Protein AF-A0A4V0XA37-F1 (afdb_monomer)

Solvent-accessible surface area (backbone atoms only — not comparable to full-atom values): 51082 Å² total; per-residue (Å²): 137,58,72,67,61,53,54,54,33,58,77,65,75,69,61,58,68,75,56,56,55,52,49,53,54,51,58,61,52,46,57,54,53,53,51,52,52,49,52,52,51,50,51,47,51,52,51,53,47,47,49,66,77,46,56,76,70,69,77,75,65,52,44,88,44,26,62,29,72,51,27,33,43,78,70,53,52,68,55,28,41,50,43,46,40,57,48,55,69,42,82,82,56,75,25,46,58,40,45,64,63,58,52,43,62,67,43,41,68,75,34,38,40,68,40,78,49,47,27,89,75,36,61,31,25,39,20,40,44,81,44,51,63,96,85,30,38,44,46,41,74,72,37,78,61,32,55,84,52,79,82,52,92,62,48,86,47,27,17,35,23,39,34,58,47,66,39,97,61,67,64,42,51,20,40,32,39,81,56,68,38,77,43,35,94,39,24,27,34,42,32,33,34,6,69,30,34,26,42,34,34,29,82,44,78,74,82,66,67,69,27,48,59,34,52,48,68,74,60,57,66,40,50,58,68,48,73,39,42,31,37,42,34,31,34,32,65,96,59,98,81,67,68,39,31,29,42,36,43,33,30,39,67,68,83,70,95,48,81,89,78,58,83,62,81,45,75,48,77,46,73,66,32,49,62,53,95,58,28,28,64,45,81,80,56,53,72,50,72,37,94,58,62,46,51,30,36,39,33,37,36,44,46,54,88,88,55,82,78,61,93,66,56,52,76,41,44,84,39,66,52,17,44,50,66,35,38,28,42,80,46,62,33,38,50,29,40,54,35,51,47,74,48,60,100,74,82,97,66,50,57,80,76,49,58,51,37,33,40,47,33,34,30,48,46,60,74,43,80,75,37,51,67,34,32,48,34,40,39,45,21,32,61,47,66,89,81,58,89,77,77,72,47,77,55,80,63,40,37,24,26,76,54,63,74,68,77,64,76,46,64,50,72,45,78,50,85,67,95,64,60,82,50,60,63,47,66,57,90,77,66,40,80,62,53,59,37,70,52,70,50,92,75,77,56,100,87,32,77,56,49,45,36,37,38,38,56,44,41,20,32,79,86,70,44,77,37,60,72,40,87,74,36,24,53,52,72,51,56,39,56,69,91,96,79,80,70,53,71,32,34,39,35,49,44,74,54,62,63,88,92,49,47,36,78,69,41,63,41,40,38,40,36,36,48,42,73,43,51,83,79,84,87,41,63,30,34,45,35,41,38,35,25,39,55,57,94,93,44,75,46,81,74,49,79,50,77,46,83,49,94,56,91,67,68,82,62,78,44,77,54,69,55,81,46,82,72,74,49,44,37,40,39,36,46,35,38,29,32,68,89,66,54,67,34,66,72,11,55,20,60,76,69,49,65,21,27,50,50,76,52,64,37,47,85,56,73,67,42,71,69,35,34,46,53,50,63,40,65,47,70,61,54,68,46,75,28,40,36,43,38,35,44,47,61,53,93,54,51,46,48,32,40,34,43,35,63,48,78,79,63,83,66,50,75,47,81,38,68,61,50,62,50,75,52,74,48,75,48,66,60,32,38,81,23,60,21,38,42,35,41,38,35,78,71,50,69,44,85,74,59,53,77,49,22,38,38,64,38,39,25,24,24,73,42,64,41,47,48,46,30,23,66,65,50,57,43,98,88,69,43,60,31,74,23,61,80,31,75,42,49,62,59,33,33,39,39,39,37,41,32,40,18,37,18,57,75,52,63,46,71,66,44,62,55,70,38,60,46,48,62,34,51,72,53,26,44,83,76,38,57,63,82,36,48,78,48,75,52,102,89,43,35,32,40,34,35,76,64,39,70,42,58,39,44,59,61,91,47,56,33,41,45,99,84,67,49,75,38,76,91,51,44,73,44,73,49,44,33,30,32,28,30,32,73,76,54,77,91,64,66,87,43,103,84,42,98,68,68,71,74,50,57,43,44,46,58,33,90,92,27,72,40,41,27,34,41,68,64,81,87,73,82,78,75,73,81,72,74,79,74,81,70,91,82,48,62,69,61,53,50,47,50,51,51,50,51,50,49,52,51,50,51,50,54,49,53,54,51,51,51,54,54,49,54,50,49,52,52,54,54,53,60,54,69,74,69,121

Secondary structure (DSSP, 8-state):
--HHHHHHHHHTT---HHHHHHHHHHHHHHHHHHHHHHHHHHHHHHHHHHHHHS---------TT-SSTT-S-SS-HHHHHHHHHHHHTSTTTHHHHHHHTT--HHHHHHHEEEEEEETTS-SEEEESS--SSTTSEEEGGGSGGGTTSPPPTTGGG-EEE-HHHH-S-SEEEEEEESS-EEETTEEEEEEEETTT--EEEEEEPPP---EEEEEEES-SEEETT--EEEEEEEE--S-TT--EEEEEEEEEES--S-TTTS--SEEEEEEEEEEETTEEEEEEEEEE--SS-EEEEEEEEEE-TTS---SS-STTTTSGGGEEEEEEEPPBPEEEEEEEEEE-SS-SSBPSS---EEEEEEEEESSBS---EEEEEEEEEEE--TT-SS-EEEETTEEEE---SSSS-SEEEEE---S-TT-SEEE-TT---PPPGGGS-TT--TTPPPEEEEEEEEEEETTSPBPPPPTTTSEEEEEES------EEEEEEEEEE--TT--BSSB--EEEEEEEEESSS---EEEEEEEEEEEETTEEEEEEEEEEE-----TT--EEEE--B-S-EEEEEEEEEEETTS-EE---B-TTSSBTTEEEEEEBPPPPEEEEEEEESSEEESSSEEEEEEEEEE-SSS-EEEEEEE-SSSPPPEEEE---SEEEEEEEE-S-EEEEEEEEEEETTEEE-S--GGGEEEEEEEEEEEEEEEEEEEEE-TTSPEEE-TTSPBPTTPEEEEEEEEEEESSSPEEEE--EEE-TTHHHHEEEEE-TT-EEEEETTEEEEE---EEEPPPPTT--SB-TTS-B-GGG-SEEEEEEEEE-SSPP-S---TT-TT---SEEEEEETTEEEEEEB------------PPP-TTSHHHHHHHHHHHHHHHHHHHHHHHHHHHHHHHHHHHHHHHT--

Foldseek 3Di:
DDVVVVVVCVVVVNDDPVVVVVVVVVVVCVVVVVVVLVVVVVVVVVVVCCCVVCVPPPPLQQDLFFLPRQFLALDALVSSLVSVQVQCPDDDDSNVVCVLQVNHSCQSVPFKGWDKDFLVQFFKKKTQDDFAPPPFKDQPCPDLLQPPSPDDVRSRRMIMGRSVRHDPDGIAIWIWGNAWDDHSNFTWTWIQGRRRRMITTHTDDDDWDKAWDAKDWPDQEDEAFDKIWIKTKIFTDDDPPAFFKKKKKFKAFDDPPDPVPDHGPDIDMDPGQGDDPGMRIGPVIDMDGHNDFGKMKIFIAMGGPPDDDPVHGDPHSPDCRRMGMHGHDWFAKAKEWDAKDWDDPDDDADEAQDKTFIKTKIFIDIDDDFKDFFKKKKFKWWFDPPPDDDDWDAFLQTITDRDQQDPWDRMDMDTDDDPDRPDGMDIPPPRGDITDSVSQPDDADLPDDKIKMKMFIWTAIPVRHTGDYPPPRGMDMHIYYDDDDAKDKAWAAKDWPDDPVALAPKDKTKIKTAMAMDHDDQKFWFKKKKWKFFDDPHDTDTDDIDMDGDPDSDRTDMDMDIDIDGDWGKMKMFMKIAMPVRDIDRQHQHSHRHRRGMDMDTHDYDAKAWPAKDKVPQEEEDDFDKIKIKTAIDDTPWFWAKKWKDWQPPDDIDMDGDRDRMDMDMDTDGFFDKGKMFMWTAIPRGTRPDGDPRRIGIHGYWYKDKAKFKWFQQDADPVNHTHGQFVEADEAFIKMKIKIFMFTARQAKDFFDKFKWWCLLLVLFKAWPWLQQWDWDDDDRTTMTIHGTDIQGHDDRVDHQADPVRHGPVVRGRDMGMTMITGHVVGDPDQPDPSDPCSPPQWNWIDDPNHIGIGHYPHDDDPPPDDDDDDPDPPCCVVVVVVVVSVVVSVVVVVVVVVVVVVVVVVVVVVVVVVVPD

Radius of gyration: 53.03 Å; Cα contacts (8 Å, |Δi|>4): 1912; chains: 1; bounding box: 105×98×173 Å

Mean predicted aligned error: 23.77 Å

Sequence (918 aa):
MKFKDIVVNLVSGAMPTHRASYYIKRFAQENSVRRIASVLVIGLFIFQSVVVIFPPKATKAASGNDLIYGGIGEGTESSMKQNMINYLNKDSYGSAFFQLMGINQQYVQNNMKRGSISTNGWKYSMGHNAFGGPGCSVRFDQVPEFQGVSPFPGSESVYVGSPSCRWNQTSFVGLVGDKPVYVGGTWWNIGIIGDCGNIVLLPVAPPELPNCESVNLSAYSVLVGQPIVLTGVASAKATTRVKSVNMNYNLYKTAASEPTKNPPLESRVSNNVAFNNGKYIDSSGKSFTFSSPGSYTVRLAVTTPDEPAFRFGLPGSSVNSCAKTINVVEANKQIVCSQLGISNQQAVSFSSPFTPQLSGLAKTTGSQGTAYPSKFEYILLTEVSSNAPGQKVTYNGKTYQEKNPSGGKTRISQNVTYQNINASQFNDPTAGGSFDANDFTQNITSNSKSTNYLIILRVYNQAGQLSPDNVEGCYKSFSVGPEPLPEKIICKSLKVNLSPETAKLPNSPTFIGTAEKQGSGSLSPKTYQYNIYKKNSNKYEKLANMPISENSSSYENTKTKAYNFTETGEYKVTLTIVASDGSSTVEGKDGNGEDGCEQVFSLSPNPPQCISLSSVPSSIQSPPKEVEFTAVTQVDGGEMTSVTFNFGDGSPPQKINTKQLVNKIKHNYTLPGKYEAYLTFEATTGSVQTPPAQCKTTITVTDQKFIKLVANMTQLTEDGKPTDANGKTAKAGDVLRYQIGICNASGETIKNFVFEDNITDLLYYTDVVDAGGGEIISTTGANVLTWKPLDVPTLPQSKACSDENGKPIYENYTQVKEFKVKVKSPVPNTPLKAADPNGFDCEVTDEFRANRVSTPVACSTIKLIESRNPLPRTGSGWALGLIGFFAAASTFLFFRNRMLKKELELVEKLTEEEYGKS

Structure (mmCIF, N/CA/C/O backbone):
data_AF-A0A4V0XA37-F1
#
_entry.id   AF-A0A4V0XA37-F1
#
loop_
_atom_site.group_PDB
_atom_site.id
_atom_site.type_symbol
_atom_site.label_atom_id
_atom_site.label_alt_id
_atom_site.label_comp_id
_atom_site.label_asym_id
_atom_site.label_entity_id
_atom_site.label_seq_id
_atom_site.pdbx_PDB_ins_code
_atom_site.Cartn_x
_atom_site.Cartn_y
_atom_site.Cartn_z
_atom_site.occupancy
_atom_site.B_iso_or_equiv
_atom_site.auth_seq_id
_atom_site.auth_comp_id
_atom_site.auth_asym_id
_atom_site.auth_atom_id
_atom_site.pdbx_PDB_model_num
ATOM 1 N N . MET A 1 1 ? -33.258 29.408 100.411 1.00 45.22 1 MET A N 1
ATOM 2 C CA . MET A 1 1 ? -33.524 30.681 101.113 1.00 45.22 1 MET A CA 1
ATOM 3 C C . MET A 1 1 ? -34.073 31.654 100.083 1.00 45.22 1 MET A C 1
ATOM 5 O O . MET A 1 1 ? -33.444 31.801 99.038 1.00 45.22 1 MET A O 1
ATOM 9 N N . LYS A 1 2 ? -35.290 32.170 100.268 1.00 43.41 2 LYS A N 1
ATOM 10 C CA . LYS A 1 2 ? -35.988 32.971 99.247 1.00 43.41 2 LYS A CA 1
ATOM 11 C C . LYS A 1 2 ? -35.490 34.421 99.322 1.00 43.41 2 LYS A C 1
ATOM 13 O O . LYS A 1 2 ? -35.152 34.884 100.401 1.00 43.41 2 LYS A O 1
ATOM 18 N N . PHE A 1 3 ? -35.464 35.149 98.202 1.00 52.81 3 PHE A N 1
ATOM 19 C CA . PHE A 1 3 ? -35.098 36.581 98.156 1.00 52.81 3 PHE A CA 1
ATOM 20 C C . PHE A 1 3 ? -35.909 37.422 99.163 1.00 52.81 3 PHE A C 1
ATOM 22 O O . PHE A 1 3 ? -35.373 38.313 99.814 1.00 52.81 3 PHE A O 1
ATOM 29 N N . LYS A 1 4 ? -37.167 37.024 99.398 1.00 55.50 4 LYS A N 1
ATOM 30 C CA . LYS A 1 4 ? -38.038 37.545 100.461 1.00 55.50 4 LYS A CA 1
ATOM 31 C C . LYS A 1 4 ? -37.381 37.521 101.851 1.00 55.50 4 LYS A C 1
ATOM 33 O O . LYS A 1 4 ? -37.512 38.484 102.591 1.00 55.50 4 LYS A O 1
ATOM 38 N N . ASP A 1 5 ? -36.634 36.469 102.181 1.00 55.06 5 ASP A N 1
ATOM 39 C CA . ASP A 1 5 ? -35.981 36.309 103.487 1.00 55.06 5 ASP A CA 1
ATOM 40 C C . ASP A 1 5 ? -34.756 37.235 103.630 1.00 55.06 5 ASP A C 1
ATOM 42 O O . ASP A 1 5 ? -34.340 37.550 104.740 1.00 55.06 5 ASP A O 1
ATOM 46 N N . ILE A 1 6 ? -34.165 37.681 102.516 1.00 58.81 6 ILE A N 1
ATOM 47 C CA . ILE A 1 6 ? -33.031 38.619 102.496 1.00 58.81 6 ILE A CA 1
ATOM 48 C C . ILE A 1 6 ? -33.539 40.052 102.661 1.00 58.81 6 ILE A C 1
ATOM 50 O O . ILE A 1 6 ? -32.996 40.788 103.477 1.00 58.81 6 ILE A O 1
ATOM 54 N N . VAL A 1 7 ? -34.611 40.415 101.951 1.00 58.56 7 VAL A N 1
ATOM 55 C CA . VAL A 1 7 ? -35.243 41.741 102.052 1.00 58.56 7 VAL A CA 1
ATOM 56 C C . VAL A 1 7 ? -35.814 41.970 103.455 1.00 58.56 7 VAL A C 1
ATOM 58 O O . VAL A 1 7 ? -35.573 43.013 104.048 1.00 58.56 7 VAL A O 1
ATOM 61 N N . VAL A 1 8 ? -36.479 40.967 104.040 1.00 62.03 8 VAL A N 1
ATOM 62 C CA . VAL A 1 8 ? -37.049 41.065 105.397 1.00 62.03 8 VAL A CA 1
ATOM 63 C C . VAL A 1 8 ? -35.973 41.270 106.471 1.00 62.03 8 VAL A C 1
ATOM 65 O O . VAL A 1 8 ? -36.174 42.069 107.376 1.00 62.03 8 VAL A O 1
ATOM 68 N N . ASN A 1 9 ? -34.815 40.612 106.354 1.00 60.16 9 ASN A N 1
ATOM 69 C CA . ASN A 1 9 ? -33.725 40.752 107.330 1.00 60.16 9 ASN A CA 1
ATOM 70 C C . ASN A 1 9 ? -32.877 42.023 107.137 1.00 60.16 9 ASN A C 1
ATOM 72 O O . ASN A 1 9 ? -32.179 42.432 108.065 1.00 60.16 9 ASN A O 1
ATOM 76 N N . LEU A 1 10 ? -32.910 42.623 105.942 1.00 58.12 10 LEU A N 1
ATOM 77 C CA . LEU A 1 10 ? -32.260 43.903 105.657 1.00 58.12 10 LEU A CA 1
ATOM 78 C C . LEU A 1 10 ? -33.085 45.070 106.229 1.00 58.12 10 LEU A C 1
ATOM 80 O O . LEU A 1 10 ? -32.518 45.948 106.867 1.00 58.12 10 LEU A O 1
ATOM 84 N N . VAL A 1 11 ? -34.415 45.014 106.082 1.00 58.47 11 VAL A N 1
ATOM 85 C CA . VAL A 1 11 ? -35.370 46.021 106.591 1.00 58.47 11 VAL A CA 1
ATOM 86 C C . VAL A 1 11 ? -35.548 45.943 108.116 1.00 58.47 11 VAL A C 1
ATOM 88 O O . VAL A 1 11 ? -35.850 46.935 108.763 1.00 58.47 11 VAL A O 1
ATOM 91 N N . SER A 1 12 ? -35.318 44.782 108.739 1.00 56.66 12 SER A N 1
ATOM 92 C CA . SER A 1 12 ? -35.435 44.622 110.197 1.00 56.66 12 SER A CA 1
ATOM 93 C C . SER A 1 12 ? -34.156 44.962 110.982 1.00 56.66 12 SER A C 1
ATOM 95 O O . SER A 1 12 ? -34.068 44.621 112.162 1.00 56.66 12 SER A O 1
ATOM 97 N N . GLY A 1 13 ? -33.126 45.534 110.340 1.00 58.19 13 GLY A N 1
ATOM 98 C CA . GLY A 1 13 ? -31.849 45.895 110.980 1.00 58.19 13 GLY A CA 1
ATOM 99 C C . GLY A 1 13 ? -31.019 44.716 111.515 1.00 58.19 13 GLY A C 1
ATOM 100 O O . GLY A 1 13 ? -30.043 44.915 112.234 1.00 58.19 13 GLY A O 1
ATOM 101 N N . ALA A 1 14 ? -31.375 43.475 111.170 1.00 58.69 14 ALA A N 1
ATOM 102 C CA . ALA A 1 14 ? -30.818 42.262 111.774 1.00 58.69 14 ALA A CA 1
ATOM 103 C C . ALA A 1 14 ? -29.794 41.540 110.876 1.00 58.69 14 ALA A C 1
ATOM 105 O O . ALA A 1 14 ? -29.584 40.332 111.019 1.00 58.69 14 ALA A O 1
ATOM 106 N N . MET A 1 15 ? -29.151 42.238 109.931 1.00 60.22 15 MET A N 1
ATOM 107 C CA . MET A 1 15 ? -28.173 41.626 109.027 1.00 60.22 15 MET A CA 1
ATOM 108 C C . MET A 1 15 ? -26.721 41.890 109.485 1.00 60.22 15 MET A C 1
ATOM 110 O O . MET A 1 15 ? -26.259 43.027 109.443 1.00 60.22 15 MET A O 1
ATOM 114 N N . PRO A 1 16 ? -25.945 40.853 109.866 1.00 60.62 16 PRO A N 1
ATOM 115 C CA . PRO A 1 16 ? -24.535 41.012 110.225 1.00 60.62 16 PRO A CA 1
ATOM 116 C C . PRO A 1 16 ? -23.694 41.499 109.034 1.00 60.62 16 PRO A C 1
ATOM 118 O O . PRO A 1 16 ? -23.818 40.965 107.928 1.00 60.62 16 PRO A O 1
ATOM 121 N N . THR A 1 17 ? -22.766 42.431 109.265 1.00 58.53 17 THR A N 1
ATOM 122 C CA . THR A 1 17 ? -21.875 43.037 108.249 1.00 58.53 17 THR A CA 1
ATOM 123 C C . THR A 1 17 ? -21.091 42.020 107.409 1.00 58.53 17 THR A C 1
ATOM 125 O O . THR A 1 17 ? -20.863 42.247 106.220 1.00 58.53 17 THR A O 1
ATOM 128 N N . HIS A 1 18 ? -20.758 40.844 107.956 1.00 59.69 18 HIS A N 1
ATOM 129 C CA . HIS A 1 18 ? -20.105 39.775 107.185 1.00 59.69 18 HIS A CA 1
ATOM 130 C C . HIS A 1 18 ? -21.000 39.186 106.075 1.00 59.69 18 HIS A C 1
ATOM 132 O O . HIS A 1 18 ? -20.490 38.699 105.065 1.00 59.69 18 HIS A O 1
ATOM 138 N N . ARG A 1 19 ? -22.332 39.243 106.229 1.00 55.94 19 ARG A N 1
ATOM 139 C CA . ARG A 1 19 ? -23.292 38.768 105.222 1.00 55.94 19 ARG A CA 1
ATOM 140 C C . ARG A 1 19 ? -23.541 39.818 104.144 1.00 55.94 19 ARG A C 1
ATOM 142 O O . ARG A 1 19 ? -23.601 39.450 102.978 1.00 55.94 19 ARG A O 1
ATOM 149 N N . ALA A 1 20 ? -23.573 41.104 104.490 1.00 56.56 20 ALA A N 1
ATOM 150 C CA . ALA A 1 20 ? -23.668 42.192 103.512 1.00 56.56 20 ALA A CA 1
ATOM 151 C C . ALA A 1 20 ? -22.460 42.215 102.552 1.00 56.56 20 ALA A C 1
ATOM 153 O O . ALA A 1 20 ? -22.634 42.240 101.333 1.00 56.56 20 ALA A O 1
ATOM 154 N N . SER A 1 21 ? -21.237 42.068 103.078 1.00 57.06 21 SER A N 1
ATOM 155 C CA . SER A 1 21 ? -20.013 41.967 102.264 1.00 57.06 21 SER A CA 1
ATOM 156 C C . SER A 1 21 ? -19.993 40.738 101.350 1.00 57.06 21 SER A C 1
ATOM 158 O O . SER A 1 21 ? -19.465 40.808 100.241 1.00 57.06 21 SER A O 1
ATOM 160 N N . TYR A 1 22 ? -20.598 39.623 101.773 1.00 59.88 22 TYR A N 1
ATOM 161 C CA . TYR A 1 22 ? -20.775 38.438 100.929 1.00 59.88 22 TYR A CA 1
ATOM 162 C C . TYR A 1 22 ? -21.711 38.717 99.740 1.00 59.88 22 TYR A C 1
ATOM 164 O O . TYR A 1 22 ? -21.412 38.305 98.619 1.00 59.88 22 TYR A O 1
ATOM 172 N N . TYR A 1 23 ? -22.796 39.472 99.943 1.00 56.88 23 TYR A N 1
ATOM 173 C CA . TYR A 1 23 ? -23.721 39.845 98.866 1.00 56.88 23 TYR A CA 1
ATOM 174 C C . TYR A 1 23 ? -23.145 40.914 97.926 1.00 56.88 23 TYR A C 1
ATOM 176 O O . TYR A 1 23 ? -23.286 40.774 96.715 1.00 56.88 23 TYR A O 1
ATOM 184 N N . ILE A 1 24 ? -22.396 41.900 98.431 1.00 58.84 24 ILE A N 1
ATOM 185 C CA . ILE A 1 24 ? -21.699 42.904 97.600 1.00 58.84 24 ILE A CA 1
ATOM 186 C C . ILE A 1 24 ? -20.609 42.249 96.732 1.00 58.84 24 ILE A C 1
ATOM 188 O O . ILE A 1 24 ? -20.502 42.544 95.541 1.00 58.84 24 ILE A O 1
ATOM 192 N N . LYS A 1 25 ? -19.849 41.280 97.271 1.00 57.69 25 LYS A N 1
ATOM 193 C CA . LYS A 1 25 ? -18.907 40.466 96.472 1.00 57.69 25 LYS A CA 1
ATOM 194 C C . LYS A 1 25 ? -19.617 39.658 95.383 1.00 57.69 25 LYS A C 1
ATOM 196 O O . LYS A 1 25 ? -19.056 39.451 94.308 1.00 57.69 25 LYS A O 1
ATOM 201 N N . ARG A 1 26 ? -20.850 39.220 95.647 1.00 61.06 26 ARG A N 1
ATOM 202 C CA . ARG A 1 26 ? -21.682 38.477 94.695 1.00 61.06 26 ARG A CA 1
ATOM 203 C C . ARG A 1 26 ? -22.236 39.380 93.585 1.00 61.06 26 ARG A C 1
ATOM 205 O O . ARG A 1 26 ? -22.245 38.950 92.437 1.00 61.06 26 ARG A O 1
ATOM 212 N N . PHE A 1 27 ? -22.565 40.637 93.892 1.00 55.31 27 PHE A N 1
ATOM 213 C CA . PHE A 1 27 ? -22.872 41.675 92.896 1.00 55.31 27 PHE A CA 1
ATOM 214 C C . PHE A 1 27 ? -21.639 42.063 92.055 1.00 55.31 27 PHE A C 1
ATOM 216 O O . PHE A 1 27 ? -21.747 42.253 90.849 1.00 55.31 27 PHE A O 1
ATOM 223 N N . ALA A 1 28 ? -20.428 42.082 92.627 1.00 54.56 28 ALA A N 1
ATOM 224 C CA . ALA A 1 28 ? -19.199 42.307 91.852 1.00 54.56 28 ALA A CA 1
ATOM 225 C C . ALA A 1 28 ? -18.874 41.146 90.881 1.00 54.56 28 ALA A C 1
ATOM 227 O O . ALA A 1 28 ? -18.358 41.375 89.784 1.00 54.56 28 ALA A O 1
ATOM 228 N N . GLN A 1 29 ? -19.225 39.902 91.237 1.00 53.81 29 GLN A N 1
ATOM 229 C CA . GLN A 1 29 ? -19.121 38.739 90.343 1.00 53.81 29 GLN A CA 1
ATOM 230 C C . GLN A 1 29 ? -20.131 38.769 89.172 1.00 53.81 29 GLN A C 1
ATOM 232 O O . GLN A 1 29 ? -19.897 38.104 88.159 1.00 53.81 29 GLN A O 1
ATOM 237 N N . GLU A 1 30 ? -21.198 39.576 89.231 1.00 58.31 30 GLU A N 1
ATOM 238 C CA . GLU A 1 30 ? -22.180 39.711 88.139 1.00 58.31 30 GLU A CA 1
ATOM 239 C C . GLU A 1 30 ? -21.631 40.430 86.899 1.00 58.31 30 GLU A C 1
ATOM 241 O O . GLU A 1 30 ? -22.082 40.153 85.783 1.00 58.31 30 GLU A O 1
ATOM 246 N N . ASN A 1 31 ? -20.602 41.275 87.036 1.00 53.53 31 ASN A N 1
ATOM 247 C CA . ASN A 1 31 ? -19.938 41.880 85.874 1.00 53.53 31 ASN A CA 1
ATOM 248 C C . ASN A 1 31 ? -19.182 40.833 85.037 1.00 53.53 31 ASN A C 1
ATOM 250 O O . ASN A 1 31 ? -19.127 40.938 83.810 1.00 53.53 31 ASN A O 1
ATOM 254 N N . SER A 1 32 ? -18.664 39.779 85.677 1.00 53.56 32 SER A N 1
ATOM 255 C CA . SER A 1 32 ? -18.071 38.630 84.981 1.00 53.56 32 SER A CA 1
ATOM 256 C C . SER A 1 32 ? -19.127 37.821 84.230 1.00 53.56 32 SER A C 1
ATOM 258 O O . SER A 1 32 ? -18.900 37.437 83.086 1.00 53.56 32 SER A O 1
ATOM 260 N N . VAL A 1 33 ? -20.313 37.630 84.816 1.00 59.06 33 VAL A N 1
ATOM 261 C CA . VAL A 1 33 ? -21.420 36.917 84.155 1.00 59.06 33 VAL A CA 1
ATOM 262 C C . VAL A 1 33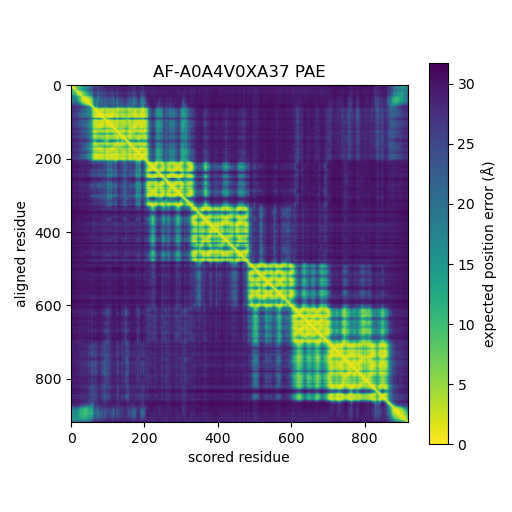 ? -21.943 37.707 82.951 1.00 59.06 33 VAL A C 1
ATOM 264 O O . VAL A 1 33 ? -22.168 37.124 81.892 1.00 59.06 33 VAL A O 1
ATOM 267 N N . ARG A 1 34 ? -22.048 39.041 83.054 1.00 63.78 34 ARG A N 1
ATOM 268 C CA . ARG A 1 34 ? -22.412 39.908 81.917 1.00 63.78 34 ARG A CA 1
ATOM 269 C C . ARG A 1 34 ? -21.360 39.905 80.804 1.00 63.78 34 ARG A C 1
ATOM 271 O O . ARG A 1 34 ? -21.728 39.870 79.629 1.00 63.78 34 ARG A O 1
ATOM 278 N N . ARG A 1 35 ? -20.067 39.892 81.145 1.00 60.44 35 ARG A N 1
ATOM 279 C CA . ARG A 1 35 ? -18.972 39.798 80.161 1.00 60.44 35 ARG A CA 1
ATOM 280 C C . ARG A 1 35 ? -18.947 38.443 79.456 1.00 60.44 35 ARG A C 1
ATOM 282 O O . ARG A 1 35 ? -18.863 38.415 78.235 1.00 60.44 35 ARG A O 1
ATOM 289 N N . ILE A 1 36 ? -19.106 37.341 80.188 1.00 64.62 36 ILE A N 1
ATOM 290 C CA . ILE A 1 36 ? -19.162 35.991 79.604 1.00 64.62 36 ILE A CA 1
ATOM 291 C C . ILE A 1 36 ? -20.398 35.837 78.708 1.00 64.62 36 ILE A C 1
ATOM 293 O O . ILE A 1 36 ? -20.282 35.332 77.593 1.00 64.62 36 ILE A O 1
ATOM 297 N N . ALA A 1 37 ? -21.563 36.337 79.137 1.00 62.97 37 ALA A N 1
ATOM 298 C CA . ALA A 1 37 ? -22.773 36.333 78.316 1.00 62.97 37 ALA A CA 1
ATOM 299 C C . ALA A 1 37 ? -22.592 37.136 77.015 1.00 62.97 37 ALA A C 1
ATOM 301 O O . ALA A 1 37 ? -23.004 36.681 75.952 1.00 62.97 37 ALA A O 1
ATOM 302 N N . SER A 1 38 ? -21.923 38.290 77.080 1.00 64.25 38 SER A N 1
ATOM 303 C CA . SER A 1 38 ? -21.644 39.118 75.898 1.00 64.25 38 SER A CA 1
ATOM 304 C C . SER A 1 38 ? -20.670 38.435 74.933 1.00 64.25 38 SER A C 1
ATOM 306 O O . SER A 1 38 ? -20.901 38.439 73.728 1.00 64.25 38 SER A O 1
ATOM 308 N N . VAL A 1 39 ? -19.623 37.781 75.449 1.00 69.25 39 VAL A N 1
ATOM 309 C CA . VAL A 1 39 ? -18.668 37.006 74.637 1.00 69.25 39 VAL A CA 1
ATOM 310 C C . VAL A 1 39 ? -19.351 35.818 73.956 1.00 69.25 39 VAL A C 1
ATOM 312 O O . VAL A 1 39 ? -19.100 35.570 72.780 1.00 69.25 39 VAL A O 1
ATOM 315 N N . LEU A 1 40 ? -20.257 35.122 74.648 1.00 66.81 40 LEU A N 1
ATOM 316 C CA . LEU A 1 40 ? -21.024 34.018 74.064 1.00 66.81 40 LEU A CA 1
ATOM 317 C C . LEU A 1 40 ? -21.987 34.496 72.970 1.00 66.81 40 LEU A C 1
ATOM 319 O O . LEU A 1 40 ? -22.089 33.842 71.938 1.00 66.81 40 LEU A O 1
ATOM 323 N N . VAL A 1 41 ? -22.644 35.647 73.153 1.00 70.81 41 VAL A N 1
ATOM 324 C CA . VAL A 1 41 ? -23.525 36.243 72.131 1.00 70.81 41 VAL A CA 1
ATOM 325 C C . VAL A 1 41 ? -22.730 36.709 70.909 1.00 70.81 41 VAL A C 1
ATOM 327 O O . VAL A 1 41 ? -23.149 36.452 69.784 1.00 70.81 41 VAL A O 1
ATOM 330 N N . ILE A 1 42 ? -21.565 37.335 71.104 1.00 71.69 42 ILE A N 1
ATOM 331 C CA . ILE A 1 42 ? -20.671 37.732 70.004 1.00 71.69 42 ILE A CA 1
ATOM 332 C C . ILE A 1 42 ? -20.141 36.493 69.271 1.00 71.69 42 ILE A C 1
ATOM 334 O O . ILE A 1 42 ? -20.167 36.457 68.044 1.00 71.69 42 ILE A O 1
ATOM 338 N N . GLY A 1 43 ? -19.735 35.448 69.998 1.00 69.25 43 GLY A N 1
ATOM 339 C CA . GLY A 1 43 ? -19.326 34.169 69.411 1.00 69.25 43 GLY A CA 1
ATOM 340 C C . GLY A 1 43 ? -20.442 33.512 68.594 1.00 69.25 43 GLY A C 1
ATOM 341 O O . GLY A 1 43 ? -20.187 33.017 67.499 1.00 69.25 43 GLY A O 1
ATOM 342 N N . LEU A 1 44 ? -21.689 33.587 69.068 1.00 68.75 44 LEU A N 1
ATOM 343 C CA . LEU A 1 44 ? -22.880 33.154 68.332 1.00 68.75 44 LEU A CA 1
ATOM 344 C C . LEU A 1 44 ? -23.102 33.960 67.058 1.00 68.75 44 LEU A C 1
ATOM 346 O O . LEU A 1 44 ? -23.377 33.371 66.019 1.00 68.75 44 LEU A O 1
ATOM 350 N N . PHE A 1 45 ? -22.967 35.284 67.120 1.00 68.12 45 PHE A N 1
ATOM 351 C CA . PHE A 1 45 ? -23.133 36.147 65.953 1.00 68.12 45 PHE A CA 1
ATOM 352 C C . PHE A 1 45 ? -22.050 35.892 64.907 1.00 68.12 45 PHE A C 1
ATOM 354 O O . PHE A 1 45 ? -22.359 35.803 63.722 1.00 68.12 45 PHE A O 1
ATOM 361 N N . ILE A 1 46 ? -20.799 35.709 65.334 1.00 70.25 46 ILE A N 1
ATOM 362 C CA . ILE A 1 46 ? -19.689 35.342 64.448 1.00 70.25 46 ILE A CA 1
ATOM 363 C C . ILE A 1 46 ? -19.953 33.969 63.827 1.00 70.25 46 ILE A C 1
ATOM 365 O O . ILE A 1 46 ? -19.841 33.823 62.615 1.00 70.25 46 ILE A O 1
ATOM 369 N N . PHE A 1 47 ? -20.376 32.979 64.616 1.00 63.84 47 PHE A N 1
ATOM 370 C CA . PHE A 1 47 ? -20.668 31.640 64.107 1.00 63.84 47 PHE A CA 1
ATOM 371 C C . PHE A 1 47 ? -21.858 31.629 63.134 1.00 63.84 47 PHE A C 1
ATOM 373 O O . PHE A 1 47 ? -21.764 31.041 62.060 1.00 63.84 47 PHE A O 1
ATOM 380 N N . GLN A 1 48 ? -22.948 32.336 63.449 1.00 63.59 48 GLN A N 1
ATOM 381 C CA . GLN A 1 48 ? -24.089 32.502 62.542 1.00 63.59 48 GLN A CA 1
ATOM 382 C C . GLN A 1 48 ? -23.694 33.254 61.266 1.00 63.59 48 GLN A C 1
ATOM 384 O O . GLN A 1 48 ? -24.108 32.860 60.179 1.00 63.59 48 GLN A O 1
ATOM 389 N N . SER A 1 49 ? -22.835 34.271 61.373 1.00 57.72 49 SER A N 1
ATOM 390 C CA . SER A 1 49 ? -22.299 34.990 60.212 1.00 57.72 49 SER A CA 1
ATOM 391 C C . SER A 1 49 ? -21.435 34.076 59.343 1.00 57.72 49 SER A C 1
ATOM 393 O O . SER A 1 49 ? -21.578 34.093 58.129 1.00 57.72 49 SER A O 1
ATOM 395 N N . VAL A 1 50 ? -20.598 33.217 59.934 1.00 55.72 50 VAL A N 1
ATOM 396 C CA . VAL A 1 50 ? -19.783 32.241 59.189 1.00 55.72 50 VAL A CA 1
ATOM 397 C C . VAL A 1 50 ? -20.663 31.216 58.468 1.00 55.72 50 VAL A C 1
ATOM 399 O O . VAL A 1 50 ? -20.388 30.918 57.314 1.00 55.72 50 VAL A O 1
ATOM 402 N N . VAL A 1 51 ? -21.750 30.730 59.075 1.00 58.00 51 VAL A N 1
ATOM 403 C CA . VAL A 1 51 ? -22.670 29.767 58.430 1.00 58.00 51 VAL A CA 1
ATOM 404 C C . VAL A 1 51 ? -23.505 30.406 57.306 1.00 58.00 51 VAL A C 1
ATOM 406 O O . VAL A 1 51 ? -23.863 29.725 56.348 1.00 58.00 51 VAL A O 1
ATOM 409 N N . VAL A 1 52 ? -23.806 31.707 57.394 1.00 58.16 52 VAL A N 1
ATOM 410 C CA . VAL A 1 52 ? -24.542 32.453 56.353 1.00 58.16 52 VAL A CA 1
ATOM 411 C C . VAL A 1 52 ? -23.621 32.910 55.213 1.00 58.16 52 VAL A C 1
ATOM 413 O O . VAL A 1 52 ? -24.014 32.846 54.051 1.00 58.16 52 VAL A O 1
ATOM 416 N N . ILE A 1 53 ? -22.399 33.353 55.526 1.00 50.16 53 ILE A N 1
ATOM 417 C CA . ILE A 1 53 ? -21.409 33.828 54.542 1.00 50.16 53 ILE A CA 1
ATOM 418 C C . ILE A 1 53 ? -20.734 32.647 53.832 1.00 50.16 53 ILE A C 1
ATOM 420 O O . ILE A 1 53 ? -20.446 32.719 52.639 1.00 50.16 53 ILE A O 1
ATOM 424 N N . PHE A 1 54 ? -20.530 31.540 54.545 1.00 48.44 54 PHE A N 1
ATOM 425 C CA . PHE A 1 54 ? -20.109 30.262 53.990 1.00 48.44 54 PHE A CA 1
ATOM 426 C C . PHE A 1 54 ? -21.269 29.279 54.142 1.00 48.44 54 PHE A C 1
ATOM 428 O O . PHE A 1 54 ? -21.241 28.455 55.063 1.00 48.44 54 PHE A O 1
ATOM 435 N N . PRO A 1 55 ? -22.295 29.335 53.263 1.00 44.31 55 PRO A N 1
ATOM 436 C CA . PRO A 1 55 ? -23.259 28.248 53.215 1.00 44.31 55 PRO A CA 1
ATOM 437 C C . PRO A 1 55 ? -22.452 26.952 53.108 1.00 44.31 55 PRO A C 1
ATOM 439 O O . PRO A 1 55 ? -21.485 26.922 52.331 1.00 44.31 55 PRO A O 1
ATOM 442 N N . PRO A 1 56 ? -22.775 25.892 53.872 1.00 37.84 56 PRO A N 1
ATOM 443 C CA . PRO A 1 56 ? -22.192 24.599 53.586 1.00 37.84 56 PRO A CA 1
ATOM 444 C C . PRO A 1 56 ? -22.524 24.339 52.121 1.00 37.84 56 PRO A C 1
ATOM 446 O O . PRO A 1 56 ? -23.690 24.131 51.776 1.00 37.84 56 PRO A O 1
ATOM 449 N N . LYS A 1 57 ? -21.514 24.415 51.237 1.00 37.94 57 LYS A N 1
ATOM 450 C CA . LYS A 1 57 ? -21.621 23.791 49.924 1.00 37.94 57 LYS A CA 1
ATOM 451 C C . LYS A 1 57 ? -22.085 22.398 50.285 1.00 37.94 57 LYS A C 1
ATOM 453 O O . LYS A 1 57 ? -21.373 21.752 51.061 1.00 37.94 57 LYS A O 1
ATOM 458 N N . ALA A 1 58 ? -23.303 22.030 49.857 1.00 34.75 58 ALA A N 1
ATOM 459 C CA . ALA A 1 58 ? -23.837 20.688 50.052 1.00 34.75 58 ALA A CA 1
ATOM 460 C C . ALA A 1 58 ? -22.641 19.784 49.869 1.00 34.75 58 ALA A C 1
ATOM 462 O O . ALA A 1 58 ? -21.983 19.940 48.838 1.00 34.75 58 ALA A O 1
ATOM 463 N N . THR A 1 59 ? -22.252 19.042 50.912 1.00 35.56 59 THR A N 1
ATOM 464 C CA . THR A 1 59 ? -21.137 18.106 50.836 1.00 35.56 59 THR A CA 1
ATOM 465 C C . THR A 1 59 ? -21.367 17.403 49.516 1.00 35.56 59 THR A C 1
ATOM 467 O O . THR A 1 59 ? -22.381 16.712 49.395 1.00 35.56 59 THR A O 1
ATOM 470 N N . LYS A 1 60 ? -20.577 17.762 48.484 1.00 46.00 60 LYS A N 1
ATOM 471 C CA . LYS A 1 60 ? -20.784 17.313 47.106 1.00 46.00 60 LYS A CA 1
ATOM 472 C C . LYS A 1 60 ? -20.315 15.885 47.196 1.00 46.00 60 LYS A C 1
ATOM 474 O O . LYS A 1 60 ? -19.139 15.595 47.011 1.00 46.00 60 LYS A O 1
ATOM 479 N N . ALA A 1 61 ? -21.204 15.060 47.740 1.00 42.72 61 ALA A N 1
ATOM 480 C CA . ALA A 1 61 ? -21.007 13.661 47.955 1.00 42.72 61 ALA A CA 1
ATOM 481 C C . ALA A 1 61 ? -20.678 13.178 46.563 1.00 42.72 61 ALA A C 1
ATOM 483 O O . ALA A 1 61 ? -21.511 13.318 45.664 1.00 42.72 61 ALA A O 1
ATOM 484 N N . ALA A 1 62 ? -19.420 12.782 46.393 1.00 55.34 62 ALA A N 1
ATOM 485 C CA . ALA A 1 62 ? -18.950 12.198 45.166 1.00 55.34 62 ALA A CA 1
ATOM 486 C C . ALA A 1 62 ? -20.019 11.194 44.736 1.00 55.34 62 ALA A C 1
ATOM 488 O O . ALA A 1 62 ? -20.432 10.320 45.508 1.00 55.34 62 ALA A O 1
ATOM 489 N N . SER A 1 63 ? -20.604 11.463 43.578 1.00 69.19 63 SER A N 1
ATOM 490 C CA . SER A 1 63 ? -21.711 10.668 43.098 1.00 69.19 63 SER A CA 1
ATOM 491 C C . SER A 1 63 ? -21.139 9.332 42.664 1.00 69.19 63 SER A C 1
ATOM 493 O O . SER A 1 63 ? -20.076 9.280 42.048 1.00 69.19 63 SER A O 1
ATOM 495 N N . GLY A 1 64 ? -21.885 8.246 42.867 1.00 68.62 64 GLY A N 1
ATOM 496 C CA . GLY A 1 64 ? -21.580 6.989 42.176 1.00 68.62 64 GLY A CA 1
ATOM 497 C C . GLY A 1 64 ? -21.584 7.139 40.646 1.00 68.62 64 GLY A C 1
ATOM 498 O O . GLY A 1 64 ? -21.157 6.236 39.945 1.00 68.62 64 GLY A O 1
ATOM 499 N N . ASN A 1 65 ? -22.071 8.272 40.122 1.00 77.19 65 ASN A N 1
ATOM 500 C CA . ASN A 1 65 ? -22.091 8.617 38.707 1.00 77.19 65 ASN A CA 1
ATOM 501 C C . ASN A 1 65 ? -20.911 9.520 38.260 1.00 77.19 65 ASN A C 1
ATOM 503 O O . ASN A 1 65 ? -20.918 9.995 37.123 1.00 77.19 65 ASN A O 1
ATOM 507 N N . ASP A 1 66 ? -19.934 9.799 39.127 1.00 82.25 66 ASP A N 1
ATOM 508 C CA . ASP A 1 66 ? -18.741 10.597 38.809 1.00 82.25 66 ASP A CA 1
ATOM 509 C C . ASP A 1 66 ? -17.653 9.718 38.173 1.00 82.25 66 ASP A C 1
ATOM 511 O O . ASP A 1 66 ? -17.191 8.779 38.818 1.00 82.25 66 ASP A O 1
ATOM 515 N N . LEU A 1 67 ? -17.192 10.032 36.954 1.00 82.62 67 LEU A N 1
ATOM 516 C CA . LEU A 1 67 ? -16.079 9.301 36.312 1.00 82.62 67 LEU A CA 1
ATOM 517 C C . LEU A 1 67 ? -14.770 9.410 37.107 1.00 82.62 67 LEU A C 1
ATOM 519 O O . LEU A 1 67 ? -13.965 8.478 37.156 1.00 82.62 67 LEU A O 1
ATOM 523 N N . ILE A 1 68 ? -14.552 10.562 37.744 1.00 86.25 68 ILE A N 1
ATOM 524 C CA . ILE A 1 68 ? -13.508 10.728 38.753 1.00 86.25 68 ILE A CA 1
ATOM 525 C C . ILE A 1 68 ? -14.237 11.003 40.051 1.00 86.25 68 ILE A C 1
ATOM 527 O O . ILE A 1 68 ? -14.769 12.092 40.237 1.00 86.25 68 ILE A O 1
ATOM 531 N N . TYR A 1 69 ? -14.259 10.016 40.941 1.00 79.94 69 TYR A N 1
ATOM 532 C CA . TYR A 1 69 ? -14.913 10.137 42.239 1.00 79.94 69 TYR A CA 1
ATOM 533 C C . TYR A 1 69 ? -14.405 11.379 42.995 1.00 79.94 69 TYR A C 1
ATOM 535 O O . TYR A 1 69 ? -13.231 11.448 43.366 1.00 79.94 69 TYR A O 1
ATOM 543 N N . GLY A 1 70 ? -15.282 12.369 43.198 1.00 77.19 70 GLY A N 1
ATOM 544 C CA . GLY A 1 70 ? -14.948 13.651 43.839 1.00 77.19 70 GLY A CA 1
ATOM 545 C C . GLY A 1 70 ? -14.322 14.711 42.918 1.00 77.19 70 GLY A C 1
ATOM 546 O O . GLY A 1 70 ? -13.948 15.784 43.393 1.00 77.19 70 GLY A O 1
ATOM 547 N N . GLY A 1 71 ? -14.220 14.428 41.619 1.00 86.56 71 GLY A N 1
ATOM 548 C CA . GLY A 1 71 ? -13.768 15.347 40.581 1.00 86.56 71 GLY A CA 1
ATOM 549 C C . GLY A 1 71 ? -12.271 15.662 40.578 1.00 86.56 71 GLY A C 1
ATOM 550 O O . GLY A 1 71 ? -11.459 15.036 41.255 1.00 86.56 71 GLY A O 1
ATOM 551 N N . ILE A 1 72 ? -11.903 16.663 39.775 1.00 89.19 72 ILE A N 1
ATOM 552 C CA . ILE A 1 72 ? -10.538 17.216 39.670 1.00 89.19 72 ILE A CA 1
ATOM 553 C C . ILE A 1 72 ? -10.395 18.573 40.388 1.00 89.19 72 ILE A C 1
ATOM 555 O O . ILE A 1 72 ? -9.316 19.172 40.385 1.00 89.19 72 ILE A O 1
ATOM 559 N N . GLY A 1 73 ? -11.469 19.049 41.024 1.00 85.94 73 GLY A N 1
ATOM 560 C CA . GLY A 1 73 ? -11.561 20.332 41.720 1.00 85.94 73 GLY A CA 1
ATOM 561 C C . GLY A 1 73 ? -11.944 21.504 40.808 1.00 85.94 73 GLY A C 1
ATOM 562 O O . GLY A 1 73 ? -11.900 21.411 39.587 1.00 85.94 73 GLY A O 1
ATOM 563 N N . GLU A 1 74 ? -12.298 22.642 41.412 1.00 84.88 74 GLU A N 1
ATOM 564 C CA . GLU A 1 74 ? -12.670 23.893 40.711 1.00 84.88 74 GLU A CA 1
ATOM 565 C C . GLU A 1 74 ? -11.627 25.023 40.901 1.00 84.88 74 GLU A C 1
ATOM 567 O O . GLU A 1 74 ? -11.922 26.207 40.696 1.00 84.88 74 GLU A O 1
ATOM 572 N N . GLY A 1 75 ? -10.415 24.657 41.343 1.00 83.94 75 GLY A N 1
ATOM 573 C CA . GLY A 1 75 ? -9.325 25.561 41.726 1.00 83.94 75 GLY A CA 1
ATOM 574 C C . GLY A 1 75 ? -8.624 26.265 40.556 1.00 83.94 75 GLY A C 1
ATOM 575 O O . GLY A 1 75 ? -9.222 26.574 39.524 1.00 83.94 75 GLY A O 1
ATOM 576 N N . THR A 1 76 ? -7.332 26.562 40.718 1.00 91.75 76 THR A N 1
ATOM 577 C CA . THR A 1 76 ? -6.502 27.149 39.648 1.00 91.75 76 THR A CA 1
ATOM 578 C C . THR A 1 76 ? -6.286 26.147 38.512 1.00 91.75 76 THR A C 1
ATOM 580 O O . THR A 1 76 ? -6.308 24.938 38.749 1.00 91.75 76 THR A O 1
ATOM 583 N N . GLU A 1 77 ? -6.015 26.628 37.291 1.00 92.62 77 GLU A N 1
ATOM 584 C CA . GLU A 1 77 ? -5.728 25.754 36.140 1.00 92.62 77 GLU A CA 1
ATOM 585 C C . GLU A 1 77 ? -4.639 24.721 36.461 1.00 92.62 77 GLU A C 1
ATOM 587 O O . GLU A 1 77 ? -4.840 23.531 36.230 1.00 92.62 77 GLU A O 1
ATOM 592 N N . SER A 1 78 ? -3.528 25.151 37.069 1.00 91.31 78 SER A N 1
ATOM 593 C CA . SER A 1 78 ? -2.432 24.258 37.460 1.00 91.31 78 SER A CA 1
ATOM 594 C C . SER A 1 78 ? -2.877 23.179 38.449 1.00 91.31 78 SER A C 1
ATOM 596 O O . SER A 1 78 ? -2.491 22.024 38.296 1.00 91.31 78 SER A O 1
ATOM 598 N N . SER A 1 79 ? -3.720 23.521 39.433 1.00 90.44 79 SER A N 1
ATOM 599 C CA . SER A 1 79 ? -4.232 22.538 40.400 1.00 90.44 79 SER A CA 1
ATOM 600 C C . SER A 1 79 ? -5.151 21.503 39.744 1.00 90.44 79 SER A C 1
ATOM 602 O O . SER A 1 79 ? -5.011 20.310 39.999 1.00 90.44 79 SER A O 1
ATOM 604 N N . MET A 1 80 ? -6.027 21.936 38.831 1.00 92.06 80 MET A N 1
ATOM 605 C CA . MET A 1 80 ? -6.935 21.049 38.098 1.00 92.06 80 MET A CA 1
ATOM 606 C C . MET A 1 80 ? -6.163 20.126 37.149 1.00 92.06 80 MET A C 1
ATOM 608 O O . MET A 1 80 ? -6.412 18.920 37.127 1.00 92.06 80 MET A O 1
ATOM 612 N N . LYS A 1 81 ? -5.179 20.668 36.413 1.00 93.25 81 LYS A N 1
ATOM 613 C CA . LYS A 1 81 ? -4.268 19.884 35.565 1.00 93.25 81 LYS A CA 1
ATOM 614 C C . LYS A 1 81 ? -3.517 18.840 36.381 1.00 93.25 81 LYS A C 1
ATOM 616 O O . LYS A 1 81 ? -3.487 17.678 35.989 1.00 93.25 81 LYS A O 1
ATOM 621 N N . GLN A 1 82 ? -2.954 19.228 37.526 1.00 90.44 82 GLN A N 1
ATOM 622 C CA . GLN A 1 82 ? -2.200 18.309 38.373 1.00 90.44 82 GLN A CA 1
ATOM 623 C C . GLN A 1 82 ? -3.085 17.200 38.953 1.00 90.44 82 GLN A C 1
ATOM 625 O O . GLN A 1 82 ? -2.683 16.041 38.936 1.00 90.44 82 GLN A O 1
ATOM 630 N N . ASN A 1 83 ? -4.300 17.516 39.409 1.00 90.19 83 ASN A N 1
ATOM 631 C CA . ASN A 1 83 ? -5.250 16.513 39.901 1.00 90.19 83 ASN A CA 1
ATOM 632 C C . ASN A 1 83 ? -5.644 15.516 38.806 1.00 90.19 83 ASN A C 1
ATOM 634 O O . ASN A 1 83 ? -5.679 14.311 39.054 1.00 90.19 83 ASN A O 1
ATOM 638 N N . MET A 1 84 ? -5.862 16.006 37.584 1.00 90.69 84 MET A N 1
ATOM 639 C CA . MET A 1 84 ? -6.130 15.153 36.431 1.00 90.69 84 MET A CA 1
ATOM 640 C C . MET A 1 84 ? -4.927 14.259 36.087 1.00 90.69 84 MET A C 1
ATOM 642 O O . MET A 1 84 ? -5.083 13.057 35.894 1.00 90.69 84 MET A O 1
ATOM 646 N N . ILE A 1 85 ? -3.706 14.802 36.081 1.00 89.38 85 ILE A N 1
ATOM 647 C CA . ILE A 1 85 ? -2.473 14.023 35.864 1.00 89.38 85 ILE A CA 1
ATOM 648 C C . ILE A 1 85 ? -2.291 12.960 36.957 1.00 89.38 85 ILE A C 1
ATOM 650 O O . ILE A 1 85 ? -1.939 11.823 36.656 1.00 89.38 85 ILE A O 1
ATOM 654 N N . ASN A 1 86 ? -2.572 13.296 38.217 1.00 87.06 86 ASN A N 1
ATOM 655 C CA . ASN A 1 86 ? -2.506 12.352 39.333 1.00 87.06 86 ASN A CA 1
ATOM 656 C C . ASN A 1 86 ? -3.511 11.203 39.168 1.00 87.06 86 ASN A C 1
ATOM 658 O O . ASN A 1 86 ? -3.186 10.065 39.498 1.00 87.06 86 ASN A O 1
ATOM 662 N N . TYR A 1 87 ? -4.710 11.478 38.645 1.00 84.06 87 TYR A N 1
ATOM 663 C CA . TYR A 1 87 ? -5.684 10.442 38.303 1.00 84.06 87 TYR A CA 1
ATOM 664 C C . TYR A 1 87 ? -5.189 9.559 37.149 1.00 84.06 87 TYR A C 1
ATOM 666 O O . TYR A 1 87 ? -5.233 8.336 37.257 1.00 84.06 87 TYR A O 1
ATOM 674 N N . LEU A 1 88 ? -4.637 10.161 36.090 1.00 82.88 88 LEU A N 1
ATOM 675 C CA . LEU A 1 88 ? -4.066 9.427 34.955 1.00 82.88 88 LEU A CA 1
ATOM 676 C C . LEU A 1 88 ? -2.878 8.529 35.344 1.00 82.88 88 LEU A C 1
ATOM 678 O O . LEU A 1 88 ? -2.612 7.558 34.646 1.00 82.88 88 LEU A O 1
ATOM 682 N N . ASN A 1 89 ? -2.181 8.845 36.439 1.00 80.56 89 ASN A N 1
ATOM 683 C CA . ASN A 1 89 ? -1.082 8.049 36.994 1.00 80.56 89 ASN A CA 1
ATOM 684 C C . ASN A 1 89 ? -1.535 6.857 37.864 1.00 80.56 89 ASN A C 1
ATOM 686 O O . ASN A 1 89 ? -0.687 6.069 38.278 1.00 80.56 89 ASN A O 1
ATOM 690 N N . LYS A 1 90 ? -2.831 6.713 38.180 1.00 71.88 90 LYS A N 1
ATOM 691 C CA . LYS A 1 90 ? -3.347 5.543 38.913 1.00 71.88 90 LYS A CA 1
ATOM 692 C C . LYS A 1 90 ? -3.600 4.377 37.945 1.00 71.88 90 LYS A C 1
ATOM 694 O O . LYS A 1 90 ? -4.130 4.579 36.852 1.00 71.88 90 LYS A O 1
ATOM 699 N N . ASP A 1 91 ? -3.194 3.174 38.353 1.00 50.84 91 ASP A N 1
ATOM 700 C CA . ASP A 1 91 ? -3.050 2.003 37.479 1.00 50.84 91 ASP A CA 1
ATOM 701 C C . ASP A 1 91 ? -4.385 1.414 36.942 1.00 50.84 91 ASP A C 1
ATOM 703 O O . ASP A 1 91 ? -5.400 1.337 37.638 1.00 50.84 91 ASP A O 1
ATOM 707 N N . SER A 1 92 ? -4.303 1.023 35.666 1.00 54.12 92 SER A N 1
ATOM 708 C CA . SER A 1 92 ? -5.115 0.221 34.728 1.00 54.12 92 SER A CA 1
ATOM 709 C C . SER A 1 92 ? -6.616 0.429 34.446 1.00 54.12 92 SER A C 1
ATOM 711 O O . SER A 1 92 ? -6.988 0.160 33.307 1.00 54.12 92 SER A O 1
ATOM 713 N N . TYR A 1 93 ? -7.487 0.925 35.337 1.00 51.78 93 TYR A N 1
ATOM 714 C CA . TYR A 1 93 ? -8.939 0.996 35.006 1.00 51.78 93 TYR A CA 1
ATOM 715 C C . TYR A 1 93 ? -9.490 2.420 34.844 1.00 51.78 93 TYR A C 1
ATOM 717 O O . TYR A 1 93 ? -10.064 2.758 33.811 1.00 51.78 93 TYR A O 1
ATOM 725 N N . GLY A 1 94 ? -9.274 3.295 35.833 1.00 58.38 94 GLY A N 1
ATOM 726 C CA . GLY A 1 94 ? -9.812 4.663 35.795 1.00 58.38 94 GLY A CA 1
ATOM 727 C C . GLY A 1 94 ? -9.187 5.523 34.692 1.00 58.38 94 GLY A C 1
ATOM 728 O O . GLY A 1 94 ? -9.873 6.255 33.984 1.00 58.38 94 GLY A O 1
ATOM 729 N N . SER A 1 95 ? -7.877 5.394 34.481 1.00 70.12 95 SER A N 1
ATOM 730 C CA . SER A 1 95 ? -7.155 6.156 33.461 1.00 70.12 95 SER A CA 1
ATOM 731 C C . SER A 1 95 ? -7.369 5.625 32.039 1.00 70.12 95 SER A C 1
ATOM 733 O O . SER A 1 95 ? -7.261 6.407 31.094 1.00 70.12 95 SER A O 1
ATOM 735 N N . ALA A 1 96 ? -7.727 4.346 31.870 1.00 71.31 96 ALA A N 1
ATOM 736 C CA . ALA A 1 96 ? -7.883 3.708 30.561 1.00 71.31 96 ALA A CA 1
ATOM 737 C C . ALA A 1 96 ? -8.995 4.355 29.726 1.00 71.31 96 ALA A C 1
ATOM 739 O O . ALA A 1 96 ? -8.802 4.603 28.538 1.00 71.31 96 ALA A O 1
ATOM 740 N N . PHE A 1 97 ? -10.123 4.717 30.348 1.00 79.06 97 PHE A N 1
ATOM 741 C CA . PHE A 1 97 ? -11.203 5.410 29.643 1.00 79.06 97 PHE A CA 1
ATOM 742 C C . PHE A 1 97 ? -10.787 6.818 29.191 1.00 79.06 97 PHE A C 1
ATOM 744 O O . PHE A 1 97 ? -11.049 7.216 28.062 1.00 79.06 97 PHE A O 1
ATOM 751 N N . PHE A 1 98 ? -10.067 7.571 30.024 1.00 84.06 98 PHE A N 1
ATOM 752 C CA . PHE A 1 98 ? -9.564 8.889 29.623 1.00 84.06 98 PHE A CA 1
ATOM 753 C C . PHE A 1 98 ? -8.508 8.782 28.516 1.00 84.06 98 PHE A C 1
ATOM 755 O O . PHE A 1 98 ? -8.530 9.577 27.578 1.00 84.06 98 PHE A O 1
ATOM 762 N N . GLN A 1 99 ? -7.643 7.767 28.566 1.00 80.94 99 GLN A N 1
ATOM 763 C CA . GLN A 1 99 ? -6.687 7.475 27.496 1.00 80.94 99 GLN A CA 1
ATOM 764 C C . GLN A 1 99 ? -7.389 7.073 26.191 1.00 80.94 99 GLN A C 1
ATOM 766 O O . GLN A 1 99 ? -7.003 7.568 25.133 1.00 80.94 99 GLN A O 1
ATOM 771 N N . LEU A 1 100 ? -8.452 6.260 26.263 1.00 76.44 100 LEU A N 1
ATOM 772 C CA . LEU A 1 100 ? -9.320 5.920 25.128 1.00 76.44 100 LEU A CA 1
ATOM 773 C C . LEU A 1 100 ? -9.925 7.172 24.491 1.00 76.44 100 LEU A C 1
ATOM 775 O O . LEU A 1 100 ? -9.969 7.299 23.270 1.00 76.44 100 LEU A O 1
ATOM 779 N N . MET A 1 101 ? -10.339 8.122 25.328 1.00 80.75 101 MET A N 1
ATOM 780 C CA . MET A 1 101 ? -10.868 9.412 24.899 1.00 80.75 101 MET A CA 1
ATOM 781 C C . MET A 1 101 ? -9.779 10.384 24.404 1.00 80.75 101 MET A C 1
ATOM 783 O O . MET A 1 101 ? -10.082 11.541 24.132 1.00 80.75 101 MET A O 1
ATOM 787 N N . GLY A 1 102 ? -8.514 9.959 24.286 1.00 78.75 102 GLY A N 1
ATOM 788 C CA . GLY A 1 102 ? -7.398 10.791 23.820 1.00 78.75 102 GLY A CA 1
ATOM 789 C C . GLY A 1 102 ? -6.843 11.765 24.868 1.00 78.75 102 GLY A C 1
ATOM 790 O O . GLY A 1 102 ? -6.037 12.636 24.542 1.00 78.75 102 GLY A O 1
ATOM 791 N N . ILE A 1 103 ? -7.247 11.630 26.134 1.00 85.88 103 ILE A N 1
ATOM 792 C CA . ILE A 1 103 ? -6.858 12.502 27.244 1.00 85.88 103 ILE A CA 1
ATOM 793 C C . ILE A 1 103 ? -5.707 11.847 28.015 1.00 85.88 103 ILE A C 1
ATOM 795 O O . ILE A 1 103 ? -5.902 11.069 28.948 1.00 85.88 103 ILE A O 1
ATOM 799 N N . ASN A 1 104 ? -4.481 12.193 27.634 1.00 85.75 104 ASN A N 1
ATOM 800 C CA . ASN A 1 104 ? -3.262 11.783 28.332 1.00 85.75 104 ASN A CA 1
ATOM 801 C C . ASN A 1 104 ? -2.603 12.967 29.064 1.00 85.75 104 ASN A C 1
ATOM 803 O O . ASN A 1 104 ? -3.041 14.114 28.962 1.00 85.75 104 ASN A O 1
ATOM 807 N N . GLN A 1 105 ? -1.524 12.698 29.801 1.00 85.19 105 GLN A N 1
ATOM 808 C CA . GLN A 1 105 ? -0.832 13.713 30.605 1.00 85.19 105 GLN A CA 1
ATOM 809 C C . GLN A 1 105 ? -0.338 14.894 29.763 1.00 85.19 105 GLN A C 1
ATOM 811 O O . GLN A 1 105 ? -0.517 16.045 30.153 1.00 85.19 105 GLN A O 1
ATOM 816 N N . GLN A 1 106 ? 0.232 14.618 28.588 1.00 81.12 106 GLN A N 1
ATOM 817 C CA . GLN A 1 106 ? 0.737 15.646 27.681 1.00 81.12 106 GLN A CA 1
ATOM 818 C C . GLN A 1 106 ? -0.403 16.512 27.134 1.00 81.12 106 GLN A C 1
ATOM 820 O O . GLN A 1 106 ? -0.274 17.734 27.053 1.00 81.12 106 GLN A O 1
ATOM 825 N N . TYR A 1 107 ? -1.538 15.897 26.801 1.00 84.12 107 TYR A N 1
ATOM 826 C CA . TYR A 1 107 ? -2.723 16.609 26.341 1.00 84.12 107 TYR A CA 1
ATOM 827 C C . TYR A 1 107 ? -3.301 17.511 27.440 1.00 84.12 107 TYR A C 1
ATOM 829 O O . TYR A 1 107 ? -3.580 18.680 27.180 1.00 84.12 107 TYR A O 1
ATOM 837 N N . VAL A 1 108 ? -3.393 17.021 28.681 1.00 88.69 108 VAL A N 1
ATOM 838 C CA . VAL A 1 108 ? -3.839 17.814 29.842 1.00 88.69 108 VAL A CA 1
ATOM 839 C C . VAL A 1 108 ? -2.903 18.998 30.108 1.00 88.69 108 VAL A C 1
ATOM 841 O O . VAL A 1 108 ? -3.370 20.102 30.382 1.00 88.69 108 VAL A O 1
ATOM 844 N N . GLN A 1 109 ? -1.586 18.806 30.006 1.00 88.38 109 GLN A N 1
ATOM 845 C CA . GLN A 1 109 ? -0.612 19.879 30.232 1.00 88.38 109 GLN A CA 1
ATOM 846 C C . GLN A 1 109 ? -0.672 20.958 29.144 1.00 88.38 109 GLN A C 1
ATOM 848 O O . GLN A 1 109 ? -0.764 22.148 29.467 1.00 88.38 109 GLN A O 1
ATOM 853 N N . ASN A 1 110 ? -0.656 20.538 27.876 1.00 83.06 110 ASN A N 1
ATOM 854 C CA . ASN A 1 110 ? -0.395 21.422 26.739 1.00 83.06 110 ASN A CA 1
ATOM 855 C C . ASN A 1 110 ? -1.656 21.949 26.055 1.00 83.06 110 ASN A C 1
ATOM 857 O O . ASN A 1 110 ? -1.606 23.026 25.467 1.00 83.06 110 ASN A O 1
ATOM 861 N N . ASN A 1 111 ? -2.756 21.195 26.107 1.00 86.00 111 ASN A N 1
ATOM 862 C CA . ASN A 1 111 ? -3.936 21.455 25.284 1.00 86.00 111 ASN A CA 1
ATOM 863 C C . ASN A 1 111 ? -5.232 21.589 26.095 1.00 86.00 111 ASN A C 1
ATOM 865 O O . ASN A 1 111 ? -6.293 21.761 25.513 1.00 86.00 111 ASN A O 1
ATOM 869 N N . MET A 1 112 ? -5.193 21.509 27.428 1.00 90.44 112 MET A N 1
ATOM 870 C CA . MET A 1 112 ? -6.354 21.820 28.267 1.00 90.44 112 MET A CA 1
ATOM 871 C C . MET A 1 112 ? -6.154 23.134 29.011 1.00 90.44 112 MET A C 1
ATOM 873 O O . MET A 1 112 ? -5.046 23.446 29.443 1.00 90.44 112 MET A O 1
ATOM 877 N N . LYS A 1 113 ? -7.227 23.905 29.183 1.00 94.19 113 LYS A N 1
ATOM 878 C CA . LYS A 1 113 ? -7.232 25.176 29.921 1.00 94.19 113 LYS A CA 1
ATOM 879 C C . LYS A 1 113 ? -8.434 25.253 30.840 1.00 94.19 113 LYS A C 1
ATOM 881 O O . LYS A 1 113 ? -9.465 24.639 30.567 1.00 94.19 113 LYS A O 1
ATOM 886 N N . ARG A 1 114 ? -8.328 26.011 31.931 1.00 94.12 114 ARG A N 1
ATOM 887 C CA . ARG A 1 114 ? -9.484 26.237 32.806 1.00 94.12 114 ARG A CA 1
ATOM 888 C C . ARG A 1 114 ? -10.536 27.040 32.041 1.00 94.12 114 ARG A C 1
ATOM 890 O O . ARG A 1 114 ? -10.252 28.131 31.555 1.00 94.12 114 ARG A O 1
ATOM 897 N N . GLY A 1 115 ? -11.753 26.519 31.967 1.00 90.75 115 GLY A N 1
ATOM 898 C CA . GLY A 1 115 ? -12.845 27.120 31.211 1.00 90.75 115 GLY A CA 1
ATOM 899 C C . GLY A 1 115 ? -14.212 26.871 31.839 1.00 90.75 115 GLY A C 1
ATOM 900 O O . GLY A 1 115 ? -14.343 26.175 32.848 1.00 90.75 115 GLY A O 1
ATOM 901 N N . SER A 1 116 ? -15.230 27.473 31.225 1.00 88.50 116 SER A N 1
ATOM 902 C CA . SER A 1 116 ? -16.637 27.238 31.553 1.00 88.50 116 SER A CA 1
ATOM 903 C C . SER A 1 116 ? -17.242 26.248 30.558 1.00 88.50 116 SER A C 1
ATOM 905 O O . SER A 1 116 ? -17.093 26.407 29.346 1.00 88.50 116 SER A O 1
ATOM 907 N N . ILE A 1 117 ? -17.922 25.228 31.072 1.00 88.56 117 ILE A N 1
ATOM 908 C CA . ILE A 1 117 ? -18.612 24.185 30.312 1.00 88.56 117 ILE A CA 1
ATOM 909 C C . ILE A 1 117 ? -20.114 24.436 30.444 1.00 88.56 117 ILE A C 1
ATOM 911 O O . ILE A 1 117 ? -20.684 24.196 31.506 1.00 88.56 117 ILE A O 1
ATOM 915 N N . SER A 1 118 ? -20.764 24.936 29.391 1.00 83.50 118 SER A N 1
ATOM 916 C CA . SER A 1 118 ? -22.219 25.163 29.381 1.00 83.50 118 SER A CA 1
ATOM 917 C C . SER A 1 118 ? -22.998 23.886 29.056 1.00 83.50 118 SER A C 1
ATOM 919 O O . SER A 1 118 ? -22.575 23.101 28.217 1.00 83.50 118 SER A O 1
ATOM 921 N N . THR A 1 119 ? -24.179 23.693 29.641 1.00 76.56 119 THR A N 1
ATOM 922 C CA . THR A 1 119 ? -25.033 22.533 29.330 1.00 76.56 119 THR A CA 1
ATOM 923 C C . THR A 1 119 ? -25.734 22.607 27.969 1.00 76.56 119 THR A C 1
ATOM 925 O O . THR A 1 119 ? -26.133 21.568 27.451 1.00 76.56 119 THR A O 1
ATOM 928 N N . ASN A 1 120 ? -25.813 23.791 27.347 1.00 73.19 120 ASN A N 1
ATOM 929 C CA . ASN A 1 120 ? -26.529 24.017 26.080 1.00 73.19 120 ASN A CA 1
ATOM 930 C C . ASN A 1 120 ? -25.633 23.996 24.823 1.00 73.19 120 ASN A C 1
ATOM 932 O O . ASN A 1 120 ? -26.135 24.178 23.719 1.00 73.19 120 ASN A O 1
ATOM 936 N N . GLY A 1 121 ? -24.316 23.808 24.972 1.00 74.38 121 GLY A N 1
ATOM 937 C CA . GLY A 1 121 ? -23.350 23.871 23.860 1.00 74.38 121 GLY A CA 1
ATOM 938 C C . GLY A 1 121 ? -22.556 22.589 23.610 1.00 74.38 121 GLY A C 1
ATOM 939 O O . GLY A 1 121 ? -21.784 22.528 22.661 1.00 74.38 121 GLY A O 1
ATOM 940 N N . TRP A 1 122 ? -22.721 21.574 24.455 1.00 86.44 122 TRP A N 1
ATOM 941 C CA . TRP A 1 122 ? -22.007 20.304 24.362 1.00 86.44 122 TRP A CA 1
ATOM 942 C C . TRP A 1 122 ? -22.995 19.208 23.978 1.00 86.44 122 TRP A C 1
ATOM 944 O O . TRP A 1 122 ? -24.114 19.168 24.489 1.00 86.44 122 TRP A O 1
ATOM 954 N N . LYS A 1 123 ? -22.597 18.327 23.059 1.00 86.88 123 LYS A N 1
ATOM 955 C CA . LYS A 1 123 ? -23.485 17.290 22.524 1.00 86.88 123 LYS A CA 1
ATOM 956 C C . LYS A 1 123 ? -23.702 16.176 23.539 1.00 86.88 123 LYS A C 1
ATOM 958 O O . LYS A 1 123 ? -24.838 15.781 23.782 1.00 86.88 123 LYS A O 1
ATOM 963 N N . TYR A 1 124 ? -22.615 15.708 24.146 1.00 90.69 124 TYR A N 1
ATOM 964 C CA . TYR A 1 124 ? -22.645 14.593 25.080 1.00 90.69 124 TYR A CA 1
ATOM 965 C C . TYR A 1 124 ? -21.986 14.944 26.406 1.00 90.69 124 TYR A C 1
ATOM 967 O O . TYR A 1 124 ? -21.052 15.741 26.463 1.00 90.69 124 TYR A O 1
ATOM 975 N N . SER A 1 125 ? -22.460 14.300 27.465 1.00 89.62 125 SER A N 1
ATOM 976 C CA . SER A 1 125 ? -21.762 14.132 28.728 1.00 89.62 125 SER A CA 1
ATOM 977 C C . SER A 1 125 ? -21.734 12.660 29.125 1.00 89.62 125 SER A C 1
ATOM 979 O O . SER A 1 125 ? -22.591 11.894 28.684 1.00 89.62 125 SER A O 1
ATOM 981 N N . MET A 1 126 ? -20.747 12.274 29.931 1.00 88.31 126 MET A N 1
ATOM 982 C CA . MET A 1 126 ? -20.452 10.887 30.278 1.00 88.31 126 MET A CA 1
ATOM 983 C C . MET A 1 126 ? -20.361 10.694 31.794 1.00 88.31 126 MET A C 1
ATOM 985 O O . MET A 1 126 ? -19.790 11.539 32.481 1.00 88.31 126 MET A O 1
ATOM 989 N N . GLY A 1 127 ? -20.894 9.584 32.306 1.00 85.44 127 GLY A N 1
ATOM 990 C CA . GLY A 1 127 ? -20.844 9.207 33.725 1.00 85.44 127 GLY A CA 1
ATOM 991 C C . GLY A 1 127 ? -21.031 7.703 33.931 1.00 85.44 127 GLY A C 1
ATOM 992 O O . GLY A 1 127 ? -21.381 7.004 32.986 1.00 85.44 127 GLY A O 1
ATOM 993 N N . HIS A 1 128 ? -20.814 7.199 35.148 1.00 81.62 128 HIS A N 1
ATOM 994 C CA . HIS A 1 128 ? -20.856 5.753 35.420 1.00 81.62 128 HIS A CA 1
ATOM 995 C C . HIS A 1 128 ? -22.251 5.103 35.395 1.00 81.62 128 HIS A C 1
ATOM 997 O O . HIS A 1 128 ? -22.375 3.899 35.203 1.00 81.62 128 HIS A O 1
ATOM 1003 N N . ASN A 1 129 ? -23.314 5.886 35.579 1.00 82.00 129 ASN A N 1
ATOM 1004 C CA . ASN A 1 129 ? -24.688 5.387 35.653 1.00 82.00 129 ASN A CA 1
ATOM 1005 C C . ASN A 1 129 ? -25.590 6.136 34.681 1.00 82.00 129 ASN A C 1
ATOM 1007 O O . ASN A 1 129 ? -25.359 7.323 34.420 1.00 82.00 129 ASN A O 1
ATOM 1011 N N . ALA A 1 130 ? -26.662 5.478 34.235 1.00 81.38 130 ALA A N 1
ATOM 1012 C CA . ALA A 1 130 ? -27.737 6.117 33.489 1.00 81.38 130 ALA A CA 1
ATOM 1013 C C . ALA A 1 130 ? -28.228 7.369 34.228 1.00 81.38 130 ALA A C 1
ATOM 1015 O O . ALA A 1 130 ? -28.276 7.430 35.460 1.00 81.38 130 ALA A O 1
ATOM 1016 N N . PHE A 1 131 ? -28.549 8.402 33.465 1.00 79.44 131 PHE A N 1
ATOM 1017 C CA . PHE A 1 131 ? -28.944 9.701 33.986 1.00 79.44 131 PHE A CA 1
ATOM 1018 C C . PHE A 1 131 ? -30.045 10.341 33.146 1.00 79.44 131 PHE A C 1
ATOM 1020 O O . PHE A 1 131 ? -30.178 10.078 31.949 1.00 79.44 131 PHE A O 1
ATOM 1027 N N . GLY A 1 132 ? -30.798 11.227 33.798 1.00 75.00 132 GLY A N 1
ATOM 1028 C CA . GLY A 1 132 ? -32.000 11.832 33.235 1.00 75.00 132 GLY A CA 1
ATOM 1029 C C . GLY A 1 132 ? -33.198 10.879 33.239 1.00 75.00 132 GLY A C 1
ATOM 1030 O O . GLY A 1 132 ? -33.154 9.801 33.831 1.00 75.00 132 GLY A O 1
ATOM 1031 N N . GLY A 1 133 ? -34.292 11.311 32.611 1.00 75.00 133 GLY A N 1
ATOM 1032 C CA . GLY A 1 133 ? -35.470 10.474 32.391 1.00 75.00 133 GLY A CA 1
ATOM 1033 C C . GLY A 1 133 ? -35.250 9.414 31.298 1.00 75.00 133 GLY A C 1
ATOM 1034 O O . GLY A 1 133 ? -34.179 9.351 30.689 1.00 75.00 133 GLY A O 1
ATOM 1035 N N . PRO A 1 134 ? -36.263 8.579 31.014 1.00 71.62 134 PRO A N 1
ATOM 1036 C CA . PRO A 1 134 ? -36.205 7.597 29.932 1.00 71.62 134 PRO A CA 1
ATOM 1037 C C . PRO A 1 134 ? -35.783 8.236 28.598 1.00 71.62 134 PRO A C 1
ATOM 1039 O O . PRO A 1 134 ? -36.370 9.228 28.172 1.00 71.62 134 PRO A O 1
ATOM 1042 N N . GLY A 1 135 ? -34.754 7.680 27.949 1.00 70.94 135 GLY A N 1
ATOM 1043 C CA . GLY A 1 135 ? -34.220 8.170 26.667 1.00 70.94 135 GLY A CA 1
ATOM 1044 C C . GLY A 1 135 ? -33.181 9.297 26.761 1.00 70.94 135 GLY A C 1
ATOM 1045 O O . GLY A 1 135 ? -32.658 9.724 25.736 1.00 70.94 135 GLY A O 1
ATOM 1046 N N . CYS A 1 136 ? -32.845 9.774 27.964 1.00 81.44 136 CYS A N 1
ATOM 1047 C CA . CYS A 1 136 ? -31.863 10.848 28.148 1.00 81.44 136 CYS A CA 1
ATOM 1048 C C . CYS A 1 136 ? -30.400 10.404 28.023 1.00 81.44 136 CYS A C 1
ATOM 1050 O O . CYS A 1 136 ? -29.540 11.218 27.677 1.00 81.44 136 CYS A O 1
ATOM 1052 N N . SER A 1 137 ? -30.110 9.144 28.340 1.00 86.94 137 SER A N 1
ATOM 1053 C CA . SER A 1 137 ? -28.779 8.558 28.227 1.00 86.94 137 SER A CA 1
ATOM 1054 C C . SER A 1 137 ? -28.859 7.122 27.725 1.00 86.94 137 SER A C 1
ATOM 1056 O O . SER A 1 137 ? -29.839 6.415 27.959 1.00 86.94 137 SER A O 1
ATOM 1058 N N . VAL A 1 138 ? -27.817 6.716 27.017 1.00 87.00 138 VAL A N 1
ATOM 1059 C CA . VAL A 1 138 ? -27.599 5.371 26.480 1.00 87.00 138 VAL A CA 1
ATOM 1060 C C . VAL A 1 138 ? -26.226 4.889 26.932 1.00 87.00 138 VAL A C 1
ATOM 1062 O O . VAL A 1 138 ? -25.409 5.696 27.381 1.00 87.00 138 VAL A O 1
ATOM 1065 N N . ARG A 1 139 ? -25.942 3.591 26.842 1.00 85.06 139 ARG A N 1
ATOM 1066 C CA . ARG A 1 139 ? -24.581 3.111 27.122 1.00 85.06 139 ARG A CA 1
ATOM 1067 C C . ARG A 1 139 ? -23.603 3.621 26.053 1.00 85.06 139 ARG A C 1
ATOM 1069 O O . ARG A 1 139 ? -23.995 3.875 24.916 1.00 85.06 139 ARG A O 1
ATOM 1076 N N . PHE A 1 140 ? -22.335 3.802 26.415 1.00 82.31 140 PHE A N 1
ATOM 1077 C CA . PHE A 1 140 ? -21.295 4.348 25.533 1.00 82.31 140 PHE A CA 1
ATOM 1078 C C . PHE A 1 140 ? -21.151 3.583 24.210 1.00 82.31 140 PHE A C 1
ATOM 1080 O O . PHE A 1 140 ? -21.047 4.193 23.150 1.00 82.31 140 PHE A O 1
ATOM 1087 N N . ASP A 1 141 ? -21.215 2.258 24.266 1.00 75.75 141 ASP A N 1
ATOM 1088 C CA . ASP A 1 141 ? -21.176 1.343 23.121 1.00 75.75 141 ASP A CA 1
ATOM 1089 C C . ASP A 1 141 ? -22.415 1.421 22.209 1.00 75.75 141 ASP A C 1
ATOM 1091 O O . ASP A 1 141 ? -22.366 1.002 21.052 1.00 75.75 141 ASP A O 1
ATOM 1095 N N . GLN A 1 142 ? -23.517 1.995 22.696 1.00 81.75 142 GLN A N 1
ATOM 1096 C CA . GLN A 1 142 ? -24.753 2.195 21.934 1.00 81.75 142 GLN A CA 1
ATOM 1097 C C . GLN A 1 142 ? -24.785 3.529 21.184 1.00 81.75 142 GLN A C 1
ATOM 1099 O O . GLN A 1 142 ? -25.692 3.768 20.386 1.00 81.75 142 GLN A O 1
ATOM 1104 N N . VAL A 1 143 ? -23.814 4.410 21.420 1.00 82.19 143 VAL A N 1
ATOM 1105 C CA . VAL A 1 143 ? -23.726 5.694 20.726 1.00 82.19 143 VAL A CA 1
ATOM 1106 C C . VAL A 1 143 ? -23.187 5.456 19.309 1.00 82.19 143 VAL A C 1
ATOM 1108 O O . VAL A 1 143 ? -22.074 4.944 19.169 1.00 82.19 143 VAL A O 1
ATOM 1111 N N . PRO A 1 144 ? -23.917 5.852 18.248 1.00 80.50 144 PRO A N 1
ATOM 1112 C CA . PRO A 1 144 ? -23.498 5.631 16.863 1.00 80.50 144 PRO A CA 1
ATOM 1113 C C . PRO A 1 144 ? -22.089 6.153 16.556 1.00 80.50 144 PRO A C 1
ATOM 1115 O O . PRO A 1 144 ? -21.327 5.494 15.856 1.00 80.50 144 PRO A O 1
ATOM 1118 N N . GLU A 1 145 ? -21.711 7.302 17.125 1.00 81.56 145 GLU A N 1
ATOM 1119 C CA . GLU A 1 145 ? -20.387 7.906 16.934 1.00 81.56 145 GLU A CA 1
ATOM 1120 C C . GLU A 1 145 ? -19.250 7.237 17.723 1.00 81.56 145 GLU A C 1
ATOM 1122 O O . GLU A 1 145 ? -18.128 7.725 17.665 1.00 81.56 145 GLU A O 1
ATOM 1127 N N . PHE A 1 146 ? -19.505 6.166 18.477 1.00 76.69 146 PHE A N 1
ATOM 1128 C CA . PHE A 1 146 ? -18.467 5.357 19.132 1.00 76.69 146 PHE A CA 1
ATOM 1129 C C . PHE A 1 146 ? -18.484 3.890 18.678 1.00 76.69 146 PHE A C 1
ATOM 1131 O O . PHE A 1 146 ? -17.672 3.089 19.146 1.00 76.69 146 PHE A O 1
ATOM 1138 N N . GLN A 1 147 ? -19.341 3.537 17.712 1.00 65.25 147 GLN A N 1
ATOM 1139 C CA . GLN A 1 147 ? -19.380 2.192 17.143 1.00 65.25 147 GLN A CA 1
ATOM 1140 C C . GLN A 1 147 ? -18.066 1.877 16.407 1.00 65.25 147 GLN A C 1
ATOM 1142 O O . GLN A 1 147 ? -17.667 2.577 15.480 1.00 65.25 147 GLN A O 1
ATOM 1147 N N . GLY A 1 148 ? -17.369 0.823 16.845 1.00 56.12 148 GLY A N 1
ATOM 1148 C CA . GLY A 1 148 ? -16.067 0.405 16.302 1.00 56.12 148 GLY A CA 1
ATOM 1149 C C . GLY A 1 148 ? -14.850 0.808 17.143 1.00 56.12 148 GLY A C 1
ATOM 1150 O O . GLY A 1 148 ? -13.740 0.360 16.853 1.00 56.12 148 GLY A O 1
ATOM 1151 N N . VAL A 1 149 ? -15.029 1.591 18.212 1.00 59.19 149 VAL A N 1
ATOM 1152 C CA . VAL A 1 149 ? -14.007 1.707 19.263 1.00 59.19 149 VAL A CA 1
ATOM 1153 C C . VAL A 1 149 ? -13.973 0.378 20.015 1.00 59.19 149 VAL A C 1
ATOM 1155 O O . VAL A 1 149 ? -15.004 -0.043 20.534 1.00 59.19 149 VAL A O 1
ATOM 1158 N N . SER A 1 150 ? -12.821 -0.309 20.040 1.00 50.88 150 SER A N 1
ATOM 1159 C CA . SER A 1 150 ? -12.707 -1.594 20.744 1.00 50.88 150 SER A CA 1
ATOM 1160 C C . SER A 1 150 ? -13.149 -1.407 22.197 1.00 50.88 150 SER A C 1
ATOM 1162 O O . SER A 1 150 ? -12.561 -0.563 22.880 1.00 50.88 150 SER A O 1
ATOM 1164 N N . PRO A 1 151 ? -14.153 -2.159 22.680 1.00 50.69 151 PRO A N 1
ATOM 1165 C CA . PRO A 1 151 ? -14.532 -2.099 24.078 1.00 50.69 151 PRO A CA 1
ATOM 1166 C C . PRO A 1 151 ? -13.324 -2.511 24.920 1.00 50.69 151 PRO A C 1
ATOM 1168 O O . PRO A 1 151 ? -12.661 -3.513 24.639 1.00 50.69 151 PRO A O 1
ATOM 1171 N N . PHE A 1 152 ? -13.009 -1.689 25.915 1.00 54.22 152 PHE A N 1
ATOM 1172 C CA . PHE A 1 152 ? -12.065 -2.028 26.972 1.00 54.22 152 PHE A CA 1
ATOM 1173 C C . PHE A 1 152 ? -12.875 -2.450 28.201 1.00 54.22 152 PHE A C 1
ATOM 1175 O O . PHE A 1 152 ? -14.015 -1.993 28.350 1.00 54.22 152 PHE A O 1
ATOM 1182 N N . PRO A 1 153 ? -12.315 -3.271 29.105 1.00 45.59 153 PRO A N 1
ATOM 1183 C CA . PRO A 1 153 ? -12.966 -3.579 30.372 1.00 45.59 153 PRO A CA 1
ATOM 1184 C C . PRO A 1 153 ? -13.398 -2.274 31.057 1.00 45.59 153 PRO A C 1
ATOM 1186 O O . PRO A 1 153 ? -12.560 -1.434 31.378 1.00 45.59 153 PRO A O 1
ATOM 1189 N N . GLY A 1 154 ? -14.711 -2.076 31.200 1.00 51.75 154 GLY A N 1
ATOM 1190 C CA . GLY A 1 154 ? -15.300 -0.904 31.848 1.00 51.75 154 GLY A CA 1
ATOM 1191 C C . GLY A 1 154 ? -15.967 0.154 30.980 1.00 51.75 154 GLY A C 1
ATOM 1192 O O . GLY A 1 154 ? -16.707 0.969 31.534 1.00 51.75 154 GLY A O 1
ATOM 1193 N N . SER A 1 155 ? -15.834 0.124 29.650 1.00 53.28 155 SER A N 1
ATOM 1194 C CA . SER A 1 155 ? -16.634 1.010 28.780 1.00 53.28 155 SER A CA 1
ATOM 1195 C C . SER A 1 155 ? -18.141 0.714 28.854 1.00 53.28 155 SER A C 1
ATOM 1197 O O . SER A 1 155 ? -18.957 1.596 28.605 1.00 53.28 155 SER A O 1
ATOM 1199 N N . GLU A 1 156 ? -18.510 -0.504 29.263 1.00 54.44 156 GLU A N 1
ATOM 1200 C CA . GLU A 1 156 ? -19.890 -0.955 29.515 1.00 54.44 156 GLU A CA 1
ATOM 1201 C C . GLU A 1 156 ? -20.536 -0.258 30.724 1.00 54.44 156 GLU A C 1
ATOM 1203 O O . GLU A 1 156 ? -21.758 -0.193 30.838 1.00 54.44 156 GLU A O 1
ATOM 1208 N N . SER A 1 157 ? -19.706 0.308 31.606 1.00 69.19 157 SER A N 1
ATOM 1209 C CA . SER A 1 157 ? -20.119 1.051 32.799 1.00 69.19 157 SER A CA 1
ATOM 1210 C C . SER A 1 157 ? -20.122 2.565 32.586 1.00 69.19 157 SER A C 1
ATOM 1212 O O . SER A 1 157 ? -20.030 3.314 33.553 1.00 69.19 157 SER A O 1
ATOM 1214 N N . VAL A 1 158 ? -20.172 3.034 31.333 1.00 82.75 158 VAL A N 1
ATOM 1215 C CA . VAL A 1 158 ? -20.263 4.461 31.004 1.00 82.75 158 VAL A CA 1
ATOM 1216 C C . VAL A 1 158 ? -21.537 4.727 30.217 1.00 82.75 158 VAL A C 1
ATOM 1218 O O . VAL A 1 158 ? -21.793 4.131 29.173 1.00 82.75 158 VAL A O 1
ATOM 1221 N N . TYR A 1 159 ? -22.320 5.674 30.711 1.00 87.56 159 TYR A N 1
ATOM 1222 C CA . TYR A 1 159 ? -23.522 6.176 30.069 1.00 87.56 159 TYR A CA 1
ATOM 1223 C C . TYR A 1 159 ? -23.241 7.538 29.454 1.00 87.56 159 TYR A C 1
ATOM 1225 O O . TYR A 1 159 ? -22.539 8.367 30.036 1.00 87.56 159 TYR A O 1
ATOM 1233 N N . VAL A 1 160 ? -23.812 7.764 28.278 1.00 89.50 160 VAL A N 1
ATOM 1234 C CA . VAL A 1 160 ? -23.630 8.945 27.443 1.00 89.50 160 VAL A CA 1
ATOM 1235 C C . VAL A 1 160 ? -24.995 9.536 27.133 1.00 89.50 160 VAL A C 1
ATOM 1237 O O . VAL A 1 160 ? -25.927 8.828 26.769 1.00 89.50 160 VAL A O 1
ATOM 1240 N N . GLY A 1 161 ? -25.130 10.845 27.274 1.00 88.25 161 GLY A N 1
ATOM 1241 C CA . GLY A 1 161 ? -26.404 11.535 27.100 1.00 88.25 161 GLY A CA 1
ATOM 1242 C C . GLY A 1 161 ? -26.218 13.038 27.013 1.00 88.25 161 GLY A C 1
ATOM 1243 O O . GLY A 1 161 ? -25.111 13.543 27.211 1.00 88.25 161 GLY A O 1
ATOM 1244 N N . SER A 1 162 ? -27.285 13.776 26.712 1.00 86.25 162 SER A N 1
ATOM 1245 C CA . SER A 1 162 ? -27.183 15.237 26.634 1.00 86.25 162 SER A CA 1
ATOM 1246 C C . SER A 1 162 ? -26.867 15.830 28.018 1.00 86.25 162 SER A C 1
ATOM 1248 O O . SER A 1 162 ? -27.532 15.467 28.994 1.00 86.25 162 SER A O 1
ATOM 1250 N N . PRO A 1 163 ? -25.918 16.782 28.135 1.00 84.81 163 PRO A N 1
ATOM 1251 C CA . PRO A 1 163 ? -25.642 17.472 29.397 1.00 84.81 163 PRO A CA 1
ATOM 1252 C C . PRO A 1 163 ? -26.891 18.128 30.010 1.00 84.81 163 PRO A C 1
ATOM 1254 O O . PRO A 1 163 ? -27.068 18.106 31.227 1.00 84.81 163 PRO A O 1
ATOM 1257 N N . SER A 1 164 ? -27.785 18.655 29.165 1.00 80.00 164 SER A N 1
ATOM 1258 C CA . SER A 1 164 ? -29.054 19.278 29.573 1.00 80.00 164 SER A CA 1
ATOM 1259 C C . SER A 1 164 ? -30.019 18.316 30.277 1.00 80.00 164 SER A C 1
ATOM 1261 O O . SER A 1 164 ? -30.809 18.730 31.117 1.00 80.00 164 SER A O 1
ATOM 1263 N N . CYS A 1 165 ? -29.930 17.018 29.981 1.00 79.00 165 CYS A N 1
ATOM 1264 C CA . CYS A 1 165 ? -30.758 15.990 30.609 1.00 79.00 165 CYS A CA 1
ATOM 1265 C C . CYS A 1 165 ? -30.232 15.556 31.982 1.00 79.00 165 CYS A C 1
ATOM 1267 O O . CYS A 1 165 ? -30.932 14.881 32.737 1.00 79.00 165 CYS A O 1
ATOM 1269 N N . ARG A 1 166 ? -28.977 15.893 32.286 1.00 76.56 166 ARG A N 1
ATOM 1270 C CA . ARG A 1 166 ? -28.283 15.451 33.495 1.00 76.56 166 ARG A CA 1
ATOM 1271 C C . ARG A 1 166 ? -28.308 16.497 34.595 1.00 76.56 166 ARG A C 1
ATOM 1273 O O . ARG A 1 166 ? -28.374 16.149 35.772 1.00 76.56 166 ARG A O 1
ATOM 1280 N N . TRP A 1 167 ? -28.232 17.768 34.218 1.00 78.88 167 TRP A N 1
ATOM 1281 C CA . TRP A 1 167 ? -28.094 18.859 35.165 1.00 78.88 167 TRP A CA 1
ATOM 1282 C C . TRP A 1 167 ? -29.057 19.995 34.858 1.00 78.88 167 TRP A C 1
ATOM 1284 O O . TRP A 1 167 ? -29.074 20.529 33.756 1.00 78.88 167 TRP A O 1
ATOM 1294 N N . ASN A 1 168 ? -29.758 20.449 35.898 1.00 70.81 168 ASN A N 1
ATOM 1295 C CA . ASN A 1 168 ? -30.555 21.678 35.860 1.00 70.81 168 ASN A CA 1
ATOM 1296 C C . ASN A 1 168 ? -29.684 22.951 35.933 1.00 70.81 168 ASN A C 1
ATOM 1298 O O . ASN A 1 168 ? -30.197 24.064 35.850 1.00 70.81 168 ASN A O 1
ATOM 1302 N N . GLN A 1 169 ? -28.370 22.800 36.131 1.00 73.25 169 GLN A N 1
ATOM 1303 C CA . GLN A 1 169 ? -27.401 23.894 36.151 1.00 73.25 169 GLN A CA 1
ATOM 1304 C C . GLN A 1 169 ? -26.965 24.256 34.723 1.00 73.25 169 GLN A C 1
ATOM 1306 O O . GLN A 1 169 ? -26.819 23.390 33.866 1.00 73.25 169 GLN A O 1
ATOM 1311 N N . THR A 1 170 ? -26.730 25.543 34.463 1.00 77.81 170 THR A N 1
ATOM 1312 C CA . THR A 1 170 ? -26.451 26.066 33.113 1.00 77.81 170 THR A CA 1
ATOM 1313 C C . THR A 1 170 ? -24.973 26.023 32.712 1.00 77.81 170 THR A C 1
ATOM 1315 O O . THR A 1 170 ? -24.662 26.023 31.517 1.00 77.81 170 THR A O 1
ATOM 1318 N N . SER A 1 171 ? -24.050 25.979 33.683 1.00 84.69 171 SER A N 1
ATOM 1319 C CA . SER A 1 171 ? -22.607 25.873 33.429 1.00 84.69 171 SER A CA 1
ATOM 1320 C C . SER A 1 171 ? -21.797 25.327 34.606 1.00 84.69 171 SER A C 1
ATOM 1322 O O . SER A 1 171 ? -22.123 25.610 35.760 1.00 84.69 171 SER A O 1
ATOM 1324 N N . PHE A 1 172 ? -20.686 24.657 34.300 1.00 87.56 172 PHE A N 1
ATOM 1325 C CA . PHE A 1 172 ? -19.704 24.125 35.248 1.00 87.56 172 PHE A CA 1
ATOM 1326 C C . PHE A 1 172 ? -18.308 24.703 35.007 1.00 87.56 172 PHE A C 1
ATOM 1328 O O . PHE A 1 172 ? -17.953 25.030 33.875 1.00 87.56 172 PHE A O 1
ATOM 1335 N N . VAL A 1 173 ? -17.484 24.773 36.054 1.00 90.88 173 VAL A N 1
ATOM 1336 C CA . VAL A 1 173 ? -16.042 25.017 35.905 1.00 90.88 173 VAL A CA 1
ATOM 1337 C C . VAL A 1 173 ? -15.361 23.699 35.549 1.00 90.88 173 VAL A C 1
ATOM 1339 O O . VAL A 1 173 ? -15.655 22.664 36.143 1.00 90.88 173 VAL A O 1
ATOM 1342 N N . GLY A 1 174 ? -14.443 23.722 34.587 1.00 93.00 174 GLY A N 1
ATOM 1343 C CA . GLY A 1 174 ? -13.745 22.520 34.146 1.00 93.00 174 GLY A CA 1
ATOM 1344 C C . GLY A 1 174 ? -12.457 22.805 33.386 1.00 93.00 174 GLY A C 1
ATOM 1345 O O . GLY A 1 174 ? -12.068 23.958 33.190 1.00 93.00 174 GLY A O 1
ATOM 1346 N N . LEU A 1 175 ? -11.796 21.736 32.953 1.00 94.75 175 LEU A N 1
ATOM 1347 C CA . LEU A 1 175 ? -10.736 21.801 31.952 1.00 94.75 175 LEU A CA 1
ATOM 1348 C C . LEU A 1 175 ? -11.363 21.644 30.568 1.00 94.75 175 LEU A C 1
ATOM 1350 O O . LEU A 1 175 ? -12.092 20.687 30.342 1.00 94.75 175 LEU A O 1
ATOM 1354 N N . VAL A 1 176 ? -11.087 22.562 29.649 1.00 93.12 176 VAL A N 1
ATOM 1355 C CA . VAL A 1 176 ? -11.576 22.534 28.265 1.00 93.12 176 VAL A CA 1
ATOM 1356 C C . VAL A 1 176 ? -10.383 22.402 27.326 1.00 93.12 176 VAL A C 1
ATOM 1358 O O . VAL A 1 176 ? -9.403 23.136 27.458 1.00 93.12 176 VAL A O 1
ATOM 1361 N N . GLY A 1 177 ? -10.465 21.451 26.401 1.00 88.44 177 GLY A N 1
ATOM 1362 C CA . GLY A 1 177 ? -9.477 21.211 25.359 1.00 88.44 177 GLY A CA 1
ATOM 1363 C C . GLY A 1 177 ? -9.493 22.309 24.295 1.00 88.44 177 GLY A C 1
ATOM 1364 O O . GLY A 1 177 ? -10.557 22.667 23.792 1.00 88.44 177 GLY A O 1
ATOM 1365 N N . ASP A 1 178 ? -8.325 22.835 23.932 1.00 81.88 178 ASP A N 1
ATOM 1366 C CA . ASP A 1 178 ? -8.149 23.813 22.851 1.00 81.88 178 ASP A CA 1
ATOM 1367 C C . ASP A 1 178 ? -7.776 23.173 21.499 1.00 81.88 178 ASP A C 1
ATOM 1369 O O . ASP A 1 178 ? -7.880 23.821 20.452 1.00 81.88 178 ASP A O 1
ATOM 1373 N N . LYS A 1 179 ? -7.420 21.883 21.500 1.00 79.19 179 LYS A N 1
ATOM 1374 C CA . LYS A 1 179 ? -7.240 21.053 20.302 1.00 79.19 179 LYS A CA 1
ATOM 1375 C C . LYS A 1 179 ? -8.182 19.851 20.335 1.00 79.19 179 LYS A C 1
ATOM 1377 O O . LYS A 1 179 ? -8.258 19.199 21.371 1.00 79.19 179 LYS A O 1
ATOM 1382 N N . PRO A 1 180 ? -8.858 19.508 19.232 1.00 81.94 180 PRO A N 1
ATOM 1383 C CA . PRO A 1 180 ? -9.735 18.349 19.222 1.00 81.94 180 PRO A CA 1
ATOM 1384 C C . PRO A 1 180 ? -8.953 17.035 19.246 1.00 81.94 180 PRO A C 1
ATOM 1386 O O . PRO A 1 180 ? -7.803 16.975 18.810 1.00 81.94 180 PRO A O 1
ATOM 1389 N N . VAL A 1 181 ? -9.609 15.979 19.710 1.00 79.75 181 VAL A N 1
ATOM 1390 C CA . VAL A 1 181 ? -9.107 14.599 19.705 1.00 79.75 181 VAL A CA 1
ATOM 1391 C C . VAL A 1 181 ? -9.987 13.722 18.821 1.00 79.75 181 VAL A C 1
ATOM 1393 O O . VAL A 1 181 ? -11.172 14.004 18.646 1.00 79.75 181 VAL A O 1
ATOM 1396 N N . TYR A 1 182 ? -9.419 12.660 18.256 1.00 78.31 182 TYR A N 1
ATOM 1397 C CA . TYR A 1 182 ? -10.140 11.737 17.383 1.00 78.31 182 TYR A CA 1
ATOM 1398 C C . TYR A 1 182 ? -10.557 10.479 18.137 1.00 78.31 182 TYR A C 1
ATOM 1400 O O . TYR A 1 182 ? -9.697 9.729 18.594 1.00 78.31 182 TYR A O 1
ATOM 1408 N N . VAL A 1 183 ? -11.867 10.241 18.256 1.00 74.62 183 VAL A N 1
ATOM 1409 C CA . VAL A 1 183 ? -12.425 9.078 18.963 1.00 74.62 183 VAL A CA 1
ATOM 1410 C C . VAL A 1 183 ? -13.708 8.624 18.263 1.00 74.62 183 VAL A C 1
ATOM 1412 O O . VAL A 1 183 ? -14.586 9.440 17.984 1.00 74.62 183 VAL A O 1
ATOM 1415 N N . GLY A 1 184 ? -13.823 7.325 17.971 1.00 66.38 184 GLY A N 1
ATOM 1416 C CA . GLY A 1 184 ? -15.039 6.739 17.384 1.00 66.38 184 GLY A CA 1
ATOM 1417 C C . GLY A 1 184 ? -15.372 7.201 15.964 1.00 66.38 184 GLY A C 1
ATOM 1418 O O . GLY A 1 184 ? -16.522 7.225 15.550 1.00 66.38 184 GLY A O 1
ATOM 1419 N N . GLY A 1 185 ? -14.369 7.608 15.185 1.00 67.19 185 GLY A N 1
ATOM 1420 C CA . GLY A 1 185 ? -14.613 8.112 13.830 1.00 67.19 185 GLY A CA 1
ATOM 1421 C C . GLY A 1 185 ? -15.037 9.581 13.780 1.00 67.19 185 GLY A C 1
ATOM 1422 O O . GLY A 1 185 ? -15.217 10.131 12.696 1.00 67.19 185 GLY A O 1
ATOM 1423 N N . THR A 1 186 ? -15.141 10.243 14.935 1.00 75.00 186 THR A N 1
ATOM 1424 C CA . THR A 1 186 ? -15.504 11.658 15.047 1.00 75.00 186 THR A CA 1
ATOM 1425 C C . THR A 1 186 ? -14.405 12.428 15.773 1.00 75.00 186 THR A C 1
ATOM 1427 O O . THR A 1 186 ? -13.713 11.901 16.645 1.00 75.00 186 THR A O 1
ATOM 1430 N N . TRP A 1 187 ? -14.210 13.690 15.397 1.00 80.19 187 TRP A N 1
ATOM 1431 C CA . TRP A 1 187 ? -13.327 14.587 16.132 1.00 80.19 187 TRP A CA 1
ATOM 1432 C C . TRP A 1 187 ? -14.119 15.338 17.189 1.00 80.19 187 TRP A C 1
ATOM 1434 O O . TRP A 1 187 ? -15.221 15.815 16.928 1.00 80.19 187 TRP A O 1
ATOM 1444 N N . TRP A 1 188 ? -13.556 15.453 18.383 1.00 85.25 188 TRP A N 1
ATOM 1445 C CA . TRP A 1 188 ? -14.230 16.014 19.541 1.00 85.25 188 TRP A CA 1
ATOM 1446 C C . TRP A 1 188 ? -13.377 17.101 20.169 1.00 85.25 188 TRP A C 1
ATOM 1448 O O . TRP A 1 188 ? -12.213 16.873 20.497 1.00 85.25 188 TRP A O 1
ATOM 1458 N N . ASN A 1 189 ? -13.971 18.264 20.413 1.00 89.25 189 ASN A N 1
ATOM 1459 C CA . ASN A 1 189 ? -13.515 19.079 21.528 1.00 89.25 189 ASN A CA 1
ATOM 1460 C C . ASN A 1 189 ? -13.987 18.402 22.814 1.00 89.25 189 ASN A C 1
ATOM 1462 O O . ASN A 1 189 ? -15.117 17.911 22.880 1.00 89.25 189 ASN A O 1
ATOM 1466 N N . ILE A 1 190 ? -13.116 18.377 23.818 1.00 91.31 190 ILE A N 1
ATOM 1467 C CA . ILE A 1 190 ? -13.344 17.680 25.082 1.00 91.31 190 ILE A CA 1
ATOM 1468 C C . ILE A 1 190 ? -13.322 18.669 26.234 1.00 91.31 190 ILE A C 1
ATOM 1470 O O . ILE A 1 190 ? -12.486 19.568 26.271 1.00 91.31 190 ILE A O 1
ATOM 1474 N N . GLY A 1 191 ? -14.212 18.475 27.200 1.00 92.19 191 GLY A N 1
ATOM 1475 C CA . GLY A 1 191 ? -14.134 19.114 28.506 1.00 92.19 191 GLY A CA 1
ATOM 1476 C C . GLY A 1 191 ? -14.204 18.088 29.632 1.00 92.19 191 GLY A C 1
ATOM 1477 O O . GLY A 1 191 ? -14.811 17.033 29.474 1.00 92.19 191 GLY A O 1
ATOM 1478 N N . ILE A 1 192 ? -13.597 18.403 30.772 1.00 93.19 192 ILE A N 1
ATOM 1479 C CA . ILE A 1 192 ? -13.677 17.630 32.015 1.00 93.19 192 ILE A CA 1
ATOM 1480 C C . ILE A 1 192 ? -14.248 18.544 33.086 1.00 93.19 192 ILE A C 1
ATOM 1482 O O . ILE A 1 192 ? -13.658 19.578 33.410 1.00 93.19 192 ILE A O 1
ATOM 1486 N N . ILE A 1 193 ? -15.393 18.166 33.641 1.00 91.38 193 ILE A N 1
ATOM 1487 C CA . ILE A 1 193 ? -16.061 18.945 34.682 1.00 91.38 193 ILE A CA 1
ATOM 1488 C C . ILE A 1 193 ? -15.277 18.833 35.994 1.00 91.38 193 ILE A C 1
ATOM 1490 O O . ILE A 1 193 ? -14.977 17.734 36.459 1.00 91.38 193 ILE A O 1
ATOM 1494 N N . GLY A 1 194 ? -14.976 19.973 36.615 1.00 89.38 194 GLY A N 1
ATOM 1495 C CA . GLY A 1 194 ? -14.155 20.061 37.822 1.00 89.38 194 GLY A CA 1
ATOM 1496 C C . GLY A 1 194 ? -14.718 19.277 39.006 1.00 89.38 194 GLY A C 1
ATOM 1497 O O . GLY A 1 194 ? -13.980 18.574 39.688 1.00 89.38 194 GLY A O 1
ATOM 1498 N N . ASP A 1 195 ? -16.032 19.340 39.209 1.00 85.12 195 ASP A N 1
ATOM 1499 C CA . ASP A 1 195 ? -16.710 18.750 40.369 1.00 85.12 195 ASP A CA 1
ATOM 1500 C C . ASP A 1 195 ? -16.826 17.223 40.366 1.00 85.12 195 ASP A C 1
ATOM 1502 O O . ASP A 1 195 ? -16.891 16.620 41.430 1.00 85.12 195 ASP A O 1
ATOM 1506 N N . CYS A 1 196 ? -16.910 16.606 39.187 1.00 83.12 196 CYS A N 1
ATOM 1507 C CA . CYS A 1 196 ? -17.274 15.188 39.037 1.00 83.12 196 CYS A CA 1
ATOM 1508 C C . CYS A 1 196 ? -16.357 14.414 38.081 1.00 83.12 196 CYS A C 1
ATOM 1510 O O . CYS A 1 196 ? -16.516 13.212 37.894 1.00 83.12 196 CYS A O 1
ATOM 1512 N N . GLY A 1 197 ? -15.424 15.098 37.411 1.00 86.56 197 GLY A N 1
ATOM 1513 C CA . GLY A 1 197 ? -14.549 14.491 36.408 1.00 86.56 197 GLY A CA 1
ATOM 1514 C C . GLY A 1 197 ? -15.273 13.985 35.164 1.00 86.56 197 GLY A C 1
ATOM 1515 O O . GLY A 1 197 ? -14.649 13.342 34.326 1.00 86.56 197 GLY A O 1
ATOM 1516 N N . ASN A 1 198 ? -16.570 14.262 35.024 1.00 89.44 198 ASN A N 1
ATOM 1517 C CA . ASN A 1 198 ? -17.348 13.815 33.881 1.00 89.44 198 ASN A CA 1
ATOM 1518 C C . ASN A 1 198 ? -16.871 14.502 32.607 1.00 89.44 198 ASN A C 1
ATOM 1520 O O . ASN A 1 198 ? -16.622 15.713 32.583 1.00 89.44 198 ASN A O 1
ATOM 1524 N N . ILE A 1 199 ? -16.766 13.707 31.548 1.00 90.56 199 ILE A N 1
ATOM 1525 C CA . ILE A 1 199 ? -16.357 14.181 30.236 1.00 90.56 199 ILE A CA 1
ATOM 1526 C C . ILE A 1 199 ? -17.569 14.808 29.553 1.00 90.56 199 ILE A C 1
ATOM 1528 O O . ILE A 1 199 ? -18.689 14.302 29.651 1.00 90.56 199 ILE A O 1
ATOM 1532 N N . VAL A 1 200 ? -17.345 15.913 28.855 1.00 91.44 200 VAL A N 1
ATOM 1533 C CA . VAL A 1 200 ? -18.282 16.486 27.892 1.00 91.44 200 VAL A CA 1
ATOM 1534 C C . VAL A 1 200 ? -17.640 16.508 26.516 1.00 91.44 200 VAL A C 1
ATOM 1536 O O . VAL A 1 200 ? -16.441 16.764 26.391 1.00 91.44 200 VAL A O 1
ATOM 1539 N N . LEU A 1 201 ? -18.440 16.243 25.486 1.00 91.62 201 LEU A N 1
ATOM 1540 C CA . LEU A 1 201 ? -17.981 16.176 24.105 1.00 91.62 201 LEU A CA 1
ATOM 1541 C C . LEU A 1 201 ? -18.787 17.086 23.191 1.00 91.62 201 LEU A C 1
ATOM 1543 O O . LEU A 1 201 ? -20.021 17.112 23.226 1.00 91.62 201 LEU A O 1
ATOM 1547 N N . LEU A 1 202 ? -18.065 17.818 22.354 1.00 89.94 202 LEU A N 1
ATOM 1548 C CA . LEU A 1 202 ? -18.616 18.649 21.298 1.00 89.94 202 LEU A CA 1
ATOM 1549 C C . LEU A 1 202 ? -18.011 18.176 19.972 1.00 89.94 202 LEU A C 1
ATOM 1551 O O . LEU A 1 202 ? -16.787 18.234 19.830 1.00 89.94 202 LEU A O 1
ATOM 1555 N N . PRO A 1 203 ? -18.821 17.676 19.021 1.00 85.81 203 PRO A N 1
ATOM 1556 C CA . PRO A 1 203 ? -18.296 17.193 17.755 1.00 85.81 203 PRO A CA 1
ATOM 1557 C C . PRO A 1 203 ? -17.742 18.373 16.961 1.00 85.81 203 PRO A C 1
ATOM 1559 O O . PRO A 1 203 ? -18.345 19.447 16.905 1.00 85.81 203 PRO A O 1
ATOM 1562 N N . VAL A 1 204 ? -16.598 18.160 16.330 1.00 80.50 204 VAL A N 1
ATOM 1563 C CA . VAL A 1 204 ? -15.963 19.104 15.418 1.00 80.50 204 VAL A CA 1
ATOM 1564 C C . VAL A 1 204 ? -15.587 18.383 14.127 1.00 80.50 204 VAL A C 1
ATOM 1566 O O . VAL A 1 204 ? -15.469 17.160 14.085 1.00 80.50 204 VAL A O 1
ATOM 1569 N N . ALA A 1 205 ? -15.401 19.137 13.048 1.00 69.19 205 ALA A N 1
ATOM 1570 C CA . ALA A 1 205 ? -14.903 18.566 11.802 1.00 69.19 205 ALA A CA 1
ATOM 1571 C C . ALA A 1 205 ? -13.454 18.042 11.971 1.00 69.19 205 ALA A C 1
ATOM 1573 O O . ALA A 1 205 ? -12.692 18.629 12.749 1.00 69.19 205 ALA A O 1
ATOM 1574 N N . PRO A 1 206 ? -13.049 16.980 11.243 1.00 59.09 206 PRO A N 1
ATOM 1575 C CA . PRO A 1 206 ? -11.668 16.506 11.238 1.00 59.09 206 PRO A CA 1
ATOM 1576 C C . PRO A 1 206 ? -10.639 17.607 10.936 1.00 59.09 206 PRO A C 1
ATOM 1578 O O . PRO A 1 206 ? -10.841 18.360 9.984 1.00 59.09 206 PRO A O 1
ATOM 1581 N N . PRO A 1 207 ? -9.508 17.698 11.670 1.00 55.59 207 PRO A N 1
ATOM 1582 C CA . PRO A 1 207 ? -8.319 18.353 11.168 1.00 55.59 207 PRO A CA 1
ATOM 1583 C C . PRO A 1 207 ? -7.791 17.525 9.992 1.00 55.59 207 PRO A C 1
ATOM 1585 O O . PRO A 1 207 ? -7.504 16.335 10.115 1.00 55.59 207 PRO A O 1
ATOM 1588 N N . GLU A 1 208 ? -7.707 18.144 8.822 1.00 55.69 208 GLU A N 1
ATOM 1589 C CA . GLU A 1 208 ? -7.242 17.480 7.606 1.00 55.69 208 GLU A CA 1
ATOM 1590 C C . GLU A 1 208 ? -5.723 17.222 7.711 1.00 55.69 208 GLU A C 1
ATOM 1592 O O . GLU A 1 208 ? -4.928 18.162 7.663 1.00 55.69 208 GLU A O 1
ATOM 1597 N N . LEU A 1 209 ? -5.313 15.959 7.917 1.00 60.31 209 LEU A N 1
ATOM 1598 C CA . LEU A 1 209 ? -3.902 15.553 8.032 1.00 60.31 209 LEU A CA 1
ATOM 1599 C C . LEU A 1 209 ? -3.225 15.415 6.649 1.00 60.31 209 LEU A C 1
ATOM 1601 O O . LEU A 1 209 ? -3.879 14.972 5.700 1.00 60.31 209 LEU A O 1
ATOM 1605 N N . PRO A 1 210 ? -1.919 15.734 6.520 1.00 65.62 210 PRO A N 1
ATOM 1606 C CA . PRO A 1 210 ? -1.165 15.499 5.290 1.00 65.62 210 PRO A CA 1
ATOM 1607 C C . PRO A 1 210 ? -0.880 14.011 5.055 1.00 65.62 210 PRO A C 1
ATOM 1609 O O . PRO A 1 210 ? -0.322 13.344 5.924 1.00 65.62 210 PRO A O 1
ATOM 1612 N N . ASN A 1 211 ? -1.171 13.518 3.852 1.00 72.00 211 ASN A N 1
ATOM 1613 C CA . ASN A 1 211 ? -0.919 12.140 3.430 1.00 72.00 211 ASN A CA 1
ATOM 1614 C C . ASN A 1 211 ? 0.169 12.080 2.353 1.00 72.00 211 ASN A C 1
ATOM 1616 O O . ASN A 1 211 ? 0.218 12.922 1.454 1.00 72.00 211 ASN A O 1
ATOM 1620 N N . CYS A 1 212 ? 1.015 11.046 2.410 1.00 74.69 212 CYS A N 1
ATOM 1621 C CA . CYS A 1 212 ? 1.949 10.743 1.327 1.00 74.69 212 CYS A CA 1
ATOM 1622 C C . CYS A 1 212 ? 1.182 10.412 0.033 1.00 74.69 212 CYS A C 1
ATOM 1624 O O . CYS A 1 212 ? 0.256 9.603 0.043 1.00 74.69 212 CYS A O 1
ATOM 1626 N N . GLU A 1 213 ? 1.559 11.056 -1.072 1.00 80.00 213 GLU A N 1
ATOM 1627 C CA . GLU A 1 213 ? 0.909 10.916 -2.378 1.00 80.00 213 GLU A CA 1
ATOM 1628 C C . GLU A 1 213 ? 1.739 10.008 -3.294 1.00 80.00 213 GLU A C 1
ATOM 1630 O O . GLU A 1 213 ? 1.238 9.009 -3.817 1.00 80.00 213 GLU A O 1
ATOM 1635 N N . SER A 1 214 ? 3.033 10.308 -3.443 1.00 82.56 214 SER A N 1
ATOM 1636 C CA . SER A 1 214 ? 3.931 9.528 -4.297 1.00 82.56 214 SER A CA 1
ATOM 1637 C C . SER A 1 214 ? 5.400 9.696 -3.929 1.00 82.56 214 SER A C 1
ATOM 1639 O O . SER A 1 214 ? 5.823 10.793 -3.556 1.00 82.56 214 SER A O 1
ATOM 1641 N N . VAL A 1 215 ? 6.188 8.646 -4.166 1.00 84.31 215 VAL A N 1
ATOM 1642 C CA . VAL A 1 215 ? 7.643 8.739 -4.342 1.00 84.31 215 VAL A CA 1
ATOM 1643 C C . VAL A 1 215 ? 8.007 8.451 -5.800 1.00 84.31 215 VAL A C 1
ATOM 1645 O O . VAL A 1 215 ? 7.565 7.456 -6.383 1.00 84.31 215 VAL A O 1
ATOM 1648 N N . ASN A 1 216 ? 8.807 9.330 -6.397 1.00 87.94 216 ASN A N 1
ATOM 1649 C CA . ASN A 1 216 ? 9.244 9.231 -7.786 1.00 87.94 216 ASN A CA 1
ATOM 1650 C C . ASN A 1 216 ? 10.717 8.834 -7.852 1.00 87.94 216 ASN A C 1
ATOM 1652 O O . ASN A 1 216 ? 11.518 9.283 -7.035 1.00 87.94 216 ASN A O 1
ATOM 1656 N N . LEU A 1 217 ? 11.053 7.994 -8.831 1.00 85.50 217 LEU A N 1
ATOM 1657 C CA . LEU A 1 217 ? 12.407 7.527 -9.117 1.00 85.50 217 LEU A CA 1
ATOM 1658 C C . LEU A 1 217 ? 12.872 8.076 -10.464 1.00 85.50 217 LEU A C 1
ATOM 1660 O O . LEU A 1 217 ? 12.082 8.119 -11.406 1.00 85.50 217 LEU A O 1
ATOM 1664 N N . SER A 1 218 ? 14.160 8.389 -10.592 1.00 84.94 218 SER A N 1
ATOM 1665 C CA . SER A 1 218 ? 14.759 8.712 -11.893 1.00 84.94 218 SER A CA 1
ATOM 1666 C C . SER A 1 218 ? 14.912 7.495 -12.822 1.00 84.94 218 SER A C 1
ATOM 1668 O O . SER A 1 218 ? 14.938 7.674 -14.035 1.00 84.94 218 SER A O 1
ATOM 1670 N N . ALA A 1 219 ? 15.010 6.270 -12.286 1.00 81.94 219 ALA A N 1
ATOM 1671 C CA . ALA A 1 219 ? 15.098 5.019 -13.054 1.00 81.94 219 ALA A CA 1
ATOM 1672 C C . ALA A 1 219 ? 14.684 3.799 -12.206 1.00 81.94 219 ALA A C 1
ATOM 1674 O O . ALA A 1 219 ? 14.918 3.776 -11.006 1.00 81.94 219 ALA A O 1
ATOM 1675 N N . TYR A 1 220 ? 14.101 2.761 -12.813 1.00 78.44 220 TYR A N 1
ATOM 1676 C CA . TYR A 1 220 ? 13.677 1.537 -12.099 1.00 78.44 220 TYR A CA 1
ATOM 1677 C C . TYR A 1 220 ? 14.719 0.413 -12.127 1.00 78.44 220 TYR A C 1
ATOM 1679 O O . TYR A 1 220 ? 14.693 -0.484 -11.284 1.00 78.44 220 TYR A O 1
ATOM 1687 N N . SER A 1 221 ? 15.640 0.464 -13.089 1.00 82.62 221 SER A N 1
ATOM 1688 C CA . SER A 1 221 ? 16.776 -0.443 -13.189 1.00 82.62 221 SER A CA 1
ATOM 1689 C C . SER A 1 221 ? 18.031 0.368 -13.467 1.00 82.62 221 SER A C 1
ATOM 1691 O O . SER A 1 221 ? 18.030 1.203 -14.371 1.00 82.62 221 SER A O 1
ATOM 1693 N N . VAL A 1 222 ? 19.089 0.132 -12.698 1.00 83.25 222 VAL A N 1
ATOM 1694 C CA . VAL A 1 222 ? 20.368 0.836 -12.833 1.00 83.25 222 VAL A CA 1
ATOM 1695 C C . VAL A 1 222 ? 21.526 -0.154 -12.780 1.00 83.25 222 VAL A C 1
ATOM 1697 O O . VAL A 1 222 ? 21.439 -1.207 -12.150 1.00 83.25 222 VAL A O 1
ATOM 1700 N N . LEU A 1 223 ? 22.622 0.171 -13.461 1.00 83.94 223 LEU A N 1
ATOM 1701 C CA . LEU A 1 223 ? 23.868 -0.577 -13.309 1.00 83.94 223 LEU A CA 1
ATOM 1702 C C . LEU A 1 223 ? 24.504 -0.242 -11.954 1.00 83.94 223 LEU A C 1
ATOM 1704 O O . LEU A 1 223 ? 24.345 0.875 -11.453 1.00 83.94 223 LEU A O 1
ATOM 1708 N N . VAL A 1 224 ? 25.244 -1.188 -11.370 1.00 81.94 224 VAL A N 1
ATOM 1709 C CA . VAL A 1 224 ? 26.062 -0.934 -10.167 1.00 81.94 224 VAL A CA 1
ATOM 1710 C C . VAL A 1 224 ? 26.896 0.345 -10.366 1.00 81.94 224 VAL A C 1
ATOM 1712 O O . VAL A 1 224 ? 27.539 0.519 -11.400 1.00 81.94 224 VAL A O 1
ATOM 1715 N N . GLY A 1 225 ? 26.859 1.261 -9.391 1.00 74.44 225 GLY A N 1
ATOM 1716 C CA . GLY A 1 225 ? 27.552 2.557 -9.439 1.00 74.44 225 GLY A CA 1
ATOM 1717 C C . GLY A 1 225 ? 26.791 3.731 -10.083 1.00 74.44 225 GLY A C 1
ATOM 1718 O O . GLY A 1 225 ? 27.227 4.868 -9.918 1.00 74.44 225 GLY A O 1
ATOM 1719 N N . GLN A 1 226 ? 25.652 3.516 -10.757 1.00 81.00 226 GLN A N 1
ATOM 1720 C CA . GLN A 1 226 ? 24.805 4.608 -11.273 1.00 81.00 226 GLN A CA 1
ATOM 1721 C C . GLN A 1 226 ? 23.899 5.186 -10.160 1.00 81.00 226 GLN A C 1
ATOM 1723 O O . GLN A 1 226 ? 23.228 4.411 -9.471 1.00 81.00 226 GLN A O 1
ATOM 1728 N N . PRO A 1 227 ? 23.858 6.521 -9.950 1.00 83.50 227 PRO A N 1
ATOM 1729 C CA . PRO A 1 227 ? 23.003 7.138 -8.939 1.00 83.50 227 PRO A CA 1
ATOM 1730 C C . PRO A 1 227 ? 21.533 7.150 -9.363 1.00 83.50 227 PRO A C 1
ATOM 1732 O O . PRO A 1 227 ? 21.199 7.359 -10.529 1.00 83.50 227 PRO A O 1
ATOM 1735 N N . ILE A 1 228 ? 20.645 7.010 -8.383 1.00 85.81 228 ILE A N 1
ATO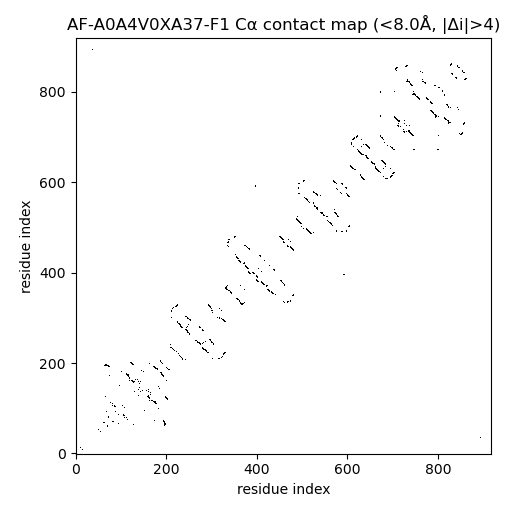M 1736 C CA . ILE A 1 228 ? 19.204 7.199 -8.547 1.00 85.81 228 ILE A CA 1
ATOM 1737 C C . ILE A 1 228 ? 18.744 8.386 -7.704 1.00 85.81 228 ILE A C 1
ATOM 1739 O O . ILE A 1 228 ? 19.116 8.486 -6.536 1.00 85.81 228 ILE A O 1
ATOM 1743 N N . VAL A 1 229 ? 17.943 9.278 -8.283 1.00 89.31 229 VAL A N 1
ATOM 1744 C CA . VAL A 1 229 ? 17.396 10.463 -7.607 1.00 89.31 229 VAL A CA 1
ATOM 1745 C C . VAL A 1 229 ? 15.929 10.227 -7.277 1.00 89.31 229 VAL A C 1
ATOM 1747 O O . VAL A 1 229 ? 15.183 9.691 -8.100 1.00 89.31 229 VAL A O 1
ATOM 1750 N N . LEU A 1 230 ? 15.519 10.651 -6.082 1.00 89.69 230 LEU A N 1
ATOM 1751 C CA . LEU A 1 230 ? 14.156 10.543 -5.590 1.00 89.69 230 LEU A CA 1
ATOM 1752 C C . LEU A 1 230 ? 13.562 11.892 -5.222 1.00 89.69 230 LEU A C 1
ATOM 1754 O O . LEU A 1 230 ? 14.222 12.740 -4.620 1.00 89.69 230 LEU A O 1
ATOM 1758 N N . THR A 1 231 ? 12.279 12.037 -5.522 1.00 89.00 231 THR A N 1
ATOM 1759 C CA . THR A 1 231 ? 11.448 13.159 -5.084 1.00 89.00 231 THR A CA 1
ATOM 1760 C C . THR A 1 231 ? 10.147 12.644 -4.493 1.00 89.00 231 THR A C 1
ATOM 1762 O O . THR A 1 231 ? 9.705 11.525 -4.775 1.00 89.00 231 THR A O 1
ATOM 1765 N N . GLY A 1 232 ? 9.549 13.457 -3.633 1.00 88.12 232 GLY A N 1
ATOM 1766 C CA . GLY A 1 232 ? 8.427 13.072 -2.794 1.00 88.12 232 GLY A CA 1
ATOM 1767 C C . GLY A 1 232 ? 7.323 14.104 -2.871 1.00 88.12 232 GLY A C 1
ATOM 1768 O O . GLY A 1 232 ? 7.573 15.308 -2.939 1.00 88.12 232 GLY A O 1
ATOM 1769 N N . VAL A 1 233 ? 6.088 13.620 -2.872 1.00 87.19 233 VAL A N 1
ATOM 1770 C CA . VAL A 1 233 ? 4.899 14.465 -2.846 1.00 87.19 233 VAL A CA 1
ATOM 1771 C C . VAL A 1 233 ? 4.003 13.992 -1.717 1.00 87.19 233 VAL A C 1
ATOM 1773 O O . VAL A 1 233 ? 3.733 12.796 -1.586 1.00 87.19 233 VAL A O 1
ATOM 1776 N N . ALA A 1 234 ? 3.539 14.940 -0.914 1.00 83.38 234 ALA A N 1
ATOM 1777 C CA . ALA A 1 234 ? 2.463 14.744 0.040 1.00 83.38 234 ALA A CA 1
ATOM 1778 C C . ALA A 1 234 ? 1.343 15.742 -0.256 1.00 83.38 234 ALA A C 1
ATOM 1780 O O . ALA A 1 234 ? 1.579 16.823 -0.792 1.00 83.38 234 ALA A O 1
ATOM 1781 N N . SER A 1 235 ? 0.118 15.395 0.098 1.00 75.75 235 SER A N 1
ATOM 1782 C CA . SER A 1 235 ? -1.063 16.222 -0.135 1.00 75.75 235 SER A CA 1
ATOM 1783 C C . SER A 1 235 ? -1.824 16.424 1.168 1.00 75.75 235 SER A C 1
ATOM 1785 O O . SER A 1 235 ? -1.814 15.559 2.040 1.00 75.75 235 SER A O 1
ATOM 1787 N N . ALA A 1 236 ? -2.482 17.570 1.306 1.00 67.50 236 ALA A N 1
ATOM 1788 C CA . ALA A 1 236 ? -3.464 17.812 2.357 1.00 67.50 236 ALA A CA 1
ATOM 1789 C C . ALA A 1 236 ? -4.653 18.550 1.740 1.00 67.50 236 ALA A C 1
ATOM 1791 O O . ALA A 1 236 ? -4.475 19.382 0.847 1.00 67.50 236 ALA A O 1
ATOM 1792 N N . LYS A 1 237 ? -5.871 18.269 2.213 1.00 58.31 237 LYS A N 1
ATOM 1793 C CA . LYS A 1 237 ? -7.003 19.154 1.922 1.00 58.31 237 LYS A CA 1
ATOM 1794 C C . LYS A 1 237 ? -6.802 20.482 2.678 1.00 58.31 237 LYS A C 1
ATOM 1796 O O . LYS A 1 237 ? -6.057 20.552 3.659 1.00 58.31 237 LYS A O 1
ATOM 1801 N N . ALA A 1 238 ? -7.347 21.564 2.126 1.00 49.16 238 ALA A N 1
ATOM 1802 C CA . ALA A 1 238 ? -7.013 22.929 2.513 1.00 49.16 238 ALA A CA 1
ATOM 1803 C C . ALA A 1 238 ? -7.447 23.272 3.954 1.00 49.16 238 ALA A C 1
ATOM 1805 O O . ALA A 1 238 ? -8.547 23.771 4.179 1.00 49.16 238 ALA A O 1
ATOM 1806 N N . THR A 1 239 ? -6.530 23.129 4.920 1.00 51.53 239 THR A N 1
ATOM 1807 C CA . THR A 1 239 ? -6.654 23.740 6.254 1.00 51.53 239 THR A CA 1
ATOM 1808 C C . THR A 1 239 ? -5.451 24.610 6.602 1.00 51.53 239 THR A C 1
ATOM 1810 O O . THR A 1 239 ? -4.304 24.306 6.290 1.00 51.53 239 THR A O 1
ATOM 1813 N N . THR A 1 240 ? -5.703 25.703 7.322 1.00 50.81 240 THR A N 1
ATOM 1814 C CA . THR A 1 240 ? -4.701 26.675 7.796 1.00 50.81 240 THR A CA 1
ATOM 1815 C C . THR A 1 240 ? -3.802 26.158 8.933 1.00 50.81 240 THR A C 1
ATOM 1817 O O . THR A 1 240 ? -3.071 26.946 9.535 1.00 50.81 240 THR A O 1
ATOM 1820 N N . ARG A 1 241 ? -3.847 24.856 9.267 1.00 56.34 241 ARG A N 1
ATOM 1821 C CA . ARG A 1 241 ? -3.262 24.312 10.508 1.00 56.34 241 ARG A CA 1
ATOM 1822 C C . ARG A 1 241 ? -1.887 23.642 10.356 1.00 56.34 241 ARG A C 1
ATOM 1824 O O . ARG A 1 241 ? -1.150 23.655 11.334 1.00 56.34 241 ARG A O 1
ATOM 1831 N N . VAL A 1 242 ? -1.499 23.126 9.179 1.00 63.31 242 VAL A N 1
ATOM 1832 C CA . VAL A 1 242 ? -0.191 22.455 8.965 1.00 63.31 242 VAL A CA 1
ATOM 1833 C C . VAL A 1 242 ? 0.647 23.191 7.913 1.00 63.31 242 VAL A C 1
ATOM 1835 O O . VAL A 1 242 ? 0.435 23.050 6.710 1.00 63.31 242 VAL A O 1
ATOM 1838 N N . LYS A 1 243 ? 1.618 23.996 8.363 1.00 72.12 243 LYS A N 1
ATOM 1839 C CA . LYS A 1 243 ? 2.415 24.880 7.486 1.00 72.12 243 LYS A CA 1
ATOM 1840 C C . LYS A 1 243 ? 3.537 24.161 6.728 1.00 72.12 243 LYS A C 1
ATOM 1842 O O . LYS A 1 243 ? 3.910 24.594 5.638 1.00 72.12 243 LYS A O 1
ATOM 1847 N N . SER A 1 244 ? 4.066 23.077 7.288 1.00 76.50 244 SER A N 1
ATOM 1848 C CA . SER A 1 244 ? 5.153 22.297 6.696 1.00 76.50 244 SER A CA 1
ATOM 1849 C C . SER A 1 244 ? 5.123 20.835 7.147 1.00 76.50 244 SER A C 1
ATOM 1851 O O . SER A 1 244 ? 4.504 20.495 8.158 1.00 76.50 244 SER A O 1
ATOM 1853 N N . VAL A 1 245 ? 5.804 19.975 6.386 1.00 79.69 245 VAL A N 1
ATOM 1854 C CA . VAL A 1 245 ? 6.001 18.548 6.687 1.00 79.69 245 VAL A CA 1
ATOM 1855 C C . VAL A 1 245 ? 7.471 18.154 6.543 1.00 79.69 245 VAL A C 1
ATOM 1857 O O . VAL A 1 245 ? 8.237 18.809 5.839 1.00 79.69 245 VAL A O 1
ATOM 1860 N N . ASN A 1 246 ? 7.861 17.052 7.170 1.00 83.75 246 ASN A N 1
ATOM 1861 C CA . ASN A 1 246 ? 9.132 16.377 6.940 1.00 83.75 246 ASN A CA 1
ATOM 1862 C C . ASN A 1 246 ? 8.888 15.122 6.088 1.00 83.75 246 ASN A C 1
ATOM 1864 O O . ASN A 1 246 ? 7.921 14.392 6.309 1.00 83.75 246 ASN A O 1
ATOM 1868 N N . MET A 1 247 ? 9.770 14.869 5.122 1.00 85.69 247 MET A N 1
ATOM 1869 C CA . MET A 1 247 ? 9.718 13.734 4.196 1.00 85.69 247 MET A CA 1
ATOM 1870 C C . MET A 1 247 ? 10.944 12.834 4.386 1.00 85.69 247 MET A C 1
ATOM 1872 O O . MET A 1 247 ? 12.073 13.268 4.167 1.00 85.69 247 MET A O 1
ATOM 1876 N N . ASN A 1 248 ? 10.726 11.585 4.793 1.00 85.44 248 ASN A N 1
ATOM 1877 C CA . ASN A 1 248 ? 11.755 10.588 5.097 1.00 85.44 248 ASN A CA 1
ATOM 1878 C C . ASN A 1 248 ? 11.793 9.489 4.026 1.00 85.44 248 ASN A C 1
ATOM 1880 O O . ASN A 1 248 ? 10.841 8.722 3.915 1.00 85.44 248 ASN A O 1
ATOM 1884 N N . TYR A 1 249 ? 12.890 9.383 3.276 1.00 88.19 249 TYR A N 1
ATOM 1885 C CA . TYR A 1 249 ? 13.130 8.342 2.273 1.00 88.19 249 TYR A CA 1
ATOM 1886 C C . TYR A 1 249 ? 13.989 7.226 2.876 1.00 88.19 249 TYR A C 1
ATOM 1888 O O . TYR A 1 249 ? 15.177 7.424 3.129 1.00 88.19 249 TYR A O 1
ATOM 1896 N N . ASN A 1 250 ? 13.399 6.053 3.087 1.00 84.50 250 ASN A N 1
ATOM 1897 C CA . ASN A 1 250 ? 13.996 4.917 3.789 1.00 84.50 250 ASN A CA 1
ATOM 1898 C C . ASN A 1 250 ? 14.298 3.772 2.810 1.00 84.50 250 ASN A C 1
ATOM 1900 O O . ASN A 1 250 ? 13.378 3.288 2.152 1.00 84.50 250 ASN A O 1
ATOM 1904 N N . LEU A 1 251 ? 15.556 3.334 2.717 1.00 85.25 251 LEU A N 1
ATOM 1905 C CA . LEU A 1 251 ? 16.033 2.305 1.785 1.00 85.25 251 LEU A CA 1
ATOM 1906 C C . LEU A 1 251 ? 16.156 0.924 2.455 1.00 85.25 251 LEU A C 1
ATOM 1908 O O . LEU A 1 251 ? 16.623 0.811 3.585 1.00 85.25 251 LEU A O 1
ATOM 1912 N N . TYR A 1 252 ? 15.811 -0.136 1.727 1.00 79.12 252 TYR A N 1
ATOM 1913 C CA . TYR A 1 252 ? 15.820 -1.541 2.150 1.00 79.12 252 TYR A CA 1
ATOM 1914 C C . TYR A 1 252 ? 16.364 -2.432 1.009 1.00 79.12 252 TYR A C 1
ATOM 1916 O O . TYR A 1 252 ? 16.204 -2.082 -0.156 1.00 79.12 252 TYR A O 1
ATOM 1924 N N . LYS A 1 253 ? 16.970 -3.594 1.295 1.00 70.50 253 LYS A N 1
ATOM 1925 C CA . LYS A 1 253 ? 17.356 -4.631 0.301 1.00 70.50 253 LYS A CA 1
ATOM 1926 C C . LYS A 1 253 ? 16.305 -5.751 0.387 1.00 70.50 253 LYS A C 1
ATOM 1928 O O . LYS A 1 253 ? 16.055 -6.229 1.489 1.00 70.50 253 LYS A O 1
ATOM 1933 N N . THR A 1 254 ? 15.589 -6.077 -0.699 1.00 63.59 254 THR A N 1
ATOM 1934 C CA . THR A 1 254 ? 14.348 -6.906 -0.645 1.00 63.59 254 THR A CA 1
ATOM 1935 C C . THR A 1 254 ? 14.586 -8.284 -0.011 1.00 63.59 254 THR A C 1
ATOM 1937 O O . THR A 1 254 ? 15.619 -8.882 -0.274 1.00 63.59 254 THR A O 1
ATOM 1940 N N . ALA A 1 255 ? 13.683 -8.891 0.767 1.00 48.78 255 ALA A N 1
ATOM 1941 C CA . ALA A 1 255 ? 12.308 -8.555 1.129 1.00 48.78 255 ALA A CA 1
ATOM 1942 C C . ALA A 1 255 ? 12.185 -8.224 2.627 1.00 48.78 255 ALA A C 1
ATOM 1944 O O . ALA A 1 255 ? 12.423 -9.073 3.481 1.00 48.78 255 ALA A O 1
ATOM 1945 N N . ALA A 1 256 ? 11.717 -7.019 2.948 1.00 45.03 256 ALA A N 1
ATOM 1946 C CA . ALA A 1 256 ? 10.942 -6.815 4.164 1.00 45.03 256 ALA A CA 1
ATOM 1947 C C . ALA A 1 256 ? 9.480 -6.726 3.722 1.00 45.03 256 ALA A C 1
ATOM 1949 O O . ALA A 1 256 ? 8.996 -5.668 3.324 1.00 45.03 256 ALA A O 1
ATOM 1950 N N . SER A 1 257 ? 8.801 -7.872 3.733 1.00 41.00 257 SER A N 1
ATOM 1951 C CA . SER A 1 257 ? 7.349 -7.979 3.563 1.00 41.00 257 SER A CA 1
ATOM 1952 C C . SER A 1 257 ? 6.577 -7.217 4.647 1.00 41.00 257 SER A C 1
ATOM 1954 O O . SER A 1 257 ? 5.395 -6.960 4.468 1.00 41.00 257 SER A O 1
ATOM 1956 N N . GLU A 1 258 ? 7.246 -6.767 5.714 1.00 45.59 258 GLU A N 1
ATOM 1957 C CA . GLU A 1 258 ? 6.685 -5.863 6.710 1.00 45.59 258 GLU A CA 1
ATOM 1958 C C . GLU A 1 258 ? 7.730 -4.829 7.188 1.00 45.59 258 GLU A C 1
ATOM 1960 O O . GLU A 1 258 ? 8.724 -5.207 7.816 1.00 45.59 258 GLU A O 1
ATOM 1965 N N . PRO A 1 259 ? 7.529 -3.513 6.970 1.00 42.88 259 PRO A N 1
ATOM 1966 C CA . PRO A 1 259 ? 8.388 -2.471 7.549 1.00 42.88 259 PRO A CA 1
ATOM 1967 C C . PRO A 1 259 ? 8.275 -2.377 9.082 1.00 42.88 259 PRO A C 1
ATOM 1969 O O . PRO A 1 259 ? 9.012 -1.620 9.706 1.00 42.88 259 PRO A O 1
ATOM 1972 N N . THR A 1 260 ? 7.378 -3.147 9.704 1.00 44.09 260 THR A N 1
ATOM 1973 C CA . THR A 1 260 ? 7.189 -3.202 11.159 1.00 44.09 260 THR A CA 1
ATOM 1974 C C . THR A 1 260 ? 8.262 -4.026 11.882 1.00 44.09 260 THR A C 1
ATOM 1976 O O . THR A 1 260 ? 8.326 -3.954 13.106 1.00 44.09 260 THR A O 1
ATOM 1979 N N . LYS A 1 261 ? 9.117 -4.783 11.164 1.00 42.56 261 LYS A N 1
ATOM 1980 C CA . LYS A 1 261 ? 10.080 -5.725 11.778 1.00 42.56 261 LYS A CA 1
ATOM 1981 C C . LYS A 1 261 ? 11.572 -5.470 11.499 1.00 42.56 261 LYS A C 1
ATOM 1983 O O . LYS A 1 261 ? 12.378 -5.931 12.296 1.00 42.56 261 LYS A O 1
ATOM 1988 N N . ASN A 1 262 ? 11.961 -4.725 10.451 1.00 44.41 262 ASN A N 1
ATOM 1989 C CA . ASN A 1 262 ? 13.380 -4.511 10.088 1.00 44.41 262 ASN A CA 1
ATOM 1990 C C . ASN A 1 262 ? 13.753 -3.017 9.922 1.00 44.41 262 ASN A C 1
ATOM 1992 O O . ASN A 1 262 ? 13.023 -2.291 9.241 1.00 44.41 262 ASN A O 1
ATOM 1996 N N . PRO A 1 263 ? 14.894 -2.547 10.476 1.00 61.88 263 PRO A N 1
ATOM 1997 C CA . PRO A 1 263 ? 15.362 -1.170 10.296 1.00 61.88 263 PRO A CA 1
ATOM 1998 C C . PRO A 1 263 ? 15.808 -0.893 8.844 1.00 61.88 263 PRO A C 1
ATOM 2000 O O . PRO A 1 263 ? 16.286 -1.809 8.167 1.00 61.88 263 PRO A O 1
ATOM 2003 N N . PRO A 1 264 ? 15.661 0.351 8.342 1.00 70.75 264 PRO A N 1
ATOM 2004 C CA . PRO A 1 264 ? 16.155 0.724 7.018 1.00 70.75 264 PRO A CA 1
ATOM 2005 C C . PRO A 1 264 ? 17.684 0.652 6.954 1.00 70.75 264 PRO A C 1
ATOM 2007 O O . PRO A 1 264 ? 18.369 0.970 7.923 1.00 70.75 264 PRO A O 1
ATOM 2010 N N . LEU A 1 265 ? 18.214 0.266 5.791 1.00 76.56 265 LEU A N 1
ATOM 2011 C CA . LEU A 1 265 ? 19.654 0.259 5.507 1.00 76.56 265 LEU A CA 1
ATOM 2012 C C . LEU A 1 265 ? 20.231 1.671 5.524 1.00 76.56 265 LEU A C 1
ATOM 2014 O O . LEU A 1 265 ? 21.351 1.888 5.969 1.00 76.56 265 LEU A O 1
ATOM 2018 N N . GLU A 1 266 ? 19.457 2.621 5.008 1.00 82.31 266 GLU A N 1
ATOM 2019 C CA . GLU A 1 266 ? 19.837 4.019 4.936 1.00 82.31 266 GLU A CA 1
ATOM 2020 C C . GLU A 1 266 ? 18.584 4.898 4.888 1.00 82.31 266 GLU A C 1
ATOM 2022 O O . GLU A 1 266 ? 17.532 4.480 4.395 1.00 82.31 266 GLU A O 1
ATOM 2027 N N . SER A 1 267 ? 18.673 6.122 5.405 1.00 82.69 267 SER A N 1
ATOM 2028 C CA . SER A 1 267 ? 17.568 7.081 5.380 1.00 82.69 267 SER A CA 1
ATOM 2029 C C . SER A 1 267 ? 18.052 8.471 4.982 1.00 82.69 267 SER A C 1
ATOM 2031 O O . SER A 1 267 ? 19.181 8.875 5.282 1.00 82.69 267 SER A O 1
ATOM 2033 N N . ARG A 1 268 ? 17.199 9.207 4.269 1.00 86.00 268 ARG A N 1
ATOM 2034 C CA . ARG A 1 268 ? 17.431 10.593 3.847 1.00 86.00 268 ARG A CA 1
ATOM 2035 C C . ARG A 1 268 ? 16.200 11.423 4.165 1.00 86.00 268 ARG A C 1
ATOM 2037 O O . ARG A 1 268 ? 15.094 11.005 3.849 1.00 86.00 268 ARG A O 1
ATOM 2044 N N . VAL A 1 269 ? 16.395 12.598 4.758 1.00 85.75 269 VAL A N 1
ATOM 2045 C CA . VAL A 1 269 ? 15.291 13.450 5.221 1.00 85.75 269 VAL A CA 1
ATOM 2046 C C . VAL A 1 269 ? 15.286 14.773 4.467 1.00 85.75 269 VAL A C 1
ATOM 2048 O O . VAL A 1 269 ? 16.336 15.393 4.278 1.00 85.75 269 VAL A O 1
ATOM 2051 N N . SER A 1 270 ? 14.101 15.226 4.081 1.00 86.38 270 SER A N 1
ATOM 2052 C CA . SER A 1 270 ? 13.823 16.603 3.678 1.00 86.38 270 SER A CA 1
ATOM 2053 C C . SER A 1 270 ? 12.949 17.250 4.747 1.00 86.38 270 SER A C 1
ATOM 2055 O O . SER A 1 270 ? 11.801 16.855 4.937 1.00 86.38 270 SER A O 1
ATOM 2057 N N . ASN A 1 271 ? 13.509 18.214 5.478 1.00 86.06 271 ASN A N 1
ATOM 2058 C CA . ASN A 1 271 ? 12.817 18.891 6.573 1.00 86.06 271 ASN A CA 1
ATOM 2059 C C . ASN A 1 271 ? 12.072 20.132 6.076 1.00 86.06 271 ASN A C 1
ATOM 2061 O O . ASN A 1 271 ? 12.552 20.820 5.176 1.00 86.06 271 ASN A O 1
ATOM 2065 N N . ASN A 1 272 ? 10.956 20.459 6.728 1.00 83.94 272 ASN A N 1
ATOM 2066 C CA . ASN A 1 272 ? 10.202 21.696 6.518 1.00 83.94 272 ASN A CA 1
ATOM 2067 C C . ASN A 1 272 ? 9.758 21.936 5.064 1.00 83.94 272 ASN A C 1
ATOM 2069 O O . ASN A 1 272 ? 9.765 23.070 4.585 1.00 83.94 272 ASN A O 1
ATOM 2073 N N . VAL A 1 273 ? 9.339 20.883 4.362 1.00 85.31 273 VAL A N 1
ATOM 2074 C CA . VAL A 1 273 ? 8.726 20.998 3.035 1.00 85.31 273 VAL A CA 1
ATOM 2075 C C . VAL A 1 273 ? 7.450 21.825 3.177 1.00 85.31 273 VAL A C 1
ATOM 2077 O O . VAL A 1 273 ? 6.541 21.449 3.919 1.00 85.31 273 VAL A O 1
ATOM 2080 N N . ALA A 1 274 ? 7.410 22.981 2.519 1.00 83.62 274 ALA A N 1
ATOM 2081 C CA . ALA A 1 274 ? 6.334 23.951 2.669 1.00 83.62 274 ALA A CA 1
ATOM 2082 C C . ALA A 1 274 ? 5.063 23.519 1.927 1.00 83.62 274 ALA A C 1
ATOM 2084 O O . ALA A 1 274 ? 5.124 22.877 0.876 1.00 83.62 274 ALA A O 1
ATOM 2085 N N . PHE A 1 275 ? 3.910 23.910 2.468 1.00 79.50 275 PHE A N 1
ATOM 2086 C CA . PHE A 1 275 ? 2.635 23.768 1.775 1.00 79.50 275 PHE A CA 1
ATOM 2087 C C . PHE A 1 275 ? 2.518 24.790 0.638 1.00 79.50 275 PHE A C 1
ATOM 2089 O O . PHE A 1 275 ? 2.683 25.990 0.860 1.00 79.50 275 PHE A O 1
ATOM 2096 N N . ASN A 1 276 ? 2.197 24.330 -0.568 1.00 76.75 276 ASN A N 1
ATOM 2097 C CA . ASN A 1 276 ? 1.975 25.167 -1.740 1.00 76.75 276 ASN A CA 1
ATOM 2098 C C . ASN A 1 276 ? 0.845 24.573 -2.598 1.00 76.75 276 ASN A C 1
ATOM 2100 O O . ASN A 1 276 ? 0.928 23.425 -3.030 1.00 76.75 276 ASN A O 1
ATOM 2104 N N . ASN A 1 277 ? -0.219 25.347 -2.842 1.00 71.62 277 ASN A N 1
ATOM 2105 C CA . ASN A 1 277 ? -1.340 24.979 -3.720 1.00 71.62 277 ASN A CA 1
ATOM 2106 C C . ASN A 1 277 ? -1.927 23.568 -3.475 1.00 71.62 277 ASN A C 1
ATOM 2108 O O . ASN A 1 277 ? -2.147 22.808 -4.416 1.00 71.62 277 ASN A O 1
ATOM 2112 N N . GLY A 1 278 ? -2.180 23.196 -2.214 1.00 70.00 278 GLY A N 1
ATOM 2113 C CA . GLY A 1 278 ? -2.795 21.900 -1.879 1.00 70.00 278 GLY A CA 1
ATOM 2114 C C . GLY A 1 278 ? -1.811 20.736 -1.718 1.00 70.00 278 GLY A C 1
ATOM 2115 O O . GLY A 1 278 ? -2.233 19.620 -1.408 1.00 70.00 278 GLY A O 1
ATOM 2116 N N . LYS A 1 279 ? -0.506 20.968 -1.913 1.00 82.81 279 LYS A N 1
ATOM 2117 C CA . LYS A 1 279 ? 0.528 19.928 -1.855 1.00 82.81 279 LYS A CA 1
ATOM 2118 C C . LYS A 1 279 ? 1.776 20.375 -1.098 1.00 82.81 279 LYS A C 1
ATOM 2120 O O . LYS A 1 279 ? 2.072 21.557 -0.974 1.00 82.81 279 LYS A O 1
ATOM 2125 N N . TYR A 1 280 ? 2.532 19.394 -0.634 1.00 85.56 280 TYR A N 1
ATOM 2126 C CA . TYR A 1 280 ? 3.907 19.511 -0.176 1.00 85.56 280 TYR A CA 1
ATOM 2127 C C . TYR A 1 280 ? 4.756 18.781 -1.212 1.00 85.56 280 TYR A C 1
ATOM 2129 O O . TYR A 1 280 ? 4.593 17.576 -1.405 1.00 85.56 280 TYR A O 1
ATOM 2137 N N . ILE A 1 281 ? 5.615 19.504 -1.923 1.00 87.50 281 ILE A N 1
ATOM 2138 C CA . ILE A 1 281 ? 6.433 18.939 -3.000 1.00 87.50 281 ILE A CA 1
ATOM 2139 C C . ILE A 1 281 ? 7.892 19.077 -2.592 1.00 87.50 281 ILE A C 1
ATOM 2141 O O . ILE A 1 281 ? 8.407 20.189 -2.481 1.00 87.50 281 ILE A O 1
ATOM 2145 N N . ASP A 1 282 ? 8.564 17.950 -2.381 1.00 86.81 282 ASP A N 1
ATOM 2146 C CA . ASP A 1 282 ? 10.007 17.928 -2.200 1.00 86.81 282 ASP A CA 1
ATOM 2147 C C . ASP A 1 282 ? 10.704 17.849 -3.561 1.00 86.81 282 ASP A C 1
ATOM 2149 O O . ASP A 1 282 ? 10.870 16.777 -4.147 1.00 86.81 282 ASP A O 1
ATOM 2153 N N . SER A 1 283 ? 11.130 19.010 -4.055 1.00 80.44 283 SER A N 1
ATOM 2154 C CA . SER A 1 283 ? 11.905 19.155 -5.289 1.00 80.44 283 SER A CA 1
ATOM 2155 C C . SER A 1 283 ? 13.419 19.081 -5.072 1.00 80.44 283 SER A C 1
ATOM 2157 O O . SER A 1 283 ? 14.171 19.266 -6.025 1.00 80.44 283 SER A O 1
ATOM 2159 N N . SER A 1 284 ? 13.890 18.853 -3.840 1.00 79.94 284 SER A N 1
ATOM 2160 C CA . SER A 1 284 ? 15.322 18.926 -3.520 1.00 79.94 284 SER A CA 1
ATOM 2161 C C . SER A 1 284 ? 16.146 17.760 -4.075 1.00 79.94 284 SER A C 1
ATOM 2163 O O . SER A 1 284 ? 17.358 17.904 -4.187 1.00 79.94 284 SER A O 1
ATOM 2165 N N . GLY A 1 285 ? 15.503 16.639 -4.430 1.00 78.12 285 GLY A N 1
ATOM 2166 C CA . GLY A 1 285 ? 16.139 15.468 -5.041 1.00 78.12 285 GLY A CA 1
ATOM 2167 C C . GLY A 1 285 ? 17.100 14.744 -4.091 1.00 78.12 285 GLY A C 1
ATOM 2168 O O . GLY A 1 285 ? 18.229 15.177 -3.875 1.00 78.12 285 GLY A O 1
ATOM 2169 N N . LYS A 1 286 ? 16.684 13.614 -3.514 1.00 89.75 286 LYS A N 1
ATOM 2170 C CA . LYS A 1 286 ? 17.546 12.786 -2.652 1.00 89.75 286 LYS A CA 1
ATOM 2171 C C . LYS A 1 286 ? 18.130 11.624 -3.443 1.00 89.75 286 LYS A C 1
ATOM 2173 O O . LYS A 1 286 ? 17.379 10.876 -4.053 1.00 89.75 286 LYS A O 1
ATOM 2178 N N . SER A 1 287 ? 19.452 11.464 -3.420 1.00 89.12 287 SER A N 1
ATOM 2179 C CA . SER A 1 287 ? 20.144 10.465 -4.244 1.00 89.12 287 SER A CA 1
ATOM 2180 C C . SER A 1 287 ? 20.671 9.278 -3.438 1.00 89.12 287 SER A C 1
ATOM 2182 O O . SER A 1 287 ? 21.179 9.464 -2.330 1.00 89.12 287 SER A O 1
ATOM 2184 N N . PHE A 1 288 ? 20.617 8.081 -4.031 1.00 87.94 288 PHE A N 1
ATOM 2185 C CA . PHE A 1 288 ? 21.275 6.863 -3.535 1.00 87.94 288 PHE A CA 1
ATOM 2186 C C . PHE A 1 288 ? 22.174 6.250 -4.621 1.00 87.94 288 PHE A C 1
ATOM 2188 O O . PHE A 1 288 ? 21.889 6.370 -5.813 1.00 87.94 288 PHE A O 1
ATOM 2195 N N . THR A 1 289 ? 23.252 5.582 -4.211 1.00 88.38 289 THR A N 1
ATOM 2196 C CA . THR A 1 289 ? 24.163 4.819 -5.081 1.00 88.38 289 THR A CA 1
ATOM 2197 C C . THR A 1 289 ? 24.346 3.410 -4.528 1.00 88.38 289 THR A C 1
ATOM 2199 O O . THR A 1 289 ? 24.319 3.196 -3.318 1.00 88.38 289 THR A O 1
ATOM 2202 N N . PHE A 1 290 ? 24.529 2.433 -5.417 1.00 85.19 290 PHE A N 1
ATOM 2203 C CA . PHE A 1 290 ? 24.558 1.016 -5.048 1.00 85.19 290 PHE A CA 1
ATOM 2204 C C . PHE A 1 290 ? 25.902 0.388 -5.407 1.00 85.19 290 PHE A C 1
ATOM 2206 O O . PHE A 1 290 ? 26.347 0.480 -6.551 1.00 85.19 290 PHE A O 1
ATOM 2213 N N . SER A 1 291 ? 26.529 -0.265 -4.429 1.00 82.12 291 SER A N 1
ATOM 2214 C CA . SER A 1 291 ? 27.832 -0.934 -4.556 1.00 82.12 291 SER A CA 1
ATOM 2215 C C . SER A 1 291 ? 27.739 -2.435 -4.851 1.00 82.12 291 SER A C 1
ATOM 2217 O O . SER A 1 291 ? 28.762 -3.079 -5.056 1.00 82.12 291 SER A O 1
ATOM 2219 N N . SER A 1 292 ? 26.531 -3.007 -4.873 1.00 78.31 292 SER A N 1
ATOM 2220 C CA . SER A 1 292 ? 26.302 -4.420 -5.196 1.00 78.31 292 SER A CA 1
ATOM 2221 C C . SER A 1 292 ? 24.989 -4.589 -5.963 1.00 78.31 292 SER A C 1
ATOM 2223 O O . SER A 1 292 ? 24.058 -3.814 -5.716 1.00 78.31 292 SER A O 1
ATOM 2225 N N . PRO A 1 293 ? 24.893 -5.569 -6.879 1.00 79.69 293 PRO A N 1
ATOM 2226 C CA . PRO A 1 293 ? 23.636 -5.886 -7.537 1.00 79.69 293 PRO A CA 1
ATOM 2227 C C . PRO A 1 293 ? 22.618 -6.456 -6.545 1.00 79.69 293 PRO A C 1
ATOM 2229 O O . PRO A 1 293 ? 22.956 -6.982 -5.479 1.00 79.69 293 PRO A O 1
ATOM 2232 N N . GLY A 1 294 ? 21.347 -6.362 -6.913 1.00 81.19 294 GLY A N 1
ATOM 2233 C CA . GLY A 1 294 ? 20.223 -6.822 -6.111 1.00 81.19 294 GLY A CA 1
ATOM 2234 C C . GLY A 1 294 ? 19.006 -5.922 -6.268 1.00 81.19 294 GLY A C 1
ATOM 2235 O O . GLY A 1 294 ? 19.067 -4.858 -6.878 1.00 81.19 294 GLY A O 1
ATOM 2236 N N . SER A 1 295 ? 17.883 -6.353 -5.704 1.00 81.75 295 SER A N 1
ATOM 2237 C CA . SER A 1 295 ? 16.673 -5.537 -5.635 1.00 81.75 295 SER A CA 1
ATOM 2238 C C . SER A 1 295 ? 16.634 -4.771 -4.307 1.00 81.75 295 SER A C 1
ATOM 2240 O O . SER A 1 295 ? 16.901 -5.321 -3.231 1.00 81.75 295 SER A O 1
ATOM 2242 N N . TYR A 1 296 ? 16.320 -3.482 -4.388 1.00 85.44 296 TYR A N 1
ATOM 2243 C CA . TYR A 1 296 ? 16.244 -2.556 -3.264 1.00 85.44 296 TYR A CA 1
ATOM 2244 C C . TYR A 1 296 ? 14.882 -1.864 -3.261 1.00 85.44 296 TYR A C 1
ATOM 2246 O O . TYR A 1 296 ? 14.384 -1.484 -4.310 1.00 85.44 296 TYR A O 1
ATOM 2254 N N . THR A 1 297 ? 14.267 -1.662 -2.100 1.00 85.94 297 THR A N 1
ATOM 2255 C CA . THR A 1 297 ? 12.998 -0.933 -1.965 1.00 85.94 297 THR A CA 1
ATOM 2256 C C . THR A 1 297 ? 13.229 0.355 -1.196 1.00 85.94 297 THR A C 1
ATOM 2258 O O . THR A 1 297 ? 13.862 0.340 -0.148 1.00 85.94 297 THR A O 1
ATOM 2261 N N . VAL A 1 298 ? 12.679 1.465 -1.675 1.00 84.31 298 VAL A N 1
ATOM 2262 C CA . VAL A 1 298 ? 12.671 2.756 -0.981 1.00 84.31 298 VAL A CA 1
ATOM 2263 C C . VAL A 1 298 ? 11.248 3.142 -0.597 1.00 84.31 298 VAL A C 1
ATOM 2265 O O . VAL A 1 298 ? 10.328 2.956 -1.392 1.00 84.31 298 VAL A O 1
ATOM 2268 N N . ARG A 1 299 ? 11.051 3.662 0.618 1.00 83.69 299 ARG A N 1
ATOM 2269 C CA . ARG A 1 299 ? 9.749 4.110 1.134 1.00 83.69 299 ARG A CA 1
ATOM 2270 C C . ARG A 1 299 ? 9.785 5.553 1.624 1.00 83.69 299 ARG A C 1
ATOM 2272 O O . ARG A 1 299 ? 10.722 5.925 2.320 1.00 83.69 299 ARG A O 1
ATOM 2279 N N . LEU A 1 300 ? 8.753 6.328 1.298 1.00 83.12 300 LEU A N 1
ATOM 2280 C CA . LEU A 1 300 ? 8.560 7.710 1.735 1.00 83.12 300 LEU A CA 1
ATOM 2281 C C . LEU A 1 300 ? 7.583 7.776 2.920 1.00 83.12 300 LEU A C 1
ATOM 2283 O O . LEU A 1 300 ? 6.425 7.385 2.795 1.00 83.12 300 LEU A O 1
ATOM 2287 N N . ALA A 1 301 ? 8.043 8.302 4.053 1.00 78.50 301 ALA A N 1
ATOM 2288 C CA . ALA A 1 301 ? 7.235 8.585 5.238 1.00 78.50 301 ALA A CA 1
ATOM 2289 C C . ALA A 1 301 ? 7.092 10.101 5.446 1.00 78.50 301 ALA A C 1
ATOM 2291 O O . ALA A 1 301 ? 8.076 10.832 5.332 1.00 78.50 301 ALA A O 1
ATOM 2292 N N . VAL A 1 302 ? 5.883 10.569 5.771 1.00 76.81 302 VAL A N 1
ATOM 2293 C CA . VAL A 1 302 ? 5.575 11.998 5.970 1.00 76.81 302 VAL A CA 1
ATOM 2294 C C . VAL A 1 302 ? 5.225 12.245 7.435 1.00 76.81 302 VAL A C 1
ATOM 2296 O O . VAL A 1 302 ? 4.393 11.537 8.003 1.00 76.81 302 VAL A O 1
ATOM 2299 N N . THR A 1 303 ? 5.857 13.241 8.055 1.00 72.25 303 THR A N 1
ATOM 2300 C CA . THR A 1 303 ? 5.594 13.638 9.448 1.00 72.25 303 THR A CA 1
ATOM 2301 C C . THR A 1 303 ? 5.424 15.149 9.572 1.00 72.25 303 THR A C 1
ATOM 2303 O O . THR A 1 303 ? 5.872 15.907 8.714 1.00 72.25 303 THR A O 1
ATOM 2306 N N . THR A 1 304 ? 4.767 15.614 10.632 1.00 69.12 304 THR A N 1
ATOM 2307 C CA . THR A 1 304 ? 4.656 17.046 10.952 1.00 69.12 304 THR A CA 1
ATOM 2308 C C . THR A 1 304 ? 5.694 17.448 12.007 1.00 69.12 304 THR A C 1
ATOM 2310 O O . THR A 1 304 ? 5.978 16.637 12.888 1.00 69.12 304 THR A O 1
ATOM 2313 N N . PRO A 1 305 ? 6.239 18.680 11.977 1.00 62.66 305 PRO A N 1
ATOM 2314 C CA . PRO A 1 305 ? 7.231 19.133 12.961 1.00 62.66 305 PRO A CA 1
ATOM 2315 C C . PRO A 1 305 ? 6.748 19.166 14.427 1.00 62.66 305 PRO A C 1
ATOM 2317 O O . PRO A 1 305 ? 7.575 19.029 15.323 1.00 62.66 305 PRO A O 1
ATOM 2320 N N . ASP A 1 306 ? 5.436 19.322 14.667 1.00 53.19 306 ASP A N 1
ATOM 2321 C CA . ASP A 1 306 ? 4.846 19.602 15.996 1.00 53.19 306 ASP A CA 1
ATOM 2322 C C . ASP A 1 306 ? 4.218 18.382 16.716 1.00 53.19 306 ASP A C 1
ATOM 2324 O O . ASP A 1 306 ? 3.711 18.513 17.831 1.00 53.19 306 ASP A O 1
ATOM 2328 N N . GLU A 1 307 ? 4.224 17.196 16.101 1.00 50.97 307 GLU A N 1
ATOM 2329 C CA . GLU A 1 307 ? 3.729 15.944 16.704 1.00 50.97 307 GLU A CA 1
ATOM 2330 C C . GLU A 1 307 ? 4.924 15.137 17.242 1.00 50.97 307 GLU A C 1
ATOM 2332 O O . GLU A 1 307 ? 5.889 14.930 16.496 1.00 50.97 307 GLU A O 1
ATOM 2337 N N . PRO A 1 308 ? 4.910 14.659 18.506 1.00 37.78 308 PRO A N 1
ATOM 2338 C CA . PRO A 1 308 ? 5.965 13.786 18.998 1.00 37.78 308 PRO A CA 1
ATOM 2339 C C . PRO A 1 308 ? 5.993 12.532 18.128 1.00 37.78 308 PRO A C 1
ATOM 2341 O O . PRO A 1 308 ? 4.972 11.877 17.946 1.00 37.78 308 PRO A O 1
ATOM 2344 N N . ALA A 1 309 ? 7.172 12.251 17.571 1.00 37.41 309 ALA A N 1
ATOM 2345 C CA . ALA A 1 309 ? 7.437 11.211 16.589 1.00 37.41 309 ALA A CA 1
ATOM 2346 C C . ALA A 1 309 ? 6.568 9.959 16.787 1.00 37.41 309 ALA A C 1
ATOM 2348 O O . ALA A 1 309 ? 6.884 9.074 17.587 1.00 37.41 309 ALA A O 1
ATOM 2349 N N . PHE A 1 310 ? 5.495 9.867 15.999 1.00 37.44 310 PHE A N 1
ATOM 2350 C CA . PHE A 1 310 ? 4.834 8.605 15.717 1.00 37.44 310 PHE A CA 1
ATOM 2351 C C . PHE A 1 310 ? 5.931 7.660 15.221 1.00 37.44 310 PHE A C 1
ATOM 2353 O O . PHE A 1 310 ? 6.509 7.874 14.153 1.00 37.44 310 PHE A O 1
ATOM 2360 N N . ARG A 1 311 ? 6.257 6.620 16.000 1.00 39.38 311 ARG A N 1
ATOM 2361 C CA . ARG A 1 311 ? 7.247 5.612 15.584 1.00 39.38 311 ARG A CA 1
ATOM 2362 C C . ARG A 1 311 ? 6.828 4.856 14.320 1.00 39.38 311 ARG A C 1
ATOM 2364 O O . ARG A 1 311 ? 7.643 4.137 13.761 1.00 39.38 311 ARG A O 1
ATOM 2371 N N . PHE A 1 312 ? 5.606 5.056 13.837 1.00 39.91 312 PHE A N 1
ATOM 2372 C CA . PHE A 1 312 ? 5.092 4.513 12.590 1.00 39.91 312 PHE A CA 1
ATOM 2373 C C . PHE A 1 312 ? 4.147 5.569 12.023 1.00 39.91 312 PHE A C 1
ATOM 2375 O O . PHE A 1 312 ? 3.143 5.852 12.653 1.00 39.91 312 PHE A O 1
ATOM 2382 N N . GLY A 1 313 ? 4.546 6.237 10.937 1.00 41.44 313 GLY A N 1
ATOM 2383 C CA . GLY A 1 313 ? 3.984 7.517 10.489 1.00 41.44 313 GLY A CA 1
ATOM 2384 C C . GLY A 1 313 ? 2.456 7.606 10.367 1.00 41.44 313 GLY A C 1
ATOM 2385 O O . GLY A 1 313 ? 1.731 6.618 10.441 1.00 41.44 313 GLY A O 1
ATOM 2386 N N . LEU A 1 314 ? 1.986 8.834 10.131 1.00 46.22 314 LEU A N 1
ATOM 2387 C CA . LEU A 1 314 ? 0.586 9.165 9.847 1.00 46.22 314 LEU A CA 1
ATOM 2388 C C . LEU A 1 314 ? -0.034 8.216 8.785 1.00 46.22 314 LEU A C 1
ATOM 2390 O O . LEU A 1 314 ? 0.709 7.649 7.963 1.00 46.22 314 LEU A O 1
ATOM 2394 N N . PRO A 1 315 ? -1.378 8.049 8.766 1.00 41.25 315 PRO A N 1
ATOM 2395 C CA . PRO A 1 315 ? -2.082 7.256 7.754 1.00 41.25 315 PRO A CA 1
ATOM 2396 C C . PRO A 1 315 ? -1.556 7.562 6.344 1.00 41.25 315 PRO A C 1
ATOM 2398 O O . PRO A 1 315 ? -1.399 8.718 5.976 1.00 41.25 315 PRO A O 1
ATOM 2401 N N . GLY A 1 316 ? -1.229 6.536 5.554 1.00 47.47 316 GLY A N 1
ATOM 2402 C CA . GLY A 1 316 ? -0.721 6.724 4.186 1.00 47.47 316 GLY A CA 1
ATOM 2403 C C . GLY A 1 316 ? 0.741 6.320 3.952 1.00 47.47 316 GLY A C 1
ATOM 2404 O O . GLY A 1 316 ? 1.110 6.027 2.820 1.00 47.47 316 GLY A O 1
ATOM 2405 N N . SER A 1 317 ? 1.569 6.196 4.998 1.00 47.41 317 SER A N 1
ATOM 2406 C CA . SER A 1 317 ? 2.974 5.738 4.857 1.00 47.41 317 SER A CA 1
ATOM 2407 C C . SER A 1 317 ? 3.106 4.249 4.464 1.00 47.41 317 SER A C 1
ATOM 2409 O O . SER A 1 317 ? 4.167 3.784 4.047 1.00 47.41 317 SER A O 1
ATOM 2411 N N . SER A 1 318 ? 2.017 3.486 4.585 1.00 47.22 318 SER A N 1
ATOM 2412 C CA . SER A 1 318 ? 1.888 2.089 4.153 1.00 47.22 318 SER A CA 1
ATOM 2413 C C . SER A 1 318 ? 1.368 1.937 2.717 1.00 47.22 318 SER A C 1
ATOM 2415 O O . SER A 1 318 ? 1.333 0.819 2.205 1.00 47.22 318 SER A O 1
ATOM 2417 N N . VAL A 1 319 ? 0.999 3.032 2.043 1.00 56.81 319 VAL A N 1
ATOM 2418 C CA . VAL A 1 319 ? 0.452 2.997 0.680 1.00 56.81 319 VAL A CA 1
ATOM 2419 C C . VAL A 1 319 ? 1.563 2.653 -0.311 1.00 56.81 319 VAL A C 1
ATOM 2421 O O . VAL A 1 319 ? 2.664 3.199 -0.256 1.00 56.81 319 VAL A O 1
ATOM 2424 N N . ASN A 1 320 ? 1.274 1.746 -1.248 1.00 59.53 320 ASN A N 1
ATOM 2425 C CA . ASN A 1 320 ? 2.246 1.284 -2.243 1.00 59.53 320 ASN A CA 1
ATOM 2426 C C . ASN A 1 320 ? 2.802 2.416 -3.125 1.00 59.53 320 ASN A C 1
ATOM 2428 O O . ASN A 1 320 ? 3.933 2.309 -3.578 1.00 59.53 320 ASN A O 1
ATOM 2432 N N . SER A 1 321 ? 2.069 3.515 -3.342 1.00 63.66 321 SER A N 1
ATOM 2433 C CA . SER A 1 321 ? 2.567 4.689 -4.085 1.00 63.66 321 SER A CA 1
ATOM 2434 C C . SER A 1 321 ? 3.726 5.407 -3.384 1.00 63.66 321 SER A C 1
ATOM 2436 O O . SER A 1 321 ? 4.500 6.118 -4.028 1.00 63.66 321 SER A O 1
ATOM 2438 N N . CYS A 1 322 ? 3.878 5.175 -2.082 1.00 75.25 322 CYS A N 1
ATOM 2439 C CA . CYS A 1 322 ? 4.962 5.670 -1.247 1.00 75.25 322 CYS A CA 1
ATOM 2440 C C . CYS A 1 322 ? 6.085 4.638 -1.093 1.00 75.25 322 CYS A C 1
ATOM 2442 O O . CYS A 1 322 ? 6.951 4.809 -0.242 1.00 75.25 322 CYS A O 1
ATOM 2444 N N . ALA A 1 323 ? 6.090 3.579 -1.910 1.00 80.31 323 ALA A N 1
ATOM 2445 C CA . ALA A 1 323 ? 7.152 2.589 -2.000 1.00 80.31 323 ALA A CA 1
ATOM 2446 C C . ALA A 1 323 ? 7.550 2.354 -3.464 1.00 80.31 323 ALA A C 1
ATOM 2448 O O . ALA A 1 323 ? 6.696 2.222 -4.340 1.00 80.31 323 ALA A O 1
ATOM 2449 N N . LYS A 1 324 ? 8.847 2.256 -3.752 1.00 84.88 324 LYS A N 1
ATOM 2450 C CA . LYS A 1 324 ? 9.340 1.900 -5.089 1.00 84.88 324 LYS A CA 1
ATOM 2451 C C . LYS A 1 324 ? 10.492 0.909 -4.999 1.00 84.88 324 LYS A C 1
ATOM 2453 O O . LYS A 1 324 ? 11.300 0.988 -4.080 1.00 84.88 324 LYS A O 1
ATOM 2458 N N . THR A 1 325 ? 10.561 -0.013 -5.953 1.00 85.50 325 THR A N 1
ATOM 2459 C CA . THR A 1 325 ? 11.645 -0.998 -6.053 1.00 85.50 325 THR A CA 1
ATOM 2460 C C . THR A 1 325 ? 12.608 -0.604 -7.164 1.00 85.50 325 THR A C 1
ATOM 2462 O O . THR A 1 325 ? 12.190 -0.119 -8.214 1.00 85.50 325 THR A O 1
ATOM 2465 N N . ILE A 1 326 ? 13.891 -0.804 -6.901 1.00 87.69 326 ILE A N 1
ATOM 2466 C CA . ILE A 1 326 ? 15.031 -0.450 -7.733 1.00 87.69 326 ILE A CA 1
ATOM 2467 C C . ILE A 1 326 ? 15.810 -1.740 -7.974 1.00 87.69 326 ILE A C 1
ATOM 2469 O O . ILE A 1 326 ? 16.282 -2.368 -7.023 1.00 87.69 326 ILE A O 1
ATOM 2473 N N . ASN A 1 327 ? 15.947 -2.132 -9.237 1.00 85.38 327 ASN A N 1
ATOM 2474 C CA . ASN A 1 327 ? 16.745 -3.287 -9.632 1.00 85.38 327 ASN A CA 1
ATOM 2475 C C . ASN A 1 327 ? 18.163 -2.839 -9.987 1.00 85.38 327 ASN A C 1
ATOM 2477 O O . ASN A 1 327 ? 18.363 -2.052 -10.909 1.00 85.38 327 ASN A O 1
ATOM 2481 N N . VAL A 1 328 ? 19.156 -3.343 -9.263 1.00 84.88 328 VAL A N 1
ATOM 2482 C CA . VAL A 1 328 ? 20.568 -3.071 -9.537 1.00 84.88 328 VAL A CA 1
ATOM 2483 C C . VAL A 1 328 ? 21.163 -4.297 -10.215 1.00 84.88 328 VAL A C 1
ATOM 2485 O O . VAL A 1 328 ? 21.211 -5.372 -9.614 1.00 84.88 328 VAL A O 1
ATOM 2488 N N . VAL A 1 329 ? 21.584 -4.148 -11.470 1.00 79.19 329 VAL A N 1
ATOM 2489 C CA . VAL A 1 329 ? 22.069 -5.255 -12.309 1.00 79.19 329 VAL A CA 1
ATOM 2490 C C . VAL A 1 329 ? 23.542 -5.097 -12.680 1.00 79.19 329 VAL A C 1
ATOM 2492 O O . VAL A 1 329 ? 24.092 -3.995 -12.707 1.00 79.19 329 VAL A O 1
ATOM 2495 N N . GLU A 1 330 ? 24.176 -6.230 -12.965 1.00 71.00 330 GLU A N 1
ATOM 2496 C CA . GLU A 1 330 ? 25.538 -6.326 -13.487 1.00 71.00 330 GLU A CA 1
ATOM 2497 C C . GLU A 1 330 ? 25.527 -6.641 -14.996 1.00 71.00 330 GLU A C 1
ATOM 2499 O O . GLU A 1 330 ? 24.581 -7.246 -15.496 1.00 71.00 330 GLU A O 1
ATOM 2504 N N . ALA A 1 331 ? 26.560 -6.236 -15.742 1.00 66.69 331 ALA A N 1
ATOM 2505 C CA . ALA A 1 331 ? 26.648 -6.453 -17.195 1.00 66.69 331 ALA A CA 1
ATOM 2506 C C . ALA A 1 331 ? 27.328 -7.801 -17.541 1.00 66.69 331 ALA A C 1
ATOM 2508 O O . ALA A 1 331 ? 28.238 -8.209 -16.831 1.00 66.69 331 ALA A O 1
ATOM 2509 N N . ASN A 1 332 ? 26.974 -8.488 -18.639 1.00 70.12 332 ASN A N 1
ATOM 2510 C CA . ASN A 1 332 ? 27.613 -9.764 -19.052 1.00 70.12 332 ASN A CA 1
ATOM 2511 C C . ASN A 1 332 ? 28.982 -9.569 -19.731 1.00 70.12 332 ASN A C 1
ATOM 2513 O O . ASN A 1 332 ? 29.135 -8.645 -20.525 1.00 70.12 332 ASN A O 1
ATOM 2517 N N . LYS A 1 333 ? 29.951 -10.465 -19.472 1.00 74.31 333 LYS A N 1
ATOM 2518 C CA . LYS A 1 333 ? 31.290 -10.468 -20.083 1.00 74.31 333 LYS A CA 1
ATOM 2519 C C . LYS A 1 333 ? 31.237 -10.885 -21.555 1.00 74.31 333 LYS A C 1
ATOM 2521 O O . LYS A 1 333 ? 30.797 -11.983 -21.879 1.00 74.31 333 LYS A O 1
ATOM 2526 N N . GLN A 1 334 ? 31.766 -10.042 -22.436 1.00 79.56 334 GLN A N 1
ATOM 2527 C CA . GLN A 1 334 ? 31.970 -10.309 -23.862 1.00 79.56 334 GLN A CA 1
ATOM 2528 C C . GLN A 1 334 ? 33.401 -9.972 -24.276 1.00 79.56 334 GLN A C 1
ATOM 2530 O O . GLN A 1 334 ? 33.970 -8.995 -23.785 1.00 79.56 334 GLN A O 1
ATOM 2535 N N . ILE A 1 335 ? 33.970 -10.758 -25.194 1.00 83.12 335 ILE A N 1
ATOM 2536 C CA . ILE A 1 335 ? 35.232 -10.403 -25.846 1.00 83.12 335 ILE A CA 1
ATOM 2537 C C . ILE A 1 335 ? 34.966 -9.403 -26.951 1.00 83.12 335 ILE A C 1
ATOM 2539 O O . ILE A 1 335 ? 34.037 -9.579 -27.732 1.00 83.12 335 ILE A O 1
ATOM 2543 N N . VAL A 1 336 ? 35.804 -8.373 -26.984 1.00 85.69 336 VAL A N 1
ATOM 2544 C CA . VAL A 1 336 ? 35.889 -7.413 -28.076 1.00 85.69 336 VAL A CA 1
ATOM 2545 C C . VAL A 1 336 ? 37.338 -7.307 -28.529 1.00 85.69 336 VAL A C 1
ATOM 2547 O O . VAL A 1 336 ? 38.264 -7.310 -27.703 1.00 85.69 336 VAL A O 1
ATOM 2550 N N . CYS A 1 337 ? 37.544 -7.189 -29.841 1.00 84.06 337 CYS A N 1
ATOM 2551 C CA . CYS A 1 337 ? 38.842 -6.777 -30.352 1.00 84.06 337 CYS A CA 1
ATOM 2552 C C . CYS A 1 337 ? 39.143 -5.377 -29.795 1.00 84.06 337 CYS A C 1
ATOM 2554 O O . CYS A 1 337 ? 38.277 -4.500 -29.790 1.00 84.06 337 CYS A O 1
ATOM 2556 N N . SER A 1 338 ? 40.334 -5.189 -29.228 1.00 84.44 338 SER A N 1
ATOM 2557 C CA . SER A 1 338 ? 40.727 -3.943 -28.571 1.00 84.44 338 SER A CA 1
ATOM 2558 C C . SER A 1 338 ? 41.682 -3.135 -29.436 1.00 84.44 338 SER A C 1
ATOM 2560 O O . SER A 1 338 ? 41.485 -1.929 -29.567 1.00 84.44 338 SER A O 1
ATOM 2562 N N . GLN A 1 339 ? 42.720 -3.771 -29.984 1.00 85.69 339 GLN A N 1
ATOM 2563 C CA . GLN A 1 339 ? 43.776 -3.067 -30.707 1.00 85.69 339 GLN A CA 1
ATOM 2564 C C . GLN A 1 339 ? 44.526 -3.995 -31.670 1.00 85.69 339 GLN A C 1
ATOM 2566 O O . GLN A 1 339 ? 44.930 -5.095 -31.292 1.00 85.69 339 GLN A O 1
ATOM 2571 N N . LEU A 1 340 ? 44.760 -3.496 -32.884 1.00 83.31 340 LEU A N 1
ATOM 2572 C CA . LEU A 1 340 ? 45.713 -3.991 -33.870 1.00 83.31 340 LEU A CA 1
ATOM 2573 C C . LEU A 1 340 ? 46.955 -3.090 -33.845 1.00 83.31 340 LEU A C 1
ATOM 2575 O O . LEU A 1 340 ? 46.920 -1.916 -34.223 1.00 83.31 340 LEU A O 1
ATOM 2579 N N . GLY A 1 341 ? 48.072 -3.648 -33.397 1.00 78.25 341 GLY A N 1
ATOM 2580 C CA . GLY A 1 341 ? 49.387 -3.047 -33.532 1.00 78.25 341 GLY A CA 1
ATOM 2581 C C . GLY A 1 341 ? 50.013 -3.414 -34.874 1.00 78.25 341 GLY A C 1
ATOM 2582 O O . GLY A 1 341 ? 50.065 -4.581 -35.247 1.00 78.25 341 GLY A O 1
ATOM 2583 N N . ILE A 1 342 ? 50.513 -2.398 -35.576 1.00 73.88 342 ILE A N 1
ATOM 2584 C CA . ILE A 1 342 ? 51.466 -2.560 -36.676 1.00 73.88 342 ILE A CA 1
ATOM 2585 C C . ILE A 1 342 ? 52.666 -1.702 -36.298 1.00 73.88 342 ILE A C 1
ATOM 2587 O O . ILE A 1 342 ? 52.529 -0.474 -36.241 1.00 73.88 342 ILE A O 1
ATOM 2591 N N . SER A 1 343 ? 53.803 -2.326 -35.998 1.00 64.06 343 SER A N 1
ATOM 2592 C CA . SER A 1 343 ? 55.054 -1.611 -35.746 1.00 64.06 343 SER A CA 1
ATOM 2593 C C . SER A 1 343 ? 56.034 -1.843 -36.887 1.00 64.06 343 SER A C 1
ATOM 2595 O O . SER A 1 343 ? 56.325 -2.986 -37.237 1.00 64.06 343 SER A O 1
ATOM 2597 N N . ASN A 1 344 ? 56.570 -0.746 -37.411 1.00 56.91 344 ASN A N 1
ATOM 2598 C CA . ASN A 1 344 ? 57.855 -0.726 -38.092 1.00 56.91 344 ASN A CA 1
ATOM 2599 C C . ASN A 1 344 ? 58.851 -0.109 -37.111 1.00 56.91 344 ASN A C 1
ATOM 2601 O O . ASN A 1 344 ? 58.479 0.822 -36.388 1.00 56.91 344 ASN A O 1
ATOM 2605 N N . GLN A 1 345 ? 60.098 -0.564 -37.073 1.00 48.47 345 GLN A N 1
ATOM 2606 C CA . GLN A 1 345 ? 61.127 0.251 -36.438 1.00 48.47 345 GLN A CA 1
ATOM 2607 C C . GLN A 1 345 ? 61.328 1.509 -37.319 1.00 48.47 345 GLN A C 1
ATOM 2609 O O . GLN A 1 345 ? 62.159 1.500 -38.212 1.00 48.47 345 GLN A O 1
ATOM 2614 N N . GLN A 1 346 ? 60.539 2.567 -37.041 1.00 44.31 346 GLN A N 1
ATOM 2615 C CA . GLN A 1 346 ? 60.558 3.954 -37.570 1.00 44.31 346 GLN A CA 1
ATOM 2616 C C . GLN A 1 346 ? 59.726 4.280 -38.858 1.00 44.31 346 GLN A C 1
ATOM 2618 O O . GLN A 1 346 ? 59.792 3.571 -39.854 1.00 44.31 346 GLN A O 1
ATOM 2623 N N . ALA A 1 347 ? 58.998 5.423 -38.814 1.00 39.94 347 ALA A N 1
ATOM 2624 C CA . ALA A 1 347 ? 58.353 6.239 -39.886 1.00 39.94 347 ALA A CA 1
ATOM 2625 C C . ALA A 1 347 ? 56.857 6.043 -40.302 1.00 39.94 347 ALA A C 1
ATOM 2627 O O . ALA A 1 347 ? 56.300 4.951 -40.261 1.00 39.94 347 ALA A O 1
ATOM 2628 N N . VAL A 1 348 ? 56.218 7.174 -40.685 1.00 43.38 348 VAL A N 1
ATOM 2629 C CA . VAL A 1 348 ? 54.776 7.393 -41.014 1.00 43.38 348 VAL A CA 1
ATOM 2630 C C . VAL A 1 348 ? 54.472 7.254 -42.523 1.00 43.38 348 VAL A C 1
ATOM 2632 O O . VAL A 1 348 ? 53.315 7.237 -42.934 1.00 43.38 348 VAL A O 1
ATOM 2635 N N . SER A 1 349 ? 55.498 7.081 -43.356 1.00 49.31 349 SER A N 1
ATOM 2636 C CA . SER A 1 349 ? 55.390 6.731 -44.775 1.00 49.31 349 SER A CA 1
ATOM 2637 C C . SER A 1 349 ? 56.205 5.464 -45.038 1.00 49.31 349 SER A C 1
ATOM 2639 O O . SER A 1 349 ? 57.386 5.388 -44.705 1.00 49.31 349 SER A O 1
ATOM 2641 N N . PHE A 1 350 ? 55.556 4.434 -45.589 1.00 54.00 350 PHE A N 1
ATOM 2642 C CA . PHE A 1 350 ? 56.180 3.134 -45.823 1.00 54.00 350 PHE A CA 1
ATOM 2643 C C . PHE A 1 350 ? 56.928 3.174 -47.160 1.00 54.00 350 PHE A C 1
ATOM 2645 O O . PHE A 1 350 ? 56.316 3.078 -48.224 1.00 54.00 350 PHE A O 1
ATOM 2652 N N . SER A 1 351 ? 58.247 3.372 -47.117 1.00 55.44 351 SER A N 1
ATOM 2653 C CA . SER A 1 351 ? 59.121 3.194 -48.279 1.00 55.44 351 SER A CA 1
ATOM 2654 C C . SER A 1 351 ? 59.496 1.717 -48.426 1.00 55.44 351 SER A C 1
ATOM 2656 O O . SER A 1 351 ? 59.701 1.003 -47.449 1.00 55.44 351 SER A O 1
ATOM 2658 N N . SER A 1 352 ? 59.539 1.236 -49.666 1.00 52.62 352 SER A N 1
ATOM 2659 C CA . SER A 1 352 ? 59.954 -0.137 -49.972 1.00 52.62 352 SER A CA 1
ATOM 2660 C C . SER A 1 352 ? 61.462 -0.331 -49.710 1.00 52.62 352 SER A C 1
ATOM 2662 O O . SER A 1 352 ? 62.225 0.550 -50.121 1.00 52.62 352 SER A O 1
ATOM 2664 N N . PRO A 1 353 ? 61.925 -1.473 -49.138 1.00 54.12 353 PRO A N 1
ATOM 2665 C CA . PRO A 1 353 ? 61.157 -2.646 -48.679 1.00 54.12 353 PRO A CA 1
ATOM 2666 C C . PRO A 1 353 ? 60.584 -2.505 -47.250 1.00 54.12 353 PRO A C 1
ATOM 2668 O O . PRO A 1 353 ? 61.224 -1.934 -46.371 1.00 54.12 353 PRO A O 1
ATOM 2671 N N . PHE A 1 354 ? 59.393 -3.075 -47.007 1.00 63.47 354 PHE A N 1
ATOM 2672 C CA . PHE A 1 354 ? 58.628 -2.932 -45.756 1.00 63.47 354 PHE A CA 1
ATOM 2673 C C . PHE A 1 354 ? 58.163 -4.285 -45.183 1.00 63.47 354 PHE A C 1
ATOM 2675 O O . PHE A 1 354 ? 57.505 -5.043 -45.886 1.00 63.47 354 PHE A O 1
ATOM 2682 N N . THR A 1 355 ? 58.436 -4.546 -43.897 1.00 63.88 355 THR A N 1
ATOM 2683 C CA . THR A 1 355 ? 58.066 -5.791 -43.190 1.00 63.88 355 THR A CA 1
ATOM 2684 C C . THR A 1 355 ? 57.242 -5.470 -41.930 1.00 63.88 355 THR A C 1
ATOM 2686 O O . THR A 1 355 ? 57.821 -5.102 -40.903 1.00 63.88 355 THR A O 1
ATOM 2689 N N . PRO A 1 356 ? 55.898 -5.562 -41.958 1.00 69.94 356 PRO A N 1
ATOM 2690 C CA . PRO A 1 356 ? 55.063 -5.222 -40.805 1.00 69.94 356 PRO A CA 1
ATOM 2691 C C . PRO A 1 356 ? 55.140 -6.294 -39.707 1.00 69.94 356 PRO A C 1
ATOM 2693 O O . PRO A 1 356 ? 54.855 -7.466 -39.960 1.00 69.94 356 PRO A O 1
ATOM 2696 N N . GLN A 1 357 ? 55.462 -5.895 -38.473 1.00 74.19 357 GLN A N 1
ATOM 2697 C CA . GLN A 1 357 ? 55.277 -6.737 -37.282 1.00 74.19 357 GLN A CA 1
ATOM 2698 C C . GLN A 1 357 ? 53.884 -6.491 -36.700 1.00 74.19 357 GLN A C 1
ATOM 2700 O O . GLN A 1 357 ? 53.502 -5.333 -36.484 1.00 74.19 357 GLN A O 1
ATOM 2705 N N . LEU A 1 358 ? 53.127 -7.566 -36.470 1.00 82.81 358 LEU A N 1
ATOM 2706 C CA . LEU A 1 358 ? 51.724 -7.495 -36.068 1.00 82.81 358 LEU A CA 1
ATOM 2707 C C . LEU A 1 358 ? 51.559 -7.864 -34.598 1.00 82.81 358 LEU A C 1
ATOM 2709 O O . LEU A 1 358 ? 52.170 -8.801 -34.096 1.00 82.81 358 LEU A O 1
ATOM 2713 N N . SER A 1 359 ? 50.687 -7.148 -33.899 1.00 83.25 359 SER A N 1
ATOM 2714 C CA . SER A 1 359 ? 50.263 -7.524 -32.553 1.00 83.25 359 SER A CA 1
ATOM 2715 C C . SER A 1 359 ? 48.769 -7.301 -32.382 1.00 83.25 359 SER A C 1
ATOM 2717 O O . SER A 1 359 ? 48.177 -6.402 -32.977 1.00 83.25 359 SER A O 1
ATOM 2719 N N . GLY A 1 360 ? 48.126 -8.178 -31.616 1.00 85.38 360 GLY A N 1
ATOM 2720 C CA . GLY A 1 360 ? 46.688 -8.149 -31.377 1.00 85.38 360 GLY A CA 1
ATOM 2721 C C . GLY A 1 360 ? 46.389 -8.130 -29.890 1.00 85.38 360 GLY A C 1
ATOM 2722 O O . GLY A 1 360 ? 47.000 -8.864 -29.114 1.00 85.38 360 GLY A O 1
ATOM 2723 N N . LEU A 1 361 ? 45.433 -7.292 -29.504 1.00 86.69 361 LEU A N 1
ATOM 2724 C CA . LEU A 1 361 ? 44.903 -7.214 -28.151 1.00 86.69 361 LEU A CA 1
ATOM 2725 C C . LEU A 1 361 ? 43.390 -7.391 -28.201 1.00 86.69 361 LEU A C 1
ATOM 2727 O O . LEU A 1 361 ? 42.691 -6.646 -28.893 1.00 86.69 361 LEU A O 1
ATOM 2731 N N . ALA A 1 362 ? 42.881 -8.324 -27.408 1.00 86.81 362 ALA A N 1
ATOM 2732 C CA . ALA A 1 362 ? 41.464 -8.462 -27.107 1.00 86.81 362 ALA A CA 1
ATOM 2733 C C . ALA A 1 362 ? 41.206 -8.111 -25.636 1.00 86.81 362 ALA A C 1
ATOM 2735 O O . ALA A 1 362 ? 42.077 -8.277 -24.782 1.00 86.81 362 ALA A O 1
ATOM 2736 N N . LYS A 1 363 ? 40.005 -7.628 -25.317 1.00 87.94 363 LYS A N 1
ATOM 2737 C CA . LYS A 1 363 ? 39.602 -7.330 -23.935 1.00 87.94 363 LYS A CA 1
ATOM 2738 C C . LYS A 1 363 ? 38.204 -7.847 -23.642 1.00 87.94 363 LYS A C 1
ATOM 2740 O O . LYS A 1 363 ? 37.385 -7.974 -24.551 1.00 87.94 363 LYS A O 1
ATOM 2745 N N . THR A 1 364 ? 37.923 -8.099 -22.370 1.00 83.94 364 THR A N 1
ATOM 2746 C CA . THR A 1 364 ? 36.560 -8.368 -21.901 1.00 83.94 364 THR A CA 1
ATOM 2747 C C . THR A 1 364 ? 35.843 -7.063 -21.583 1.00 83.94 364 THR A C 1
ATOM 2749 O O . THR A 1 364 ? 36.424 -6.175 -20.959 1.00 83.94 364 THR A O 1
ATOM 2752 N N . THR A 1 365 ? 34.564 -6.971 -21.920 1.00 74.06 365 THR A N 1
ATOM 2753 C CA . THR A 1 365 ? 33.651 -5.912 -21.463 1.00 74.06 365 THR A CA 1
ATOM 2754 C C . THR A 1 365 ? 32.495 -6.551 -20.700 1.00 74.06 365 THR A C 1
ATOM 2756 O O . THR A 1 365 ? 31.997 -7.568 -21.157 1.00 74.06 365 THR A O 1
ATOM 2759 N N . GLY A 1 366 ? 32.113 -6.010 -19.536 1.00 69.31 366 GLY A N 1
ATOM 2760 C CA . GLY A 1 366 ? 31.118 -6.595 -18.616 1.00 69.31 366 GLY A CA 1
ATOM 2761 C C . GLY A 1 366 ? 31.722 -7.283 -17.378 1.00 69.31 366 GLY A C 1
ATOM 2762 O O . GLY A 1 366 ? 32.942 -7.368 -17.245 1.00 69.31 366 GLY A O 1
ATOM 2763 N N . SER A 1 367 ? 30.885 -7.752 -16.448 1.00 65.25 367 SER A N 1
ATOM 2764 C CA . SER A 1 367 ? 31.266 -8.326 -15.144 1.00 65.25 367 SER A CA 1
ATOM 2765 C C . SER A 1 367 ? 30.801 -9.774 -14.898 1.00 65.25 367 SER A C 1
ATOM 2767 O O . SER A 1 367 ? 31.460 -10.477 -14.135 1.00 65.25 367 SER A O 1
ATOM 2769 N N . GLN A 1 368 ? 29.765 -10.267 -15.586 1.00 62.03 368 GLN A N 1
ATOM 2770 C CA . GLN A 1 368 ? 29.157 -11.594 -15.368 1.00 62.03 368 GLN A CA 1
ATOM 2771 C C . GLN A 1 368 ? 29.553 -12.645 -16.428 1.00 62.03 368 GLN A C 1
ATOM 2773 O O . GLN A 1 368 ? 29.428 -12.395 -17.621 1.00 62.03 368 GLN A O 1
ATOM 2778 N N . GLY A 1 369 ? 29.991 -13.842 -16.012 1.00 69.00 369 GLY A N 1
ATOM 2779 C CA . GLY A 1 369 ? 30.385 -14.953 -16.905 1.00 69.00 369 GLY A CA 1
ATOM 2780 C C . GLY A 1 369 ? 31.876 -14.987 -17.287 1.00 69.00 369 GLY A C 1
ATOM 2781 O O . GLY A 1 369 ? 32.674 -14.201 -16.774 1.00 69.00 369 GLY A O 1
ATOM 2782 N N . THR A 1 370 ? 32.273 -15.909 -18.173 1.00 68.38 370 THR A N 1
ATOM 2783 C CA . THR A 1 370 ? 33.640 -16.014 -18.725 1.00 68.38 370 THR A CA 1
ATOM 2784 C C . THR A 1 370 ? 33.626 -15.798 -20.237 1.00 68.38 370 THR A C 1
ATOM 2786 O O . THR A 1 370 ? 32.765 -16.307 -20.951 1.00 68.38 370 THR A O 1
ATOM 2789 N N . ALA A 1 371 ? 34.587 -15.025 -20.738 1.00 77.56 371 ALA A N 1
ATOM 2790 C CA . ALA A 1 371 ? 34.767 -14.781 -22.163 1.00 77.56 371 ALA A CA 1
ATOM 2791 C C . ALA A 1 371 ? 36.267 -14.599 -22.418 1.00 77.56 371 ALA A C 1
ATOM 2793 O O . ALA A 1 371 ? 36.890 -13.774 -21.757 1.00 77.56 371 ALA A O 1
ATOM 2794 N N . TYR A 1 372 ? 36.851 -15.381 -23.328 1.00 84.56 372 TYR A N 1
ATOM 2795 C CA . TYR A 1 372 ? 38.272 -15.307 -23.694 1.00 84.56 372 TYR A CA 1
ATOM 2796 C C . TYR A 1 372 ? 38.487 -15.764 -25.149 1.00 84.56 372 TYR A C 1
ATOM 2798 O O . TYR A 1 372 ? 37.714 -16.593 -25.651 1.00 84.56 372 TYR A O 1
ATOM 2806 N N . PRO A 1 373 ? 39.487 -15.211 -25.861 1.00 87.25 373 PRO A N 1
ATOM 2807 C CA . PRO A 1 373 ? 39.699 -15.508 -27.272 1.00 87.25 373 PRO A CA 1
ATOM 2808 C C . PRO A 1 373 ? 40.273 -16.914 -27.490 1.00 87.25 373 PRO A C 1
ATOM 2810 O O . PRO A 1 373 ? 41.033 -17.422 -26.667 1.00 87.25 373 PRO A O 1
ATOM 2813 N N . SER A 1 374 ? 39.893 -17.538 -28.603 1.00 87.94 374 SER A N 1
ATOM 2814 C CA . SER A 1 374 ? 40.368 -18.855 -29.053 1.00 87.94 374 SER A CA 1
ATOM 2815 C C . SER A 1 374 ? 41.300 -18.765 -30.263 1.00 87.94 374 SER A C 1
ATOM 2817 O O . SER A 1 374 ? 42.116 -19.659 -30.484 1.00 87.94 374 SER A O 1
ATOM 2819 N N . LYS A 1 375 ? 41.200 -17.683 -31.048 1.00 89.31 375 LYS A N 1
ATOM 2820 C CA . LYS A 1 375 ? 41.986 -17.476 -32.268 1.00 89.31 375 LYS A CA 1
ATOM 2821 C C . LYS A 1 375 ? 42.126 -15.991 -32.601 1.00 89.31 375 LYS A C 1
ATOM 2823 O O . LYS A 1 375 ? 41.129 -15.263 -32.564 1.00 89.31 375 LYS A O 1
ATOM 2828 N N . PHE A 1 376 ? 43.333 -15.586 -32.994 1.00 89.44 376 PHE A N 1
ATOM 2829 C CA . PHE A 1 376 ? 43.608 -14.309 -33.660 1.00 89.44 376 PHE A CA 1
ATOM 2830 C C . PHE A 1 376 ? 43.894 -14.571 -35.142 1.00 89.44 376 PHE A C 1
ATOM 2832 O O . PHE A 1 376 ? 44.656 -15.475 -35.488 1.00 89.44 376 PHE A O 1
ATOM 2839 N N . GLU A 1 377 ? 43.251 -13.813 -36.026 1.00 88.56 377 GLU A N 1
ATOM 2840 C CA . GLU A 1 377 ? 43.433 -13.901 -37.477 1.00 88.56 377 GLU A CA 1
ATOM 2841 C C . GLU A 1 377 ? 43.700 -12.509 -38.052 1.00 88.56 377 GLU A C 1
ATOM 2843 O O . GLU A 1 377 ? 42.883 -11.600 -37.909 1.00 88.56 377 GLU A O 1
ATOM 2848 N N . TYR A 1 378 ? 44.841 -12.366 -38.721 1.00 88.12 378 TYR A N 1
ATOM 2849 C CA . TYR A 1 378 ? 45.252 -11.173 -39.450 1.00 88.12 378 TYR A CA 1
ATOM 2850 C C . TYR A 1 378 ? 45.066 -11.410 -40.942 1.00 88.12 378 TYR A C 1
ATOM 2852 O O . TYR A 1 378 ? 45.535 -12.420 -41.475 1.00 88.12 378 TYR A O 1
ATOM 2860 N N . ILE A 1 379 ? 44.406 -10.477 -41.619 1.00 85.12 379 ILE A N 1
ATOM 2861 C CA . ILE A 1 379 ? 44.119 -10.568 -43.053 1.00 85.12 379 ILE A CA 1
ATOM 2862 C C . ILE A 1 379 ? 44.706 -9.338 -43.734 1.00 85.12 379 ILE A C 1
ATOM 2864 O O . ILE A 1 379 ? 44.344 -8.218 -43.372 1.00 85.12 379 ILE A O 1
ATOM 2868 N N . LEU A 1 380 ? 45.596 -9.551 -44.704 1.00 84.31 380 LEU A N 1
ATOM 2869 C CA . LEU A 1 380 ? 46.137 -8.508 -45.571 1.00 84.31 380 LEU A CA 1
ATOM 2870 C C . LEU A 1 380 ? 45.280 -8.395 -46.830 1.00 84.31 380 LEU A C 1
ATOM 2872 O O . LEU A 1 380 ? 45.062 -9.374 -47.546 1.00 84.31 380 LEU A O 1
ATOM 2876 N N . LEU A 1 381 ? 44.826 -7.181 -47.119 1.00 84.12 381 LEU A N 1
ATOM 2877 C CA . LEU A 1 381 ? 44.083 -6.863 -48.326 1.00 84.12 381 LEU A CA 1
ATOM 2878 C C . LEU A 1 381 ? 44.773 -5.739 -49.097 1.00 84.12 381 LEU A C 1
ATOM 2880 O O . LEU A 1 381 ? 45.309 -4.794 -48.515 1.00 84.12 381 LEU A O 1
ATOM 2884 N N . THR A 1 382 ? 44.710 -5.827 -50.419 1.00 82.88 382 THR A N 1
ATOM 2885 C CA . THR A 1 382 ? 45.251 -4.827 -51.342 1.00 82.88 382 THR A CA 1
ATOM 2886 C C . THR A 1 382 ? 44.101 -4.067 -51.980 1.00 82.88 382 THR A C 1
ATOM 2888 O O . THR A 1 382 ? 43.053 -4.646 -52.276 1.00 82.88 382 THR A O 1
ATOM 2891 N N . GLU A 1 383 ? 44.280 -2.767 -52.191 1.00 82.56 383 GLU A N 1
ATOM 2892 C CA . GLU A 1 383 ? 43.308 -1.969 -52.928 1.00 82.56 383 GLU A CA 1
ATOM 2893 C C . GLU A 1 383 ? 43.151 -2.506 -54.357 1.00 82.56 383 GLU A C 1
ATOM 2895 O O . GLU A 1 383 ? 44.121 -2.736 -55.082 1.00 82.56 383 GLU A O 1
ATOM 2900 N N . VAL A 1 384 ? 41.904 -2.710 -54.765 1.00 77.44 384 VAL A N 1
ATOM 2901 C CA . VAL A 1 384 ? 41.529 -3.136 -56.111 1.00 77.44 384 VAL A CA 1
ATOM 2902 C C . VAL A 1 384 ? 40.440 -2.221 -56.649 1.00 77.44 384 VAL A C 1
ATOM 2904 O O . VAL A 1 384 ? 39.734 -1.544 -55.903 1.00 77.44 384 VAL A O 1
ATOM 2907 N N . SER A 1 385 ? 40.249 -2.227 -57.968 1.00 75.06 385 SER A N 1
ATOM 2908 C CA . SER A 1 385 ? 39.085 -1.571 -58.559 1.00 75.06 385 SER A CA 1
ATOM 2909 C C . SER A 1 385 ? 37.791 -2.186 -58.020 1.00 75.06 385 SER A C 1
ATOM 2911 O O . SER A 1 385 ? 37.691 -3.413 -57.904 1.00 75.06 385 SER A O 1
ATOM 2913 N N . SER A 1 386 ? 36.768 -1.361 -57.818 1.00 69.81 386 SER A N 1
ATOM 2914 C CA . SER A 1 386 ? 35.427 -1.778 -57.386 1.00 69.81 386 SER A CA 1
ATOM 2915 C C . SER A 1 386 ? 34.817 -2.904 -58.235 1.00 69.81 386 SER A C 1
ATOM 2917 O O . SER A 1 386 ? 34.026 -3.687 -57.718 1.00 69.81 386 SER A O 1
ATOM 2919 N N . ASN A 1 387 ? 35.237 -3.060 -59.495 1.00 73.19 387 ASN A N 1
ATOM 2920 C CA . ASN A 1 387 ? 34.724 -4.061 -60.439 1.00 73.19 387 ASN A CA 1
ATOM 2921 C C . ASN A 1 387 ? 35.498 -5.393 -60.460 1.00 73.19 387 ASN A C 1
ATOM 2923 O O . ASN A 1 387 ? 35.169 -6.271 -61.253 1.00 73.19 387 ASN A O 1
ATOM 2927 N N . ALA A 1 388 ? 36.517 -5.578 -59.614 1.00 72.31 388 ALA A N 1
ATOM 2928 C CA . ALA A 1 388 ? 37.277 -6.832 -59.583 1.00 72.31 388 ALA A CA 1
ATOM 2929 C C . ALA A 1 388 ? 36.365 -8.034 -59.227 1.00 72.31 388 ALA A C 1
ATOM 2931 O O . ALA A 1 388 ? 35.447 -7.882 -58.432 1.00 72.31 388 ALA A O 1
ATOM 2932 N N . PRO A 1 389 ? 36.533 -9.235 -59.784 1.00 66.12 389 PRO A N 1
ATOM 2933 C CA . PRO A 1 389 ? 35.736 -10.391 -59.364 1.00 66.12 389 PRO A CA 1
ATOM 2934 C C . PRO A 1 389 ? 36.208 -10.930 -57.997 1.00 66.12 389 PRO A C 1
ATOM 2936 O O . PRO A 1 389 ? 37.408 -11.002 -57.739 1.00 66.12 389 PRO A O 1
ATOM 2939 N N . GLY A 1 390 ? 35.278 -11.334 -57.119 1.00 71.94 390 GLY A N 1
ATOM 2940 C CA . GLY A 1 390 ? 35.572 -11.968 -55.818 1.00 71.94 390 GLY A CA 1
ATOM 2941 C C . GLY A 1 390 ? 35.110 -11.185 -54.578 1.00 71.94 390 GLY A C 1
ATOM 2942 O O . GLY A 1 390 ? 34.438 -10.160 -54.693 1.00 71.94 390 GLY A O 1
ATOM 2943 N N . GLN A 1 391 ? 35.435 -11.703 -53.384 1.00 71.69 391 GLN A N 1
ATOM 2944 C CA . GLN A 1 391 ? 35.016 -11.155 -52.083 1.00 71.69 391 GLN A CA 1
ATOM 2945 C C . GLN A 1 391 ? 35.845 -9.918 -51.700 1.00 71.69 391 GLN A C 1
ATOM 2947 O O . GLN A 1 391 ? 37.071 -9.952 -51.772 1.00 71.69 391 GLN A O 1
ATOM 2952 N N . LYS A 1 392 ? 35.182 -8.828 -51.290 1.00 78.19 392 LYS A N 1
ATOM 2953 C CA . LYS A 1 392 ? 35.802 -7.509 -51.069 1.00 78.19 392 LYS A CA 1
ATOM 2954 C C . LYS A 1 392 ? 35.387 -6.904 -49.736 1.00 78.19 392 LYS A C 1
ATOM 2956 O O . LYS A 1 392 ? 34.327 -7.233 -49.208 1.00 78.19 392 LYS A O 1
ATOM 2961 N N . VAL A 1 393 ? 36.208 -5.990 -49.237 1.00 76.44 393 VAL A N 1
ATOM 2962 C CA . VAL A 1 393 ? 35.964 -5.193 -48.035 1.00 76.44 393 VAL A CA 1
ATOM 2963 C C . VAL A 1 393 ? 36.135 -3.722 -48.392 1.00 76.44 393 VAL A C 1
ATOM 2965 O O . VAL A 1 393 ? 37.169 -3.334 -48.931 1.00 76.44 393 VAL A O 1
ATOM 2968 N N . THR A 1 394 ? 35.135 -2.901 -48.086 1.00 75.06 394 THR A N 1
ATOM 2969 C CA . THR A 1 394 ? 35.238 -1.447 -48.242 1.00 75.06 394 THR A CA 1
ATOM 2970 C C . THR A 1 394 ? 35.680 -0.836 -46.922 1.00 75.06 394 THR A C 1
ATOM 2972 O O . THR A 1 394 ? 35.104 -1.131 -45.879 1.00 75.06 394 THR A O 1
ATOM 2975 N N . TYR A 1 395 ? 36.710 0.001 -46.965 1.00 74.00 395 TYR A N 1
ATOM 2976 C CA . TYR A 1 395 ? 37.217 0.719 -45.801 1.00 74.00 395 TYR A CA 1
ATOM 2977 C C . TYR A 1 395 ? 37.703 2.097 -46.245 1.00 74.00 395 TYR A C 1
ATOM 2979 O O . TYR A 1 395 ? 38.446 2.195 -47.221 1.00 74.00 395 TYR A O 1
ATOM 2987 N N . ASN A 1 396 ? 37.273 3.166 -45.568 1.00 74.88 396 ASN A N 1
ATOM 2988 C CA . ASN A 1 396 ? 37.603 4.554 -45.928 1.00 74.88 396 ASN A CA 1
ATOM 2989 C C . ASN A 1 396 ? 37.465 4.848 -47.441 1.00 74.88 396 ASN A C 1
ATOM 2991 O O . ASN A 1 396 ? 38.359 5.411 -48.072 1.00 74.88 396 ASN A O 1
ATOM 2995 N N . GLY A 1 397 ? 36.358 4.406 -48.039 1.00 72.12 397 GLY A N 1
ATOM 2996 C CA . GLY A 1 397 ? 35.945 4.710 -49.411 1.00 72.12 397 GLY A CA 1
ATOM 2997 C C . GLY A 1 397 ? 36.673 3.901 -50.479 1.00 72.12 397 GLY A C 1
ATOM 2998 O O . GLY A 1 397 ? 36.376 4.031 -51.665 1.00 72.12 397 GLY A O 1
ATOM 2999 N N . LYS A 1 398 ? 37.615 3.048 -50.072 1.00 78.81 398 LYS A N 1
ATOM 3000 C CA . LYS A 1 398 ? 38.430 2.224 -50.959 1.00 78.81 398 LYS A CA 1
ATOM 3001 C C . LYS A 1 398 ? 38.021 0.769 -50.847 1.00 78.81 398 LYS A C 1
ATOM 3003 O O . LYS A 1 398 ? 37.655 0.285 -49.777 1.00 78.81 398 LYS A O 1
ATOM 3008 N N . THR A 1 399 ? 38.060 0.078 -51.981 1.00 79.94 399 THR A N 1
ATOM 3009 C CA . THR A 1 399 ? 37.716 -1.338 -52.053 1.00 79.94 399 THR A CA 1
ATOM 3010 C C . THR A 1 399 ? 38.986 -2.159 -51.970 1.00 79.94 399 THR A C 1
ATOM 3012 O O . THR A 1 399 ? 39.862 -2.072 -52.826 1.00 79.94 399 THR A O 1
ATOM 3015 N N . TYR A 1 400 ? 39.068 -2.970 -50.932 1.00 83.00 400 TYR A N 1
ATOM 3016 C CA . TYR A 1 400 ? 40.171 -3.873 -50.701 1.00 83.00 400 TYR A CA 1
ATOM 3017 C C . TYR A 1 400 ? 39.719 -5.295 -50.981 1.00 83.00 400 TYR A C 1
ATOM 3019 O O . TYR A 1 400 ? 38.596 -5.694 -50.669 1.00 83.00 400 TYR A O 1
ATOM 3027 N N . GLN A 1 401 ? 40.605 -6.074 -51.574 1.00 82.31 401 GLN A N 1
ATOM 3028 C CA . GLN A 1 401 ? 40.392 -7.491 -51.788 1.00 82.31 401 GLN A CA 1
ATOM 3029 C C . GLN A 1 401 ? 41.603 -8.240 -51.271 1.00 82.31 401 GLN A C 1
ATOM 3031 O O . GLN A 1 401 ? 42.742 -7.785 -51.390 1.00 82.31 401 GLN A O 1
ATOM 3036 N N . GLU A 1 402 ? 41.343 -9.404 -50.691 1.00 79.44 402 GLU A N 1
ATOM 3037 C CA . GLU A 1 402 ? 42.398 -10.345 -50.376 1.00 79.44 402 GLU A CA 1
ATOM 3038 C C . GLU A 1 402 ? 42.993 -10.836 -51.698 1.00 79.44 402 GLU A C 1
ATOM 3040 O O . GLU A 1 402 ? 42.405 -11.653 -52.411 1.00 79.44 402 GLU A O 1
ATOM 3045 N N . LYS A 1 403 ? 44.120 -10.243 -52.080 1.00 67.62 403 LYS A N 1
ATOM 3046 C CA . LYS A 1 403 ? 44.798 -10.511 -53.339 1.00 67.62 403 LYS A CA 1
ATOM 3047 C C . LYS A 1 403 ? 46.263 -10.729 -53.033 1.00 67.62 403 LYS A C 1
ATOM 3049 O O . LYS A 1 403 ? 46.888 -9.915 -52.367 1.00 67.62 403 LYS A O 1
ATOM 3054 N N . ASN A 1 404 ? 46.785 -11.846 -53.514 1.00 60.56 404 ASN A N 1
ATOM 3055 C CA . ASN A 1 404 ? 48.148 -12.239 -53.234 1.00 60.56 404 ASN A CA 1
ATOM 3056 C C . ASN A 1 404 ? 49.116 -11.316 -54.000 1.00 60.56 404 ASN A C 1
ATOM 3058 O O . ASN A 1 404 ? 49.058 -11.328 -55.233 1.00 60.56 404 ASN A O 1
ATOM 3062 N N . PRO A 1 405 ? 49.955 -10.496 -53.339 1.00 56.22 405 PRO A N 1
ATOM 3063 C CA . PRO A 1 405 ? 50.726 -9.473 -54.046 1.00 56.22 405 PRO A CA 1
ATOM 3064 C C . PRO A 1 405 ? 51.817 -10.063 -54.948 1.00 56.22 405 PRO A C 1
ATOM 3066 O O . PRO A 1 405 ? 52.055 -9.539 -56.033 1.00 56.22 405 PRO A O 1
ATOM 3069 N N . SER A 1 406 ? 52.410 -11.189 -54.524 1.00 55.06 406 SER A N 1
ATOM 3070 C CA . SER A 1 406 ? 53.516 -11.870 -55.220 1.00 55.06 406 SER A CA 1
ATOM 3071 C C . SER A 1 406 ? 53.545 -13.397 -54.984 1.00 55.06 406 SER A C 1
ATOM 3073 O O . SER A 1 406 ? 54.583 -14.025 -55.167 1.00 55.06 406 SER A O 1
ATOM 3075 N N . GLY A 1 407 ? 52.434 -14.013 -54.551 1.00 54.38 407 GLY A N 1
ATOM 3076 C CA . GLY A 1 407 ? 52.370 -15.450 -54.216 1.00 54.38 407 GLY A CA 1
ATOM 3077 C C . GLY A 1 407 ? 52.641 -15.805 -52.742 1.00 54.38 407 GLY A C 1
ATOM 3078 O O . GLY A 1 407 ? 52.704 -16.990 -52.416 1.00 54.38 407 GLY A O 1
ATOM 3079 N N . GLY A 1 408 ? 52.769 -14.809 -51.857 1.00 62.53 408 GLY A N 1
ATOM 3080 C CA . GLY A 1 408 ? 52.920 -14.960 -50.405 1.00 62.53 408 GLY A CA 1
ATOM 3081 C C . GLY A 1 408 ? 51.645 -15.368 -49.646 1.00 62.53 408 GLY A C 1
ATOM 3082 O O . GLY A 1 408 ? 50.678 -15.883 -50.211 1.00 62.53 408 GLY A O 1
ATOM 3083 N N . LYS A 1 409 ? 51.638 -15.199 -48.317 1.00 68.44 409 LYS A N 1
ATOM 3084 C CA . LYS A 1 409 ? 50.476 -15.527 -47.465 1.00 68.44 409 LYS A CA 1
ATOM 3085 C C . LYS A 1 409 ? 49.632 -14.275 -47.227 1.00 68.44 409 LYS A C 1
ATOM 3087 O O . LYS A 1 409 ? 50.131 -13.301 -46.688 1.00 68.44 409 LYS A O 1
ATOM 3092 N N . THR A 1 410 ? 48.339 -14.315 -47.540 1.00 73.38 410 THR A N 1
ATOM 3093 C CA . THR A 1 410 ? 47.396 -13.203 -47.293 1.00 73.38 410 THR A CA 1
ATOM 3094 C C . THR A 1 410 ? 46.723 -13.260 -45.920 1.00 73.38 410 THR A C 1
ATOM 3096 O O . THR A 1 410 ? 46.141 -12.274 -45.470 1.00 73.38 410 THR A O 1
ATOM 3099 N N . ARG A 1 411 ? 46.822 -14.401 -45.225 1.00 85.06 411 ARG A N 1
ATOM 3100 C CA . ARG A 1 411 ? 46.309 -14.585 -43.862 1.00 85.06 411 ARG A CA 1
ATOM 3101 C C . ARG A 1 411 ? 47.340 -15.195 -42.947 1.00 85.06 411 ARG A C 1
ATOM 3103 O O . ARG A 1 411 ? 48.054 -16.128 -43.317 1.00 85.06 411 ARG A O 1
ATOM 3110 N N . ILE A 1 412 ? 47.312 -14.728 -41.709 1.00 83.31 412 ILE A N 1
ATOM 3111 C CA . ILE A 1 412 ? 48.052 -15.301 -40.595 1.00 83.31 412 ILE A CA 1
ATOM 3112 C C . ILE A 1 412 ? 47.020 -15.585 -39.508 1.00 83.31 412 ILE A C 1
ATOM 3114 O O . ILE A 1 412 ? 46.413 -14.668 -38.970 1.00 83.31 412 ILE A O 1
ATOM 3118 N N . SER A 1 413 ? 46.771 -16.861 -39.223 1.00 83.62 413 SER A N 1
ATOM 3119 C CA . SER A 1 413 ? 45.859 -17.293 -38.158 1.00 83.62 413 SER A CA 1
ATOM 3120 C C . SER A 1 413 ? 46.624 -18.072 -37.106 1.00 83.62 413 SER A C 1
ATOM 3122 O O . SER A 1 413 ? 47.417 -18.948 -37.455 1.00 83.62 413 SER A O 1
ATOM 3124 N N . GLN A 1 414 ? 46.347 -17.798 -35.835 1.00 81.19 414 GLN A N 1
ATOM 3125 C CA . GLN A 1 414 ? 46.917 -18.537 -34.715 1.00 81.19 414 GLN A CA 1
ATOM 3126 C C . GLN A 1 414 ? 45.836 -18.878 -33.695 1.00 81.19 414 GLN A C 1
ATOM 3128 O O . GLN A 1 414 ? 45.126 -18.001 -33.197 1.00 81.19 414 GLN A O 1
ATOM 3133 N N . ASN A 1 415 ? 45.719 -20.170 -33.388 1.00 84.44 415 ASN A N 1
ATOM 3134 C CA . ASN A 1 415 ? 44.903 -20.634 -32.274 1.00 84.44 415 ASN A CA 1
ATOM 3135 C C . ASN A 1 415 ? 45.666 -20.379 -30.976 1.00 84.44 415 ASN A C 1
ATOM 3137 O O . ASN A 1 415 ? 46.861 -20.661 -30.888 1.00 84.44 415 ASN A O 1
ATOM 3141 N N . VAL A 1 416 ? 44.969 -19.868 -29.970 1.00 82.25 416 VAL A N 1
ATOM 3142 C CA . VAL A 1 416 ? 45.562 -19.440 -28.704 1.00 82.25 416 VAL A CA 1
ATOM 3143 C C . VAL A 1 416 ? 44.874 -20.149 -27.548 1.00 82.25 416 VAL A C 1
ATOM 3145 O O . VAL A 1 416 ? 43.657 -20.313 -27.526 1.00 82.25 416 VAL A O 1
ATOM 3148 N N . THR A 1 417 ? 45.667 -20.596 -26.578 1.00 79.56 417 THR A N 1
ATOM 3149 C CA . THR A 1 417 ? 45.167 -21.176 -25.328 1.00 79.56 417 THR A CA 1
ATOM 3150 C C . THR A 1 417 ? 45.747 -20.380 -24.172 1.00 79.56 417 THR A C 1
ATOM 3152 O O . THR A 1 417 ? 46.964 -20.239 -24.062 1.00 79.56 417 THR A O 1
ATOM 3155 N N . TYR A 1 418 ? 44.880 -19.855 -23.310 1.00 79.12 418 TYR A N 1
ATOM 3156 C CA . TYR A 1 418 ? 45.284 -19.065 -22.152 1.00 79.12 418 TYR A CA 1
ATOM 3157 C C . TYR A 1 418 ? 45.142 -19.891 -20.883 1.00 79.12 418 TYR A C 1
ATOM 3159 O O . TYR A 1 418 ? 44.080 -20.443 -20.613 1.00 79.12 418 TYR A O 1
ATOM 3167 N N . GLN A 1 419 ? 46.200 -19.923 -20.075 1.00 75.44 419 GLN A N 1
ATOM 3168 C CA . GLN A 1 419 ? 46.169 -20.565 -18.757 1.00 75.44 419 GLN A CA 1
ATOM 3169 C C . GLN A 1 419 ? 45.259 -19.804 -17.774 1.00 75.44 419 GLN A C 1
ATOM 3171 O O . GLN A 1 419 ? 44.652 -20.403 -16.894 1.00 75.44 419 GLN A O 1
ATOM 3176 N N . ASN A 1 420 ? 45.119 -18.481 -17.945 1.00 77.69 420 ASN A N 1
ATOM 3177 C CA . ASN A 1 420 ? 44.227 -17.645 -17.142 1.00 77.69 420 ASN A CA 1
ATOM 3178 C C . ASN A 1 420 ? 43.016 -17.171 -17.960 1.00 77.69 420 ASN A C 1
ATOM 3180 O O . ASN A 1 420 ? 43.044 -16.111 -18.584 1.00 77.69 420 ASN A O 1
ATOM 3184 N N . ILE A 1 421 ? 41.931 -17.943 -17.911 1.00 72.19 421 ILE A N 1
ATOM 3185 C CA . ILE A 1 421 ? 40.669 -17.652 -18.613 1.00 72.19 421 ILE A CA 1
ATOM 3186 C C . ILE A 1 421 ? 39.832 -16.530 -17.969 1.00 72.19 421 ILE A C 1
ATOM 3188 O O . ILE A 1 421 ? 38.816 -16.122 -18.527 1.00 72.19 421 ILE A O 1
ATOM 3192 N N . ASN A 1 422 ? 40.253 -16.020 -16.805 1.00 75.06 422 ASN A N 1
ATOM 3193 C CA . ASN A 1 422 ? 39.574 -14.947 -16.072 1.00 75.06 422 ASN A CA 1
ATOM 3194 C C . ASN A 1 422 ? 40.216 -13.565 -16.286 1.00 75.06 422 ASN A C 1
ATOM 3196 O O . ASN A 1 422 ? 39.783 -12.593 -15.662 1.00 75.06 422 ASN A O 1
ATOM 3200 N N . ALA A 1 423 ? 41.244 -13.466 -17.134 1.00 77.38 423 ALA A N 1
ATOM 3201 C CA . ALA A 1 423 ? 41.905 -12.202 -17.433 1.00 77.38 423 ALA A CA 1
ATOM 3202 C C . ALA A 1 423 ? 40.947 -11.195 -18.102 1.00 77.38 423 ALA A C 1
ATOM 3204 O O . ALA A 1 423 ? 40.010 -11.569 -18.804 1.00 77.38 423 ALA A O 1
ATOM 3205 N N . SER A 1 424 ? 41.180 -9.900 -17.874 1.00 78.06 424 SER A N 1
ATOM 3206 C CA . SER A 1 424 ? 40.396 -8.814 -18.485 1.00 78.06 424 SER A CA 1
ATOM 3207 C C . SER A 1 424 ? 40.934 -8.368 -19.850 1.00 78.06 424 SER A C 1
ATOM 3209 O O . SER A 1 424 ? 40.232 -7.707 -20.619 1.00 78.06 424 SER A O 1
ATOM 3211 N N . GLN A 1 425 ? 42.177 -8.740 -20.158 1.00 86.56 425 GLN A N 1
ATOM 3212 C CA . GLN A 1 425 ? 42.882 -8.466 -21.405 1.00 86.56 425 GLN A CA 1
ATOM 3213 C C . GLN A 1 425 ? 43.653 -9.708 -21.849 1.00 86.56 425 GLN A C 1
ATOM 3215 O O . GLN A 1 425 ? 44.191 -10.446 -21.024 1.00 86.56 425 GLN A O 1
ATOM 3220 N N . PHE A 1 426 ? 43.709 -9.910 -23.161 1.00 87.44 426 PHE A N 1
ATOM 3221 C CA . PHE A 1 426 ? 44.327 -11.061 -23.799 1.00 87.44 426 PHE A CA 1
ATOM 3222 C C . PHE A 1 426 ? 45.182 -10.580 -24.968 1.00 87.44 426 PHE A C 1
ATOM 3224 O O . PHE A 1 426 ? 44.658 -10.123 -25.987 1.00 87.44 426 PHE A O 1
ATOM 3231 N N . ASN A 1 427 ? 46.498 -10.674 -24.802 1.00 86.62 427 ASN A N 1
ATOM 3232 C CA . ASN A 1 427 ? 47.459 -10.391 -25.864 1.00 86.62 427 ASN A CA 1
ATOM 3233 C C . ASN A 1 427 ? 47.629 -11.634 -26.730 1.00 86.62 427 ASN A C 1
ATOM 3235 O O . ASN A 1 427 ? 47.614 -12.746 -26.195 1.00 86.62 427 ASN A O 1
ATOM 3239 N N . ASP A 1 428 ? 47.859 -11.451 -28.026 1.00 83.88 428 ASP A N 1
ATOM 3240 C CA . ASP A 1 428 ? 48.419 -12.507 -28.869 1.00 83.88 428 ASP A CA 1
ATOM 3241 C C . ASP A 1 428 ? 49.815 -12.903 -28.321 1.00 83.88 428 ASP A C 1
ATOM 3243 O O . ASP A 1 428 ? 50.728 -12.068 -28.326 1.00 83.88 428 ASP A O 1
ATOM 3247 N N . PRO A 1 429 ? 49.987 -14.123 -27.770 1.00 67.56 429 PRO A N 1
ATOM 3248 C CA . PRO A 1 429 ? 51.170 -14.499 -26.997 1.00 67.56 429 PRO A CA 1
ATOM 3249 C C . PRO A 1 429 ? 52.450 -14.672 -27.828 1.00 67.56 429 PRO A C 1
ATOM 3251 O O . PRO A 1 429 ? 53.523 -14.778 -27.236 1.00 67.56 429 PRO A O 1
ATOM 3254 N N . THR A 1 430 ? 52.376 -14.688 -29.162 1.00 61.16 430 THR A N 1
ATOM 3255 C CA . THR A 1 430 ? 53.520 -15.065 -30.011 1.00 61.16 430 THR A CA 1
ATOM 3256 C C . THR A 1 430 ? 54.239 -13.899 -30.698 1.00 61.16 430 THR A C 1
ATOM 3258 O O . THR A 1 430 ? 55.168 -14.167 -31.448 1.00 61.16 430 THR A O 1
ATOM 3261 N N . ALA A 1 431 ? 53.868 -12.632 -30.445 1.00 55.59 431 ALA A N 1
ATOM 3262 C CA . ALA A 1 431 ? 54.338 -11.459 -31.210 1.00 55.59 431 ALA A CA 1
ATOM 3263 C C . ALA A 1 431 ? 54.213 -11.711 -32.729 1.00 55.59 431 ALA A C 1
ATOM 3265 O O . ALA A 1 431 ? 55.147 -12.141 -33.401 1.00 55.59 431 ALA A O 1
ATOM 3266 N N . GLY A 1 432 ? 52.979 -11.521 -33.201 1.00 53.38 432 GLY A N 1
ATOM 3267 C CA . GLY A 1 432 ? 52.398 -11.970 -34.462 1.00 53.38 432 GLY A CA 1
ATOM 3268 C C . GLY A 1 432 ? 53.328 -12.008 -35.670 1.00 53.38 432 GLY A C 1
ATOM 3269 O O . GLY A 1 432 ? 54.045 -11.059 -35.982 1.00 53.38 432 GLY A O 1
ATOM 3270 N N . GLY A 1 433 ? 53.248 -13.134 -36.382 1.00 64.44 433 GLY A N 1
ATOM 3271 C CA . GLY A 1 433 ? 53.965 -13.368 -37.629 1.00 64.44 433 GLY A CA 1
ATOM 3272 C C . GLY A 1 433 ? 53.886 -12.189 -38.601 1.00 64.44 433 GLY A C 1
ATOM 3273 O O . GLY A 1 433 ? 52.928 -11.418 -38.619 1.00 64.44 433 GLY A O 1
ATOM 3274 N N . SER A 1 434 ? 54.922 -12.070 -39.421 1.00 68.94 434 SER A N 1
ATOM 3275 C CA . SER A 1 434 ? 55.083 -10.967 -40.359 1.00 68.94 434 SER A CA 1
ATOM 3276 C C . SER A 1 434 ? 54.684 -11.372 -41.779 1.00 68.94 434 SER A C 1
ATOM 3278 O O . SER A 1 434 ? 54.863 -12.529 -42.167 1.00 68.94 434 SER A O 1
ATOM 3280 N N . PHE A 1 435 ? 54.150 -10.418 -42.544 1.00 74.31 435 PHE A N 1
ATOM 3281 C CA . PHE A 1 435 ? 54.045 -10.532 -44.002 1.00 74.31 435 PHE A CA 1
ATOM 3282 C C . PHE A 1 435 ? 55.423 -10.236 -44.622 1.00 74.31 435 PHE A C 1
ATOM 3284 O O . PHE A 1 435 ? 56.143 -9.375 -44.112 1.00 74.31 435 PHE A O 1
ATOM 3291 N N . ASP A 1 436 ? 55.824 -10.965 -45.668 1.00 66.25 436 ASP A N 1
ATOM 3292 C CA . ASP A 1 436 ? 57.187 -10.892 -46.214 1.00 66.25 436 ASP A CA 1
ATOM 3293 C C . ASP A 1 436 ? 57.430 -9.524 -46.876 1.00 66.25 436 ASP A C 1
ATOM 3295 O O . ASP A 1 436 ? 56.536 -8.955 -47.500 1.00 66.25 436 ASP A O 1
ATOM 3299 N N . ALA A 1 437 ? 58.653 -8.995 -46.785 1.00 60.94 437 ALA A N 1
ATOM 3300 C CA . ALA A 1 437 ? 59.033 -7.746 -47.448 1.00 60.94 437 ALA A CA 1
ATOM 3301 C C . ALA A 1 437 ? 58.767 -7.775 -48.965 1.00 60.94 437 ALA A C 1
ATOM 3303 O O . ALA A 1 437 ? 58.424 -6.757 -49.571 1.00 60.94 437 ALA A O 1
ATOM 3304 N N . ASN A 1 438 ? 58.917 -8.953 -49.576 1.00 60.59 438 ASN A N 1
ATOM 3305 C CA . ASN A 1 438 ? 58.716 -9.191 -51.003 1.00 60.59 438 ASN A CA 1
ATOM 3306 C C . ASN A 1 438 ? 57.235 -9.187 -51.422 1.00 60.59 438 ASN A C 1
ATOM 3308 O O . ASN A 1 438 ? 56.928 -9.112 -52.617 1.00 60.59 438 ASN A O 1
ATOM 3312 N N . ASP A 1 439 ? 56.312 -9.197 -50.454 1.00 63.19 439 ASP A N 1
ATOM 3313 C CA . ASP A 1 439 ? 54.882 -9.013 -50.700 1.00 63.19 439 ASP A CA 1
ATOM 3314 C C . ASP A 1 439 ? 54.542 -7.546 -51.047 1.00 63.19 439 ASP A C 1
ATOM 3316 O O . ASP A 1 439 ? 53.423 -7.257 -51.459 1.00 63.19 439 ASP A O 1
ATOM 3320 N N . PHE A 1 440 ? 55.485 -6.598 -50.934 1.00 68.50 440 PHE A N 1
ATOM 3321 C CA . PHE A 1 440 ? 55.209 -5.165 -51.131 1.00 68.50 440 PHE A CA 1
ATOM 3322 C C . PHE A 1 440 ? 56.060 -4.479 -52.224 1.00 68.50 440 PHE A C 1
ATOM 3324 O O . PHE A 1 440 ? 55.882 -3.282 -52.457 1.00 68.50 440 PHE A O 1
ATOM 3331 N N . THR A 1 441 ? 56.973 -5.189 -52.908 1.00 57.56 441 THR A N 1
ATOM 3332 C CA . THR A 1 441 ? 58.099 -4.566 -53.649 1.00 57.56 441 THR A CA 1
ATOM 3333 C C . THR A 1 441 ? 58.049 -4.578 -55.188 1.00 57.56 441 THR A C 1
ATOM 3335 O O . THR A 1 441 ? 58.812 -3.832 -55.797 1.00 57.56 441 THR A O 1
ATOM 3338 N N . GLN A 1 442 ? 57.188 -5.337 -55.881 1.00 51.84 442 GLN A N 1
ATOM 3339 C CA . GLN A 1 442 ? 57.414 -5.581 -57.326 1.00 51.84 442 GLN A CA 1
ATOM 3340 C C . GLN A 1 442 ? 57.024 -4.471 -58.334 1.00 51.84 442 GLN A C 1
ATOM 3342 O O . GLN A 1 442 ? 57.330 -4.631 -59.509 1.00 51.84 442 GLN A O 1
ATOM 3347 N N . ASN A 1 443 ? 56.415 -3.339 -57.948 1.00 51.41 443 ASN A N 1
ATOM 3348 C CA . ASN A 1 443 ? 55.960 -2.325 -58.931 1.00 51.41 443 ASN A CA 1
ATOM 3349 C C . ASN A 1 443 ? 56.182 -0.852 -58.534 1.00 51.41 443 ASN A C 1
ATOM 3351 O O . ASN A 1 443 ? 55.472 0.025 -59.021 1.00 51.41 443 ASN A O 1
ATOM 3355 N N . ILE A 1 444 ? 57.153 -0.548 -57.666 1.00 54.00 444 ILE A N 1
ATOM 3356 C CA . ILE A 1 444 ? 57.437 0.842 -57.266 1.00 54.00 444 ILE A CA 1
ATOM 3357 C C . ILE A 1 444 ? 58.720 1.334 -57.950 1.00 54.00 444 ILE A C 1
ATOM 3359 O O . ILE A 1 444 ? 59.816 1.209 -57.416 1.00 54.00 444 ILE A O 1
ATOM 3363 N N . THR A 1 445 ? 58.586 1.907 -59.147 1.00 50.12 445 THR A N 1
ATOM 3364 C CA . THR A 1 445 ? 59.611 2.800 -59.728 1.00 50.12 445 THR A CA 1
ATOM 3365 C C . THR A 1 445 ? 59.399 4.230 -59.224 1.00 50.12 445 THR A C 1
ATOM 3367 O O . THR A 1 445 ? 58.315 4.557 -58.743 1.00 50.12 445 THR A O 1
ATOM 3370 N N . SER A 1 446 ? 60.395 5.113 -59.359 1.00 48.69 446 SER A N 1
ATOM 3371 C CA . SER A 1 446 ? 60.334 6.523 -58.919 1.00 48.69 446 SER A CA 1
ATOM 3372 C C . SER A 1 446 ? 59.137 7.331 -59.462 1.00 48.69 446 SER A C 1
ATOM 3374 O O . SER A 1 446 ? 58.832 8.382 -58.911 1.00 48.69 446 SER A O 1
ATOM 3376 N N . ASN A 1 447 ? 58.420 6.816 -60.472 1.00 48.75 447 ASN A N 1
ATOM 3377 C CA . ASN A 1 447 ? 57.204 7.401 -61.058 1.00 48.75 447 ASN A CA 1
ATOM 3378 C C . ASN A 1 447 ? 55.903 6.620 -60.754 1.00 48.75 447 ASN A C 1
ATOM 3380 O O . ASN A 1 447 ? 54.863 6.883 -61.360 1.00 48.75 447 ASN A O 1
ATOM 3384 N N . SER A 1 448 ? 55.935 5.619 -59.872 1.00 53.28 448 SER A N 1
ATOM 3385 C CA . SER A 1 448 ? 54.776 4.761 -59.576 1.00 53.28 448 SER A CA 1
ATOM 3386 C C . SER A 1 448 ? 53.847 5.401 -58.546 1.00 53.28 448 SER A C 1
ATOM 3388 O O . SER A 1 448 ? 54.312 5.971 -57.569 1.00 53.28 448 SER A O 1
ATOM 3390 N N . LYS A 1 449 ? 52.525 5.301 -58.735 1.00 57.75 449 LYS A N 1
ATOM 3391 C CA . LYS A 1 449 ? 51.533 5.752 -57.740 1.00 57.75 449 LYS A CA 1
ATOM 3392 C C . LYS A 1 449 ? 51.610 4.899 -56.473 1.00 57.75 449 LYS A C 1
ATOM 3394 O O . LYS A 1 449 ? 51.864 3.698 -56.549 1.00 57.75 449 LYS A O 1
ATOM 3399 N N . SER A 1 450 ? 51.335 5.507 -55.320 1.00 61.28 450 SER A N 1
ATOM 3400 C CA . SER A 1 450 ? 51.245 4.767 -54.065 1.00 61.28 450 SER A CA 1
ATOM 3401 C C . SER A 1 450 ? 50.114 3.739 -54.088 1.00 61.28 450 SER A C 1
ATOM 3403 O O . SER A 1 450 ? 48.997 4.023 -54.521 1.00 61.28 450 SER A O 1
ATOM 3405 N N . THR A 1 451 ? 50.415 2.524 -53.631 1.00 69.12 451 THR A N 1
ATOM 3406 C CA . THR A 1 451 ? 49.449 1.426 -53.508 1.00 69.12 451 THR A CA 1
ATOM 3407 C C . THR A 1 451 ? 48.969 1.342 -52.065 1.00 69.12 451 THR A C 1
ATOM 3409 O O . THR A 1 451 ? 49.782 1.394 -51.140 1.00 69.12 451 THR A O 1
ATOM 3412 N N . ASN A 1 452 ? 47.654 1.242 -51.858 1.00 76.69 452 ASN A N 1
ATOM 3413 C CA . ASN A 1 452 ? 47.064 1.162 -50.525 1.00 76.69 452 ASN A CA 1
ATOM 3414 C C . ASN A 1 452 ? 46.807 -0.292 -50.115 1.00 76.69 452 ASN A C 1
ATOM 3416 O O . ASN A 1 452 ? 46.311 -1.102 -50.898 1.00 76.69 452 ASN A O 1
ATOM 3420 N N . TYR A 1 453 ? 47.077 -0.587 -48.851 1.00 81.88 453 TYR A N 1
ATOM 3421 C CA . TYR A 1 453 ? 46.843 -1.870 -48.201 1.00 81.88 453 TYR A CA 1
ATOM 3422 C C . TYR A 1 453 ? 45.991 -1.673 -46.943 1.00 81.88 453 TYR A C 1
ATOM 3424 O O . TYR A 1 453 ? 45.967 -0.586 -46.359 1.00 81.88 453 TYR A O 1
ATOM 3432 N N . LEU A 1 454 ? 45.290 -2.724 -46.525 1.00 83.31 454 LEU A N 1
ATOM 3433 C CA . LEU A 1 454 ? 44.476 -2.774 -45.312 1.00 83.31 454 LEU A CA 1
ATOM 3434 C C . LEU A 1 454 ? 44.779 -4.065 -44.556 1.00 83.31 454 LEU A C 1
ATOM 3436 O O . LEU A 1 454 ? 44.737 -5.141 -45.150 1.00 83.31 454 LEU A O 1
ATOM 3440 N N . ILE A 1 455 ? 45.040 -3.965 -43.252 1.00 84.88 455 ILE A N 1
ATOM 3441 C CA . ILE A 1 455 ? 45.107 -5.131 -42.367 1.00 84.88 455 ILE A CA 1
ATOM 3442 C C . ILE A 1 455 ? 43.901 -5.135 -41.441 1.00 84.88 455 ILE A C 1
ATOM 3444 O O . ILE A 1 455 ? 43.567 -4.118 -40.830 1.00 84.88 455 ILE A O 1
ATOM 3448 N N . ILE A 1 456 ? 43.274 -6.304 -41.344 1.00 85.88 456 ILE A N 1
ATOM 3449 C CA . ILE A 1 456 ? 42.137 -6.573 -40.467 1.00 85.88 456 ILE A CA 1
ATOM 3450 C C . ILE A 1 456 ? 42.576 -7.551 -39.385 1.00 85.88 456 ILE A C 1
ATOM 3452 O O . ILE A 1 456 ? 43.130 -8.603 -39.709 1.00 85.88 456 ILE A O 1
ATOM 3456 N N . LEU A 1 457 ? 42.282 -7.228 -38.126 1.00 87.25 457 LEU A N 1
ATOM 3457 C CA . LEU A 1 457 ? 42.394 -8.146 -37.000 1.00 87.25 457 LEU A CA 1
ATOM 3458 C C . LEU A 1 457 ? 41.025 -8.702 -36.630 1.00 87.25 457 LEU A C 1
ATOM 3460 O O . LEU A 1 457 ? 40.135 -7.963 -36.218 1.00 87.25 457 LEU A O 1
ATOM 3464 N N . ARG A 1 458 ? 40.891 -10.023 -36.702 1.00 87.44 458 ARG A N 1
ATOM 3465 C CA . ARG A 1 458 ? 39.716 -10.756 -36.240 1.00 87.44 458 ARG A CA 1
ATOM 3466 C C . ARG A 1 458 ? 40.049 -11.560 -35.000 1.00 87.44 458 ARG A C 1
ATOM 3468 O O . ARG A 1 458 ? 41.039 -12.289 -34.960 1.00 87.44 458 ARG A O 1
ATOM 3475 N N . VAL A 1 459 ? 39.178 -11.452 -34.005 1.00 87.88 459 VAL A N 1
ATOM 3476 C CA . VAL A 1 459 ? 39.275 -12.201 -32.753 1.00 87.88 459 VAL A CA 1
ATOM 3477 C C . VAL A 1 459 ? 38.075 -13.128 -32.663 1.00 87.88 459 VAL A C 1
ATOM 3479 O O . VAL A 1 459 ? 36.940 -12.684 -32.804 1.00 87.88 459 VAL A O 1
ATOM 3482 N N . TYR A 1 460 ? 38.310 -14.412 -32.422 1.00 88.50 460 TYR A N 1
ATOM 3483 C CA . TYR A 1 460 ? 37.238 -15.395 -32.277 1.00 88.50 460 TYR A CA 1
ATOM 3484 C C . TYR A 1 460 ? 37.103 -15.820 -30.820 1.00 88.50 460 TYR A C 1
ATOM 3486 O O . TYR A 1 460 ? 38.098 -15.969 -30.110 1.00 88.50 46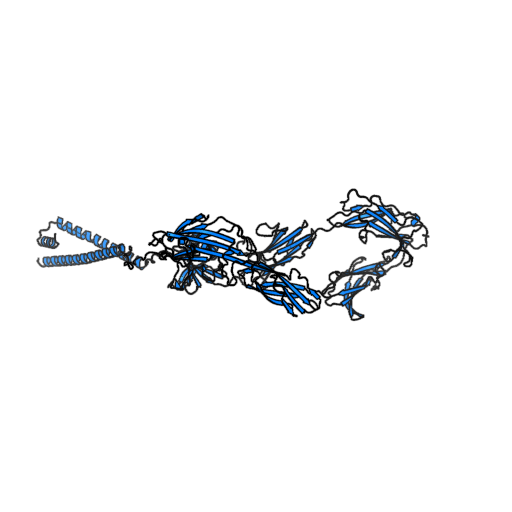0 TYR A O 1
ATOM 3494 N N . ASN A 1 461 ? 35.866 -16.013 -30.369 1.00 86.56 461 ASN A N 1
ATOM 3495 C CA . ASN A 1 461 ? 35.570 -16.531 -29.037 1.00 86.56 461 ASN A CA 1
ATOM 3496 C C . ASN A 1 461 ? 35.669 -18.073 -28.999 1.00 86.56 461 ASN A C 1
ATOM 3498 O O . ASN A 1 461 ? 35.919 -18.729 -30.012 1.00 86.56 461 ASN A O 1
ATOM 3502 N N . GLN A 1 462 ? 35.454 -18.675 -27.829 1.00 82.00 462 GLN A N 1
ATOM 3503 C CA . GLN A 1 462 ? 35.504 -20.136 -27.642 1.00 82.00 462 GLN A CA 1
ATOM 3504 C C . GLN A 1 462 ? 34.469 -20.922 -28.461 1.00 82.00 462 GLN A C 1
ATOM 3506 O O . GLN A 1 462 ? 34.703 -22.081 -28.782 1.00 82.00 462 GLN A O 1
ATOM 3511 N N . ALA A 1 463 ? 33.353 -20.298 -28.845 1.00 79.19 463 ALA A N 1
ATOM 3512 C CA . ALA A 1 463 ? 32.355 -20.906 -29.724 1.00 79.19 463 ALA A CA 1
ATOM 3513 C C . ALA A 1 463 ? 32.753 -20.835 -31.214 1.00 79.19 463 ALA A C 1
ATOM 3515 O O . ALA A 1 463 ? 31.953 -21.171 -32.084 1.00 79.19 463 ALA A O 1
ATOM 3516 N N . GLY A 1 464 ? 33.963 -20.351 -31.525 1.00 76.06 464 GLY A N 1
ATOM 3517 C CA . GLY A 1 464 ? 34.427 -20.114 -32.892 1.00 76.06 464 GLY A CA 1
ATOM 3518 C C . GLY A 1 464 ? 33.719 -18.944 -33.577 1.00 76.06 464 GLY A C 1
ATOM 3519 O O . GLY A 1 464 ? 33.871 -18.759 -34.783 1.00 76.06 464 GLY A O 1
ATOM 3520 N N . GLN A 1 465 ? 32.950 -18.149 -32.828 1.00 81.31 465 GLN A N 1
ATOM 3521 C CA . GLN A 1 465 ? 32.218 -17.005 -33.354 1.00 81.31 465 GLN A CA 1
ATOM 3522 C C . GLN A 1 465 ? 33.114 -15.771 -33.366 1.00 81.31 465 GLN A C 1
ATOM 3524 O O . GLN A 1 465 ? 33.894 -15.535 -32.438 1.00 81.31 465 GLN A O 1
ATOM 3529 N N . LEU A 1 466 ? 32.983 -14.979 -34.427 1.00 81.81 466 LEU A N 1
ATOM 3530 C CA . LEU A 1 466 ? 33.689 -13.715 -34.567 1.00 81.81 466 LEU A CA 1
ATOM 3531 C C . LEU A 1 466 ? 33.205 -12.725 -33.497 1.00 81.81 466 LEU A C 1
ATOM 3533 O O . LEU A 1 466 ? 32.007 -12.491 -33.344 1.00 81.81 466 LEU A O 1
ATOM 3537 N N . SER A 1 467 ? 34.152 -12.168 -32.750 1.00 78.44 467 SER A N 1
ATOM 3538 C CA . SER A 1 467 ? 33.930 -11.089 -31.792 1.00 78.44 467 SER A CA 1
ATOM 3539 C C . SER A 1 467 ? 33.411 -9.838 -32.508 1.00 78.44 467 SER A C 1
ATOM 3541 O O . SER A 1 467 ? 33.918 -9.537 -33.586 1.00 78.44 467 SER A O 1
ATOM 3543 N N . PRO A 1 468 ? 32.500 -9.047 -31.906 1.00 70.12 468 PRO A N 1
ATOM 3544 C CA . PRO A 1 468 ? 32.190 -7.717 -32.413 1.00 70.12 468 PRO A CA 1
ATOM 3545 C C . PRO A 1 468 ? 33.474 -6.890 -32.523 1.00 70.12 468 PRO A C 1
ATOM 3547 O O . PRO A 1 468 ? 34.279 -6.854 -31.580 1.00 70.12 468 PRO A O 1
ATOM 3550 N N . ASP A 1 469 ? 33.672 -6.253 -33.672 1.00 60.09 469 ASP A N 1
ATOM 3551 C CA . ASP A 1 469 ? 34.808 -5.370 -33.884 1.00 60.09 469 ASP A CA 1
ATOM 3552 C C . ASP A 1 469 ? 34.566 -4.060 -33.135 1.00 60.09 469 ASP A C 1
ATOM 3554 O O . ASP A 1 469 ? 33.526 -3.419 -33.308 1.00 60.09 469 ASP A O 1
ATOM 3558 N N . ASN A 1 470 ? 35.533 -3.615 -32.328 1.00 54.75 470 ASN A N 1
ATOM 3559 C CA . ASN A 1 470 ? 35.597 -2.185 -32.058 1.00 54.75 470 ASN A CA 1
ATOM 3560 C C . ASN A 1 470 ? 36.105 -1.538 -33.355 1.00 54.75 470 ASN A C 1
ATOM 3562 O O . ASN A 1 470 ? 37.125 -1.948 -33.912 1.00 54.75 470 ASN A O 1
ATOM 3566 N N . VAL A 1 471 ? 35.317 -0.613 -33.892 1.00 55.31 471 VAL A N 1
ATOM 3567 C CA . VAL A 1 471 ? 35.379 -0.254 -35.317 1.00 55.31 471 VAL A CA 1
ATOM 3568 C C . VAL A 1 471 ? 36.629 0.566 -35.670 1.00 55.31 471 VAL A C 1
ATOM 3570 O O . VAL A 1 471 ? 36.961 0.694 -36.841 1.00 55.31 471 VAL A O 1
ATOM 3573 N N . GLU A 1 472 ? 37.381 1.062 -34.686 1.00 59.94 472 GLU A N 1
ATOM 3574 C CA . GLU A 1 472 ? 38.481 2.004 -34.938 1.00 59.94 472 GLU A CA 1
ATOM 3575 C C . GLU A 1 472 ? 39.874 1.442 -34.605 1.00 59.94 472 GLU A C 1
ATOM 3577 O O . GLU A 1 472 ? 40.870 1.866 -35.184 1.00 59.94 472 GLU A O 1
ATOM 3582 N N . GLY A 1 473 ? 39.968 0.448 -33.714 1.00 65.19 473 GLY A N 1
ATOM 3583 C CA . GLY A 1 473 ? 41.246 -0.108 -33.262 1.00 65.19 473 GLY A CA 1
ATOM 3584 C C . GLY A 1 473 ? 41.700 -1.377 -33.982 1.00 65.19 473 GLY A C 1
ATOM 3585 O O . GLY A 1 473 ? 42.850 -1.767 -33.812 1.00 65.19 473 GLY A O 1
ATOM 3586 N N . CYS A 1 474 ? 40.826 -2.041 -34.743 1.00 78.06 474 CYS A N 1
ATOM 3587 C CA . CYS A 1 474 ? 41.042 -3.410 -35.251 1.00 78.06 474 CYS A CA 1
ATOM 3588 C C . CYS A 1 474 ? 41.288 -3.500 -36.763 1.00 78.06 474 CYS A C 1
ATOM 3590 O O . CYS A 1 474 ? 41.534 -4.579 -37.301 1.00 78.06 474 CYS A O 1
ATOM 3592 N N . TYR A 1 475 ? 41.274 -2.351 -37.432 1.00 82.44 475 TYR A N 1
ATOM 3593 C CA . TYR A 1 475 ? 41.532 -2.186 -38.854 1.00 82.44 475 TYR A CA 1
ATOM 3594 C C . TYR A 1 475 ? 42.600 -1.115 -39.013 1.00 82.44 475 TYR A C 1
ATOM 3596 O O . TYR A 1 475 ? 42.539 -0.077 -38.354 1.00 82.44 475 TYR A O 1
ATOM 3604 N N . LYS A 1 476 ? 43.588 -1.336 -39.879 1.00 81.94 476 LYS A N 1
ATOM 3605 C CA . LYS A 1 476 ? 44.604 -0.313 -40.142 1.00 81.94 476 LYS A CA 1
ATOM 3606 C C . LYS A 1 476 ? 45.020 -0.327 -41.604 1.00 81.94 476 LYS A C 1
ATOM 3608 O O . LYS A 1 476 ? 45.582 -1.308 -42.090 1.00 81.94 476 LYS A O 1
ATOM 3613 N N . SER A 1 477 ? 44.713 0.763 -42.305 1.00 79.12 477 SER A N 1
ATOM 3614 C CA . SER A 1 477 ? 45.139 0.987 -43.687 1.00 79.12 477 SER A CA 1
ATOM 3615 C C . SER A 1 477 ? 46.483 1.701 -43.739 1.00 79.12 477 SER A C 1
ATOM 3617 O O . SER A 1 477 ? 46.762 2.557 -42.898 1.00 79.12 477 SER A O 1
ATOM 3619 N N . PHE A 1 478 ? 47.279 1.410 -44.760 1.00 74.25 478 PHE A N 1
ATOM 3620 C CA . PHE A 1 478 ? 48.521 2.118 -45.039 1.00 74.25 478 PHE A CA 1
ATOM 3621 C C . PHE A 1 478 ? 48.818 2.184 -46.538 1.00 74.25 478 PHE A C 1
ATOM 3623 O O . PHE A 1 478 ? 48.296 1.394 -47.321 1.00 74.25 478 PHE A O 1
ATOM 3630 N N . SER A 1 479 ? 49.654 3.139 -46.937 1.00 69.81 479 SER A N 1
ATOM 3631 C CA . SER A 1 479 ? 50.010 3.393 -48.335 1.00 69.81 479 SER A CA 1
ATOM 3632 C C . SER A 1 479 ? 51.512 3.248 -48.534 1.00 69.81 479 SER A C 1
ATOM 3634 O O . SER A 1 479 ? 52.292 3.690 -47.691 1.00 69.81 479 SER A O 1
ATOM 3636 N N . VAL A 1 480 ? 51.911 2.679 -49.668 1.00 66.94 480 VAL A N 1
ATOM 3637 C CA . VAL A 1 480 ? 53.317 2.493 -50.052 1.00 66.94 480 VAL A CA 1
ATOM 3638 C C . VAL A 1 480 ? 53.540 3.185 -51.406 1.00 66.94 480 VAL A C 1
ATOM 3640 O O . VAL A 1 480 ? 52.970 2.735 -52.398 1.00 66.94 480 VAL A O 1
ATOM 3643 N N . GLY A 1 481 ? 54.302 4.290 -51.473 1.00 59.91 481 GLY A N 1
ATOM 3644 C CA . GLY A 1 481 ? 54.680 4.989 -52.727 1.00 59.91 481 GLY A CA 1
ATOM 3645 C C . GLY A 1 481 ? 55.398 6.350 -52.551 1.00 59.91 481 GLY A C 1
ATOM 3646 O O . GLY A 1 481 ? 55.722 6.689 -51.416 1.00 59.91 481 GLY A O 1
ATOM 3647 N N . PRO A 1 482 ? 55.660 7.118 -53.639 1.00 55.56 482 PRO A N 1
ATOM 3648 C CA . PRO A 1 482 ? 56.352 8.429 -53.634 1.00 55.56 482 PRO A CA 1
ATOM 3649 C C . PRO A 1 482 ? 55.405 9.680 -53.539 1.00 55.56 482 PRO A C 1
ATOM 3651 O O . PRO A 1 482 ? 54.234 9.579 -53.887 1.00 55.56 482 PRO A O 1
ATOM 3654 N N . GLU A 1 483 ? 55.894 10.836 -53.033 1.00 42.78 483 GLU A N 1
ATOM 3655 C CA . GLU A 1 483 ? 55.216 12.042 -52.407 1.00 42.78 483 GLU A CA 1
ATOM 3656 C C . GLU A 1 483 ? 54.460 13.104 -53.335 1.00 42.78 483 GLU A C 1
ATOM 3658 O O . GLU A 1 483 ? 54.596 12.958 -54.547 1.00 42.78 483 GLU A O 1
ATOM 3663 N N . PRO A 1 484 ? 53.692 14.175 -52.874 1.00 51.19 484 PRO A N 1
ATOM 3664 C CA . PRO A 1 484 ? 52.183 14.328 -52.860 1.00 51.19 484 PRO A CA 1
ATOM 3665 C C . PRO A 1 484 ? 51.444 15.554 -53.594 1.00 51.19 484 PRO A C 1
ATOM 3667 O O . PRO A 1 484 ? 52.078 16.277 -54.355 1.00 51.19 484 PRO A O 1
ATOM 3670 N N . LEU A 1 485 ? 50.090 15.767 -53.377 1.00 44.81 485 LEU A N 1
ATOM 3671 C CA . LEU A 1 485 ? 48.974 16.520 -54.122 1.00 44.81 485 LEU A CA 1
ATOM 3672 C C . LEU A 1 485 ? 48.169 17.684 -53.345 1.00 44.81 485 LEU A C 1
ATOM 3674 O O . LEU A 1 485 ? 48.406 17.813 -52.147 1.00 44.81 485 LEU A O 1
ATOM 3678 N N . PRO A 1 486 ? 47.209 18.500 -53.943 1.00 51.91 486 PRO A N 1
ATOM 3679 C CA . PRO A 1 486 ? 46.658 19.835 -53.456 1.00 51.91 486 PRO A CA 1
ATOM 3680 C C . PRO A 1 486 ? 45.338 19.922 -52.578 1.00 51.91 486 PRO A C 1
ATOM 3682 O O . PRO A 1 486 ? 44.731 18.896 -52.297 1.00 51.91 486 PRO A O 1
ATOM 3685 N N . GLU A 1 487 ? 44.882 21.140 -52.146 1.00 60.72 487 GLU A N 1
ATOM 3686 C CA . GLU A 1 487 ? 44.033 21.460 -50.932 1.00 60.72 487 GLU A CA 1
ATOM 3687 C C . GLU A 1 487 ? 42.515 21.881 -51.069 1.00 60.72 487 GLU A C 1
ATOM 3689 O O . GLU A 1 487 ? 42.198 22.673 -51.954 1.00 60.72 487 GLU A O 1
ATOM 3694 N N . LYS A 1 488 ? 41.589 21.421 -50.166 1.00 67.94 488 LYS A N 1
ATOM 3695 C CA . LYS A 1 488 ? 40.117 21.739 -50.004 1.00 67.94 488 LYS A CA 1
ATOM 3696 C C . LYS A 1 488 ? 39.516 21.447 -48.584 1.00 67.94 488 LYS A C 1
ATOM 3698 O O . LYS A 1 488 ? 40.087 20.651 -47.852 1.00 67.94 488 LYS A O 1
ATOM 3703 N N . ILE A 1 489 ? 38.327 21.986 -48.217 1.00 73.88 489 ILE A N 1
ATOM 3704 C CA . ILE A 1 489 ? 37.510 21.615 -47.012 1.00 73.88 489 ILE A CA 1
ATOM 3705 C C . ILE A 1 489 ? 36.130 21.064 -47.431 1.00 73.88 489 ILE A C 1
ATOM 3707 O O . ILE A 1 489 ? 35.454 21.686 -48.254 1.00 73.88 489 ILE A O 1
ATOM 3711 N N . ILE A 1 490 ? 35.689 19.940 -46.854 1.00 74.69 490 ILE A N 1
ATOM 3712 C CA . ILE A 1 490 ? 34.392 19.301 -47.158 1.00 74.69 490 ILE A CA 1
ATOM 3713 C C . ILE A 1 490 ? 33.672 18.777 -45.904 1.00 74.69 490 ILE A C 1
ATOM 3715 O O . ILE A 1 490 ? 34.261 18.653 -44.830 1.00 74.69 490 ILE A O 1
ATOM 3719 N N . CYS A 1 491 ? 32.374 18.489 -46.029 1.00 79.25 491 CYS A N 1
ATOM 3720 C CA . CYS A 1 491 ? 31.613 17.761 -45.010 1.00 79.25 491 CYS A CA 1
ATOM 3721 C C . CYS A 1 491 ? 32.102 16.297 -44.932 1.00 79.25 491 CYS A C 1
ATOM 3723 O O . CYS A 1 491 ? 32.395 15.695 -45.958 1.00 79.25 491 CYS A O 1
ATOM 3725 N N . LYS A 1 492 ? 32.220 15.730 -43.725 1.00 81.88 492 LYS A N 1
ATOM 3726 C CA . LYS A 1 492 ? 32.695 14.351 -43.492 1.00 81.88 492 LYS A CA 1
ATOM 3727 C C . LYS A 1 492 ? 31.556 13.404 -43.119 1.00 81.88 492 LYS A C 1
ATOM 3729 O O . LYS A 1 492 ? 31.524 12.269 -43.583 1.00 81.88 492 LYS A O 1
ATOM 3734 N N . SER A 1 493 ? 30.649 13.840 -42.239 1.00 83.50 493 SER A N 1
ATOM 3735 C CA . SER A 1 493 ? 29.468 13.053 -41.856 1.00 83.50 493 SER A CA 1
ATOM 3736 C C . SER A 1 493 ? 28.375 13.894 -41.193 1.00 83.50 493 SER A C 1
ATOM 3738 O O . SER A 1 493 ? 28.663 14.913 -40.563 1.00 83.50 493 SER A O 1
ATOM 3740 N N . LEU A 1 494 ? 27.137 13.407 -41.278 1.00 85.44 494 LEU A N 1
ATOM 3741 C CA . LEU A 1 494 ? 25.930 13.858 -40.599 1.00 85.44 494 LEU A CA 1
ATOM 3742 C C . LEU A 1 494 ? 25.225 12.632 -40.006 1.00 85.44 494 LEU A C 1
ATOM 3744 O O . LEU A 1 494 ? 24.796 11.735 -40.726 1.00 85.44 494 LEU A O 1
ATOM 3748 N N . LYS A 1 495 ? 25.053 12.609 -38.686 1.00 86.94 495 LYS A N 1
ATOM 3749 C CA . LYS A 1 495 ? 24.287 11.579 -37.975 1.00 86.94 495 LYS A CA 1
ATOM 3750 C C . LYS A 1 495 ? 23.060 12.196 -37.325 1.00 86.94 495 LYS A C 1
ATOM 3752 O O . LYS A 1 495 ? 23.165 13.207 -36.630 1.00 86.94 495 LYS A O 1
ATOM 3757 N N . VAL A 1 496 ? 21.905 11.563 -37.508 1.00 84.44 496 VAL A N 1
ATOM 3758 C CA . VAL A 1 496 ? 20.678 11.893 -36.778 1.00 84.44 496 VAL A CA 1
ATOM 3759 C C . VAL A 1 496 ? 20.514 10.869 -35.660 1.00 84.44 496 VAL A C 1
ATOM 3761 O O . VAL A 1 496 ? 20.237 9.700 -35.911 1.00 84.44 496 VAL A O 1
ATOM 3764 N N . ASN A 1 497 ? 20.703 11.295 -34.413 1.00 82.69 497 ASN A N 1
ATOM 3765 C CA . ASN A 1 497 ? 20.525 10.434 -33.250 1.00 82.69 497 ASN A CA 1
ATOM 3766 C C . ASN A 1 497 ? 19.031 10.331 -32.906 1.00 82.69 497 ASN A C 1
ATOM 3768 O O . ASN A 1 497 ? 18.505 11.108 -32.104 1.00 82.69 497 ASN A O 1
ATOM 3772 N N . LEU A 1 498 ? 18.353 9.404 -33.580 1.00 71.38 498 LEU A N 1
ATOM 3773 C CA . LEU A 1 498 ? 17.004 8.941 -33.266 1.00 71.38 498 LEU A CA 1
ATOM 3774 C C . LEU A 1 498 ? 17.138 7.660 -32.448 1.00 71.38 498 LEU A C 1
ATOM 3776 O O . LEU A 1 498 ? 17.769 6.712 -32.908 1.00 71.38 498 LEU A O 1
ATOM 3780 N N . SER A 1 499 ? 16.545 7.610 -31.253 1.00 54.50 499 SER A N 1
ATOM 3781 C CA . SER A 1 499 ? 16.456 6.338 -30.533 1.00 54.50 499 SER A CA 1
ATOM 3782 C C . SER A 1 499 ? 15.587 5.374 -31.359 1.00 54.50 499 SER A C 1
ATOM 3784 O O . SER A 1 499 ? 14.434 5.714 -31.646 1.00 54.50 499 SER A O 1
ATOM 3786 N N . PRO A 1 500 ? 16.094 4.191 -31.763 1.00 45.00 500 PRO A N 1
ATOM 3787 C CA . PRO A 1 500 ? 15.344 3.242 -32.591 1.00 45.00 500 PRO A CA 1
ATOM 3788 C C . PRO A 1 500 ? 14.037 2.761 -31.940 1.00 45.00 500 PRO A C 1
ATOM 3790 O O . PRO A 1 500 ? 13.117 2.342 -32.637 1.00 45.00 500 PRO A O 1
ATOM 3793 N N . GLU A 1 501 ? 13.919 2.868 -30.612 1.00 46.66 501 GLU A N 1
ATOM 3794 C CA . GLU A 1 501 ? 12.709 2.513 -29.859 1.00 46.66 501 GLU A CA 1
ATOM 3795 C C . GLU A 1 501 ? 11.637 3.626 -29.833 1.00 46.66 501 GLU A C 1
ATOM 3797 O O . GLU A 1 501 ? 10.507 3.378 -29.407 1.00 46.66 501 GLU A O 1
ATOM 3802 N N . THR A 1 502 ? 11.935 4.843 -30.318 1.00 49.84 502 THR A N 1
ATOM 3803 C CA . THR A 1 502 ? 11.034 6.011 -30.237 1.00 49.84 502 THR A CA 1
ATOM 3804 C C . THR A 1 502 ? 10.775 6.715 -31.569 1.00 49.84 502 THR A C 1
ATOM 3806 O O . THR A 1 502 ? 10.575 7.929 -31.603 1.00 49.84 502 THR A O 1
ATOM 3809 N N . ALA A 1 503 ? 10.627 5.988 -32.679 1.00 59.34 503 ALA A N 1
ATOM 3810 C CA . ALA A 1 503 ? 9.966 6.528 -33.881 1.00 59.34 503 ALA A CA 1
ATOM 3811 C C . ALA A 1 503 ? 8.448 6.786 -33.658 1.00 59.34 503 ALA A C 1
ATOM 3813 O O . ALA A 1 503 ? 7.611 6.464 -34.498 1.00 59.34 503 ALA A O 1
ATOM 3814 N N . LYS A 1 504 ? 8.084 7.322 -32.490 1.00 66.75 504 LYS A N 1
ATOM 3815 C CA . LYS A 1 504 ? 6.751 7.604 -31.961 1.00 66.75 504 LYS A CA 1
ATOM 3816 C C . LYS A 1 504 ? 6.720 9.058 -31.505 1.00 66.75 504 LYS A C 1
ATOM 3818 O O . LYS A 1 504 ? 7.741 9.598 -31.085 1.00 66.75 504 LYS A O 1
ATOM 3823 N N . LEU A 1 505 ? 5.569 9.705 -31.625 1.00 63.72 505 LEU A N 1
ATOM 3824 C CA . LEU A 1 505 ? 5.437 11.124 -31.298 1.00 63.72 505 LEU A CA 1
ATOM 3825 C C . LEU A 1 505 ? 5.216 11.383 -29.805 1.00 63.72 505 LEU A C 1
ATOM 3827 O O . LEU A 1 505 ? 4.546 10.575 -29.157 1.00 63.72 505 LEU A O 1
ATOM 3831 N N . PRO A 1 506 ? 5.655 12.554 -29.291 1.00 60.81 506 PRO A N 1
ATOM 3832 C CA . PRO A 1 506 ? 6.577 13.535 -29.901 1.00 60.81 506 PRO A CA 1
ATOM 3833 C C . PRO A 1 506 ? 8.061 13.122 -29.761 1.00 60.81 506 PRO A C 1
ATOM 3835 O O . PRO A 1 506 ? 8.407 12.380 -28.842 1.00 60.81 506 PRO A O 1
ATOM 3838 N N . ASN A 1 507 ? 8.957 13.616 -30.632 1.00 75.19 507 ASN A N 1
ATOM 3839 C CA . ASN A 1 507 ? 10.393 13.268 -30.593 1.00 75.19 507 ASN A CA 1
ATOM 3840 C C . ASN A 1 507 ? 11.314 14.467 -30.923 1.00 75.19 507 ASN A C 1
ATOM 3842 O O . ASN A 1 507 ? 10.997 15.273 -31.792 1.00 75.19 507 ASN A O 1
ATOM 3846 N N . SER A 1 508 ? 12.465 14.580 -30.246 1.00 80.44 508 SER A N 1
ATOM 3847 C CA . SER A 1 508 ? 13.475 15.638 -30.434 1.00 80.44 508 SER A CA 1
ATOM 3848 C C . SER A 1 508 ? 14.880 15.068 -30.711 1.00 80.44 508 SER A C 1
ATOM 3850 O O . SER A 1 508 ? 15.736 15.081 -29.820 1.00 80.44 508 SER A O 1
ATOM 3852 N N . PRO A 1 509 ? 15.152 14.540 -31.918 1.00 83.75 509 PRO A N 1
ATOM 3853 C CA . PRO A 1 509 ? 16.451 13.975 -32.249 1.00 83.75 509 PRO A CA 1
ATOM 3854 C C . PRO A 1 509 ? 17.543 15.042 -32.323 1.00 83.75 509 PRO A C 1
ATOM 3856 O O . PRO A 1 509 ? 17.304 16.231 -32.558 1.00 83.75 509 PRO A O 1
ATOM 3859 N N . THR A 1 510 ? 18.774 14.578 -32.136 1.00 85.94 510 THR A N 1
ATOM 3860 C CA . THR A 1 510 ? 19.971 15.417 -32.161 1.00 85.94 510 THR A CA 1
ATOM 3861 C C . THR A 1 510 ? 20.789 15.139 -33.421 1.00 85.94 510 THR A C 1
ATOM 3863 O O . THR A 1 510 ? 21.130 13.992 -33.699 1.00 85.94 510 THR A O 1
ATOM 3866 N N . PHE A 1 511 ? 21.122 16.185 -34.173 1.00 89.19 511 PHE A N 1
ATOM 3867 C CA . PHE A 1 511 ? 21.950 16.151 -35.378 1.00 89.19 511 PHE A CA 1
ATOM 3868 C C . PHE A 1 511 ? 23.412 16.385 -35.019 1.00 89.19 511 PHE A C 1
ATOM 3870 O O . PHE A 1 511 ? 23.708 17.306 -34.258 1.00 89.19 511 PHE A O 1
ATOM 3877 N N . ILE A 1 512 ? 24.306 15.565 -35.563 1.00 87.94 512 ILE A N 1
ATOM 3878 C CA . ILE A 1 512 ? 25.737 15.560 -35.262 1.00 87.94 512 ILE A CA 1
ATOM 3879 C C . ILE A 1 512 ? 26.509 15.606 -36.583 1.00 87.94 512 ILE A C 1
ATOM 3881 O O . ILE A 1 512 ? 26.419 14.667 -37.368 1.00 87.94 512 ILE A O 1
ATOM 3885 N N . GLY A 1 513 ? 27.250 16.683 -36.830 1.00 85.56 513 GLY A N 1
ATOM 3886 C CA . GLY A 1 513 ? 27.973 16.939 -38.076 1.00 85.56 513 GLY A CA 1
ATOM 3887 C C . GLY A 1 513 ? 29.481 17.103 -37.888 1.00 85.56 513 GLY A C 1
ATOM 3888 O O . GLY A 1 513 ? 29.921 17.690 -36.896 1.00 85.56 513 GLY A O 1
ATOM 3889 N N . THR A 1 514 ? 30.274 16.626 -38.850 1.00 83.06 514 THR A N 1
ATOM 3890 C CA . THR A 1 514 ? 31.743 16.769 -38.886 1.00 83.06 514 THR A CA 1
ATOM 3891 C C . THR A 1 514 ? 32.230 17.231 -40.261 1.00 83.06 514 THR A C 1
ATOM 3893 O O . THR A 1 514 ? 31.592 16.947 -41.274 1.00 83.06 514 THR A O 1
ATOM 3896 N N . ALA A 1 515 ? 33.361 17.940 -40.298 1.00 80.44 515 ALA A N 1
ATOM 3897 C CA . ALA A 1 515 ? 34.038 18.377 -41.522 1.00 80.44 515 ALA A CA 1
ATOM 3898 C C . ALA A 1 515 ? 35.448 17.764 -41.619 1.00 80.44 515 ALA A C 1
ATOM 3900 O O . ALA A 1 515 ? 35.987 17.295 -40.617 1.00 80.44 515 ALA A O 1
ATOM 3901 N N . GLU A 1 516 ? 36.046 17.776 -42.810 1.00 77.38 516 GLU A N 1
ATOM 3902 C CA . GLU A 1 516 ? 37.423 17.337 -43.055 1.00 77.38 516 GLU A CA 1
ATOM 3903 C C . GLU A 1 516 ? 38.170 18.247 -44.041 1.00 77.38 516 GLU A C 1
ATOM 3905 O O . GLU A 1 516 ? 37.565 18.890 -44.904 1.00 77.38 516 GLU A O 1
ATOM 3910 N N . LYS A 1 517 ? 39.505 18.296 -43.906 1.00 72.81 517 LYS A N 1
ATOM 3911 C CA . LYS A 1 517 ? 40.414 19.000 -44.823 1.00 72.81 517 LYS A CA 1
ATOM 3912 C C . LYS A 1 517 ? 41.165 18.009 -45.705 1.00 72.81 517 LYS A C 1
ATOM 3914 O O . LYS A 1 517 ? 41.725 17.036 -45.212 1.00 72.81 517 LYS A O 1
ATOM 3919 N N . GLN A 1 518 ? 41.245 18.311 -46.990 1.00 67.31 518 GLN A N 1
ATOM 3920 C CA . GLN A 1 518 ? 42.084 17.640 -47.976 1.00 67.31 518 GLN A CA 1
ATOM 3921 C C . GLN A 1 518 ? 43.250 18.577 -48.346 1.00 67.31 518 GLN A C 1
ATOM 3923 O O . GLN A 1 518 ? 43.027 19.769 -48.502 1.00 67.31 518 GLN A O 1
ATOM 3928 N N . GLY A 1 519 ? 44.484 18.071 -48.462 1.00 61.00 519 GLY A N 1
ATOM 3929 C CA . GLY A 1 519 ? 45.711 18.836 -48.781 1.00 61.00 519 GLY A CA 1
ATOM 3930 C C . GLY A 1 519 ? 46.343 19.632 -47.621 1.00 61.00 519 GLY A C 1
ATOM 3931 O O . GLY A 1 519 ? 45.864 19.601 -46.489 1.00 61.00 519 GLY A O 1
ATOM 3932 N N . SER A 1 520 ? 47.481 20.293 -47.877 1.00 56.84 520 SER A N 1
ATOM 3933 C CA . SER A 1 520 ? 48.457 20.681 -46.835 1.00 56.84 520 SER A CA 1
ATOM 3934 C C . SER A 1 520 ? 48.546 22.171 -46.447 1.00 56.84 520 SER A C 1
ATOM 3936 O O . SER A 1 520 ? 49.450 22.515 -45.689 1.00 56.84 520 SER A O 1
ATOM 3938 N N . GLY A 1 521 ? 47.670 23.067 -46.914 1.00 61.88 521 GLY A N 1
ATOM 3939 C CA . GLY A 1 521 ? 47.717 24.500 -46.548 1.00 61.88 521 GLY A CA 1
ATOM 3940 C C . GLY A 1 521 ? 46.828 24.903 -45.357 1.00 61.88 521 GLY A C 1
ATOM 3941 O O . GLY A 1 521 ? 46.739 24.161 -44.377 1.00 61.88 521 GLY A O 1
ATOM 3942 N N . SER A 1 522 ? 46.216 26.097 -45.389 1.00 66.81 522 SER A N 1
ATOM 3943 C CA . SER A 1 522 ? 45.635 26.784 -44.211 1.00 66.81 522 SER A CA 1
ATOM 3944 C C . SER A 1 522 ? 44.109 27.046 -44.247 1.00 66.81 522 SER A C 1
ATOM 3946 O O . SER A 1 522 ? 43.612 27.830 -43.435 1.00 66.81 522 SER A O 1
ATOM 3948 N N . LEU A 1 523 ? 43.345 26.449 -45.174 1.00 69.88 523 LEU A N 1
ATOM 3949 C CA . LEU A 1 523 ? 41.874 26.623 -45.232 1.00 69.88 523 LEU A CA 1
ATOM 3950 C C . LEU A 1 523 ? 41.195 26.040 -43.990 1.00 69.88 523 LEU A C 1
ATOM 3952 O O . LEU A 1 523 ? 41.565 24.932 -43.643 1.00 69.88 523 LEU A O 1
ATOM 3956 N N . SER A 1 524 ? 40.186 26.703 -43.386 1.00 72.25 524 SER A N 1
ATOM 3957 C CA . SER A 1 524 ? 39.478 26.264 -42.158 1.00 72.25 524 SER A CA 1
ATOM 3958 C C . SER A 1 524 ? 37.942 26.389 -42.209 1.00 72.25 524 SER A C 1
ATOM 3960 O O . SER A 1 524 ? 37.427 27.214 -42.958 1.00 72.25 524 SER A O 1
ATOM 3962 N N . PRO A 1 525 ? 37.168 25.573 -41.459 1.00 75.88 525 PRO A N 1
ATOM 3963 C CA . PRO A 1 525 ? 35.702 25.645 -41.456 1.00 75.88 525 PRO A CA 1
ATOM 3964 C C . PRO A 1 525 ? 35.179 26.842 -40.639 1.00 75.88 525 PRO A C 1
ATOM 3966 O O . PRO A 1 525 ? 35.589 27.053 -39.501 1.00 75.88 525 PRO A O 1
ATOM 3969 N N . LYS A 1 526 ? 34.228 27.600 -41.203 1.00 81.81 526 LYS A N 1
ATOM 3970 C CA . LYS A 1 526 ? 33.643 28.828 -40.628 1.00 81.81 526 LYS A CA 1
ATOM 3971 C C . LYS A 1 526 ? 32.199 28.655 -40.145 1.00 81.81 526 LYS A C 1
ATOM 3973 O O . LYS A 1 526 ? 31.793 29.283 -39.166 1.00 81.81 526 LYS A O 1
ATOM 3978 N N . THR A 1 527 ? 31.375 27.856 -40.827 1.00 82.75 527 THR A N 1
ATOM 3979 C CA . THR A 1 527 ? 29.957 27.676 -40.449 1.00 82.75 527 THR A CA 1
ATOM 3980 C C . THR A 1 527 ? 29.433 26.288 -40.804 1.00 82.75 527 THR A C 1
ATOM 3982 O O . THR A 1 527 ? 29.658 25.816 -41.914 1.00 82.75 527 THR A O 1
ATOM 3985 N N . TYR A 1 528 ? 28.679 25.682 -39.881 1.00 87.44 528 TYR A N 1
ATOM 3986 C CA . TYR A 1 528 ? 27.919 24.440 -40.072 1.00 87.44 528 TYR A CA 1
ATOM 3987 C C . TYR A 1 528 ? 26.426 24.777 -40.167 1.00 87.44 528 TYR A C 1
ATOM 3989 O O . TYR A 1 528 ? 25.890 25.392 -39.245 1.00 87.44 528 TYR A O 1
ATOM 3997 N N . GLN A 1 529 ? 25.741 24.399 -41.246 1.00 87.06 529 GLN A N 1
ATOM 3998 C CA . GLN A 1 529 ? 24.316 24.702 -41.451 1.00 87.06 529 GLN A CA 1
ATOM 3999 C C . GLN A 1 529 ? 23.474 23.431 -41.605 1.00 87.06 529 GLN A C 1
ATOM 4001 O O . GLN A 1 529 ? 23.638 22.714 -42.590 1.00 87.06 529 GLN A O 1
ATOM 4006 N N . TYR A 1 530 ? 22.544 23.183 -40.673 1.00 89.38 530 TYR A N 1
ATOM 4007 C CA . TYR A 1 530 ? 21.593 22.063 -40.743 1.00 89.38 530 TYR A CA 1
ATOM 4008 C C . TYR A 1 530 ? 20.257 22.509 -41.351 1.00 89.38 530 TYR A C 1
ATOM 4010 O O . TYR A 1 530 ? 19.641 23.458 -40.861 1.00 89.38 530 TYR A O 1
ATOM 4018 N N . ASN A 1 531 ? 19.773 21.812 -42.381 1.00 88.50 531 ASN A N 1
ATOM 4019 C CA . ASN A 1 531 ? 18.504 22.096 -43.058 1.00 88.50 531 ASN A CA 1
ATOM 4020 C C . ASN A 1 531 ? 17.537 20.912 -42.911 1.00 88.50 531 ASN A C 1
ATOM 4022 O O . ASN A 1 531 ? 17.917 19.785 -43.206 1.00 88.50 531 ASN A O 1
ATOM 4026 N N . ILE A 1 532 ? 16.292 21.161 -42.493 1.00 90.25 532 ILE A N 1
ATOM 4027 C CA . ILE A 1 532 ? 15.277 20.123 -42.221 1.00 90.25 532 ILE A CA 1
ATOM 4028 C C . ILE A 1 532 ? 14.132 20.243 -43.222 1.00 90.25 532 ILE A C 1
ATOM 4030 O O . ILE A 1 532 ? 13.686 21.356 -43.505 1.00 90.25 532 ILE A O 1
ATOM 4034 N N . TYR A 1 533 ? 13.621 19.113 -43.705 1.00 90.12 533 TYR A N 1
ATOM 4035 C CA . TYR A 1 533 ? 12.532 19.018 -44.670 1.00 90.12 533 TYR A CA 1
ATOM 4036 C C . TYR A 1 533 ? 11.494 17.961 -44.256 1.00 90.12 533 TYR A C 1
ATOM 4038 O O . TYR A 1 533 ? 11.852 16.945 -43.659 1.00 90.12 533 TYR A O 1
ATOM 4046 N N . LYS A 1 534 ? 10.221 18.158 -44.619 1.00 89.94 534 LYS A N 1
ATOM 4047 C CA . LYS A 1 534 ? 9.136 17.168 -44.460 1.00 89.94 534 LYS A CA 1
ATOM 4048 C C . LYS A 1 534 ? 8.592 16.746 -45.814 1.00 89.94 534 LYS A C 1
ATOM 4050 O O . LYS A 1 534 ? 8.485 17.571 -46.724 1.00 89.94 534 LYS A O 1
ATOM 4055 N N . LYS A 1 535 ? 8.267 15.462 -45.949 1.00 88.75 535 LYS A N 1
ATOM 4056 C CA . LYS A 1 535 ? 7.675 14.911 -47.165 1.00 88.75 535 LYS A CA 1
ATOM 4057 C C . LYS A 1 535 ? 6.180 15.196 -47.202 1.00 88.75 535 LYS A C 1
ATOM 4059 O O . LYS A 1 535 ? 5.417 14.650 -46.409 1.00 88.75 535 LYS A O 1
ATOM 4064 N N . ASN A 1 536 ? 5.781 16.010 -48.170 1.00 82.12 536 ASN A N 1
ATOM 4065 C CA . ASN A 1 536 ? 4.389 16.231 -48.528 1.00 82.12 536 ASN A CA 1
ATOM 4066 C C . ASN A 1 536 ? 4.156 15.566 -49.891 1.00 82.12 536 ASN A C 1
ATOM 4068 O O . ASN A 1 536 ? 4.688 15.996 -50.917 1.00 82.12 536 ASN A O 1
ATOM 4072 N N . SER A 1 537 ? 3.395 14.468 -49.899 1.00 79.56 537 SER A N 1
ATOM 4073 C CA . SER A 1 537 ? 3.245 13.576 -51.061 1.00 79.56 537 SER A CA 1
ATOM 4074 C C . SER A 1 537 ? 4.601 13.054 -51.579 1.00 79.56 537 SER A C 1
ATOM 4076 O O . SER A 1 537 ? 5.182 12.162 -50.966 1.00 79.56 537 SER A O 1
ATOM 4078 N N . ASN A 1 538 ? 5.138 13.638 -52.662 1.00 77.06 538 ASN A N 1
ATOM 4079 C CA . ASN A 1 538 ? 6.384 13.216 -53.321 1.00 77.06 538 ASN A CA 1
ATOM 4080 C C . ASN A 1 538 ? 7.499 14.278 -53.283 1.00 77.06 538 ASN A C 1
ATOM 4082 O O . ASN A 1 538 ? 8.531 14.099 -53.929 1.00 77.06 538 ASN A O 1
ATOM 4086 N N . LYS A 1 539 ? 7.313 15.392 -52.563 1.00 83.00 539 LYS A N 1
ATOM 4087 C CA . LYS A 1 539 ? 8.300 16.478 -52.489 1.00 83.00 539 LYS A CA 1
ATOM 4088 C C . LYS A 1 539 ? 8.685 16.767 -51.041 1.00 83.00 539 LYS A C 1
ATOM 4090 O O . LYS A 1 539 ? 7.837 16.760 -50.152 1.00 83.00 539 LYS A O 1
ATOM 4095 N N . TYR A 1 540 ? 9.971 17.034 -50.820 1.00 86.19 540 TYR A N 1
ATOM 4096 C CA . TYR A 1 540 ? 10.478 17.523 -49.541 1.00 86.19 540 TYR A CA 1
ATOM 4097 C C . TYR A 1 540 ? 10.407 19.048 -49.503 1.00 86.19 540 TYR A C 1
ATOM 4099 O O . TYR A 1 540 ? 11.017 19.728 -50.331 1.00 86.19 540 TYR A O 1
ATOM 4107 N N . GLU A 1 541 ? 9.680 19.582 -48.529 1.00 87.31 541 GLU A N 1
ATOM 4108 C CA . GLU A 1 541 ? 9.541 21.020 -48.300 1.00 87.31 541 GLU A CA 1
ATOM 4109 C C . GLU A 1 541 ? 10.344 21.432 -47.070 1.00 87.31 541 GLU A C 1
ATOM 4111 O O . GLU A 1 541 ? 10.328 20.740 -46.050 1.00 87.31 541 GLU A O 1
ATOM 4116 N N . LYS A 1 542 ? 11.089 22.538 -47.177 1.00 88.62 542 LYS A N 1
ATOM 4117 C CA . LYS A 1 542 ? 12.001 22.994 -46.123 1.00 88.62 542 LYS A CA 1
ATOM 4118 C C . LYS A 1 542 ? 11.205 23.509 -44.926 1.00 88.62 542 LYS A C 1
ATOM 4120 O O . LYS A 1 542 ? 10.459 24.472 -45.052 1.00 88.62 542 LYS A O 1
ATOM 4125 N N . LEU A 1 543 ? 11.420 22.893 -43.770 1.00 87.56 543 LEU A N 1
ATOM 4126 C CA . LEU A 1 543 ? 10.805 23.260 -42.498 1.00 87.56 543 LEU A CA 1
ATOM 4127 C C . LEU A 1 543 ? 11.674 24.208 -41.664 1.00 87.56 543 LEU A C 1
ATOM 4129 O O . LEU A 1 543 ? 11.142 25.099 -41.010 1.00 87.56 543 LEU A O 1
ATOM 4133 N N . ALA A 1 544 ? 13.000 24.018 -41.650 1.00 87.06 544 ALA A N 1
ATOM 4134 C CA . ALA A 1 544 ? 13.897 24.797 -40.787 1.00 87.06 544 ALA A CA 1
ATOM 4135 C C . ALA A 1 544 ? 15.341 24.894 -41.317 1.00 87.06 544 ALA A C 1
ATOM 4137 O O . ALA A 1 544 ? 15.786 24.063 -42.112 1.00 87.06 544 ALA A O 1
ATOM 4138 N N . ASN A 1 545 ? 16.078 25.914 -40.852 1.00 87.06 545 ASN A N 1
ATOM 4139 C CA . ASN A 1 545 ? 17.519 26.118 -41.062 1.00 87.06 545 ASN A CA 1
ATOM 4140 C C . ASN A 1 545 ? 18.182 26.504 -39.727 1.00 87.06 545 ASN A C 1
ATOM 4142 O O . ASN A 1 545 ? 17.678 27.383 -39.028 1.00 87.06 545 ASN A O 1
ATOM 4146 N N . MET A 1 546 ? 19.290 25.853 -39.372 1.00 87.75 546 MET A N 1
ATOM 4147 C CA . MET A 1 546 ? 19.964 26.002 -38.082 1.00 87.75 546 MET A CA 1
ATOM 4148 C C . MET A 1 546 ? 21.493 26.154 -38.257 1.00 87.75 546 MET A C 1
ATOM 4150 O O . MET A 1 546 ? 22.197 25.143 -38.324 1.00 87.75 546 MET A O 1
ATOM 4154 N N . PRO A 1 547 ? 22.033 27.387 -38.323 1.00 86.06 547 PRO A N 1
ATOM 4155 C CA . PRO A 1 547 ? 23.473 27.632 -38.452 1.00 86.06 547 PRO A CA 1
ATOM 4156 C C . PRO A 1 547 ? 24.227 27.582 -37.108 1.00 86.06 547 PRO A C 1
ATOM 4158 O O . PRO A 1 547 ? 23.680 27.920 -36.055 1.00 86.06 547 PRO A O 1
ATOM 4161 N N . ILE A 1 548 ? 25.511 27.210 -37.157 1.00 83.25 548 ILE A N 1
ATOM 4162 C CA . ILE A 1 548 ? 26.479 27.255 -36.048 1.00 83.25 548 ILE A CA 1
ATOM 4163 C C . ILE A 1 548 ? 27.789 27.881 -36.558 1.00 83.25 548 ILE A C 1
ATOM 4165 O O . ILE A 1 548 ? 28.402 27.343 -37.482 1.00 83.25 548 ILE A O 1
ATOM 4169 N N . SER A 1 549 ? 28.217 28.999 -35.964 1.00 77.25 549 SER A N 1
ATOM 4170 C CA . SER A 1 549 ? 29.454 29.718 -36.326 1.00 77.25 549 SER A CA 1
ATOM 4171 C C . SER A 1 549 ? 30.677 29.186 -35.565 1.00 77.25 549 SER A C 1
ATOM 4173 O O . SER A 1 549 ? 30.577 28.947 -34.362 1.00 77.25 549 SER A O 1
ATOM 4175 N N . GLU A 1 550 ? 31.828 29.057 -36.237 1.00 66.75 550 GLU A N 1
ATOM 4176 C CA . GLU A 1 550 ? 33.086 28.540 -35.669 1.00 66.75 550 GLU A CA 1
ATOM 4177 C C . GLU A 1 550 ? 34.240 29.552 -35.825 1.00 66.75 550 GLU A C 1
ATOM 4179 O O . GLU A 1 550 ? 34.439 30.098 -36.907 1.00 66.75 550 GLU A O 1
ATOM 4184 N N . ASN A 1 551 ? 35.027 29.762 -34.759 1.00 56.97 551 ASN A N 1
ATOM 4185 C CA . ASN A 1 551 ? 36.228 30.624 -34.748 1.00 56.97 551 ASN A CA 1
ATOM 4186 C C . ASN A 1 551 ? 37.536 29.836 -34.485 1.00 56.97 551 ASN A C 1
ATOM 4188 O O . ASN A 1 551 ? 38.551 30.422 -34.119 1.00 56.97 551 ASN A O 1
ATOM 4192 N N . SER A 1 552 ? 37.511 28.506 -34.612 1.00 52.94 552 SER A N 1
ATOM 4193 C CA . SER A 1 552 ? 38.618 27.610 -34.249 1.00 52.94 552 SER A CA 1
ATOM 4194 C C . SER A 1 552 ? 39.429 27.161 -35.469 1.00 52.94 552 SER A C 1
ATOM 4196 O O . SER A 1 552 ? 38.864 26.801 -36.498 1.00 52.94 552 SER A O 1
ATOM 4198 N N . SER A 1 553 ? 40.757 27.112 -35.335 1.00 53.03 553 SER A N 1
ATOM 4199 C CA . SER A 1 553 ? 41.698 26.557 -36.322 1.00 53.03 553 SER A CA 1
ATOM 4200 C C . SER A 1 553 ? 41.821 25.022 -36.278 1.00 53.03 553 SER A C 1
ATOM 4202 O O . SER A 1 553 ? 42.619 24.454 -37.021 1.00 53.03 553 SER A O 1
ATOM 4204 N N . SER A 1 554 ? 41.056 24.334 -35.418 1.00 53.09 554 SER A N 1
ATOM 4205 C CA . SER A 1 554 ? 41.102 22.873 -35.266 1.00 53.09 554 SER A CA 1
ATOM 4206 C C . SER A 1 554 ? 40.123 22.151 -36.202 1.00 53.09 554 SER A C 1
ATOM 4208 O O . SER A 1 554 ? 38.913 22.371 -36.141 1.00 53.09 554 SER A O 1
ATOM 4210 N N . TYR A 1 555 ? 40.647 21.233 -37.012 1.00 52.66 555 TYR A N 1
ATOM 4211 C CA . TYR A 1 555 ? 39.948 20.588 -38.130 1.00 52.66 555 TYR A CA 1
ATOM 4212 C C . TYR A 1 555 ? 38.994 19.437 -37.762 1.00 52.66 555 TYR A C 1
ATOM 4214 O O . TYR A 1 555 ? 38.228 19.013 -38.619 1.00 52.66 555 TYR A O 1
ATOM 4222 N N . GLU A 1 556 ? 38.981 18.964 -36.510 1.00 53.56 556 GLU A N 1
ATOM 4223 C CA . GLU A 1 556 ? 38.230 17.763 -36.088 1.00 53.56 556 GLU A CA 1
ATOM 4224 C C . GLU A 1 556 ? 37.196 18.014 -34.971 1.00 53.56 556 GLU A C 1
ATOM 4226 O O . GLU A 1 556 ? 37.035 17.210 -34.055 1.00 53.56 556 GLU A O 1
ATOM 4231 N N . ASN A 1 557 ? 36.455 19.124 -35.021 1.00 62.12 557 ASN A N 1
ATOM 4232 C CA . ASN A 1 557 ? 35.407 19.379 -34.025 1.00 62.12 557 ASN A CA 1
ATOM 4233 C C . ASN A 1 557 ? 34.024 18.943 -34.522 1.00 62.12 557 ASN A C 1
ATOM 4235 O O . ASN A 1 557 ? 33.490 19.492 -35.482 1.00 62.12 557 ASN A O 1
ATOM 4239 N N . THR A 1 558 ? 33.405 18.007 -33.804 1.00 75.19 558 THR A N 1
ATOM 4240 C CA . THR A 1 558 ? 32.002 17.611 -34.000 1.00 75.19 558 THR A CA 1
ATOM 4241 C C . THR A 1 558 ? 31.053 18.729 -33.557 1.00 75.19 558 THR A C 1
ATOM 4243 O O . THR A 1 558 ? 31.254 19.330 -32.497 1.00 75.19 558 THR A O 1
ATOM 4246 N N . LYS A 1 559 ? 30.004 19.012 -34.340 1.00 84.62 559 LYS A N 1
ATOM 4247 C CA . LYS A 1 559 ? 28.974 20.011 -34.007 1.00 84.62 559 LYS A CA 1
ATOM 4248 C C . LYS A 1 559 ? 27.609 19.372 -33.870 1.00 84.62 559 LYS A C 1
ATOM 4250 O O . LYS A 1 559 ? 27.265 18.491 -34.642 1.00 84.62 559 LYS A O 1
ATOM 4255 N N . THR A 1 560 ? 26.827 19.858 -32.911 1.00 85.88 560 THR A N 1
ATOM 4256 C CA . THR A 1 560 ? 25.604 19.180 -32.482 1.00 85.88 560 THR A CA 1
ATOM 4257 C C . THR A 1 560 ? 24.437 20.156 -32.331 1.00 85.88 560 THR A C 1
ATOM 4259 O O . THR A 1 560 ? 24.607 21.233 -31.755 1.00 85.88 560 THR A O 1
ATOM 4262 N N . LYS A 1 561 ? 23.241 19.796 -32.822 1.00 86.06 561 LYS A N 1
ATOM 4263 C CA . LYS A 1 561 ? 22.012 20.606 -32.698 1.00 86.06 561 LYS A CA 1
ATOM 4264 C C . LYS A 1 561 ? 20.750 19.733 -32.658 1.00 86.06 561 LYS A C 1
ATOM 4266 O O . LYS A 1 561 ? 20.669 18.779 -33.413 1.00 86.06 561 LYS A O 1
ATOM 4271 N N . ALA A 1 562 ? 19.760 20.057 -31.823 1.00 86.25 562 ALA A N 1
ATOM 4272 C CA . ALA A 1 562 ? 18.503 19.298 -31.707 1.00 86.25 562 ALA A CA 1
ATOM 4273 C C . ALA A 1 562 ? 17.285 20.066 -32.256 1.00 86.25 562 ALA A C 1
ATOM 4275 O O . ALA A 1 562 ? 17.268 21.298 -32.201 1.00 86.25 562 ALA A O 1
ATOM 4276 N N . TYR A 1 563 ? 16.265 19.346 -32.742 1.00 85.81 563 TYR A N 1
ATOM 4277 C CA . TYR A 1 563 ? 15.001 19.897 -33.268 1.00 85.81 563 TYR A CA 1
ATOM 4278 C C . TYR A 1 563 ? 13.799 19.034 -32.849 1.00 85.81 563 TYR A C 1
ATOM 4280 O O . TYR A 1 563 ? 13.932 17.818 -32.800 1.00 85.81 563 TYR A O 1
ATOM 4288 N N . ASN A 1 564 ? 12.640 19.640 -32.562 1.00 84.88 564 ASN A N 1
ATOM 4289 C CA . ASN A 1 564 ? 11.451 18.957 -32.028 1.00 84.88 564 ASN A CA 1
ATOM 4290 C C . ASN A 1 564 ? 10.389 18.687 -33.115 1.00 84.88 564 ASN A C 1
ATOM 4292 O O . ASN A 1 564 ? 9.933 19.626 -33.765 1.00 84.88 564 ASN A O 1
ATOM 4296 N N . PHE A 1 565 ? 9.965 17.428 -33.275 1.00 83.56 565 PHE A N 1
ATOM 4297 C CA . PHE A 1 565 ? 8.952 16.974 -34.238 1.00 83.56 565 PHE A CA 1
ATOM 4298 C C . PHE A 1 565 ? 7.640 16.582 -33.539 1.00 83.56 565 PHE A C 1
ATOM 4300 O O . PHE A 1 565 ? 7.637 15.792 -32.592 1.00 83.56 565 PHE A O 1
ATOM 4307 N N . THR A 1 566 ? 6.512 17.088 -34.049 1.00 78.44 566 THR A N 1
ATOM 4308 C CA . THR A 1 566 ? 5.175 16.938 -33.436 1.00 78.44 566 THR A CA 1
ATOM 4309 C C . THR A 1 566 ? 4.146 16.204 -34.302 1.00 78.44 566 THR A C 1
ATOM 4311 O O . THR A 1 566 ? 3.039 15.960 -33.836 1.00 78.44 566 THR A O 1
ATOM 4314 N N . GLU A 1 567 ? 4.482 15.827 -35.538 1.00 79.62 567 GLU A N 1
ATOM 4315 C CA . GLU A 1 567 ? 3.546 15.223 -36.501 1.00 79.62 567 GLU A CA 1
ATOM 4316 C C . GLU A 1 567 ? 4.104 13.938 -37.126 1.00 79.62 567 GLU A C 1
ATOM 4318 O O . GLU A 1 567 ? 5.318 13.819 -37.333 1.00 79.62 567 GLU A O 1
ATOM 4323 N N . THR A 1 568 ? 3.226 12.983 -37.460 1.00 80.06 568 THR A N 1
ATOM 4324 C CA . THR A 1 568 ? 3.629 11.715 -38.086 1.00 80.06 568 THR A CA 1
ATOM 4325 C C . THR A 1 568 ? 3.999 11.973 -39.542 1.00 80.06 568 THR A C 1
ATOM 4327 O O . THR A 1 568 ? 3.548 12.944 -40.156 1.00 80.06 568 THR A O 1
ATOM 4330 N N . GLY A 1 569 ? 4.845 11.112 -40.101 1.00 81.12 569 GLY A N 1
ATOM 4331 C CA . GLY A 1 569 ? 5.303 11.234 -41.483 1.00 81.12 569 GLY A CA 1
ATOM 4332 C C . GLY A 1 569 ? 6.809 11.058 -41.637 1.00 81.12 569 GLY A C 1
ATOM 4333 O O . GLY A 1 569 ? 7.499 10.668 -40.695 1.00 81.12 569 GLY A O 1
ATOM 4334 N N . GLU A 1 570 ? 7.290 11.331 -42.848 1.00 87.62 570 GLU A N 1
ATOM 4335 C CA . GLU A 1 570 ? 8.674 11.127 -43.282 1.00 87.62 570 GLU A CA 1
ATOM 4336 C C . GLU A 1 570 ? 9.417 12.474 -43.404 1.00 87.62 570 GLU A C 1
ATOM 4338 O O . GLU A 1 570 ? 8.885 13.445 -43.955 1.00 87.62 570 GLU A O 1
ATOM 4343 N N . TYR A 1 571 ? 10.653 12.534 -42.906 1.00 88.81 571 TYR A N 1
ATOM 4344 C CA . TYR A 1 571 ? 11.475 13.744 -42.793 1.00 88.81 571 TYR A CA 1
ATOM 4345 C C . TYR A 1 571 ? 12.881 13.536 -43.364 1.00 88.81 571 TYR A C 1
ATOM 4347 O O . TYR A 1 571 ? 13.378 12.412 -43.392 1.00 88.81 571 TYR A O 1
ATOM 4355 N N . LYS A 1 572 ? 13.531 14.632 -43.781 1.00 89.56 572 LYS A N 1
ATOM 4356 C CA . LYS A 1 572 ? 14.887 14.658 -44.353 1.00 89.56 572 LYS A CA 1
ATOM 4357 C C . LYS A 1 572 ? 15.738 15.785 -43.763 1.00 89.56 572 LYS A C 1
ATOM 4359 O O . LYS A 1 572 ? 15.229 16.886 -43.570 1.00 89.56 572 LYS A O 1
ATOM 4364 N N . VAL A 1 573 ? 17.022 15.541 -43.498 1.00 89.44 573 VAL A N 1
ATOM 4365 C CA . VAL A 1 573 ? 17.958 16.514 -42.901 1.00 89.44 573 VAL A CA 1
ATOM 4366 C C . VAL A 1 573 ? 19.264 16.559 -43.693 1.00 89.44 573 VAL A C 1
ATOM 4368 O O . VAL A 1 573 ? 19.792 15.501 -44.018 1.00 89.44 573 VAL A O 1
ATOM 4371 N N . THR A 1 574 ? 19.791 17.755 -43.983 1.00 88.62 574 THR A N 1
ATOM 4372 C CA . THR A 1 574 ? 21.077 17.947 -44.686 1.00 88.62 574 THR A CA 1
ATOM 4373 C C . THR A 1 574 ? 22.032 18.897 -43.956 1.00 88.62 574 THR A C 1
ATOM 4375 O O . THR A 1 574 ? 21.582 19.766 -43.203 1.00 88.62 574 THR A O 1
ATOM 4378 N N . LEU A 1 575 ? 23.344 18.754 -44.187 1.00 87.44 575 LEU A N 1
ATOM 4379 C CA . LEU A 1 575 ? 24.414 19.579 -43.605 1.00 87.44 575 LEU A CA 1
ATOM 4380 C C . LEU A 1 575 ? 25.246 20.281 -44.691 1.00 87.44 575 LEU A C 1
ATOM 4382 O O . LEU A 1 575 ? 25.692 19.655 -45.644 1.00 87.44 575 LEU A O 1
ATOM 4386 N N . THR A 1 576 ? 25.509 21.578 -44.521 1.00 85.06 576 THR A N 1
ATOM 4387 C CA . THR A 1 576 ? 26.379 22.370 -45.410 1.00 85.06 576 THR A CA 1
ATOM 4388 C C . THR A 1 576 ? 27.495 23.050 -44.619 1.00 85.06 576 THR A C 1
ATOM 4390 O O . THR A 1 576 ? 27.222 23.667 -43.584 1.00 85.06 576 THR A O 1
ATOM 4393 N N . ILE A 1 577 ? 28.738 22.963 -45.114 1.00 83.06 577 ILE A N 1
ATOM 4394 C CA . ILE A 1 577 ? 29.916 23.592 -44.499 1.00 83.06 577 ILE A CA 1
ATOM 4395 C C . ILE A 1 577 ? 30.378 24.776 -45.346 1.00 83.06 577 ILE A C 1
ATOM 4397 O O . ILE A 1 577 ? 30.551 24.665 -46.559 1.00 83.06 577 ILE A O 1
ATOM 4401 N N . VAL A 1 578 ? 30.602 25.911 -44.690 1.00 83.31 578 VAL A N 1
ATOM 4402 C CA . VAL A 1 578 ? 31.190 27.111 -45.298 1.00 83.31 578 VAL A CA 1
ATOM 4403 C C . VAL A 1 578 ? 32.608 27.272 -44.759 1.00 83.31 578 VAL A C 1
ATOM 4405 O O . VAL A 1 578 ? 32.790 27.303 -43.540 1.00 83.31 578 VAL A O 1
ATOM 4408 N N . ALA A 1 579 ? 33.602 27.353 -45.642 1.00 80.56 579 ALA A N 1
ATOM 4409 C CA . ALA A 1 579 ? 35.012 27.534 -45.312 1.00 80.56 579 ALA A CA 1
ATOM 4410 C C . ALA A 1 579 ? 35.372 29.013 -45.062 1.00 80.56 579 ALA A C 1
ATOM 4412 O O . ALA A 1 579 ? 34.568 29.930 -45.263 1.00 80.56 579 ALA A O 1
ATOM 4413 N N . SER A 1 580 ? 36.590 29.249 -44.577 1.00 77.00 580 SER A N 1
ATOM 4414 C CA . SER A 1 580 ? 37.105 30.563 -44.184 1.00 77.00 580 SER A CA 1
ATOM 4415 C C . SER A 1 580 ? 37.259 31.529 -45.358 1.00 77.00 580 SER A C 1
ATOM 4417 O O . SER A 1 580 ? 37.049 32.729 -45.175 1.00 77.00 580 SER A O 1
ATOM 4419 N N . ASP A 1 581 ? 37.529 31.014 -46.557 1.00 77.62 581 ASP A N 1
ATOM 4420 C CA . ASP A 1 581 ? 37.562 31.759 -47.823 1.00 77.62 581 ASP A CA 1
ATOM 4421 C C . ASP A 1 581 ? 36.163 32.034 -48.411 1.00 77.62 581 ASP A C 1
ATOM 4423 O O . ASP A 1 581 ? 36.033 32.684 -49.446 1.00 77.62 581 ASP A O 1
ATOM 4427 N N . GLY A 1 582 ? 35.104 31.565 -47.743 1.00 71.44 582 GLY A N 1
ATOM 4428 C CA . GLY A 1 582 ? 33.720 31.713 -48.184 1.00 71.44 582 GLY A CA 1
ATOM 4429 C C . GLY A 1 582 ? 33.269 30.669 -49.203 1.00 71.44 582 GLY A C 1
ATOM 4430 O O . GLY A 1 582 ? 32.093 30.672 -49.573 1.00 71.44 582 GLY A O 1
ATOM 4431 N N . SER A 1 583 ? 34.145 29.751 -49.627 1.00 73.19 583 SER A N 1
ATOM 4432 C CA . SER A 1 583 ? 33.723 28.599 -50.416 1.00 73.19 583 SER A CA 1
ATOM 4433 C C . SER A 1 583 ? 32.805 27.708 -49.575 1.00 73.19 583 SER A C 1
ATOM 4435 O O . SER A 1 583 ? 32.973 27.557 -48.364 1.00 73.19 583 SER A O 1
ATOM 4437 N N . SER A 1 584 ? 31.772 27.152 -50.201 1.00 65.00 584 SER A N 1
ATOM 4438 C CA . SER A 1 584 ? 30.887 26.193 -49.545 1.00 65.00 584 SER A CA 1
ATOM 4439 C C . SER A 1 584 ? 30.766 24.960 -50.414 1.00 65.00 584 SER A C 1
ATOM 4441 O O . SER A 1 584 ? 30.636 25.055 -51.635 1.00 65.00 584 SER A O 1
ATOM 4443 N N . THR A 1 585 ? 30.850 23.802 -49.777 1.00 61.16 585 THR A N 1
ATOM 4444 C CA . THR A 1 585 ? 30.680 22.504 -50.418 1.00 61.16 585 THR A CA 1
ATOM 4445 C C . THR A 1 585 ? 29.553 21.780 -49.690 1.00 61.16 585 THR A C 1
ATOM 4447 O O . THR A 1 585 ? 29.500 21.731 -48.459 1.00 61.16 585 THR A O 1
ATOM 4450 N N . VAL A 1 586 ? 28.585 21.287 -50.463 1.00 55.88 586 VAL A N 1
ATOM 4451 C CA . VAL A 1 586 ? 27.493 20.432 -49.960 1.00 55.88 586 VAL A CA 1
ATOM 4452 C C . VAL A 1 586 ? 27.890 18.958 -50.071 1.00 55.88 586 VAL A C 1
ATOM 4454 O O . VAL A 1 586 ? 27.355 18.113 -49.369 1.00 55.88 586 VAL A O 1
ATOM 4457 N N . GLU A 1 587 ? 28.877 18.656 -50.915 1.00 57.59 587 GLU A N 1
ATOM 4458 C CA . GLU A 1 587 ? 29.286 17.295 -51.223 1.00 57.59 587 GLU A CA 1
ATOM 4459 C C . GLU A 1 587 ? 30.390 16.834 -50.278 1.00 57.59 587 GLU A C 1
ATOM 4461 O O . GLU A 1 587 ? 31.566 17.179 -50.411 1.00 57.59 587 GLU A O 1
ATOM 4466 N N . GLY A 1 588 ? 29.966 16.036 -49.310 1.00 53.22 588 GLY A N 1
ATOM 4467 C CA . GLY A 1 588 ? 30.811 15.202 -48.488 1.00 53.22 588 GLY A CA 1
ATOM 4468 C C . GLY A 1 588 ? 30.287 13.789 -48.589 1.00 53.22 588 GLY A C 1
ATOM 4469 O O . GLY A 1 588 ? 29.349 13.435 -47.879 1.00 53.22 588 GLY A O 1
ATOM 4470 N N . LYS A 1 589 ? 30.847 12.983 -49.492 1.00 50.62 589 LYS A N 1
ATOM 4471 C CA . LYS A 1 589 ? 30.594 11.550 -49.389 1.00 50.62 589 LYS A CA 1
ATOM 4472 C C . LYS A 1 589 ? 31.248 11.092 -48.100 1.00 50.62 589 LYS A C 1
ATOM 4474 O O . LYS A 1 589 ? 32.414 11.416 -47.871 1.00 50.62 589 LYS A O 1
ATOM 4479 N N . ASP A 1 590 ? 30.510 10.380 -47.256 1.00 49.66 590 ASP A N 1
ATOM 4480 C CA . ASP A 1 590 ? 31.161 9.748 -46.119 1.00 49.66 590 ASP A CA 1
ATOM 4481 C C . ASP A 1 590 ? 32.220 8.762 -46.637 1.00 49.66 590 ASP A C 1
ATOM 4483 O O . ASP A 1 590 ? 32.291 8.436 -47.830 1.00 49.66 590 ASP A O 1
ATOM 4487 N N . GLY A 1 591 ? 33.053 8.239 -45.741 1.00 42.94 591 GLY A N 1
ATOM 4488 C CA . GLY A 1 591 ? 34.021 7.195 -46.074 1.00 42.94 591 GLY A CA 1
ATOM 4489 C C . GLY A 1 591 ? 33.409 5.904 -46.649 1.00 42.94 591 GLY A C 1
ATOM 4490 O O . GLY A 1 591 ? 34.129 4.919 -46.746 1.00 42.94 591 GLY A O 1
ATOM 4491 N N . ASN A 1 592 ? 32.124 5.864 -47.020 1.00 40.72 592 ASN A N 1
ATOM 4492 C CA . ASN A 1 592 ? 31.443 4.743 -47.662 1.00 40.72 592 ASN A CA 1
ATOM 4493 C C . ASN A 1 592 ? 30.866 5.087 -49.051 1.00 40.72 592 ASN A C 1
ATOM 4495 O O . ASN A 1 592 ? 30.417 4.184 -49.755 1.00 40.72 592 ASN A O 1
ATOM 4499 N N . GLY A 1 593 ? 30.927 6.347 -49.497 1.00 46.69 593 GLY A N 1
ATOM 4500 C CA . GLY A 1 593 ? 30.475 6.757 -50.830 1.00 46.69 593 GLY A CA 1
ATOM 4501 C C . GLY A 1 593 ? 28.988 7.122 -50.939 1.00 46.69 593 GLY A C 1
ATOM 4502 O O . GLY A 1 593 ? 28.544 7.456 -52.046 1.00 46.69 593 GLY A O 1
ATOM 4503 N N . GLU A 1 594 ? 28.248 7.092 -49.827 1.00 49.06 594 GLU A N 1
ATOM 4504 C CA . GLU A 1 594 ? 26.886 7.625 -49.701 1.00 49.06 594 GLU A CA 1
ATOM 4505 C C . GLU A 1 594 ? 26.947 9.136 -49.424 1.00 49.06 594 GLU A C 1
ATOM 4507 O O . GLU A 1 594 ? 27.998 9.651 -49.037 1.00 49.06 594 GLU A O 1
ATOM 4512 N N . ASP A 1 595 ? 25.858 9.876 -49.669 1.00 61.97 595 ASP A N 1
ATOM 4513 C CA . ASP A 1 595 ? 25.806 11.304 -49.329 1.00 61.97 595 ASP A CA 1
ATOM 4514 C C . ASP A 1 595 ? 25.751 11.443 -47.803 1.00 61.97 595 ASP A C 1
ATOM 4516 O O . ASP A 1 595 ? 24.691 11.539 -47.184 1.00 61.97 595 ASP A O 1
ATOM 4520 N N . GLY A 1 596 ? 26.933 11.384 -47.188 1.00 65.81 596 GLY A N 1
ATOM 4521 C CA . GLY A 1 596 ? 27.155 11.383 -45.749 1.00 65.81 596 GLY A CA 1
ATOM 4522 C C . GLY A 1 596 ? 26.649 12.638 -45.058 1.00 65.81 596 GLY A C 1
ATOM 4523 O O . GLY A 1 596 ? 26.736 12.726 -43.839 1.00 65.81 596 GLY A O 1
ATOM 4524 N N . CYS A 1 597 ? 26.137 13.602 -45.819 1.00 78.94 597 CYS A N 1
ATOM 4525 C CA . CYS A 1 597 ? 25.652 14.891 -45.370 1.00 78.94 597 CYS A CA 1
ATOM 4526 C C . CYS A 1 597 ? 24.131 15.050 -45.600 1.00 78.94 597 CYS A C 1
ATOM 4528 O O . CYS A 1 597 ? 23.616 16.158 -45.433 1.00 78.94 597 CYS A O 1
ATOM 4530 N N . GLU A 1 598 ? 23.405 13.949 -45.881 1.00 86.12 598 GLU A N 1
ATOM 4531 C CA . GLU A 1 598 ? 21.933 13.831 -45.946 1.00 86.12 598 GLU A CA 1
ATOM 4532 C C . GLU A 1 598 ? 21.401 12.591 -45.171 1.00 86.12 598 GLU A C 1
ATOM 4534 O O . GLU A 1 598 ? 22.022 11.531 -45.172 1.00 86.12 598 GLU A O 1
ATOM 4539 N N . GLN A 1 599 ? 20.249 12.701 -44.484 1.00 87.25 599 GLN A N 1
ATOM 4540 C CA . GLN A 1 599 ? 19.598 11.612 -43.716 1.00 87.25 599 GLN A CA 1
ATOM 4541 C C . GLN A 1 599 ? 18.053 11.667 -43.790 1.00 87.25 599 GLN A C 1
ATOM 4543 O O . GLN A 1 599 ? 17.486 12.757 -43.699 1.00 87.25 599 GLN A O 1
ATOM 4548 N N . VAL A 1 600 ? 17.364 10.513 -43.882 1.00 86.44 600 VAL A N 1
ATOM 4549 C CA . VAL A 1 600 ? 15.883 10.380 -43.984 1.00 86.44 600 VAL A CA 1
ATOM 4550 C C . VAL A 1 600 ? 15.312 9.427 -42.914 1.00 86.44 600 VAL A C 1
ATOM 4552 O O . VAL A 1 600 ? 15.914 8.393 -42.641 1.00 86.44 600 VAL A O 1
ATOM 4555 N N . PHE A 1 601 ? 14.150 9.738 -42.312 1.00 86.50 601 PHE A N 1
ATOM 4556 C CA . PHE A 1 601 ? 13.488 8.902 -41.279 1.00 86.50 601 PHE A CA 1
ATOM 4557 C C . PHE A 1 601 ? 11.954 9.110 -41.178 1.00 86.50 601 PHE A C 1
ATOM 4559 O O . PHE A 1 601 ? 11.435 10.080 -41.722 1.00 86.50 601 PHE A O 1
ATOM 4566 N N . SER A 1 602 ? 11.216 8.218 -40.481 1.00 82.62 602 SER A N 1
ATOM 4567 C CA . SER A 1 602 ? 9.734 8.244 -40.327 1.00 82.62 602 SER A CA 1
ATOM 4568 C C . SER A 1 602 ? 9.235 8.105 -38.871 1.00 82.62 602 SER A C 1
ATOM 4570 O O . SER A 1 602 ? 9.923 7.500 -38.054 1.00 82.62 602 SER A O 1
ATOM 4572 N N . LEU A 1 603 ? 8.025 8.609 -38.554 1.00 82.00 603 LEU A N 1
ATOM 4573 C CA . LEU A 1 603 ? 7.372 8.560 -37.217 1.00 82.00 603 LEU A CA 1
ATOM 4574 C C . LEU A 1 603 ? 5.927 7.958 -37.254 1.00 82.00 603 LEU A C 1
ATOM 4576 O O . LEU A 1 603 ? 5.162 8.322 -38.148 1.00 82.00 603 LEU A O 1
ATOM 4580 N N . SER A 1 604 ? 5.537 7.091 -36.286 1.00 71.44 604 SER A N 1
ATOM 4581 C CA . SER A 1 604 ? 4.277 6.274 -36.186 1.00 71.44 604 SER A CA 1
ATOM 4582 C C . SER A 1 604 ? 3.452 6.454 -34.866 1.00 71.44 604 SER A C 1
ATOM 4584 O O . SER A 1 604 ? 4.008 6.976 -33.900 1.00 71.44 604 SER A O 1
ATOM 4586 N N . PRO A 1 605 ? 2.155 6.031 -34.773 1.00 65.38 605 PRO A N 1
ATOM 4587 C CA . PRO A 1 605 ? 1.295 6.163 -33.564 1.00 65.38 605 PRO A CA 1
ATOM 4588 C C . PRO A 1 605 ? 1.474 5.066 -32.473 1.00 65.38 605 PRO A C 1
ATOM 4590 O O . PRO A 1 605 ? 2.103 4.036 -32.719 1.00 65.38 605 PRO A O 1
ATOM 4593 N N . ASN A 1 606 ? 0.912 5.265 -31.262 1.00 65.44 606 ASN A N 1
ATOM 4594 C CA . ASN A 1 606 ? 1.042 4.357 -30.095 1.00 65.44 606 ASN A CA 1
ATOM 4595 C C . ASN A 1 606 ? -0.137 3.355 -29.933 1.00 65.44 606 ASN A C 1
ATOM 4597 O O . ASN A 1 606 ? -1.278 3.708 -30.221 1.00 65.44 606 ASN A O 1
ATOM 4601 N N . PRO A 1 607 ? 0.094 2.124 -29.414 1.00 66.88 607 PRO A N 1
ATOM 4602 C CA . PRO A 1 607 ? -0.965 1.136 -29.137 1.00 66.88 607 PRO A CA 1
ATOM 4603 C C . PRO A 1 607 ? -1.843 1.502 -27.919 1.00 66.88 607 PRO A C 1
ATOM 4605 O O . PRO A 1 607 ? -1.329 2.119 -26.980 1.00 66.88 607 PRO A O 1
ATOM 4608 N N . PRO A 1 608 ? -3.126 1.075 -27.872 1.00 74.62 608 PRO A N 1
ATOM 4609 C CA . PRO A 1 608 ? -4.055 1.428 -26.798 1.00 74.62 608 PRO A CA 1
ATOM 4610 C C . PRO A 1 608 ? -3.644 0.794 -25.459 1.00 74.62 608 PRO A C 1
ATOM 4612 O O . PRO A 1 608 ? -3.185 -0.347 -25.409 1.00 74.62 608 PRO A O 1
ATOM 4615 N N . GLN A 1 609 ? -3.795 1.541 -24.366 1.00 80.69 609 GLN A N 1
ATOM 4616 C CA . GLN A 1 609 ? -3.295 1.194 -23.035 1.00 80.69 609 GLN A CA 1
ATOM 4617 C C . GLN A 1 609 ? -4.425 1.098 -22.008 1.00 80.69 609 GLN A C 1
ATOM 4619 O O . GLN A 1 609 ? -5.361 1.894 -21.998 1.00 80.69 609 GLN A O 1
ATOM 4624 N N . CYS A 1 610 ? -4.295 0.151 -21.081 1.00 82.81 610 CYS A N 1
ATOM 4625 C CA . CYS A 1 610 ? -5.065 0.159 -19.841 1.00 82.81 610 CYS A CA 1
ATOM 4626 C C . CYS A 1 610 ? -4.345 1.032 -18.820 1.00 82.81 610 CYS A C 1
ATOM 4628 O O . CYS A 1 610 ? -3.180 0.765 -18.537 1.00 82.81 610 CYS A O 1
ATOM 4630 N N . ILE A 1 611 ? -5.014 2.034 -18.258 1.00 88.44 611 ILE A N 1
ATOM 4631 C CA . ILE A 1 611 ? -4.441 2.904 -17.225 1.00 88.44 611 ILE A CA 1
ATOM 4632 C C . ILE A 1 611 ? -4.707 2.318 -15.841 1.00 88.44 611 ILE A C 1
ATOM 4634 O O . ILE A 1 611 ? -3.789 2.226 -15.027 1.00 88.44 611 ILE A O 1
ATOM 4638 N N . SER A 1 612 ? -5.946 1.898 -15.575 1.00 88.12 612 SER A N 1
ATOM 4639 C CA . SER A 1 612 ? -6.309 1.269 -14.306 1.00 88.12 612 SER A CA 1
ATOM 4640 C C . SER A 1 612 ? -7.631 0.504 -14.370 1.00 88.12 612 SER A C 1
ATOM 4642 O O . SER A 1 612 ? -8.542 0.855 -15.121 1.00 88.12 612 SER A O 1
ATOM 4644 N N . LEU A 1 613 ? -7.751 -0.513 -13.518 1.00 92.50 613 LEU A N 1
ATOM 4645 C CA . LEU A 1 613 ? -9.014 -1.065 -13.039 1.00 92.50 613 LEU A CA 1
ATOM 4646 C C . LEU A 1 613 ? -9.029 -0.935 -11.513 1.00 92.50 613 LEU A C 1
ATOM 4648 O O . LEU A 1 613 ? -8.125 -1.430 -10.842 1.00 92.50 613 LEU A O 1
ATOM 4652 N N . SER A 1 614 ? -10.036 -0.269 -10.958 1.00 92.06 614 SER A N 1
ATOM 4653 C CA . SER A 1 614 ? -10.220 -0.139 -9.511 1.00 92.06 614 SER A CA 1
ATOM 4654 C C . SER A 1 614 ? -11.604 -0.611 -9.085 1.00 92.06 614 SER A C 1
ATOM 4656 O O . SER A 1 614 ? -12.536 -0.634 -9.888 1.00 92.06 614 SER A O 1
ATOM 4658 N N . SER A 1 615 ? -11.729 -0.996 -7.817 1.00 91.75 615 SER A N 1
ATOM 4659 C CA . SER A 1 615 ? -12.977 -1.437 -7.192 1.00 91.75 615 SER A CA 1
ATOM 4660 C C . SER A 1 615 ? -13.201 -0.690 -5.879 1.00 91.75 615 SER A C 1
ATOM 4662 O O . SER A 1 615 ? -12.269 -0.546 -5.083 1.00 91.75 615 SER A O 1
ATOM 4664 N N . VAL A 1 616 ? -14.425 -0.230 -5.633 1.00 90.44 616 VAL A N 1
ATOM 4665 C CA . VAL A 1 616 ? -14.814 0.448 -4.393 1.00 90.44 616 VAL A CA 1
ATOM 4666 C C . VAL A 1 616 ? -16.109 -0.174 -3.860 1.00 90.44 616 VAL A C 1
ATOM 4668 O O . VAL A 1 616 ? -17.121 -0.135 -4.562 1.00 90.44 616 VAL A O 1
ATOM 4671 N N . PRO A 1 617 ? -16.117 -0.697 -2.620 1.00 89.50 617 PRO A N 1
ATOM 4672 C CA . PRO A 1 617 ? -14.953 -1.006 -1.772 1.00 89.50 617 PRO A CA 1
ATOM 4673 C C . PRO A 1 617 ? -14.109 -2.182 -2.319 1.00 89.50 617 PRO A C 1
ATOM 4675 O O . PRO A 1 617 ? -14.608 -3.027 -3.051 1.00 89.50 617 PRO A O 1
ATOM 4678 N N . SER A 1 618 ? -12.822 -2.262 -1.955 1.00 82.12 618 SER A N 1
ATOM 4679 C CA . SER A 1 618 ? -11.926 -3.388 -2.310 1.00 82.12 618 SER A CA 1
ATOM 4680 C C . SER A 1 618 ? -11.883 -4.503 -1.257 1.00 82.12 618 SER A C 1
ATOM 4682 O O . SER A 1 618 ? -11.382 -5.597 -1.521 1.00 82.12 618 SER A O 1
ATOM 4684 N N . SER A 1 619 ? -12.416 -4.231 -0.066 1.00 84.50 619 SER A N 1
ATOM 4685 C CA . SER A 1 619 ? -12.608 -5.208 0.998 1.00 84.50 619 SER A CA 1
ATOM 4686 C C . SER A 1 619 ? -14.006 -5.042 1.580 1.00 84.50 619 SER A C 1
ATOM 4688 O O . SER A 1 619 ? -14.389 -3.929 1.951 1.00 84.50 619 SER A O 1
ATOM 4690 N N . ILE A 1 620 ? -14.775 -6.123 1.625 1.00 84.00 620 ILE A N 1
ATOM 4691 C CA . ILE A 1 620 ? -16.144 -6.143 2.143 1.00 84.00 620 ILE A CA 1
ATOM 4692 C C . ILE A 1 620 ? -16.272 -7.179 3.249 1.00 84.00 620 ILE A C 1
ATOM 4694 O O . ILE A 1 620 ? -15.695 -8.260 3.176 1.00 84.00 620 ILE A O 1
ATOM 4698 N N . GLN A 1 621 ? -17.042 -6.829 4.275 1.00 80.31 621 GLN A N 1
ATOM 4699 C CA . GLN A 1 621 ? -17.370 -7.712 5.387 1.00 80.31 621 GLN A CA 1
ATOM 4700 C C . GLN A 1 621 ? -18.854 -8.066 5.343 1.00 80.31 621 GLN A C 1
ATOM 4702 O O . GLN A 1 621 ? -19.670 -7.210 4.994 1.00 80.31 621 GLN A O 1
ATOM 4707 N N . SER A 1 622 ? -19.203 -9.286 5.759 1.00 77.62 622 SER A N 1
ATOM 4708 C CA . SER A 1 622 ? -20.594 -9.770 5.812 1.00 77.62 622 SER A CA 1
ATOM 4709 C C . SER A 1 622 ? -21.306 -9.685 4.442 1.00 77.62 622 SER A C 1
ATOM 4711 O O . SER A 1 622 ? -22.188 -8.836 4.270 1.00 77.62 622 SER A O 1
ATOM 4713 N N . PRO A 1 623 ? -20.911 -10.509 3.446 1.00 78.62 623 PRO A N 1
ATOM 4714 C CA . PRO A 1 623 ? -21.637 -10.611 2.175 1.00 78.62 623 PRO A CA 1
ATOM 4715 C C . PRO A 1 623 ? -23.101 -11.070 2.388 1.00 78.62 623 PRO A C 1
ATOM 4717 O O . PRO A 1 623 ? -23.379 -11.709 3.404 1.00 78.62 623 PRO A O 1
ATOM 4720 N N . PRO A 1 624 ? -24.040 -10.762 1.464 1.00 81.69 624 PRO A N 1
ATOM 4721 C CA . PRO A 1 624 ? -23.819 -10.159 0.147 1.00 81.69 624 PRO A CA 1
ATOM 4722 C C . PRO A 1 624 ? -23.610 -8.636 0.178 1.00 81.69 624 PRO A C 1
ATOM 4724 O O . PRO A 1 624 ? -24.317 -7.904 0.876 1.00 81.69 624 PRO A O 1
ATOM 4727 N N . LYS A 1 625 ? -22.644 -8.137 -0.610 1.00 85.25 625 LYS A N 1
ATOM 4728 C CA . LYS A 1 625 ? -22.373 -6.694 -0.769 1.00 85.25 625 LYS A CA 1
ATOM 4729 C C . LYS A 1 625 ? -22.010 -6.318 -2.207 1.00 85.25 625 LYS A C 1
ATOM 4731 O O . LYS A 1 625 ? -21.366 -7.088 -2.920 1.00 85.25 625 LYS A O 1
ATOM 4736 N N . GLU A 1 626 ? -22.406 -5.104 -2.587 1.00 90.75 626 GLU A N 1
ATOM 4737 C CA . GLU A 1 626 ? -22.148 -4.507 -3.901 1.00 90.75 626 GLU A CA 1
ATOM 4738 C C . GLU A 1 626 ? -20.757 -3.857 -3.960 1.00 90.75 626 GLU A C 1
ATOM 4740 O O . GLU A 1 626 ? -20.327 -3.188 -3.015 1.00 90.75 626 GLU A O 1
ATOM 4745 N N . VAL A 1 627 ? -20.076 -4.025 -5.094 1.00 93.88 627 VAL A N 1
ATOM 4746 C CA . VAL A 1 627 ? -18.787 -3.412 -5.428 1.00 93.88 627 VAL A CA 1
ATOM 4747 C C . VAL A 1 627 ? -18.904 -2.696 -6.774 1.00 93.88 627 VAL A C 1
ATOM 4749 O O . VAL A 1 627 ? -19.329 -3.288 -7.766 1.00 93.88 627 VAL A O 1
ATOM 4752 N N . GLU A 1 628 ? -18.508 -1.423 -6.825 1.00 95.44 628 GLU A N 1
ATOM 4753 C CA . GLU A 1 628 ? -18.408 -0.654 -8.070 1.00 95.44 628 GLU A CA 1
ATOM 4754 C C . GLU A 1 628 ? -16.990 -0.752 -8.643 1.00 95.44 628 GLU A C 1
ATOM 4756 O O . GLU A 1 628 ? -16.009 -0.466 -7.959 1.00 95.44 628 GLU A O 1
ATOM 4761 N N . PHE A 1 629 ? -16.887 -1.099 -9.921 1.00 96.31 629 PHE A N 1
ATOM 4762 C CA . PHE A 1 629 ? -15.659 -1.135 -10.701 1.00 96.31 629 PHE A CA 1
ATOM 4763 C C . PHE A 1 629 ? -15.548 0.101 -11.584 1.00 96.31 629 PHE A C 1
ATOM 4765 O O . PHE A 1 629 ? -16.516 0.485 -12.238 1.00 96.31 629 PHE A O 1
ATOM 4772 N N . THR A 1 630 ? -14.359 0.701 -11.643 1.00 94.69 630 THR A N 1
ATOM 4773 C CA . THR A 1 630 ? -14.026 1.794 -12.565 1.00 94.69 630 THR A CA 1
ATOM 4774 C C . THR A 1 630 ? -12.809 1.408 -13.398 1.00 94.69 630 THR A C 1
ATOM 4776 O O . THR A 1 630 ? -11.735 1.144 -12.860 1.00 94.69 630 THR A O 1
ATOM 4779 N N . ALA A 1 631 ? -12.976 1.394 -14.717 1.00 92.50 631 ALA A N 1
ATOM 4780 C CA . ALA A 1 631 ? -11.916 1.154 -15.687 1.00 92.50 631 ALA A CA 1
ATOM 4781 C C . ALA A 1 631 ? -11.502 2.462 -16.369 1.00 92.50 631 ALA A C 1
ATOM 4783 O O . ALA A 1 631 ? -12.370 3.212 -16.816 1.00 92.50 631 ALA A O 1
ATOM 4784 N N . VAL A 1 632 ? -10.195 2.705 -16.494 1.00 91.12 632 VAL A N 1
ATOM 4785 C CA . VAL A 1 632 ? -9.605 3.831 -17.233 1.00 91.12 632 VAL A CA 1
ATOM 4786 C C . VAL A 1 632 ? -8.675 3.288 -18.317 1.00 91.12 632 VAL A C 1
ATOM 4788 O O . VAL A 1 632 ? -7.782 2.485 -18.045 1.00 91.12 632 VAL A O 1
ATOM 4791 N N . THR A 1 633 ? -8.872 3.741 -19.551 1.00 89.00 633 THR A N 1
ATOM 4792 C CA . THR A 1 633 ? -8.133 3.331 -20.757 1.00 89.00 633 THR A CA 1
ATOM 4793 C C . THR A 1 633 ? -7.580 4.557 -21.493 1.00 89.00 633 THR A C 1
ATOM 4795 O O . THR A 1 633 ? -8.016 5.679 -21.247 1.00 89.00 633 THR A O 1
ATOM 4798 N N . GLN A 1 634 ? -6.604 4.366 -22.380 1.00 84.88 634 GLN A N 1
ATOM 4799 C CA . GLN A 1 634 ? -6.015 5.409 -23.223 1.00 84.88 634 GLN A CA 1
ATOM 4800 C C . GLN A 1 634 ? -5.854 4.891 -24.654 1.00 84.88 634 GLN A C 1
ATOM 4802 O O . GLN A 1 634 ? -5.419 3.759 -24.863 1.00 84.88 634 GLN A O 1
ATOM 4807 N N . VAL A 1 635 ? -6.164 5.731 -25.642 1.00 81.38 635 VAL A N 1
ATOM 4808 C CA . VAL A 1 635 ? -5.965 5.441 -27.067 1.00 81.38 635 VAL A CA 1
ATOM 4809 C C . VAL A 1 635 ? -5.319 6.659 -27.724 1.00 81.38 635 VAL A C 1
ATOM 4811 O O . VAL A 1 635 ? -5.900 7.741 -27.698 1.00 81.38 635 VAL A O 1
ATOM 4814 N N . ASP A 1 636 ? -4.141 6.487 -28.326 1.00 72.75 636 ASP A N 1
ATOM 4815 C CA . ASP A 1 636 ? -3.460 7.545 -29.078 1.00 72.75 636 ASP A CA 1
ATOM 4816 C C . ASP A 1 636 ? -3.683 7.313 -30.585 1.00 72.75 636 ASP A C 1
ATOM 4818 O O . ASP A 1 636 ? -3.240 6.310 -31.142 1.00 72.75 636 ASP A O 1
ATOM 4822 N N . GLY A 1 637 ? -4.371 8.235 -31.266 1.00 61.25 637 GLY A N 1
ATOM 4823 C CA . GLY A 1 637 ? -4.594 8.149 -32.719 1.00 61.25 637 GLY A CA 1
ATOM 4824 C C . GLY A 1 637 ? -5.736 7.221 -33.171 1.00 61.25 637 GLY A C 1
ATOM 4825 O O . GLY A 1 637 ? -5.685 6.710 -34.288 1.00 61.25 637 GLY A O 1
ATOM 4826 N N . GLY A 1 638 ? -6.765 7.006 -32.337 1.00 71.75 638 GLY A N 1
ATOM 4827 C CA . GLY A 1 638 ? -7.972 6.219 -32.652 1.00 71.75 638 GLY A CA 1
ATOM 4828 C C . GLY A 1 638 ? -9.096 6.373 -31.612 1.00 71.75 638 GLY A C 1
ATOM 4829 O O . GLY A 1 638 ? -9.014 7.249 -30.755 1.00 71.75 638 GLY A O 1
ATOM 4830 N N . GLU A 1 639 ? -10.125 5.513 -31.659 1.00 79.81 639 GLU A N 1
ATOM 4831 C CA . GLU A 1 639 ? -11.263 5.510 -30.712 1.00 79.81 639 GLU A CA 1
ATOM 4832 C C . GLU A 1 639 ? -11.477 4.136 -30.043 1.00 79.81 639 GLU A C 1
ATOM 4834 O O . GLU A 1 639 ? -11.219 3.087 -30.641 1.00 79.81 639 GLU A O 1
ATOM 4839 N N . MET A 1 640 ? -11.991 4.138 -28.806 1.00 88.88 640 MET A N 1
ATOM 4840 C CA . MET A 1 640 ? -12.467 2.928 -28.115 1.00 88.88 640 MET A CA 1
ATOM 4841 C C . MET A 1 640 ? -13.762 2.401 -28.745 1.00 88.88 640 MET A C 1
ATOM 4843 O O . MET A 1 640 ? -14.588 3.179 -29.221 1.00 88.88 640 MET A O 1
ATOM 4847 N N . THR A 1 641 ? -13.957 1.080 -28.717 1.00 89.94 641 THR A N 1
ATOM 4848 C CA . THR A 1 641 ? -15.163 0.419 -29.251 1.00 89.94 641 THR A CA 1
ATOM 4849 C C . THR A 1 641 ? -15.914 -0.387 -28.193 1.00 89.94 641 THR A C 1
ATOM 4851 O O . THR A 1 641 ? -17.144 -0.315 -28.129 1.00 89.94 641 THR A O 1
ATOM 4854 N N . SER A 1 642 ? -15.209 -1.127 -27.331 1.00 90.75 642 SER A N 1
ATOM 4855 C CA . SER A 1 642 ? -15.837 -1.888 -26.249 1.00 90.75 642 SER A CA 1
ATOM 4856 C C . SER A 1 642 ? -14.896 -2.177 -25.075 1.00 90.75 642 SER A C 1
ATOM 4858 O O . SER A 1 642 ? -13.674 -2.203 -25.233 1.00 90.75 642 SER A O 1
ATOM 4860 N N . VAL A 1 643 ? -15.479 -2.414 -23.897 1.00 93.06 643 VAL A N 1
ATOM 4861 C CA . VAL A 1 643 ? -14.803 -2.887 -22.677 1.00 93.06 643 VAL A CA 1
ATOM 4862 C C . VAL A 1 643 ? -15.573 -4.068 -22.078 1.00 93.06 643 VAL A C 1
ATOM 4864 O O . VAL A 1 643 ? -16.800 -4.074 -22.107 1.00 93.06 643 VAL A O 1
ATOM 4867 N N . THR A 1 644 ? -14.885 -5.069 -21.532 1.00 94.62 644 THR A N 1
ATOM 4868 C CA . THR A 1 644 ? -15.499 -6.267 -20.931 1.00 94.62 644 THR A CA 1
ATOM 4869 C C . THR A 1 644 ? -14.914 -6.536 -19.548 1.00 94.62 644 THR A C 1
ATOM 4871 O O . THR A 1 644 ? -13.698 -6.688 -19.415 1.00 94.62 644 THR A O 1
ATOM 4874 N N . PHE A 1 645 ? -15.778 -6.615 -18.534 1.00 95.31 645 PHE A N 1
ATOM 4875 C CA . PHE A 1 645 ? -15.437 -6.870 -17.132 1.00 95.31 645 PHE A CA 1
ATOM 4876 C C . PHE A 1 645 ? -15.648 -8.345 -16.775 1.00 95.31 645 PHE A C 1
ATOM 4878 O O . PHE A 1 645 ? -16.708 -8.902 -17.052 1.00 95.31 645 PHE A O 1
ATOM 4885 N N . ASN A 1 646 ? -14.663 -8.962 -16.126 1.00 95.25 646 ASN A N 1
ATOM 4886 C CA . ASN A 1 646 ? -14.784 -10.251 -15.446 1.00 95.25 646 ASN A CA 1
ATOM 4887 C C . ASN A 1 646 ? -14.563 -10.026 -13.943 1.00 95.25 646 ASN A C 1
ATOM 4889 O O . ASN A 1 646 ? -13.605 -9.352 -13.574 1.00 95.25 646 ASN A O 1
ATOM 4893 N N . PHE A 1 647 ? -15.429 -10.571 -13.088 1.00 95.38 647 PHE A N 1
ATOM 4894 C CA . PHE A 1 647 ? -15.429 -10.296 -11.646 1.00 95.38 647 PHE A CA 1
ATOM 4895 C C . PHE A 1 647 ? -14.667 -11.330 -10.799 1.00 95.38 647 PHE A C 1
ATOM 4897 O O . PHE A 1 647 ? -14.486 -11.123 -9.597 1.00 95.38 647 PHE A O 1
ATOM 4904 N N . GLY A 1 648 ? -14.187 -12.421 -11.405 1.00 91.06 648 GLY A N 1
ATOM 4905 C CA . GLY A 1 648 ? -13.336 -13.419 -10.748 1.00 91.06 648 GLY A CA 1
ATOM 4906 C C . GLY A 1 648 ? -14.051 -14.392 -9.805 1.00 91.06 648 GLY A C 1
ATOM 4907 O O . GLY A 1 648 ? -13.401 -15.274 -9.253 1.00 91.06 648 GLY A O 1
ATOM 4908 N N . ASP A 1 649 ? -15.366 -14.267 -9.626 1.00 89.25 649 ASP A N 1
ATOM 4909 C CA . ASP A 1 649 ? -16.210 -15.134 -8.787 1.00 89.25 649 ASP A CA 1
ATOM 4910 C C . ASP A 1 649 ? -16.952 -16.228 -9.574 1.00 89.25 649 ASP A C 1
ATOM 4912 O O . ASP A 1 649 ? -17.769 -16.956 -9.018 1.00 89.25 649 ASP A O 1
ATOM 4916 N N . GLY A 1 650 ? -16.665 -16.353 -10.873 1.00 87.75 650 GLY A N 1
ATOM 4917 C CA . GLY A 1 650 ? -17.318 -17.305 -11.774 1.00 87.75 650 GLY A CA 1
ATOM 4918 C C . GLY A 1 650 ? -18.606 -16.786 -12.420 1.00 87.75 650 GLY A C 1
ATOM 4919 O O . GLY A 1 650 ? -19.202 -17.502 -13.226 1.00 87.75 650 GLY A O 1
ATOM 4920 N N . SER A 1 651 ? -19.027 -15.553 -12.122 1.00 91.50 651 SER A N 1
ATOM 4921 C CA . SER A 1 651 ? -20.135 -14.911 -12.834 1.00 91.50 651 SER A CA 1
ATOM 4922 C C . SER A 1 651 ? -19.792 -14.633 -14.315 1.00 91.50 651 SER A C 1
ATOM 4924 O O . SER A 1 651 ? -18.619 -14.447 -14.662 1.00 91.50 651 SER A O 1
ATOM 4926 N N . PRO A 1 652 ? -20.789 -14.612 -15.227 1.00 93.44 652 PRO A N 1
ATOM 4927 C CA . PRO A 1 652 ? -20.551 -14.313 -16.640 1.00 93.44 652 PRO A CA 1
ATOM 4928 C C . PRO A 1 652 ? -19.934 -12.914 -16.854 1.00 93.44 652 PRO A C 1
ATOM 4930 O O . PRO A 1 652 ? -20.430 -11.948 -16.268 1.00 93.44 652 PRO A O 1
ATOM 4933 N N . PRO A 1 653 ? -18.913 -12.762 -17.725 1.00 94.00 653 PRO A N 1
ATOM 4934 C CA . PRO A 1 653 ? -18.341 -11.453 -18.039 1.00 94.00 653 PRO A CA 1
ATOM 4935 C C . PRO A 1 653 ? -19.359 -10.484 -18.654 1.00 94.00 653 PRO A C 1
ATOM 4937 O O . PRO A 1 653 ? -20.213 -10.885 -19.446 1.00 94.00 653 PRO A O 1
ATOM 4940 N N . GLN A 1 654 ? -19.232 -9.191 -18.351 1.00 95.88 654 GLN A N 1
ATOM 4941 C CA . GLN A 1 654 ? -20.146 -8.142 -18.817 1.00 95.88 654 GLN A CA 1
ATOM 4942 C C . GLN A 1 654 ? -19.453 -7.177 -19.789 1.00 95.88 654 GLN A C 1
ATOM 4944 O O . GLN A 1 654 ? -18.473 -6.523 -19.431 1.00 95.88 654 GLN A O 1
ATOM 4949 N N . LYS A 1 655 ? -19.969 -7.081 -21.025 1.00 94.12 655 LYS A N 1
ATOM 4950 C CA . LYS A 1 655 ? -19.441 -6.230 -22.110 1.00 94.12 655 LYS A CA 1
ATOM 4951 C C . LYS A 1 655 ? -20.242 -4.929 -22.250 1.00 94.12 655 LYS A C 1
ATOM 4953 O O . LYS A 1 655 ? -21.468 -4.956 -22.298 1.00 94.12 655 LYS A O 1
ATOM 4958 N N . ILE A 1 656 ? -19.540 -3.804 -22.382 1.00 93.69 656 ILE A N 1
ATOM 4959 C CA . ILE A 1 656 ? -20.081 -2.462 -22.630 1.00 93.69 656 ILE A CA 1
ATOM 4960 C C . ILE A 1 656 ? -19.503 -1.943 -23.953 1.00 93.69 656 ILE A C 1
ATOM 4962 O O . ILE A 1 656 ? -18.288 -1.811 -24.093 1.00 93.69 656 ILE A O 1
ATOM 4966 N N . ASN A 1 657 ? -20.362 -1.609 -24.919 1.00 93.19 657 ASN A N 1
ATOM 4967 C CA . ASN A 1 657 ? -19.950 -0.933 -26.154 1.00 93.19 657 ASN A CA 1
ATOM 4968 C C . ASN A 1 657 ? -19.876 0.575 -25.897 1.00 93.19 657 ASN A C 1
ATOM 4970 O O . ASN A 1 657 ? -20.874 1.192 -25.528 1.00 93.19 657 ASN A O 1
ATOM 4974 N N . THR A 1 658 ? -18.692 1.163 -26.040 1.00 90.06 658 THR A N 1
ATOM 4975 C CA . THR A 1 658 ? -18.415 2.519 -25.557 1.00 90.06 658 THR A CA 1
ATOM 4976 C C . THR A 1 658 ? -17.221 3.135 -26.272 1.00 90.06 658 THR A C 1
ATOM 4978 O O . THR A 1 658 ? -16.224 2.464 -26.535 1.00 90.06 658 THR A O 1
ATOM 4981 N N . LYS A 1 659 ? -17.317 4.442 -26.536 1.00 87.75 659 LYS A N 1
ATOM 4982 C CA . LYS A 1 659 ? -16.188 5.285 -26.959 1.00 87.75 659 LYS A CA 1
ATOM 4983 C C . LYS A 1 659 ? -15.506 5.984 -25.780 1.00 87.75 659 LYS A C 1
ATOM 4985 O O . LYS A 1 659 ? -14.497 6.660 -25.960 1.00 87.75 659 LYS A O 1
ATOM 4990 N N . GLN A 1 660 ? -16.078 5.871 -24.580 1.00 87.50 660 GLN A N 1
ATOM 4991 C CA . GLN A 1 660 ? -15.563 6.533 -23.391 1.00 87.50 660 GLN A CA 1
ATOM 4992 C C . GLN A 1 660 ? -14.315 5.817 -22.885 1.00 87.50 660 GLN A C 1
ATOM 4994 O O . GLN A 1 660 ? -14.279 4.591 -22.774 1.00 87.50 660 GLN A O 1
ATOM 4999 N N . LEU A 1 661 ? -13.310 6.610 -22.522 1.00 88.38 661 LEU A N 1
ATOM 5000 C CA . LEU A 1 661 ? -12.064 6.118 -21.941 1.00 88.38 661 LEU A CA 1
ATOM 5001 C C . LEU A 1 661 ? -12.224 5.687 -20.473 1.00 88.38 661 LEU A C 1
ATOM 5003 O O . LEU A 1 661 ? -11.387 4.941 -19.968 1.00 88.38 661 LEU A O 1
ATOM 5007 N N . VAL A 1 662 ? -13.298 6.121 -19.803 1.00 92.25 662 VAL A N 1
ATOM 5008 C CA . VAL A 1 662 ? -13.640 5.764 -18.419 1.00 92.25 662 VAL A CA 1
ATOM 5009 C C . VAL A 1 662 ? -14.995 5.066 -18.397 1.00 92.25 662 VAL A C 1
ATOM 5011 O O . VAL A 1 662 ? -15.968 5.629 -18.889 1.00 92.25 662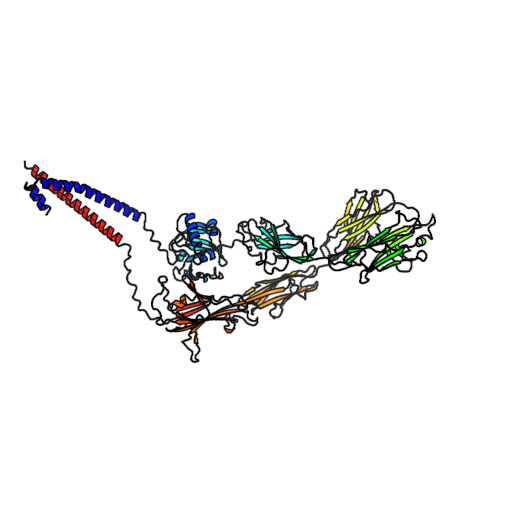 VAL A O 1
ATOM 5014 N N . ASN A 1 663 ? -15.074 3.869 -17.813 1.00 94.06 663 ASN A N 1
ATOM 5015 C CA . ASN A 1 663 ? -16.309 3.078 -17.742 1.00 94.06 663 ASN A CA 1
ATOM 5016 C C . ASN A 1 663 ? -16.520 2.518 -16.334 1.00 94.06 663 ASN A C 1
ATOM 5018 O O . ASN A 1 663 ? -15.553 2.166 -15.657 1.00 94.06 663 ASN A O 1
ATOM 5022 N N . LYS A 1 664 ? -17.782 2.425 -15.904 1.00 94.81 664 LYS A N 1
ATOM 5023 C CA . LYS A 1 664 ? -18.161 1.966 -14.564 1.00 94.81 664 LYS A CA 1
ATOM 5024 C C . LYS A 1 664 ? -19.196 0.849 -14.609 1.00 94.81 664 LYS A C 1
ATOM 5026 O O . LYS A 1 664 ? -20.084 0.887 -15.457 1.00 94.81 664 LYS A O 1
ATOM 5031 N N . ILE A 1 665 ? -19.106 -0.100 -13.679 1.00 96.00 665 ILE A N 1
ATOM 5032 C CA . ILE A 1 665 ? -20.074 -1.195 -13.531 1.00 96.00 665 ILE A CA 1
ATOM 5033 C C . ILE A 1 665 ? -20.161 -1.661 -12.076 1.00 96.00 665 ILE A C 1
ATOM 5035 O O . ILE A 1 665 ? -19.196 -1.522 -11.333 1.00 96.00 665 ILE A O 1
ATOM 5039 N N . LYS A 1 666 ? -21.302 -2.203 -11.652 1.00 94.88 666 LYS A N 1
ATOM 5040 C CA . LYS A 1 666 ? -21.521 -2.706 -10.288 1.00 94.88 666 LYS A CA 1
ATOM 5041 C C . LYS A 1 666 ? -21.724 -4.216 -10.299 1.00 94.88 666 LYS A C 1
ATOM 5043 O O . LYS A 1 666 ? -22.356 -4.730 -11.218 1.00 94.88 666 LYS A O 1
ATOM 5048 N N . HIS A 1 667 ? -21.214 -4.901 -9.277 1.00 94.94 667 HIS A N 1
ATOM 5049 C CA . HIS A 1 667 ? -21.332 -6.352 -9.115 1.00 94.94 667 HIS A CA 1
ATOM 5050 C C . HIS A 1 667 ? -21.517 -6.749 -7.646 1.00 94.94 667 HIS A C 1
ATOM 5052 O O . HIS A 1 667 ? -20.945 -6.116 -6.760 1.00 94.94 667 HIS A O 1
ATOM 5058 N N . ASN A 1 668 ? -22.298 -7.801 -7.387 1.00 92.12 668 ASN A N 1
ATOM 5059 C CA . ASN A 1 668 ? -22.585 -8.294 -6.037 1.00 92.12 668 ASN A CA 1
ATOM 5060 C C . ASN A 1 668 ? -21.789 -9.564 -5.738 1.00 92.12 668 ASN A C 1
ATOM 5062 O O . ASN A 1 668 ? -21.980 -10.579 -6.402 1.00 92.12 668 ASN A O 1
ATOM 5066 N N . TYR A 1 669 ? -20.977 -9.529 -4.683 1.00 89.25 669 TYR A N 1
ATOM 5067 C CA . TYR A 1 669 ? -20.291 -10.714 -4.169 1.00 89.25 669 TYR A CA 1
ATOM 5068 C C . TYR A 1 669 ? -21.091 -11.325 -3.020 1.00 89.25 669 TYR A C 1
ATOM 5070 O O . TYR A 1 669 ? -21.396 -10.640 -2.040 1.00 89.25 669 TYR A O 1
ATOM 5078 N N . THR A 1 670 ? -21.421 -12.611 -3.132 1.00 85.50 670 THR A N 1
ATOM 5079 C CA . THR A 1 670 ? -22.299 -13.332 -2.192 1.00 85.50 670 THR A CA 1
ATOM 5080 C C . THR A 1 670 ? -21.554 -14.262 -1.238 1.00 85.50 670 THR A C 1
ATOM 5082 O O . THR A 1 670 ? -22.069 -14.558 -0.165 1.00 85.50 670 THR A O 1
ATOM 5085 N N . LEU A 1 671 ? -20.340 -14.694 -1.589 1.00 82.62 671 LEU A N 1
ATOM 5086 C CA . LEU A 1 671 ? -19.535 -15.615 -0.786 1.00 82.62 671 LEU A CA 1
ATOM 5087 C C . LEU A 1 671 ? -18.230 -14.960 -0.315 1.00 82.62 671 LEU A C 1
ATOM 5089 O O . LEU A 1 671 ? -17.634 -14.187 -1.075 1.00 82.62 671 LEU A O 1
ATOM 5093 N N . PRO A 1 672 ? -17.746 -15.281 0.901 1.00 81.88 672 PRO A N 1
ATOM 5094 C CA . PRO A 1 672 ? -16.420 -14.872 1.345 1.00 81.88 672 PRO A CA 1
ATOM 5095 C C . PRO A 1 672 ? -15.343 -15.475 0.438 1.00 81.88 672 PRO A C 1
ATOM 5097 O O . PRO A 1 672 ? -15.499 -16.567 -0.101 1.00 81.88 672 PRO A O 1
ATOM 5100 N N . GLY A 1 673 ? -14.243 -14.758 0.242 1.00 81.56 673 GLY A N 1
ATOM 5101 C CA . GLY A 1 673 ? -13.181 -15.177 -0.659 1.00 81.56 673 GLY A CA 1
ATOM 5102 C C . GLY A 1 673 ? -12.362 -14.030 -1.230 1.00 81.56 673 GLY A C 1
ATOM 5103 O O . GLY A 1 673 ? -12.667 -12.852 -1.051 1.00 81.56 673 GLY A O 1
ATOM 5104 N N . LYS A 1 674 ? -11.298 -14.402 -1.939 1.00 87.06 674 LYS A N 1
ATOM 5105 C CA . LYS A 1 674 ? -10.427 -13.475 -2.658 1.00 87.06 674 LYS A CA 1
ATOM 5106 C C . LYS A 1 674 ? -10.663 -13.649 -4.155 1.00 87.06 674 LYS A C 1
ATOM 5108 O O . LYS A 1 674 ? -10.333 -14.697 -4.703 1.00 87.06 674 LYS A O 1
ATOM 5113 N N . TYR A 1 675 ? -11.227 -12.631 -4.799 1.00 89.69 675 TYR A N 1
ATOM 5114 C CA . TYR A 1 675 ? -11.614 -12.661 -6.211 1.00 89.69 675 TYR A CA 1
ATOM 5115 C C . TYR A 1 675 ? -10.716 -11.732 -7.032 1.00 89.69 675 TYR A C 1
ATOM 5117 O O . TYR A 1 675 ? -10.485 -10.589 -6.637 1.00 89.69 675 TYR A O 1
ATOM 5125 N N . GLU A 1 676 ? -10.191 -12.210 -8.164 1.00 92.94 676 GLU A N 1
ATOM 5126 C CA . GLU A 1 676 ? -9.406 -11.397 -9.104 1.00 92.94 676 GLU A CA 1
ATOM 5127 C C . GLU A 1 676 ? -10.292 -10.968 -10.278 1.00 92.94 676 GLU A C 1
ATOM 5129 O O . GLU A 1 676 ? -10.543 -11.743 -11.200 1.00 92.94 676 GLU A O 1
ATOM 5134 N N . ALA A 1 677 ? -10.757 -9.723 -10.238 1.00 94.44 677 ALA A N 1
ATOM 5135 C CA . ALA A 1 677 ? -11.494 -9.119 -11.334 1.00 94.44 677 ALA A CA 1
ATOM 5136 C C . ALA A 1 677 ? -10.528 -8.514 -12.360 1.00 94.44 677 ALA A C 1
ATOM 5138 O O . ALA A 1 677 ? -9.488 -7.958 -11.994 1.00 94.44 677 ALA A O 1
ATOM 5139 N N . TYR A 1 678 ? -10.871 -8.583 -13.644 1.00 94.00 678 TYR A N 1
ATOM 5140 C CA . TYR A 1 678 ? -10.033 -8.068 -14.723 1.00 94.00 678 TYR A CA 1
ATOM 5141 C C . TYR A 1 678 ? -10.835 -7.511 -15.902 1.00 94.00 678 TYR A C 1
ATOM 5143 O O . TYR A 1 678 ? -12.011 -7.823 -16.092 1.00 94.00 678 TYR A O 1
ATOM 5151 N N . LEU A 1 679 ? -10.169 -6.685 -16.711 1.00 92.81 679 LEU A N 1
ATOM 5152 C CA . LEU A 1 679 ? -10.746 -5.995 -17.865 1.00 92.81 679 LEU A CA 1
ATOM 5153 C C . LEU A 1 679 ? -10.074 -6.420 -19.182 1.00 92.81 679 LEU A C 1
ATOM 5155 O O . LEU A 1 679 ? -8.853 -6.556 -19.249 1.00 92.81 679 LEU A O 1
ATOM 5159 N N . THR A 1 680 ? -10.863 -6.548 -20.250 1.00 90.38 680 THR A N 1
ATOM 5160 C CA . THR A 1 680 ? -10.397 -6.619 -21.653 1.00 90.38 680 THR A CA 1
ATOM 5161 C C . THR A 1 680 ? -11.091 -5.544 -22.495 1.00 90.38 680 THR A C 1
ATOM 5163 O O . THR A 1 680 ? -12.162 -5.070 -22.110 1.00 90.38 680 THR A O 1
ATOM 5166 N N . PHE A 1 681 ? -10.490 -5.097 -23.604 1.00 88.62 681 PHE A N 1
ATOM 5167 C CA . PHE A 1 681 ? -11.056 -4.006 -24.415 1.00 88.62 681 PHE A CA 1
ATOM 5168 C C . PHE A 1 681 ? -10.588 -3.986 -25.878 1.00 88.62 681 PHE A C 1
ATOM 5170 O O . PHE A 1 681 ? -9.550 -4.549 -26.236 1.00 88.62 681 PHE A O 1
ATOM 5177 N N . GLU A 1 682 ? -11.367 -3.303 -26.721 1.00 87.88 682 GLU A N 1
ATOM 5178 C CA . GLU A 1 682 ? -11.183 -3.198 -28.174 1.00 87.88 682 GLU A CA 1
ATOM 5179 C C . GLU A 1 682 ? -11.192 -1.721 -28.618 1.00 87.88 682 GLU A C 1
ATOM 5181 O O . GLU A 1 682 ? -12.077 -0.955 -28.223 1.00 87.88 682 GLU A O 1
ATOM 5186 N N . ALA A 1 683 ? -10.248 -1.322 -29.478 1.00 86.06 683 ALA A N 1
ATOM 5187 C CA . ALA A 1 683 ? -10.138 0.010 -30.082 1.00 86.06 683 ALA A CA 1
ATOM 5188 C C . ALA A 1 683 ? -9.840 -0.082 -31.593 1.00 86.06 683 ALA A C 1
ATOM 5190 O O . ALA A 1 683 ? -9.420 -1.123 -32.098 1.00 86.06 683 ALA A O 1
ATOM 5191 N N . THR A 1 684 ? -9.999 1.022 -32.330 1.00 79.25 684 THR A N 1
ATOM 5192 C CA . THR A 1 684 ? -9.707 1.063 -33.780 1.00 79.25 684 THR A CA 1
ATOM 5193 C C . THR A 1 684 ? -8.228 0.834 -34.111 1.00 79.25 684 THR A C 1
ATOM 5195 O O . THR A 1 684 ? -7.900 0.468 -35.235 1.00 79.25 684 THR A O 1
ATOM 5198 N N . THR A 1 685 ? -7.334 1.044 -33.142 1.00 72.00 685 THR A N 1
ATOM 5199 C CA . THR A 1 685 ? -5.882 0.831 -33.255 1.00 72.00 685 THR A CA 1
ATOM 5200 C C . THR A 1 685 ? -5.429 -0.558 -32.783 1.00 72.00 685 THR A C 1
ATOM 5202 O O . THR A 1 685 ? -4.238 -0.857 -32.852 1.00 72.00 685 THR A O 1
ATOM 5205 N N . GLY A 1 686 ? -6.348 -1.416 -32.312 1.00 78.06 686 GLY A N 1
ATOM 5206 C CA . GLY A 1 686 ? -6.067 -2.786 -31.861 1.00 78.06 686 GLY A CA 1
ATOM 5207 C C . GLY A 1 686 ? -6.900 -3.230 -30.649 1.00 78.06 686 GLY A C 1
ATOM 5208 O O . GLY A 1 686 ? -7.725 -2.480 -30.130 1.00 78.06 686 GLY A O 1
ATOM 5209 N N . SER A 1 687 ? -6.673 -4.453 -30.161 1.00 72.00 687 SER A N 1
ATOM 5210 C CA . SER A 1 687 ? -7.391 -5.028 -29.007 1.00 72.00 687 SER A CA 1
ATOM 5211 C C . SER A 1 687 ? -6.430 -5.567 -27.948 1.00 72.00 687 SER A C 1
ATOM 5213 O O . SER A 1 687 ? -5.361 -6.080 -28.277 1.00 72.00 687 SER A O 1
ATOM 5215 N N . VAL A 1 688 ? -6.837 -5.517 -26.676 1.00 75.44 688 VAL A N 1
ATOM 5216 C CA . VAL A 1 688 ? -6.104 -6.114 -25.549 1.00 75.44 688 VAL A CA 1
ATOM 5217 C C . VAL A 1 688 ? -6.899 -7.303 -25.012 1.00 75.44 688 VAL A C 1
ATOM 5219 O O . VAL A 1 688 ? -7.887 -7.138 -24.299 1.00 75.44 688 VAL A O 1
ATOM 5222 N N . GLN A 1 689 ? -6.454 -8.509 -25.380 1.00 66.38 689 GLN A N 1
ATOM 5223 C CA . GLN A 1 689 ? -7.103 -9.783 -25.029 1.00 66.38 689 GLN A CA 1
ATOM 5224 C C . GLN A 1 689 ? -6.526 -10.421 -23.755 1.00 66.38 689 GLN A C 1
ATOM 5226 O O . GLN A 1 689 ? -7.220 -11.142 -23.047 1.00 66.38 689 GLN A O 1
ATOM 5231 N N . THR A 1 690 ? -5.255 -10.153 -23.436 1.00 72.50 690 THR A N 1
ATOM 5232 C CA . THR A 1 690 ? -4.617 -10.602 -22.188 1.00 72.50 690 THR A CA 1
ATOM 5233 C C . THR A 1 690 ? -4.473 -9.405 -21.244 1.00 72.50 690 THR A C 1
ATOM 5235 O O . THR A 1 690 ? -3.726 -8.483 -21.576 1.00 72.50 690 THR A O 1
ATOM 5238 N N . PRO A 1 691 ? -5.174 -9.374 -20.095 1.00 73.06 691 PRO A N 1
ATOM 5239 C CA . PRO A 1 691 ? -5.165 -8.216 -19.207 1.00 73.06 691 PRO A CA 1
ATOM 5240 C C . PRO A 1 691 ? -3.773 -7.988 -18.589 1.00 73.06 691 PRO A C 1
ATOM 5242 O O . PRO A 1 691 ? -3.274 -8.876 -17.887 1.00 73.06 691 PRO A O 1
ATOM 5245 N N . PRO A 1 692 ? -3.139 -6.814 -18.785 1.00 75.12 692 PRO A N 1
ATOM 5246 C CA . PRO A 1 692 ? -1.935 -6.444 -18.043 1.00 75.12 692 PRO A CA 1
ATOM 5247 C C . PRO A 1 692 ? -2.250 -6.273 -16.548 1.00 75.12 692 PRO A C 1
ATOM 5249 O O . PRO A 1 692 ? -3.403 -6.066 -16.174 1.00 75.12 692 PRO A O 1
ATOM 5252 N N . ALA A 1 693 ? -1.235 -6.310 -15.677 1.00 74.31 693 ALA A N 1
ATOM 5253 C CA . ALA A 1 693 ? -1.425 -6.268 -14.217 1.00 74.31 693 ALA A CA 1
ATOM 5254 C C . ALA A 1 693 ? -2.240 -5.053 -13.722 1.00 74.31 693 ALA A C 1
ATOM 5256 O O . ALA A 1 693 ? -3.038 -5.182 -12.803 1.00 74.31 693 ALA A O 1
ATOM 5257 N N . GLN A 1 694 ? -2.099 -3.893 -14.373 1.00 81.94 694 GLN A N 1
ATOM 5258 C CA . GLN A 1 694 ? -2.868 -2.670 -14.080 1.00 81.94 694 GLN A CA 1
ATOM 5259 C C . GLN A 1 694 ? -4.365 -2.749 -14.438 1.00 81.94 694 GLN A C 1
ATOM 5261 O O . GLN A 1 694 ? -5.147 -1.895 -14.032 1.00 81.94 694 GLN A O 1
ATOM 5266 N N . CYS A 1 695 ? -4.761 -3.777 -15.188 1.00 86.06 695 CYS A N 1
ATOM 5267 C CA . CYS A 1 695 ? -6.129 -4.072 -15.610 1.00 86.06 695 CYS A CA 1
ATOM 5268 C C . CYS A 1 695 ? -6.760 -5.197 -14.773 1.00 86.06 695 CYS A C 1
ATOM 5270 O O . CYS A 1 695 ? -7.745 -5.807 -15.191 1.00 86.06 695 CYS A O 1
ATOM 5272 N N . LYS A 1 696 ? -6.166 -5.486 -13.610 1.00 92.25 696 LYS A N 1
ATOM 5273 C CA . LYS A 1 696 ? -6.643 -6.445 -12.619 1.00 92.25 696 LYS A CA 1
ATOM 5274 C C . LYS A 1 696 ? -6.829 -5.739 -11.279 1.00 92.25 696 LYS A C 1
ATOM 5276 O O . LYS A 1 696 ? -6.037 -4.871 -10.921 1.00 92.25 696 LYS A O 1
ATOM 5281 N N . THR A 1 697 ? -7.845 -6.131 -10.524 1.00 93.19 697 THR A N 1
ATOM 5282 C CA . THR A 1 697 ? -8.046 -5.703 -9.136 1.00 93.19 697 THR A CA 1
ATOM 5283 C C . THR A 1 697 ? -8.496 -6.891 -8.299 1.00 93.19 697 THR A C 1
ATOM 5285 O O . THR A 1 697 ? -9.140 -7.813 -8.799 1.00 93.19 697 THR A O 1
ATOM 5288 N N . THR A 1 698 ? -8.136 -6.891 -7.019 1.00 92.38 698 THR A N 1
ATOM 5289 C CA . THR A 1 698 ? -8.515 -7.955 -6.090 1.00 92.38 698 THR A CA 1
ATOM 5290 C C . THR A 1 698 ? -9.579 -7.459 -5.128 1.00 92.38 698 THR A C 1
ATOM 5292 O O . THR A 1 698 ? -9.407 -6.421 -4.489 1.00 92.38 698 THR A O 1
ATOM 5295 N N . ILE A 1 699 ? -10.642 -8.242 -4.988 1.00 91.94 699 ILE A N 1
ATOM 5296 C CA . ILE A 1 699 ? -11.729 -8.008 -4.048 1.00 91.94 699 ILE A CA 1
ATOM 5297 C C . ILE A 1 699 ? -11.580 -9.038 -2.943 1.00 91.94 699 ILE A C 1
ATOM 5299 O O . ILE A 1 699 ? -11.525 -10.240 -3.209 1.00 91.94 699 ILE A O 1
ATOM 5303 N N . THR A 1 700 ? -11.486 -8.563 -1.705 1.00 87.81 700 THR A N 1
ATOM 5304 C CA . THR A 1 700 ? -11.460 -9.435 -0.530 1.00 87.81 700 THR A CA 1
ATOM 5305 C C . THR A 1 700 ? -12.816 -9.387 0.151 1.00 87.81 700 THR A C 1
ATOM 5307 O O . THR A 1 700 ? -13.302 -8.321 0.514 1.00 87.81 700 THR A O 1
ATOM 5310 N N . VAL A 1 701 ? -13.434 -10.542 0.322 1.00 86.12 701 VAL A N 1
ATOM 5311 C CA . VAL A 1 701 ? -14.722 -10.690 0.989 1.00 86.12 701 VAL A CA 1
ATOM 5312 C C . VAL A 1 701 ? -14.484 -11.519 2.232 1.00 86.12 701 VAL A C 1
ATOM 5314 O O . VAL A 1 701 ? -14.097 -12.679 2.128 1.00 86.12 701 VAL A O 1
ATOM 5317 N N . THR A 1 702 ? -14.667 -10.923 3.405 1.00 84.12 702 THR A N 1
ATOM 5318 C CA . THR A 1 702 ? -14.498 -11.619 4.679 1.00 84.12 702 THR A CA 1
ATOM 5319 C C . THR A 1 702 ? -15.818 -11.733 5.418 1.00 84.12 702 THR A C 1
ATOM 5321 O O . THR A 1 702 ? -16.728 -10.912 5.283 1.00 84.12 702 THR A O 1
ATOM 5324 N N . ASP A 1 703 ? -15.930 -12.771 6.230 1.00 82.38 703 ASP A N 1
ATOM 5325 C CA . ASP A 1 703 ? -17.040 -12.926 7.154 1.00 82.38 703 ASP A CA 1
ATOM 5326 C C . ASP A 1 703 ? -16.509 -13.476 8.480 1.00 82.38 703 ASP A C 1
ATOM 5328 O O . ASP A 1 703 ? -15.784 -14.466 8.511 1.00 82.38 703 ASP A O 1
ATOM 5332 N N . GLN A 1 704 ? -16.790 -12.785 9.580 1.00 84.50 704 GLN A N 1
ATOM 5333 C CA . GLN A 1 704 ? -16.394 -13.205 10.921 1.00 84.50 704 GLN A CA 1
ATOM 5334 C C . GLN A 1 704 ? -17.562 -12.950 11.860 1.00 84.50 704 GLN A C 1
ATOM 5336 O O . GLN A 1 704 ? -18.093 -11.837 11.919 1.00 84.50 704 GLN A O 1
ATOM 5341 N N . LYS A 1 705 ? -17.953 -13.980 12.609 1.00 86.69 705 LYS A N 1
ATOM 5342 C CA . LYS A 1 705 ? -19.081 -13.913 13.540 1.00 86.69 705 LYS A CA 1
ATOM 5343 C C . LYS A 1 705 ? -18.732 -14.588 14.853 1.00 86.69 705 LYS A C 1
ATOM 5345 O O . LYS A 1 705 ? -17.974 -15.554 14.892 1.00 86.69 705 LYS A O 1
ATOM 5350 N N . PHE A 1 706 ? -19.333 -14.088 15.921 1.00 89.88 706 PHE A N 1
ATO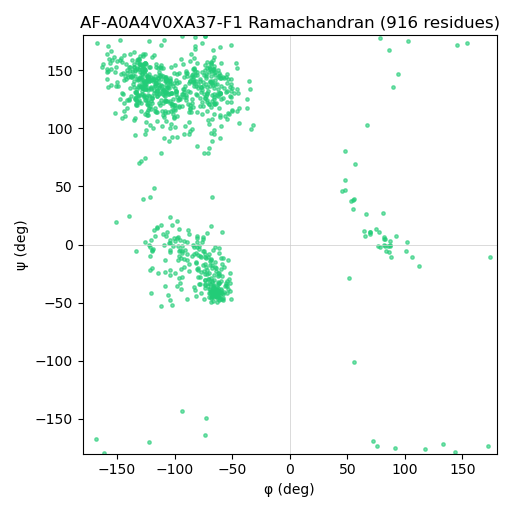M 5351 C CA . PHE A 1 706 ? -19.267 -14.680 17.251 1.00 89.88 706 PHE A CA 1
ATOM 5352 C C . PHE A 1 706 ? -20.644 -15.220 17.630 1.00 89.88 706 PHE A C 1
ATOM 5354 O O . PHE A 1 706 ? -21.643 -14.756 17.085 1.00 89.88 706 PHE A O 1
ATOM 5361 N N . ILE A 1 707 ? -20.689 -16.209 18.519 1.00 90.56 707 ILE A N 1
ATOM 5362 C CA . ILE A 1 707 ? -21.933 -16.709 19.120 1.00 90.56 707 ILE A CA 1
ATOM 5363 C C . ILE A 1 707 ? -21.821 -16.733 20.631 1.00 90.56 707 ILE A C 1
ATOM 5365 O O . ILE A 1 707 ? -20.740 -16.959 21.176 1.00 90.56 707 ILE A O 1
ATOM 5369 N N . LYS A 1 708 ? -22.981 -16.580 21.266 1.00 92.50 708 LYS A N 1
ATOM 5370 C CA . LYS A 1 708 ? -23.251 -16.918 22.657 1.00 92.50 708 LYS A CA 1
ATOM 5371 C C . LYS A 1 708 ? -24.556 -17.704 22.681 1.00 92.50 708 LYS A C 1
ATOM 5373 O O . LYS A 1 708 ? -25.565 -17.224 22.171 1.00 92.50 708 LYS A O 1
ATOM 5378 N N . LEU A 1 709 ? -24.530 -18.913 23.224 1.00 92.56 709 LEU A N 1
ATOM 5379 C CA . LEU A 1 709 ? -25.707 -19.762 23.395 1.00 92.56 709 LEU A CA 1
ATOM 5380 C C . LEU A 1 709 ? -25.815 -20.171 24.858 1.00 92.56 709 LEU A C 1
ATOM 5382 O O . LEU A 1 709 ? -24.793 -20.375 25.511 1.00 92.56 709 LEU A O 1
ATOM 5386 N N . VAL A 1 710 ? -27.041 -20.332 25.351 1.00 95.00 710 VAL A N 1
ATOM 5387 C CA . VAL A 1 710 ? -27.303 -20.859 26.690 1.00 95.00 710 VAL A CA 1
ATOM 5388 C C . VAL A 1 710 ? -28.359 -21.954 26.613 1.00 95.00 710 VAL A C 1
ATOM 5390 O O . VAL A 1 710 ? -29.423 -21.778 26.030 1.00 95.00 710 VAL A O 1
ATOM 5393 N N . ALA A 1 711 ? -28.058 -23.107 27.197 1.00 95.25 711 ALA A N 1
ATOM 5394 C CA . ALA A 1 711 ? -28.989 -24.220 27.308 1.00 95.25 711 ALA A CA 1
ATOM 5395 C C . ALA A 1 711 ? -29.182 -24.590 28.777 1.00 95.25 711 ALA A C 1
ATOM 5397 O O . ALA A 1 711 ? -28.226 -24.616 29.551 1.00 95.25 711 ALA A O 1
ATOM 5398 N N . ASN A 1 712 ? -30.410 -24.917 29.157 1.00 95.62 712 ASN A N 1
ATOM 5399 C CA . ASN A 1 712 ? -30.716 -25.484 30.455 1.00 95.62 712 ASN A CA 1
ATOM 5400 C C . ASN A 1 712 ? -30.523 -27.000 30.371 1.00 95.62 712 ASN A C 1
ATOM 5402 O O . ASN A 1 712 ? -31.219 -27.692 29.636 1.00 95.62 712 ASN A O 1
ATOM 5406 N N . MET A 1 713 ? -29.537 -27.506 31.103 1.00 94.75 713 MET A N 1
ATOM 5407 C CA . MET A 1 713 ? -29.173 -28.921 31.135 1.00 94.75 713 MET A CA 1
ATOM 5408 C C . MET A 1 713 ? -30.070 -29.736 32.072 1.00 94.75 713 MET A C 1
ATOM 5410 O O . MET A 1 713 ? -30.050 -30.962 32.008 1.00 94.75 713 MET A O 1
ATOM 5414 N N . THR A 1 714 ? -30.829 -29.072 32.947 1.00 93.69 714 THR A N 1
ATOM 5415 C CA . THR A 1 714 ? -31.732 -29.715 33.912 1.00 93.69 714 THR A CA 1
ATOM 5416 C C . THR A 1 714 ? -33.164 -29.786 33.383 1.00 93.69 714 THR A C 1
ATOM 5418 O O . THR A 1 714 ? -33.879 -30.747 33.661 1.00 93.69 714 THR A O 1
ATOM 5421 N N . GLN A 1 715 ? -33.585 -28.796 32.592 1.00 91.06 715 GLN A N 1
ATOM 5422 C CA . GLN A 1 715 ? -34.850 -28.829 31.863 1.00 91.06 715 GLN A CA 1
ATOM 5423 C C . GLN A 1 715 ? -34.633 -29.517 30.511 1.00 91.06 715 GLN A C 1
ATOM 5425 O O . GLN A 1 715 ? -33.900 -29.023 29.656 1.00 91.06 715 GLN A O 1
ATOM 5430 N N . LEU A 1 716 ? -35.247 -30.687 30.334 1.00 90.19 716 LEU A N 1
ATOM 5431 C CA . LEU A 1 716 ? -35.114 -31.496 29.126 1.00 90.19 716 LEU A CA 1
ATOM 5432 C C . LEU A 1 716 ? -36.421 -31.491 28.327 1.00 90.19 716 LEU A C 1
ATOM 5434 O O . LEU A 1 716 ? -37.516 -31.475 28.887 1.00 90.19 716 LEU A O 1
ATOM 5438 N N . THR A 1 717 ? -36.285 -31.518 27.006 1.00 86.06 717 THR A N 1
ATOM 5439 C CA . THR A 1 717 ? -37.368 -31.834 26.061 1.00 86.06 717 THR A CA 1
ATOM 5440 C C . THR A 1 717 ? -37.809 -33.297 26.204 1.00 86.06 717 THR A C 1
ATOM 5442 O O . THR A 1 717 ? -37.105 -34.091 26.828 1.00 86.06 717 THR A O 1
ATOM 5445 N N . GLU A 1 718 ? -38.949 -33.675 25.614 1.00 84.75 718 GLU A N 1
ATOM 5446 C CA . GLU A 1 718 ? -39.465 -35.061 25.652 1.00 84.75 718 GLU A CA 1
ATOM 5447 C C . GLU A 1 718 ? -38.442 -36.095 25.140 1.00 84.75 718 GLU A C 1
ATOM 5449 O O . GLU A 1 718 ? -38.357 -37.196 25.679 1.00 84.75 718 GLU A O 1
ATOM 5454 N N . ASP A 1 719 ? -37.579 -35.701 24.196 1.00 84.81 719 ASP A N 1
ATOM 5455 C CA . ASP A 1 719 ? -36.487 -36.523 23.652 1.00 84.81 719 ASP A CA 1
ATOM 5456 C C . ASP A 1 719 ? -35.225 -36.568 24.546 1.00 84.81 719 ASP A C 1
ATOM 5458 O O . ASP A 1 719 ? -34.167 -37.044 24.127 1.00 84.81 719 ASP A O 1
ATOM 5462 N N . GLY A 1 720 ? -35.281 -36.012 25.759 1.00 84.12 720 GLY A N 1
ATOM 5463 C CA . GLY A 1 720 ? -34.166 -35.990 26.710 1.00 84.12 720 GLY A CA 1
ATOM 5464 C C . GLY A 1 720 ? -33.051 -34.987 26.385 1.00 84.12 720 GLY A C 1
ATOM 5465 O O . GLY A 1 720 ? -31.973 -35.067 26.974 1.00 84.12 720 GLY A O 1
ATOM 5466 N N . LYS A 1 721 ? -33.266 -34.039 25.461 1.00 86.44 721 LYS A N 1
ATOM 5467 C CA . LYS A 1 721 ? -32.267 -33.010 25.103 1.00 86.44 721 LYS A CA 1
ATOM 5468 C C . LYS A 1 721 ? -32.429 -31.733 25.939 1.00 86.44 721 LYS A C 1
ATOM 5470 O O . LYS A 1 721 ? -33.575 -31.344 26.174 1.00 86.44 721 LYS A O 1
ATOM 5475 N N . PRO A 1 722 ? -31.326 -31.046 26.304 1.00 91.44 722 PRO A N 1
ATOM 5476 C CA . PRO A 1 722 ? -31.356 -29.734 26.960 1.00 91.44 722 PRO A CA 1
ATOM 5477 C C . PRO A 1 722 ? -32.238 -28.722 26.223 1.00 91.44 722 PRO A C 1
ATOM 5479 O O . PRO A 1 722 ? -32.185 -28.644 24.993 1.00 91.44 722 PRO A O 1
ATOM 5482 N N . THR A 1 723 ? -33.022 -27.936 26.958 1.00 92.69 723 THR A N 1
ATOM 5483 C CA . THR A 1 723 ? -33.833 -26.850 26.384 1.00 92.69 723 THR A CA 1
ATOM 5484 C C . THR A 1 723 ? -33.013 -25.572 26.218 1.00 92.69 723 THR A C 1
ATOM 5486 O O . THR A 1 723 ? -32.111 -25.311 27.010 1.00 92.69 723 THR A O 1
ATOM 5489 N N . ASP A 1 724 ? -33.349 -24.725 25.244 1.00 91.75 724 ASP A N 1
ATOM 5490 C CA . ASP A 1 724 ? -32.816 -23.356 25.172 1.00 91.75 724 ASP A CA 1
ATOM 5491 C C . ASP A 1 724 ? -33.215 -22.568 26.433 1.00 91.75 724 ASP A C 1
ATOM 5493 O O . ASP A 1 724 ? -34.385 -22.584 26.826 1.00 91.75 724 ASP A O 1
ATOM 5497 N N . ALA A 1 725 ? -32.247 -21.925 27.092 1.00 93.00 725 ALA A N 1
ATOM 5498 C CA . ALA A 1 725 ? -32.506 -21.111 28.281 1.00 93.00 725 ALA A CA 1
ATOM 5499 C C . ALA A 1 725 ? -32.657 -19.618 27.951 1.00 93.00 725 ALA A C 1
ATOM 5501 O O . ALA A 1 725 ? -33.088 -18.841 28.803 1.00 93.00 725 ALA A O 1
ATOM 5502 N N . ASN A 1 726 ? -32.344 -19.200 26.721 1.00 93.25 726 ASN A N 1
ATOM 5503 C CA . ASN A 1 726 ? -32.416 -17.801 26.332 1.00 93.25 726 ASN A CA 1
ATOM 5504 C C . ASN A 1 726 ? -33.882 -17.331 26.295 1.00 93.25 726 ASN A C 1
ATOM 5506 O O . ASN A 1 726 ? -34.717 -17.860 25.560 1.00 93.25 726 ASN A O 1
ATOM 5510 N N . GLY A 1 727 ? -34.216 -16.352 27.131 1.00 90.38 727 GLY A N 1
ATOM 5511 C CA . GLY A 1 727 ? -35.576 -15.872 27.360 1.00 90.38 727 GLY A CA 1
ATOM 5512 C C . GLY A 1 727 ? -36.485 -16.858 28.108 1.00 90.38 727 GLY A C 1
ATOM 5513 O O . GLY A 1 727 ? -37.697 -16.637 28.157 1.00 90.38 727 GLY A O 1
ATOM 5514 N N . LYS A 1 728 ? -35.952 -17.949 28.678 1.00 92.56 728 LYS A N 1
ATOM 5515 C CA . LYS A 1 728 ? -36.719 -18.964 29.423 1.00 92.56 728 LYS A CA 1
ATOM 5516 C C . LYS A 1 728 ? -36.324 -18.984 30.895 1.00 92.56 728 LYS A C 1
ATOM 5518 O O . LYS A 1 728 ? -35.163 -18.820 31.242 1.00 92.56 728 LYS A O 1
ATOM 5523 N N . THR A 1 729 ? -37.301 -19.201 31.773 1.00 91.81 729 THR A N 1
ATOM 5524 C CA . THR A 1 729 ? -37.067 -19.143 33.218 1.00 91.81 729 THR A CA 1
ATOM 5525 C C . THR A 1 729 ? -36.327 -20.381 33.732 1.00 91.81 729 THR A C 1
ATOM 5527 O O . THR A 1 729 ? -36.849 -21.499 33.680 1.00 91.81 729 THR A O 1
ATOM 5530 N N . ALA A 1 730 ? -35.140 -20.175 34.298 1.00 93.06 730 ALA A N 1
ATOM 5531 C CA . ALA A 1 730 ? -34.407 -21.179 35.057 1.00 93.06 730 ALA A CA 1
ATOM 5532 C C . ALA A 1 730 ? -34.891 -21.231 36.516 1.00 93.06 730 ALA A C 1
ATOM 5534 O O . ALA A 1 730 ? -35.216 -20.212 37.138 1.00 93.06 730 ALA A O 1
ATOM 5535 N N . LYS A 1 731 ? -34.956 -22.438 37.075 1.00 92.31 731 LYS A N 1
ATOM 5536 C CA . LYS A 1 731 ? -35.356 -22.696 38.462 1.00 92.31 731 LYS A CA 1
ATOM 5537 C C . LYS A 1 731 ? -34.129 -22.786 39.365 1.00 92.31 731 LYS A C 1
ATOM 5539 O O . LYS A 1 731 ? -33.016 -23.044 38.910 1.00 92.31 731 LYS A O 1
ATOM 5544 N N . ALA A 1 732 ? -34.345 -22.604 40.666 1.00 91.88 732 ALA A N 1
ATOM 5545 C CA . ALA A 1 732 ? -33.315 -22.839 41.671 1.00 91.88 732 ALA A CA 1
ATOM 5546 C C . ALA A 1 732 ? -32.705 -24.242 41.494 1.00 91.88 732 ALA A C 1
ATOM 5548 O O . ALA A 1 732 ? -33.432 -25.234 41.445 1.00 91.88 732 ALA A O 1
ATOM 5549 N N . GLY A 1 733 ? -31.377 -24.323 41.401 1.00 92.00 733 GLY A N 1
ATOM 5550 C CA . GLY A 1 733 ? -30.650 -25.577 41.206 1.00 92.00 733 GLY A CA 1
ATOM 5551 C C . GLY A 1 733 ? -30.485 -26.045 39.755 1.00 92.00 733 GLY A C 1
ATOM 5552 O O . GLY A 1 733 ? -29.742 -27.010 39.554 1.00 92.00 733 GLY A O 1
ATOM 5553 N N . ASP A 1 734 ? -31.104 -25.390 38.765 1.00 95.88 734 ASP A N 1
ATOM 5554 C CA . ASP A 1 734 ? -30.890 -25.705 37.345 1.00 95.88 734 ASP A CA 1
ATOM 5555 C C . ASP A 1 734 ? -29.422 -25.486 36.948 1.00 95.88 734 ASP A C 1
ATOM 5557 O O . ASP A 1 734 ? -28.755 -24.576 37.442 1.00 95.88 734 ASP A O 1
ATOM 5561 N N . VAL A 1 735 ? -28.911 -26.317 36.041 1.00 96.38 735 VAL A N 1
ATOM 5562 C CA . VAL A 1 735 ? -27.566 -26.181 35.475 1.00 96.38 735 VAL A CA 1
ATOM 5563 C C . VAL A 1 735 ? -27.690 -25.580 34.083 1.00 96.38 735 VAL A C 1
ATOM 5565 O O . VAL A 1 735 ? -28.331 -26.155 33.208 1.00 96.38 735 VAL A O 1
ATOM 5568 N N . LEU A 1 736 ? -27.057 -24.434 33.868 1.00 96.31 736 LEU A N 1
ATOM 5569 C CA . LEU A 1 736 ? -27.011 -23.742 32.588 1.00 96.31 736 LEU A CA 1
ATOM 5570 C C . LEU A 1 736 ? -25.654 -23.993 31.926 1.00 96.31 736 LEU A C 1
ATOM 5572 O O . LEU A 1 736 ? -24.610 -23.826 32.556 1.00 96.31 736 LEU A O 1
ATOM 5576 N N . ARG A 1 737 ? -25.663 -24.398 30.655 1.00 96.06 737 ARG A N 1
ATOM 5577 C CA . ARG A 1 737 ? -24.472 -24.528 29.811 1.00 96.06 737 ARG A CA 1
ATOM 5578 C C . ARG A 1 737 ? -24.405 -23.341 28.866 1.00 96.06 737 ARG A C 1
ATOM 5580 O O . ARG A 1 737 ? -25.278 -23.194 28.012 1.00 96.06 737 ARG A O 1
ATOM 5587 N N . TYR A 1 738 ? -23.335 -22.573 28.973 1.00 95.69 738 TYR A N 1
ATOM 5588 C CA . TYR A 1 738 ? -23.013 -21.484 28.068 1.00 95.69 738 TYR A CA 1
ATOM 5589 C C . TYR A 1 738 ? -22.000 -21.954 27.031 1.00 95.69 738 TYR A C 1
ATOM 5591 O O . TYR A 1 738 ? -21.065 -22.686 27.355 1.00 95.69 738 TYR A O 1
ATOM 5599 N N . GLN A 1 739 ? -22.193 -21.549 25.779 1.00 94.50 739 GLN A N 1
ATOM 5600 C CA . GLN A 1 739 ? -21.261 -21.809 24.685 1.00 94.50 739 GLN A CA 1
ATOM 5601 C C . GLN A 1 739 ? -20.902 -20.495 23.997 1.00 94.50 739 GLN A C 1
ATOM 5603 O O . GLN A 1 739 ? -21.790 -19.738 23.604 1.00 94.50 739 GLN A O 1
ATOM 5608 N N . ILE A 1 740 ? -19.604 -20.248 23.841 1.00 94.44 740 ILE A N 1
ATOM 5609 C CA . ILE A 1 740 ? -19.044 -19.123 23.093 1.00 94.44 740 ILE A CA 1
ATOM 5610 C C . ILE A 1 740 ? -18.259 -19.652 21.906 1.00 94.44 740 ILE A C 1
ATOM 5612 O O . ILE A 1 740 ? -17.543 -20.645 22.011 1.00 94.44 740 ILE A O 1
ATOM 5616 N N . GLY A 1 741 ? -18.381 -19.000 20.760 1.00 92.00 741 GLY A N 1
ATOM 5617 C CA . GLY A 1 741 ? -17.752 -19.493 19.542 1.00 92.00 741 GLY A CA 1
ATOM 5618 C C . GLY A 1 741 ? -17.363 -18.384 18.591 1.00 92.00 741 GLY A C 1
ATOM 5619 O O . GLY A 1 741 ? -17.928 -17.290 18.623 1.00 92.00 741 GLY A O 1
ATOM 5620 N N . ILE A 1 742 ? -16.408 -18.698 17.723 1.00 92.12 742 ILE A N 1
ATOM 5621 C CA . ILE A 1 742 ? -15.996 -17.863 16.597 1.00 92.12 742 ILE A CA 1
ATOM 5622 C C . ILE A 1 742 ? -16.127 -18.658 15.297 1.00 92.12 742 ILE A C 1
ATOM 5624 O O . ILE A 1 742 ? -15.695 -19.807 15.189 1.00 92.12 742 ILE A O 1
ATOM 5628 N N . CYS A 1 743 ? -16.732 -18.019 14.307 1.00 89.50 743 CYS A N 1
ATOM 5629 C CA . CYS A 1 743 ? -16.680 -18.421 12.919 1.00 89.50 743 CYS A CA 1
ATOM 5630 C C . CYS A 1 743 ? -15.760 -17.453 12.177 1.00 89.50 743 CYS A C 1
ATOM 5632 O O . CYS A 1 743 ? -15.898 -16.234 12.307 1.00 89.50 743 CYS A O 1
ATOM 5634 N N . ASN A 1 744 ? -14.812 -18.002 11.422 1.00 89.44 744 ASN A N 1
ATOM 5635 C CA . ASN A 1 744 ? -13.820 -17.243 10.676 1.00 89.44 744 ASN A CA 1
ATOM 5636 C C . ASN A 1 744 ? -13.858 -17.646 9.197 1.00 89.44 744 ASN A C 1
ATOM 5638 O O . ASN A 1 744 ? -13.336 -18.687 8.824 1.00 89.44 744 ASN A O 1
ATOM 5642 N N . ALA A 1 745 ? -14.402 -16.802 8.335 1.00 84.44 745 ALA A N 1
ATOM 5643 C CA . ALA A 1 745 ? -14.332 -16.898 6.880 1.00 84.44 745 ALA A CA 1
ATOM 5644 C C . ALA A 1 745 ? -13.602 -15.670 6.309 1.00 84.44 745 ALA A C 1
ATOM 5646 O O . ALA A 1 745 ? -14.076 -14.994 5.398 1.00 84.44 745 ALA A O 1
ATOM 5647 N N . SER A 1 746 ? -12.445 -15.339 6.888 1.00 76.44 746 SER A N 1
ATOM 5648 C CA . SER A 1 746 ? -11.576 -14.262 6.398 1.00 76.44 746 SER A CA 1
ATOM 5649 C C . SER A 1 746 ? -10.614 -14.688 5.283 1.00 76.44 746 SER A C 1
ATOM 5651 O O . SER A 1 746 ? -9.974 -13.833 4.678 1.00 76.44 746 SER A O 1
ATOM 5653 N N . GLY A 1 747 ? -10.496 -15.990 5.005 1.00 76.44 747 GLY A N 1
ATOM 5654 C CA . GLY A 1 747 ? -9.482 -16.546 4.108 1.00 76.44 747 GLY A CA 1
ATOM 5655 C C . GLY A 1 747 ? -8.126 -16.785 4.783 1.00 76.44 747 GLY A C 1
ATOM 5656 O O . GLY A 1 747 ? -7.251 -17.396 4.174 1.00 76.44 747 GLY A O 1
ATOM 5657 N N . GLU A 1 748 ? -7.957 -16.383 6.049 1.00 81.00 748 GLU A N 1
ATOM 5658 C CA . GLU A 1 748 ? -6.723 -16.560 6.819 1.00 81.00 748 GLU A CA 1
ATOM 5659 C C . GLU A 1 748 ? -6.991 -17.125 8.223 1.00 81.00 748 GLU A C 1
ATOM 5661 O O . GLU A 1 748 ? -8.051 -16.934 8.816 1.00 81.00 748 GLU A O 1
ATOM 5666 N N . THR A 1 749 ? -6.019 -17.853 8.778 1.00 85.94 749 THR A N 1
ATOM 5667 C CA . THR A 1 749 ? -6.107 -18.381 10.152 1.00 85.94 749 THR A CA 1
ATOM 5668 C C . THR A 1 749 ? -5.816 -17.271 11.161 1.00 85.94 749 THR A C 1
ATOM 5670 O O . THR A 1 749 ? -4.745 -16.669 11.104 1.00 85.94 749 THR A O 1
ATOM 5673 N N . ILE A 1 750 ? -6.711 -17.045 12.129 1.00 86.88 750 ILE A N 1
ATOM 5674 C CA . ILE A 1 750 ? -6.467 -16.103 13.233 1.00 86.88 750 ILE A CA 1
ATOM 5675 C C . ILE A 1 750 ? -5.539 -16.789 14.236 1.00 86.88 750 ILE A C 1
ATOM 5677 O O . ILE A 1 750 ? -5.882 -17.838 14.779 1.00 86.88 750 ILE A O 1
ATOM 5681 N N . LYS A 1 751 ? -4.360 -16.213 14.469 1.00 90.31 751 LYS A N 1
ATOM 5682 C CA . LYS A 1 751 ? -3.339 -16.777 15.361 1.00 90.31 751 LYS A CA 1
ATOM 5683 C C . LYS A 1 751 ? -3.508 -16.297 16.797 1.00 90.31 751 LYS A C 1
ATOM 5685 O O . LYS A 1 751 ? -3.834 -15.131 17.009 1.00 90.31 751 LYS A O 1
ATOM 5690 N N . ASN A 1 752 ? -3.209 -17.166 17.765 1.00 89.56 752 ASN A N 1
ATOM 5691 C CA . ASN A 1 752 ? -3.190 -16.837 19.201 1.00 89.56 752 ASN A CA 1
ATOM 5692 C C . ASN A 1 752 ? -4.489 -16.178 19.714 1.00 89.56 752 ASN A C 1
ATOM 5694 O O . ASN A 1 752 ? -4.449 -15.273 20.547 1.00 89.56 752 ASN A O 1
ATOM 5698 N N . PHE A 1 753 ? -5.642 -16.610 19.209 1.00 91.56 753 PHE A N 1
ATOM 5699 C CA . PHE A 1 753 ? -6.942 -16.124 19.653 1.00 91.56 753 PHE A CA 1
ATOM 5700 C C . PHE A 1 753 ? -7.220 -16.571 21.093 1.00 91.56 753 PHE A C 1
ATOM 5702 O O . PHE A 1 753 ? -7.124 -17.758 21.411 1.00 91.56 753 PHE A O 1
ATOM 5709 N N . VAL A 1 754 ? -7.590 -15.620 21.950 1.00 93.12 754 VAL A N 1
ATOM 5710 C CA . VAL A 1 754 ? -7.943 -15.847 23.357 1.00 93.12 754 VAL A CA 1
ATOM 5711 C C . VAL A 1 754 ? -9.449 -15.660 23.508 1.00 93.12 754 VAL A C 1
ATOM 5713 O O . VAL A 1 754 ? -9.991 -14.613 23.149 1.00 93.12 754 VAL A O 1
ATOM 5716 N N . PHE A 1 755 ? -10.132 -16.687 24.017 1.00 93.69 755 PHE A N 1
ATOM 5717 C CA . PHE A 1 755 ? -11.523 -16.549 24.443 1.00 93.69 755 PHE A CA 1
ATOM 5718 C C . PHE A 1 755 ? -11.541 -15.920 25.834 1.00 93.69 755 PHE A C 1
ATOM 5720 O O . PHE A 1 755 ? -10.850 -16.406 26.726 1.00 93.69 755 PHE A O 1
ATOM 5727 N N . GLU A 1 756 ? -12.328 -14.862 26.002 1.00 93.69 756 GLU A N 1
ATOM 5728 C CA . GLU A 1 756 ? -12.501 -14.140 27.262 1.00 93.69 756 GLU A CA 1
ATOM 5729 C C . GLU A 1 756 ? -13.977 -13.801 27.435 1.00 93.69 756 GLU A C 1
ATOM 5731 O O . GLU A 1 756 ? -14.619 -13.344 26.485 1.00 93.69 756 GLU A O 1
ATOM 5736 N N . ASP A 1 757 ? -14.500 -14.036 28.633 1.00 92.44 757 ASP A N 1
ATOM 5737 C CA . ASP A 1 757 ? -15.922 -13.922 28.930 1.00 92.44 757 ASP A CA 1
ATOM 5738 C C . ASP A 1 757 ? -16.137 -13.319 30.322 1.00 92.44 757 ASP A C 1
ATOM 5740 O O . ASP A 1 757 ? -15.592 -13.812 31.313 1.00 92.44 757 ASP A O 1
ATOM 5744 N N . ASN A 1 758 ? -16.890 -12.223 30.413 1.00 91.00 758 ASN A N 1
ATOM 5745 C CA . ASN A 1 758 ? -17.105 -11.524 31.678 1.00 91.00 758 ASN A CA 1
ATOM 5746 C C . ASN A 1 758 ? -18.302 -12.127 32.421 1.00 91.00 758 ASN A C 1
ATOM 5748 O O . ASN A 1 758 ? -19.440 -11.714 32.236 1.00 91.00 758 ASN A O 1
ATOM 5752 N N . ILE A 1 759 ? -18.024 -13.057 33.332 1.00 91.62 759 ILE A N 1
ATOM 5753 C CA . ILE A 1 759 ? -19.048 -13.795 34.082 1.00 91.62 759 ILE A CA 1
ATOM 5754 C C . ILE A 1 759 ? -19.479 -13.091 35.380 1.00 91.62 759 ILE A C 1
ATOM 5756 O O . ILE A 1 759 ? -20.126 -13.698 36.230 1.00 91.62 759 ILE A O 1
ATOM 5760 N N . THR A 1 760 ? -19.107 -11.823 35.584 1.00 87.06 760 THR A N 1
ATOM 5761 C CA . THR A 1 760 ? -19.354 -11.107 36.852 1.00 87.06 760 THR A CA 1
ATOM 5762 C C . THR A 1 760 ? -20.832 -11.051 37.218 1.00 87.06 760 THR A C 1
ATOM 5764 O O . THR A 1 760 ? -21.178 -11.317 38.367 1.00 87.06 760 THR A O 1
ATOM 5767 N N . ASP A 1 761 ? -21.684 -10.712 36.252 1.00 83.81 761 ASP A N 1
ATOM 5768 C CA . ASP A 1 761 ? -23.130 -10.600 36.459 1.00 83.81 761 ASP A CA 1
ATOM 5769 C C . ASP A 1 761 ? -23.768 -11.973 36.704 1.00 83.81 761 ASP A C 1
ATOM 5771 O O . ASP A 1 761 ? -24.534 -12.195 37.643 1.00 83.81 761 ASP A O 1
ATOM 5775 N N . LEU A 1 762 ? -23.318 -12.955 35.928 1.00 88.38 762 LEU A N 1
ATOM 5776 C CA . LEU A 1 762 ? -23.749 -14.338 36.024 1.00 88.38 762 LEU A CA 1
ATOM 5777 C C . LEU A 1 762 ? -23.535 -14.924 37.435 1.00 88.38 762 LEU A C 1
ATOM 5779 O O . LEU A 1 762 ? -24.379 -15.677 37.938 1.00 88.38 762 LEU A O 1
ATOM 5783 N N . LEU A 1 763 ? -22.458 -14.531 38.122 1.00 89.12 763 LEU A N 1
ATOM 5784 C CA . LEU A 1 763 ? -22.129 -14.982 39.479 1.00 89.12 763 LEU A CA 1
ATOM 5785 C C . LEU A 1 763 ? -23.066 -14.445 40.579 1.00 89.12 763 LEU A C 1
ATOM 5787 O O . LEU A 1 763 ? -22.986 -14.908 41.723 1.00 89.12 763 LEU A O 1
ATOM 5791 N N . TYR A 1 764 ? -23.980 -13.509 40.289 1.00 84.06 764 TYR A N 1
ATOM 5792 C CA . TYR A 1 764 ? -24.967 -13.069 41.282 1.00 84.06 764 TYR A CA 1
ATOM 5793 C C . TYR A 1 764 ? -25.956 -14.182 41.626 1.00 84.06 764 TYR A C 1
ATOM 5795 O O . TYR A 1 764 ? -26.125 -14.511 42.806 1.00 84.06 764 TYR A O 1
ATOM 5803 N N . TYR A 1 765 ? -26.529 -14.830 40.612 1.00 87.69 765 TYR A N 1
ATOM 5804 C CA . TYR A 1 765 ? -27.548 -15.869 40.792 1.00 87.69 765 TYR A CA 1
ATOM 5805 C C . TYR A 1 765 ? -27.027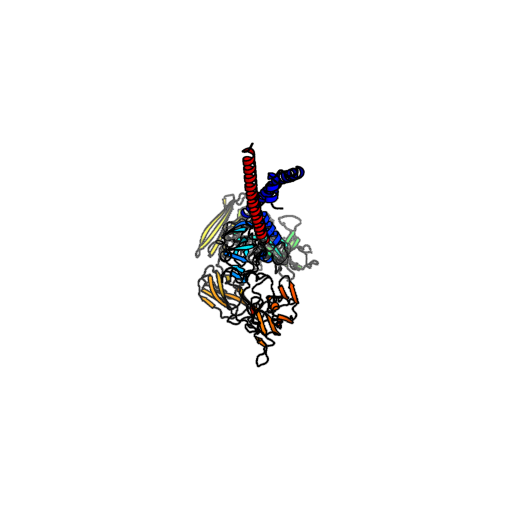 -17.288 40.583 1.00 87.69 765 TYR A C 1
ATOM 5807 O O . TYR A 1 765 ? -27.763 -18.240 40.843 1.00 87.69 765 TYR A O 1
ATOM 5815 N N . THR A 1 766 ? -25.784 -17.454 40.135 1.00 91.88 766 THR A N 1
ATOM 5816 C CA . THR A 1 766 ? -25.228 -18.772 39.818 1.00 91.88 766 THR A CA 1
ATOM 5817 C C . THR A 1 766 ? -23.845 -18.985 40.428 1.00 91.88 766 THR A C 1
ATOM 5819 O O . THR A 1 766 ? -23.158 -18.028 40.783 1.00 91.88 766 THR A O 1
ATOM 5822 N N . ASP A 1 767 ? -23.454 -20.249 40.553 1.00 93.31 767 ASP A N 1
ATOM 5823 C CA . ASP A 1 767 ? -22.098 -20.677 40.887 1.00 93.31 767 ASP A CA 1
ATOM 5824 C C . ASP A 1 767 ? -21.500 -21.418 39.684 1.00 93.31 767 ASP A C 1
ATOM 5826 O O . ASP A 1 767 ? -22.165 -22.266 39.080 1.00 93.31 767 ASP A O 1
ATOM 5830 N N . VAL A 1 768 ? -20.247 -21.130 39.320 1.00 94.38 768 VAL A N 1
ATOM 5831 C CA . VAL A 1 768 ? -19.554 -21.868 38.248 1.00 94.38 768 VAL A CA 1
ATOM 5832 C C . VAL A 1 768 ? -19.312 -23.302 38.713 1.00 94.38 768 VAL A C 1
ATOM 5834 O O . VAL A 1 768 ? -18.677 -23.524 39.742 1.00 94.38 768 VAL A O 1
ATOM 5837 N N . VAL A 1 769 ? -19.807 -24.279 37.949 1.00 94.56 769 VAL A N 1
ATOM 5838 C CA . VAL A 1 769 ? -19.626 -25.713 38.243 1.00 94.56 769 VAL A CA 1
ATOM 5839 C C . VAL A 1 769 ? -18.580 -26.372 37.351 1.00 94.56 769 VAL A C 1
ATOM 5841 O O . VAL A 1 769 ? -17.971 -27.357 37.753 1.00 94.56 769 VAL A O 1
ATOM 5844 N N . ASP A 1 770 ? -18.365 -25.839 36.150 1.00 95.25 770 ASP A N 1
ATOM 5845 C CA . ASP A 1 770 ? -17.393 -26.344 35.183 1.00 95.25 770 ASP A CA 1
ATOM 5846 C C . ASP A 1 770 ? -16.921 -25.178 34.310 1.00 95.25 770 ASP A C 1
ATOM 5848 O O . ASP A 1 770 ? -17.703 -24.614 33.551 1.00 95.25 770 ASP A O 1
ATOM 5852 N N . ALA A 1 771 ? -15.649 -24.800 34.424 1.00 92.62 771 ALA A N 1
ATOM 5853 C CA . ALA A 1 771 ? -15.057 -23.714 33.642 1.00 92.62 771 ALA A CA 1
ATOM 5854 C C . ALA A 1 771 ? -14.662 -24.141 32.211 1.00 92.62 771 ALA A C 1
ATOM 5856 O O . ALA A 1 771 ? -14.141 -23.327 31.450 1.00 92.62 771 ALA A O 1
ATOM 5857 N N . GLY A 1 772 ? -14.839 -25.422 31.849 1.00 91.81 772 GLY A N 1
ATOM 5858 C CA . GLY A 1 772 ? -14.552 -25.959 30.516 1.00 91.81 772 GLY A CA 1
ATOM 5859 C C . GLY A 1 772 ? -13.130 -25.697 30.022 1.00 91.81 772 GLY A C 1
ATOM 5860 O O . GLY A 1 772 ? -12.909 -25.375 28.853 1.00 91.81 772 GLY A O 1
ATOM 5861 N N . GLY A 1 773 ? -12.156 -25.786 30.931 1.00 89.50 773 GLY A N 1
ATOM 5862 C CA . GLY A 1 773 ? -10.740 -25.526 30.659 1.00 89.50 773 GLY A CA 1
ATOM 5863 C C . GLY A 1 773 ? -10.333 -24.048 30.670 1.00 89.50 773 GLY A C 1
ATOM 5864 O O . GLY A 1 773 ? -9.191 -23.754 30.312 1.00 89.50 773 GLY A O 1
ATOM 5865 N N . GLY A 1 774 ? -11.237 -23.140 31.045 1.00 91.25 774 GLY A N 1
ATOM 5866 C CA . GLY A 1 774 ? -10.927 -21.737 31.302 1.00 91.25 774 GLY A CA 1
ATOM 5867 C C . GLY A 1 774 ? -10.468 -21.490 32.743 1.00 91.25 774 GLY A C 1
ATOM 5868 O O . GLY A 1 774 ? -10.767 -22.266 33.652 1.00 91.25 774 GLY A O 1
ATOM 5869 N N . GLU A 1 775 ? -9.745 -20.395 32.950 1.00 93.56 775 GLU A N 1
ATOM 5870 C CA . GLU A 1 775 ? -9.298 -19.897 34.251 1.00 93.56 775 GLU A CA 1
ATOM 5871 C C . GLU A 1 775 ? -10.063 -18.612 34.593 1.00 93.56 775 GLU A C 1
ATOM 5873 O O . GLU A 1 775 ? -10.216 -17.729 33.749 1.00 93.56 775 GLU A O 1
ATOM 5878 N N . ILE A 1 776 ? -10.571 -18.508 35.824 1.00 92.25 776 ILE A N 1
ATOM 5879 C CA . ILE A 1 776 ? -11.252 -17.296 36.298 1.00 92.25 776 ILE A CA 1
ATOM 5880 C C . ILE A 1 776 ? -10.196 -16.337 36.847 1.00 92.25 776 ILE A C 1
ATOM 5882 O O . ILE A 1 776 ? -9.532 -16.634 37.841 1.00 92.25 776 ILE A O 1
ATOM 5886 N N . ILE A 1 777 ? -10.074 -15.170 36.222 1.00 89.44 777 ILE A N 1
ATOM 5887 C CA . ILE A 1 777 ? -9.226 -14.071 36.673 1.00 89.44 777 ILE A CA 1
ATOM 5888 C C . ILE A 1 777 ? -10.114 -13.049 37.386 1.00 89.44 777 ILE A C 1
ATOM 5890 O O . ILE A 1 777 ? -10.911 -12.345 36.760 1.00 89.44 777 ILE A O 1
ATOM 5894 N N . SER A 1 778 ? -9.970 -12.965 38.708 1.00 84.50 778 SER A N 1
ATOM 5895 C CA . SER A 1 778 ? -10.637 -11.952 39.529 1.00 84.50 778 SER A CA 1
ATOM 5896 C C . SER A 1 778 ? -9.790 -10.680 39.586 1.00 84.50 778 SER A C 1
ATOM 5898 O O . SER A 1 778 ? -8.678 -10.682 40.113 1.00 84.50 778 SER A O 1
ATOM 5900 N N . THR A 1 779 ? -10.322 -9.578 39.065 1.00 73.25 779 THR A N 1
ATOM 5901 C CA . THR A 1 779 ? -9.751 -8.229 39.197 1.00 73.25 779 THR A CA 1
ATOM 5902 C C . THR A 1 779 ? -10.660 -7.366 40.074 1.00 73.25 779 THR A C 1
ATOM 5904 O O . THR A 1 779 ? -11.753 -7.789 40.458 1.00 73.25 779 THR A O 1
ATOM 5907 N N . THR A 1 780 ? -10.222 -6.161 40.449 1.00 68.12 780 THR A N 1
ATOM 5908 C CA . THR A 1 780 ? -11.009 -5.246 41.290 1.00 68.12 780 THR A CA 1
ATOM 5909 C C . THR A 1 780 ? -12.329 -4.868 40.600 1.00 68.12 780 THR A C 1
ATOM 5911 O O . THR A 1 780 ? -12.385 -3.903 39.846 1.00 68.12 780 THR A O 1
ATOM 5914 N N . GLY A 1 781 ? -13.397 -5.624 40.872 1.00 67.06 781 GLY A N 1
ATOM 5915 C CA . GLY A 1 781 ? -14.744 -5.381 40.348 1.00 67.06 781 GLY A CA 1
ATOM 5916 C C . GLY A 1 781 ? -15.193 -6.268 39.180 1.00 67.06 781 GLY A C 1
ATOM 5917 O O . GLY A 1 781 ? -16.318 -6.074 38.727 1.00 67.06 781 GLY A O 1
ATOM 5918 N N . ALA A 1 782 ? -14.390 -7.235 38.717 1.00 78.94 782 ALA A N 1
ATOM 5919 C CA . ALA A 1 782 ? -14.787 -8.149 37.640 1.00 78.94 782 ALA A CA 1
ATOM 5920 C C . ALA A 1 782 ? -14.196 -9.562 37.790 1.00 78.94 782 ALA A C 1
ATOM 5922 O O . ALA A 1 782 ? -13.066 -9.735 38.246 1.00 78.94 782 ALA A O 1
ATOM 5923 N N . ASN A 1 783 ? -14.954 -10.568 37.353 1.00 86.25 783 ASN A N 1
ATOM 5924 C CA . ASN A 1 783 ? -14.525 -11.951 37.179 1.00 86.25 783 ASN A CA 1
ATOM 5925 C C . ASN A 1 783 ? -14.588 -12.298 35.690 1.00 86.25 783 ASN A C 1
ATOM 5927 O O . ASN A 1 783 ? -15.672 -12.340 35.107 1.00 86.25 783 ASN A O 1
ATOM 5931 N N . VAL A 1 784 ? -13.425 -12.539 35.085 1.00 91.25 784 VAL A N 1
ATOM 5932 C CA . VAL A 1 784 ? -13.306 -12.867 33.659 1.00 91.25 784 VAL A CA 1
ATOM 5933 C C . VAL A 1 784 ? -12.844 -14.309 33.518 1.00 91.25 784 VAL A C 1
ATOM 5935 O O . VAL A 1 784 ? -11.813 -14.686 34.070 1.00 91.25 784 VAL A O 1
ATOM 5938 N N . LEU A 1 785 ? -13.600 -15.113 32.781 1.00 93.75 785 LEU A N 1
ATOM 5939 C CA . LEU A 1 785 ? -13.227 -16.467 32.403 1.00 93.75 785 LEU A CA 1
ATOM 5940 C C . LEU A 1 785 ? -12.401 -16.410 31.110 1.00 93.75 785 LEU A C 1
ATOM 5942 O O . LEU A 1 785 ? -12.881 -15.910 30.094 1.00 93.75 785 LEU A O 1
ATOM 5946 N N . THR A 1 786 ? -11.158 -16.891 31.148 1.00 93.81 786 THR A N 1
ATOM 5947 C CA . THR A 1 786 ? -10.230 -16.862 30.005 1.00 93.81 786 THR A CA 1
ATOM 5948 C C . THR A 1 786 ? -9.736 -18.258 29.636 1.00 93.81 786 THR A C 1
ATOM 5950 O O . THR A 1 786 ? -9.499 -19.088 30.509 1.00 93.81 786 THR A O 1
ATOM 5953 N N . TRP A 1 787 ? -9.556 -18.539 28.345 1.00 95.00 787 TRP A N 1
ATOM 5954 C CA . TRP A 1 787 ? -8.981 -19.800 27.858 1.00 95.00 787 TRP A CA 1
ATOM 5955 C C . TRP A 1 787 ? -7.615 -19.573 27.219 1.00 95.00 787 TRP A C 1
ATOM 5957 O O . TRP A 1 787 ? -7.350 -18.526 26.634 1.00 95.00 787 TRP A O 1
ATOM 5967 N N . LYS A 1 788 ? -6.763 -20.604 27.254 1.00 92.81 788 LYS A N 1
ATOM 5968 C CA . LYS A 1 788 ? -5.439 -20.558 26.618 1.00 92.81 788 LYS A CA 1
ATOM 5969 C C . LYS A 1 788 ? -5.529 -20.155 25.132 1.00 92.81 788 LYS A C 1
ATOM 5971 O O . LYS A 1 788 ? -6.447 -20.621 24.449 1.00 92.81 788 LYS A O 1
ATOM 5976 N N . PRO A 1 789 ? -4.564 -19.358 24.626 1.00 92.94 789 PRO A N 1
ATOM 5977 C CA . PRO A 1 789 ? -4.523 -18.954 23.224 1.00 92.94 789 PRO A CA 1
ATOM 5978 C C . PRO A 1 789 ? -4.562 -20.156 22.271 1.00 92.94 789 PRO A C 1
ATOM 5980 O O . PRO A 1 789 ? -3.893 -21.163 22.515 1.00 92.94 789 PRO A O 1
ATOM 5983 N N . LEU A 1 790 ? -5.312 -20.041 21.173 1.00 93.50 790 LEU A N 1
ATOM 5984 C CA . LEU A 1 790 ? -5.386 -21.054 20.115 1.00 93.50 790 LEU A CA 1
ATOM 5985 C C . LEU A 1 790 ? -5.513 -20.430 18.724 1.00 93.50 790 LEU A C 1
ATOM 5987 O O . LEU A 1 790 ? -5.895 -19.273 18.578 1.00 93.50 790 LEU A O 1
ATOM 5991 N N . ASP A 1 791 ? -5.235 -21.214 17.688 1.00 92.62 791 ASP A N 1
ATOM 5992 C CA . ASP A 1 791 ? -5.417 -20.785 16.303 1.00 92.62 791 ASP A CA 1
ATOM 5993 C C . ASP A 1 791 ? -6.839 -21.092 15.807 1.00 92.62 791 ASP A C 1
ATOM 5995 O O . ASP A 1 791 ? -7.328 -22.214 15.948 1.00 92.62 791 ASP A O 1
ATOM 5999 N N . VAL A 1 792 ? -7.496 -20.110 15.183 1.00 89.62 792 VAL A N 1
ATOM 6000 C CA . VAL A 1 792 ? -8.840 -20.250 14.599 1.00 89.62 792 VAL A CA 1
ATOM 6001 C C . VAL A 1 792 ? -8.713 -20.380 13.078 1.00 89.62 792 VAL A C 1
ATOM 6003 O O . VAL A 1 792 ? -8.473 -19.374 12.396 1.00 89.62 792 VAL A O 1
ATOM 6006 N N . PRO A 1 793 ? -8.869 -21.590 12.511 1.00 88.44 793 PRO A N 1
ATOM 6007 C CA . PRO A 1 793 ? -8.747 -21.800 11.074 1.00 88.44 793 PRO A CA 1
ATOM 6008 C C . PRO A 1 793 ? -9.869 -21.087 10.319 1.00 88.44 793 PRO A C 1
ATOM 6010 O O . PRO A 1 793 ? -10.961 -20.872 10.858 1.00 88.44 793 PRO A O 1
ATOM 6013 N N . THR A 1 794 ? -9.589 -20.730 9.065 1.00 87.88 794 THR A N 1
ATOM 6014 C CA . THR A 1 794 ? -10.607 -20.159 8.184 1.00 87.88 794 THR A CA 1
ATOM 6015 C C . THR A 1 794 ? -11.490 -21.247 7.574 1.00 87.88 794 THR A C 1
ATOM 6017 O O . THR A 1 794 ? -11.031 -22.364 7.326 1.00 87.88 794 THR A O 1
ATOM 6020 N N . LEU A 1 795 ? -12.755 -20.923 7.327 1.00 84.12 795 LEU A N 1
ATOM 6021 C CA . LEU A 1 795 ? -13.676 -21.771 6.594 1.00 84.12 795 LEU A CA 1
ATOM 6022 C C . LEU A 1 795 ? -13.262 -21.914 5.123 1.00 84.12 795 LEU A C 1
ATOM 6024 O O . LEU A 1 795 ? -12.708 -20.980 4.538 1.00 84.12 795 LEU A O 1
ATOM 6028 N N . PRO A 1 796 ? -13.576 -23.061 4.494 1.00 80.75 796 PRO A N 1
ATOM 6029 C CA . PRO A 1 796 ? -13.514 -23.190 3.045 1.00 80.75 796 PRO A CA 1
ATOM 6030 C C . PRO A 1 796 ? -14.351 -22.105 2.358 1.00 80.75 796 PRO A C 1
ATOM 6032 O O . PRO A 1 796 ? -15.424 -21.757 2.843 1.00 80.75 796 PRO A O 1
ATOM 6035 N N . GLN A 1 797 ? -13.908 -21.647 1.185 1.00 74.25 797 GLN A N 1
ATOM 6036 C CA . GLN A 1 797 ? -14.549 -20.572 0.408 1.00 74.25 797 GLN A CA 1
ATOM 6037 C C . GLN A 1 797 ? -16.016 -20.864 0.016 1.00 74.25 797 GLN A C 1
ATOM 6039 O O . GLN A 1 797 ? -16.766 -19.959 -0.329 1.00 74.25 797 GLN A O 1
ATOM 6044 N N . SER A 1 798 ? -16.447 -22.127 0.093 1.00 73.38 798 SER A N 1
ATOM 6045 C CA . SER A 1 798 ? -17.831 -22.560 -0.136 1.00 73.38 798 SER A CA 1
ATOM 6046 C C . SER A 1 798 ? -18.754 -22.418 1.082 1.00 73.38 798 SER A C 1
ATOM 6048 O O . SER A 1 798 ? -19.932 -22.760 0.987 1.00 73.38 798 SER A O 1
ATOM 6050 N N . LYS A 1 799 ? -18.245 -21.961 2.233 1.00 80.62 799 LYS A N 1
ATOM 6051 C CA . LYS A 1 799 ? -19.002 -21.810 3.482 1.00 80.62 799 LYS A CA 1
ATOM 6052 C C . LYS A 1 799 ? -18.944 -20.369 3.992 1.00 80.62 799 LYS A C 1
ATOM 6054 O O . LYS A 1 799 ? -17.918 -19.707 3.889 1.00 80.62 799 LYS A O 1
ATOM 6059 N N . ALA A 1 800 ? -20.040 -19.917 4.593 1.00 82.25 800 ALA A N 1
ATOM 6060 C CA . ALA A 1 800 ? -20.173 -18.599 5.214 1.00 82.25 800 ALA A CA 1
ATOM 6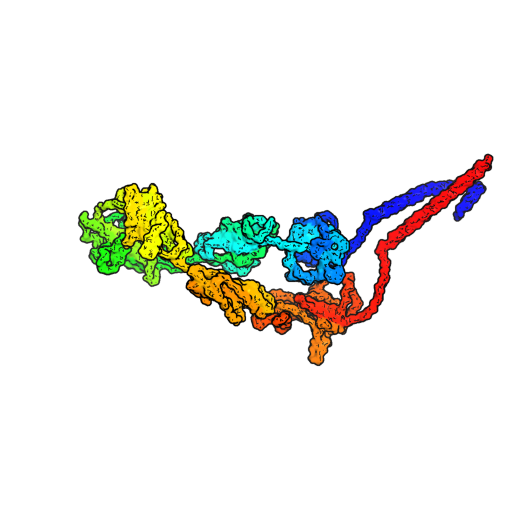061 C C . ALA A 1 800 ? -20.485 -18.729 6.714 1.00 82.25 800 ALA A C 1
ATOM 6063 O O . ALA A 1 800 ? -20.929 -19.788 7.171 1.00 82.25 800 ALA A O 1
ATOM 6064 N N . CYS A 1 801 ? -20.256 -17.667 7.488 1.00 84.38 801 CYS A N 1
ATOM 6065 C CA . CYS A 1 801 ? -20.628 -17.640 8.903 1.00 84.38 801 CYS A CA 1
ATOM 6066 C C . CYS A 1 801 ? -22.109 -17.324 9.110 1.00 84.38 801 CYS A C 1
ATOM 6068 O O . CYS A 1 801 ? -22.665 -17.671 10.153 1.00 84.38 801 CYS A O 1
ATOM 6070 N N . SER A 1 802 ? -22.738 -16.707 8.113 1.00 81.12 802 SER A N 1
ATOM 6071 C CA . SER A 1 802 ? -24.157 -16.382 8.097 1.00 81.12 802 SER A CA 1
ATOM 6072 C C . SER A 1 802 ? -24.860 -16.927 6.853 1.00 81.12 802 SER A C 1
ATOM 6074 O O . SER A 1 802 ? -24.229 -17.160 5.822 1.00 81.12 802 SER A O 1
ATOM 6076 N N . ASP A 1 803 ? -26.173 -17.122 6.957 1.00 79.38 803 ASP A N 1
ATOM 6077 C CA . ASP A 1 803 ? -27.041 -17.374 5.809 1.00 79.38 803 ASP A CA 1
ATOM 6078 C C . ASP A 1 803 ? -27.275 -16.095 4.982 1.00 79.38 803 ASP A C 1
ATOM 6080 O O . ASP A 1 803 ? -26.795 -15.008 5.315 1.00 79.38 803 ASP A O 1
ATOM 6084 N N . GLU A 1 804 ? -28.042 -16.221 3.898 1.00 73.50 804 GLU A N 1
ATOM 6085 C CA . GLU A 1 804 ? -28.404 -15.114 3.000 1.00 73.50 804 GLU A CA 1
ATOM 6086 C C . GLU A 1 804 ? -29.120 -13.939 3.697 1.00 73.50 804 GLU A C 1
ATOM 6088 O O . GLU A 1 804 ? -29.110 -12.820 3.184 1.00 73.50 804 GLU A O 1
ATOM 6093 N N . ASN A 1 805 ? -29.688 -14.168 4.887 1.00 72.44 805 ASN A N 1
ATOM 6094 C CA . ASN A 1 805 ? -30.391 -13.172 5.696 1.00 72.44 805 ASN A CA 1
ATOM 6095 C C . ASN A 1 805 ? -29.521 -12.619 6.840 1.00 72.44 805 ASN A C 1
ATOM 6097 O O . ASN A 1 805 ? -30.002 -11.849 7.675 1.00 72.44 805 ASN A O 1
ATOM 6101 N N . GLY A 1 806 ? -28.242 -12.999 6.904 1.00 68.19 806 GLY A N 1
ATOM 6102 C CA . GLY A 1 806 ? -27.304 -12.558 7.933 1.00 68.19 806 GLY A CA 1
ATOM 6103 C C . GLY A 1 806 ? -27.396 -13.333 9.252 1.00 68.19 806 GLY A C 1
ATOM 6104 O O . GLY A 1 806 ? -26.679 -12.991 10.199 1.00 68.19 806 GLY A O 1
ATOM 6105 N N . LYS A 1 807 ? -28.216 -14.388 9.341 1.00 75.38 807 LYS A N 1
ATOM 6106 C CA . LYS A 1 807 ? -28.363 -15.200 10.557 1.00 75.38 807 LYS A CA 1
ATOM 6107 C C . LYS A 1 807 ? -27.173 -16.160 10.711 1.00 75.38 807 LYS A C 1
ATOM 6109 O O . LYS A 1 807 ? -26.802 -16.792 9.727 1.00 75.38 807 LYS A O 1
ATOM 6114 N N . PRO A 1 808 ? -26.586 -16.309 11.914 1.00 78.31 808 PRO A N 1
ATOM 6115 C CA . PRO A 1 808 ? -25.483 -17.240 12.152 1.00 78.31 808 PRO A CA 1
ATOM 6116 C C . PRO A 1 808 ? -25.796 -18.684 11.736 1.00 78.31 808 PRO A C 1
ATOM 6118 O O . PRO A 1 808 ? -26.823 -19.237 12.136 1.00 78.31 808 PRO A O 1
ATOM 6121 N N . ILE A 1 809 ? -24.878 -19.312 10.998 1.00 83.12 809 ILE A N 1
ATOM 6122 C CA . ILE A 1 809 ? -24.905 -20.748 10.686 1.00 83.12 809 ILE A CA 1
ATOM 6123 C C . ILE A 1 809 ? -24.092 -21.474 11.761 1.00 83.12 809 ILE A C 1
ATOM 6125 O O . ILE A 1 809 ? -22.863 -21.544 11.691 1.00 83.12 809 ILE A O 1
ATOM 6129 N N . TYR A 1 810 ? -24.768 -21.983 12.790 1.00 79.62 810 TYR A N 1
ATOM 6130 C CA . TYR A 1 810 ? -24.114 -22.519 13.988 1.00 79.62 810 TYR A CA 1
ATOM 6131 C C . TYR A 1 810 ? -23.155 -23.690 13.705 1.00 79.62 810 TYR A C 1
ATOM 6133 O O . TYR A 1 810 ? -22.129 -23.796 14.376 1.00 79.62 810 TYR A O 1
ATOM 6141 N N . GLU A 1 811 ? -23.408 -24.526 12.690 1.00 82.06 811 GLU A N 1
ATOM 6142 C CA . GLU A 1 811 ? -22.499 -25.626 12.324 1.00 82.06 811 GLU A CA 1
ATOM 6143 C C . GLU A 1 811 ? -21.150 -25.179 11.732 1.00 82.06 811 GLU A C 1
ATOM 6145 O O . GLU A 1 811 ? -20.225 -25.985 11.626 1.00 82.06 811 GLU A O 1
ATOM 6150 N N . ASN A 1 812 ? -21.016 -23.908 11.345 1.00 85.69 812 ASN A N 1
ATOM 6151 C CA . ASN A 1 812 ? -19.815 -23.374 10.701 1.00 85.69 812 ASN A CA 1
ATOM 6152 C C . ASN A 1 812 ? -18.840 -22.702 11.690 1.00 85.69 812 ASN A C 1
ATOM 6154 O O . ASN A 1 812 ? -17.806 -22.172 11.283 1.00 85.69 812 ASN A O 1
ATOM 6158 N N . TYR A 1 813 ? -19.121 -22.745 12.993 1.00 86.19 813 TYR A N 1
ATOM 6159 C CA . TYR A 1 813 ? -18.233 -22.201 14.020 1.00 86.19 813 TYR A CA 1
ATOM 6160 C C . TYR A 1 813 ? -17.047 -23.139 14.254 1.00 86.19 813 TYR A C 1
ATOM 6162 O O . TYR A 1 813 ? -17.196 -24.257 14.742 1.00 86.19 813 TYR A O 1
ATOM 6170 N N . THR A 1 814 ? -15.850 -22.681 13.879 1.00 77.19 814 THR A N 1
ATOM 6171 C CA . THR A 1 814 ? -14.642 -23.516 13.811 1.00 77.19 814 THR A CA 1
ATOM 6172 C C . THR A 1 814 ? -13.995 -23.751 15.171 1.00 77.19 814 THR A C 1
ATOM 6174 O O . THR A 1 814 ? -13.255 -24.720 15.331 1.00 77.19 814 THR A O 1
ATOM 6177 N N . GLN A 1 815 ? -14.262 -22.880 16.149 1.00 90.25 815 GLN A N 1
ATOM 6178 C CA . GLN A 1 815 ? -13.786 -23.005 17.525 1.00 90.25 815 GLN A CA 1
ATOM 6179 C C . GLN A 1 815 ? -14.892 -22.590 18.498 1.00 90.25 815 GLN A C 1
ATOM 6181 O O . GLN A 1 815 ? -15.406 -21.472 18.419 1.00 90.25 815 GLN A O 1
ATOM 6186 N N . VAL A 1 816 ? -15.231 -23.488 19.425 1.00 91.06 816 VAL A N 1
ATOM 6187 C CA . VAL A 1 816 ? -16.263 -23.289 20.452 1.00 91.06 816 VAL A CA 1
ATOM 6188 C C . VAL A 1 816 ? -15.678 -23.638 21.820 1.00 91.06 816 VAL A C 1
ATOM 6190 O O . VAL A 1 816 ? -14.988 -24.650 21.967 1.00 91.06 816 VAL A O 1
ATOM 6193 N N . LYS A 1 817 ? -15.938 -22.792 22.818 1.00 94.69 817 LYS A N 1
ATOM 6194 C CA . LYS A 1 817 ? -15.696 -23.056 24.239 1.00 94.69 817 LYS A CA 1
ATOM 6195 C C . LYS A 1 817 ? -17.024 -23.132 24.963 1.00 94.69 817 LYS A C 1
ATOM 6197 O O . LYS A 1 817 ? -17.983 -22.462 24.588 1.00 94.69 817 LYS A O 1
ATOM 6202 N N . GLU A 1 818 ? -17.072 -23.952 25.998 1.00 94.88 818 GLU A N 1
ATOM 6203 C CA . GLU A 1 818 ? -18.252 -24.080 26.837 1.00 94.88 818 GLU A CA 1
ATOM 6204 C C . GLU A 1 818 ? -17.879 -23.986 28.306 1.00 94.88 818 GLU A C 1
ATOM 6206 O O . GLU A 1 818 ? -16.770 -24.347 28.679 1.00 94.88 818 GLU A O 1
ATOM 6211 N N . PHE A 1 819 ? -18.802 -23.507 29.130 1.00 96.38 819 PHE A N 1
ATOM 6212 C CA . PHE A 1 819 ? -18.713 -23.558 30.586 1.00 96.38 819 PHE A CA 1
ATOM 6213 C C . PHE A 1 819 ? -20.117 -23.753 31.160 1.00 96.38 819 PHE A C 1
ATOM 6215 O O . PHE A 1 819 ? -21.125 -23.491 30.497 1.00 96.38 819 PHE A O 1
ATOM 6222 N N . LYS A 1 820 ? -20.203 -24.274 32.382 1.00 97.25 820 LYS A N 1
ATOM 6223 C CA . LYS A 1 820 ? -21.471 -24.566 33.049 1.00 97.25 820 LYS A CA 1
ATOM 6224 C C . LYS A 1 820 ? -21.527 -23.879 34.393 1.00 97.25 820 LYS A C 1
ATOM 6226 O O . LYS A 1 820 ? -20.561 -23.880 35.161 1.00 97.25 820 LYS A O 1
ATOM 6231 N N . VAL A 1 821 ? -22.707 -23.370 34.696 1.00 96.25 821 VAL A N 1
ATOM 6232 C CA . VAL A 1 821 ? -23.026 -22.718 35.960 1.00 96.25 821 VAL A CA 1
ATOM 6233 C C . VAL A 1 821 ? -24.302 -23.313 36.527 1.00 96.25 821 VAL A C 1
ATOM 6235 O O . VAL A 1 821 ? -25.141 -23.832 35.792 1.00 96.25 821 VAL A O 1
ATOM 6238 N N . LYS A 1 822 ? -24.452 -23.272 37.843 1.00 96.31 822 LYS A N 1
ATOM 6239 C CA . LYS A 1 822 ? -25.631 -23.772 38.540 1.00 96.31 822 LYS A CA 1
ATOM 6240 C C . LYS A 1 822 ? -26.348 -22.621 39.217 1.00 96.31 822 LYS A C 1
ATOM 6242 O O . LYS A 1 822 ? -25.729 -21.877 39.970 1.00 96.31 822 LYS A O 1
ATOM 6247 N N . VAL A 1 823 ? -27.648 -22.494 38.975 1.00 94.19 823 VAL A N 1
ATOM 6248 C CA . VAL A 1 823 ? -28.498 -21.513 39.650 1.00 94.19 823 VAL A CA 1
ATOM 6249 C C . VAL A 1 823 ? -28.502 -21.813 41.147 1.00 94.19 823 VAL A C 1
ATOM 6251 O O . VAL A 1 823 ? -28.774 -22.943 41.568 1.00 94.19 823 VAL A O 1
ATOM 6254 N N . LYS A 1 824 ? -28.206 -20.799 41.959 1.00 91.50 824 LYS A N 1
ATOM 6255 C CA . LYS A 1 824 ? -28.149 -20.900 43.420 1.00 91.50 824 LYS A CA 1
ATOM 6256 C C . LYS A 1 824 ? -29.482 -21.397 43.984 1.00 91.50 824 LYS A C 1
ATOM 6258 O O . LYS A 1 824 ? -30.557 -21.062 43.487 1.00 91.50 824 LYS A O 1
ATOM 6263 N N . SER A 1 825 ? -29.410 -22.217 45.031 1.00 87.75 825 SER A N 1
ATOM 6264 C CA . SER A 1 825 ? -30.574 -22.802 45.702 1.00 87.75 825 SER A CA 1
ATOM 6265 C C . SER A 1 825 ? -30.406 -22.709 47.226 1.00 87.75 825 SER A C 1
ATOM 6267 O O . SER A 1 825 ? -29.610 -23.472 47.774 1.00 87.75 825 SER A O 1
ATOM 6269 N N . PRO A 1 826 ? -31.144 -21.822 47.928 1.00 84.44 826 PRO A N 1
ATOM 6270 C CA . PRO A 1 826 ? -32.168 -20.913 47.397 1.00 84.44 826 PRO A CA 1
ATOM 6271 C C . PRO A 1 826 ? -31.573 -19.780 46.542 1.00 84.44 826 PRO A C 1
ATOM 6273 O O . PRO A 1 826 ? -30.429 -19.377 46.750 1.00 84.44 826 PRO A O 1
ATOM 6276 N N . VAL A 1 827 ? -32.357 -19.254 45.592 1.00 84.88 827 VAL A N 1
ATOM 6277 C CA . VAL A 1 827 ? -31.976 -18.053 44.825 1.00 84.88 827 VAL A CA 1
ATOM 6278 C C . VAL A 1 827 ? -31.856 -16.879 45.813 1.00 84.88 827 VAL A C 1
ATOM 6280 O O . VAL A 1 827 ? -32.776 -16.687 46.613 1.00 84.88 827 VAL A O 1
ATOM 6283 N N . PRO A 1 828 ? -30.742 -16.119 45.823 1.00 78.94 828 PRO A N 1
ATOM 6284 C CA . PRO A 1 828 ? -30.557 -15.003 46.749 1.00 78.94 828 PRO A CA 1
ATOM 6285 C C . PRO A 1 828 ? -31.686 -13.969 46.629 1.00 78.94 828 PRO A C 1
ATOM 6287 O O . PRO A 1 828 ? -32.020 -13.584 45.521 1.00 78.94 828 PRO A O 1
ATOM 6290 N N . ASN A 1 829 ? -32.238 -13.494 47.756 1.00 70.38 829 ASN A N 1
ATOM 6291 C CA . ASN A 1 829 ? -33.340 -12.509 47.817 1.00 70.38 829 ASN A CA 1
ATOM 6292 C C . ASN A 1 829 ? -32.883 -11.098 48.259 1.00 70.38 829 ASN A C 1
ATOM 6294 O O . ASN A 1 829 ? -33.698 -10.258 48.637 1.00 70.38 829 ASN A O 1
ATOM 6298 N N . THR A 1 830 ? -31.575 -10.854 48.314 1.00 61.91 830 THR A N 1
ATOM 6299 C CA . THR A 1 830 ? -30.964 -9.616 48.826 1.00 61.91 830 THR A CA 1
ATOM 6300 C C . THR A 1 830 ? -30.088 -8.973 47.754 1.00 61.91 830 THR A C 1
ATOM 6302 O O . THR A 1 830 ? -29.351 -9.709 47.096 1.00 61.91 830 THR A O 1
ATOM 6305 N N . PRO A 1 831 ? -30.074 -7.633 47.618 1.00 51.69 831 PRO A N 1
ATOM 6306 C CA . PRO A 1 831 ? -29.158 -6.967 46.703 1.00 51.69 831 PRO A CA 1
ATOM 6307 C C . PRO A 1 831 ? -27.716 -7.178 47.184 1.00 51.69 831 PRO A C 1
ATOM 6309 O O . PRO A 1 831 ? -27.316 -6.684 48.237 1.00 51.69 831 PRO A O 1
ATOM 6312 N N . LEU A 1 832 ? -26.932 -7.938 46.417 1.00 52.59 832 LEU A N 1
ATOM 6313 C CA . LEU A 1 832 ? -25.533 -8.285 46.717 1.00 52.59 832 LEU A CA 1
ATOM 6314 C C . LEU A 1 832 ? -24.544 -7.128 46.476 1.00 52.59 832 LEU A C 1
ATOM 6316 O O . LEU A 1 832 ? -23.337 -7.303 46.631 1.00 52.59 832 LEU A O 1
ATOM 6320 N N . LYS A 1 833 ? -25.025 -5.928 46.134 1.00 45.31 833 LYS A N 1
ATOM 6321 C CA . LYS A 1 833 ? -24.190 -4.751 45.881 1.00 45.31 833 LYS A CA 1
ATOM 6322 C C . LYS A 1 833 ? -24.595 -3.602 46.799 1.00 45.31 833 LYS A C 1
ATOM 6324 O O . LYS A 1 833 ? -25.644 -2.995 46.631 1.00 45.31 833 LYS A O 1
ATOM 6329 N N . ALA A 1 834 ? -23.685 -3.202 47.683 1.00 41.72 834 ALA A N 1
ATOM 6330 C CA . ALA A 1 834 ? -23.763 -1.911 48.372 1.00 41.72 834 ALA A CA 1
ATOM 6331 C C . ALA A 1 834 ? -23.630 -0.700 47.4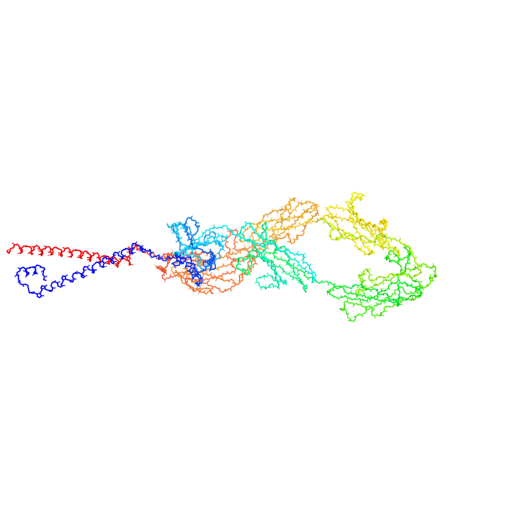09 1.00 41.72 834 ALA A C 1
ATOM 6333 O O . ALA A 1 834 ? -23.718 0.440 47.856 1.00 41.72 834 ALA A O 1
ATOM 6334 N N . ALA A 1 835 ? -23.412 -0.938 46.106 1.00 43.81 835 ALA A N 1
ATOM 6335 C CA . ALA A 1 835 ? -23.112 0.075 45.093 1.00 43.81 835 ALA A CA 1
ATOM 6336 C C . ALA A 1 835 ? -24.105 0.145 43.907 1.00 43.81 835 ALA A C 1
ATOM 6338 O O . ALA A 1 835 ? -23.931 1.016 43.063 1.00 43.81 835 ALA A O 1
ATOM 6339 N N . ASP A 1 836 ? -25.129 -0.718 43.823 1.00 48.47 836 ASP A N 1
ATOM 6340 C CA . ASP A 1 836 ? -26.089 -0.729 42.702 1.00 48.47 836 ASP A CA 1
ATOM 6341 C C . ASP A 1 836 ? -27.522 -1.046 43.179 1.00 48.47 836 ASP A C 1
ATOM 6343 O O . ASP A 1 836 ? -27.790 -2.178 43.593 1.00 48.47 836 ASP A O 1
ATOM 6347 N N . PRO A 1 837 ? -28.448 -0.071 43.137 1.00 43.50 837 PRO A N 1
ATOM 6348 C CA . PRO A 1 837 ? -29.854 -0.263 43.494 1.00 43.50 837 PRO A CA 1
ATOM 6349 C C . PRO A 1 837 ? -30.629 -1.223 42.571 1.00 43.50 837 PRO A C 1
ATOM 6351 O O . PRO A 1 837 ? -31.712 -1.652 42.962 1.00 43.50 837 PRO A O 1
ATOM 6354 N N . ASN A 1 838 ? -30.100 -1.558 41.385 1.00 48.38 838 ASN A N 1
ATOM 6355 C CA . ASN A 1 838 ? -30.759 -2.393 40.373 1.00 48.38 838 ASN A CA 1
ATOM 6356 C C . ASN A 1 838 ? -30.202 -3.824 40.283 1.00 48.38 838 ASN A C 1
ATOM 6358 O O . ASN A 1 838 ? -30.704 -4.607 39.487 1.00 48.38 838 ASN A O 1
ATOM 6362 N N . GLY A 1 839 ? -29.215 -4.204 41.105 1.00 54.03 839 GLY A N 1
ATOM 6363 C CA . GLY A 1 839 ? -28.580 -5.536 41.068 1.00 54.03 839 GLY A CA 1
ATOM 6364 C C . GLY A 1 839 ? -29.465 -6.712 41.517 1.00 54.03 839 GLY A C 1
ATOM 6365 O O . GLY A 1 839 ? -28.948 -7.769 41.863 1.00 54.03 839 GLY A O 1
ATOM 6366 N N . PHE A 1 840 ? -30.780 -6.508 41.590 1.00 65.94 840 PHE A N 1
ATOM 6367 C CA . PHE A 1 840 ? -31.791 -7.521 41.871 1.00 65.94 840 PHE A CA 1
ATOM 6368 C C . PHE A 1 840 ? -32.883 -7.448 40.792 1.00 65.94 840 PHE A C 1
ATOM 6370 O O . PHE A 1 840 ? -33.985 -6.953 41.025 1.00 65.94 840 PHE A O 1
ATOM 6377 N N . ASP A 1 841 ? -32.539 -7.889 39.587 1.00 74.06 841 ASP A N 1
ATOM 6378 C CA . ASP A 1 841 ? -33.383 -7.932 38.386 1.00 74.06 841 ASP A CA 1
ATOM 6379 C C . ASP A 1 841 ? -33.905 -9.341 38.048 1.00 74.06 841 ASP A C 1
ATOM 6381 O O . ASP A 1 841 ? -34.731 -9.500 37.151 1.00 74.06 841 ASP A O 1
ATOM 6385 N N . CYS A 1 842 ? -33.474 -10.362 38.799 1.00 83.50 842 CYS A N 1
ATOM 6386 C CA . CYS A 1 842 ? -33.832 -11.763 38.591 1.00 83.50 842 CYS A CA 1
ATOM 6387 C C . CYS A 1 842 ? -33.524 -12.273 37.178 1.00 83.50 842 CYS A C 1
ATOM 6389 O O . CYS A 1 842 ? -34.205 -13.169 36.672 1.00 83.50 842 CYS A O 1
ATOM 6391 N N . GLU A 1 843 ? -32.485 -11.728 36.552 1.00 86.19 843 GLU A N 1
ATOM 6392 C CA . GLU A 1 843 ? -32.065 -12.076 35.204 1.00 86.19 843 GLU A CA 1
ATOM 6393 C C . GLU A 1 843 ? -30.587 -12.471 35.235 1.00 86.19 843 GLU A C 1
ATOM 6395 O O . GLU A 1 843 ? -29.736 -11.727 35.705 1.00 86.19 843 GLU A O 1
ATOM 6400 N N . VAL A 1 844 ? -30.257 -13.672 34.756 1.00 88.12 844 VAL A N 1
ATOM 6401 C CA . VAL A 1 844 ? -28.859 -14.046 34.516 1.00 88.12 844 VAL A CA 1
ATOM 6402 C C . VAL A 1 844 ? -28.521 -13.596 33.111 1.00 88.12 844 VAL A C 1
ATOM 6404 O O . VAL A 1 844 ? -28.965 -14.210 32.133 1.00 88.12 844 VAL A O 1
ATOM 6407 N N . THR A 1 845 ? -27.754 -12.517 33.015 1.00 89.00 845 THR A N 1
ATOM 6408 C CA . THR A 1 845 ? -27.345 -11.947 31.738 1.00 89.00 845 THR A CA 1
ATOM 6409 C C . THR A 1 845 ? -25.873 -12.215 31.499 1.00 89.00 845 THR A C 1
ATOM 6411 O O . THR A 1 845 ? -25.059 -12.227 32.421 1.00 89.00 845 THR A O 1
ATOM 6414 N N . ASP A 1 846 ? -25.547 -12.522 30.251 1.00 90.62 846 ASP A N 1
ATOM 6415 C CA . ASP A 1 846 ? -24.178 -12.810 29.867 1.00 90.62 846 ASP A CA 1
ATOM 6416 C C . ASP A 1 846 ? -23.966 -12.427 28.403 1.00 90.62 846 ASP A C 1
ATOM 6418 O O . ASP A 1 846 ? -24.819 -12.685 27.545 1.00 90.62 846 ASP A O 1
ATOM 6422 N N . GLU A 1 847 ? -22.843 -11.783 28.110 1.00 91.06 847 GLU A N 1
ATOM 6423 C CA . GLU A 1 847 ? -22.562 -11.196 26.805 1.00 91.06 847 GLU A CA 1
ATOM 6424 C C . GLU A 1 847 ? -21.152 -11.552 26.340 1.00 91.06 847 GLU A C 1
ATOM 6426 O O . GLU A 1 847 ? -20.164 -11.292 27.017 1.00 91.06 847 GLU A O 1
ATOM 6431 N N . PHE A 1 848 ? -21.057 -12.094 25.125 1.00 88.25 848 PHE A N 1
ATOM 6432 C CA . PHE A 1 848 ? -19.781 -12.351 24.467 1.00 88.25 848 PHE A CA 1
ATOM 6433 C C . PHE A 1 848 ? -19.741 -11.663 23.104 1.00 88.25 848 PHE A C 1
ATOM 6435 O O . PHE A 1 848 ? -20.481 -12.031 22.188 1.00 88.25 848 PHE A O 1
ATOM 6442 N N . ARG A 1 849 ? -18.857 -10.666 22.951 1.00 83.25 849 ARG A N 1
ATOM 6443 C CA . ARG A 1 849 ? -18.595 -9.962 21.676 1.00 83.25 849 ARG A CA 1
ATOM 6444 C C . ARG A 1 849 ? -19.895 -9.530 20.963 1.00 83.25 849 ARG A C 1
ATOM 6446 O O . ARG A 1 849 ? -20.115 -9.911 19.814 1.00 83.25 849 ARG A O 1
ATOM 6453 N N . ALA A 1 850 ? -20.748 -8.766 21.654 1.00 80.75 850 ALA A N 1
ATOM 6454 C CA . ALA A 1 850 ? -22.064 -8.290 21.196 1.00 80.75 850 ALA A CA 1
ATOM 6455 C C . ALA A 1 8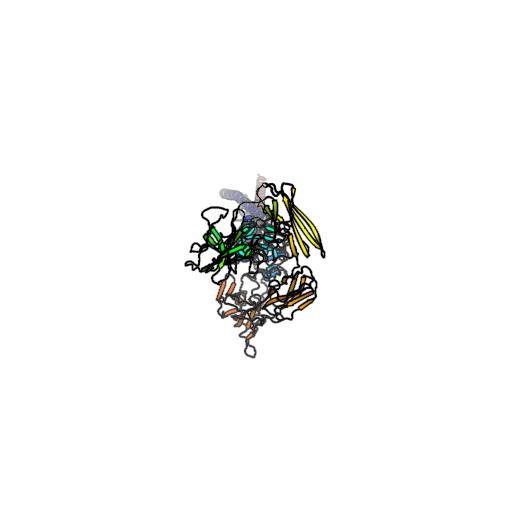50 ? -23.170 -9.359 21.045 1.00 80.75 850 ALA A C 1
ATOM 6457 O O . ALA A 1 850 ? -24.247 -9.064 20.527 1.00 80.75 850 ALA A O 1
ATOM 6458 N N . ASN A 1 851 ? -22.944 -10.594 21.510 1.00 85.69 851 ASN A N 1
ATOM 6459 C CA . ASN A 1 851 ? -23.978 -11.628 21.591 1.00 85.69 851 ASN A CA 1
ATOM 6460 C C . ASN A 1 851 ? -24.419 -11.787 23.046 1.00 85.69 851 ASN A C 1
ATOM 6462 O O . ASN A 1 851 ? -23.733 -12.440 23.835 1.00 85.69 851 ASN A O 1
ATOM 6466 N N . ARG A 1 852 ? -25.559 -11.181 23.387 1.00 89.75 852 ARG A N 1
ATOM 6467 C CA . ARG A 1 852 ? -26.170 -11.263 24.717 1.00 89.75 852 ARG A CA 1
ATOM 6468 C C . ARG A 1 852 ? -27.164 -12.416 24.777 1.00 89.75 852 ARG A C 1
ATOM 6470 O O . ARG A 1 852 ? -28.052 -12.521 23.932 1.00 89.75 852 ARG A O 1
ATOM 6477 N N . VAL A 1 853 ? -27.052 -13.226 25.819 1.00 91.94 853 VAL A N 1
ATOM 6478 C CA . VAL A 1 853 ? -28.090 -14.168 26.237 1.00 91.94 853 VAL A CA 1
ATOM 6479 C C . VAL A 1 853 ? -28.630 -13.738 27.593 1.00 91.94 853 VAL A C 1
ATOM 6481 O O . VAL A 1 853 ? -27.914 -13.182 28.426 1.00 91.94 853 VAL A O 1
ATOM 6484 N N . SER A 1 854 ? -29.917 -13.969 27.801 1.00 92.94 854 SER A N 1
ATOM 6485 C CA . SER A 1 854 ? -30.617 -13.589 29.019 1.00 92.94 854 SER A CA 1
ATOM 6486 C C . SER A 1 854 ? -31.454 -14.763 29.485 1.00 92.94 854 SER A C 1
ATOM 6488 O O . SER A 1 854 ? -32.253 -15.295 28.721 1.00 92.94 854 SER A O 1
ATOM 6490 N N . THR A 1 855 ? -31.254 -15.199 30.721 1.00 93.19 855 THR A N 1
ATOM 6491 C CA . THR A 1 855 ? -32.017 -16.293 31.324 1.00 93.19 855 THR A CA 1
ATOM 6492 C C . THR A 1 855 ? -32.710 -15.767 32.579 1.00 93.19 855 THR A C 1
ATOM 6494 O O . THR A 1 855 ? -32.050 -15.601 33.607 1.00 93.19 855 THR A O 1
ATOM 6497 N N . PRO A 1 856 ? -34.025 -15.487 32.535 1.00 91.06 856 PRO A N 1
ATOM 6498 C CA . PRO A 1 856 ? -34.785 -15.152 33.735 1.00 91.06 856 PRO A CA 1
ATOM 6499 C C . PRO A 1 856 ? -34.648 -16.243 34.806 1.00 91.06 856 PRO A C 1
ATOM 6501 O O . PRO A 1 856 ? -34.629 -17.431 34.486 1.00 91.06 856 PRO A O 1
ATOM 6504 N N . VAL A 1 857 ? -34.608 -15.875 36.083 1.00 89.62 857 VAL A N 1
ATOM 6505 C CA . VAL A 1 857 ? -34.542 -16.814 37.214 1.00 89.62 857 VAL A CA 1
ATOM 6506 C C . VAL A 1 857 ? -35.801 -16.687 38.064 1.00 89.62 857 VAL A C 1
ATOM 6508 O O . VAL A 1 857 ? -36.294 -15.590 38.322 1.00 89.62 857 VAL A O 1
ATOM 6511 N N . ALA A 1 858 ? -36.340 -17.818 38.523 1.00 85.88 858 ALA A N 1
ATOM 6512 C CA . ALA A 1 858 ? -37.508 -17.853 39.403 1.00 85.88 858 ALA A CA 1
ATOM 6513 C C . ALA A 1 858 ? -37.180 -17.343 40.826 1.00 85.88 858 ALA A C 1
ATOM 6515 O O . ALA A 1 858 ? -36.990 -18.129 41.755 1.00 85.88 858 ALA A O 1
ATOM 6516 N N . CYS A 1 859 ? -37.109 -16.022 41.000 1.00 78.38 859 CYS A N 1
ATOM 6517 C CA . CYS A 1 859 ? -36.980 -15.371 42.304 1.00 78.38 859 CYS A CA 1
ATOM 6518 C C . CYS A 1 859 ? -38.256 -15.495 43.147 1.00 78.38 859 CYS A C 1
ATOM 6520 O O . CYS A 1 859 ? -39.372 -15.525 42.626 1.00 78.38 859 CYS A O 1
ATOM 6522 N N . SER A 1 860 ? -38.105 -15.502 44.474 1.00 69.81 860 SER A N 1
ATOM 6523 C CA . SER A 1 860 ? -39.259 -15.448 45.374 1.00 69.81 860 SER A CA 1
ATOM 6524 C C . SER A 1 860 ? -39.893 -14.050 45.394 1.00 69.81 860 SER A C 1
ATOM 6526 O O . SER A 1 860 ? -39.198 -13.036 45.332 1.00 69.81 860 SER A O 1
ATOM 6528 N N . THR A 1 861 ? -41.223 -13.977 45.496 1.00 57.41 861 THR A N 1
ATOM 6529 C CA . THR A 1 861 ? -41.940 -12.704 45.639 1.00 57.41 861 THR A CA 1
ATOM 6530 C C . THR A 1 861 ? -41.666 -12.112 47.020 1.00 57.41 861 THR A C 1
ATOM 6532 O O . THR A 1 861 ? -42.232 -12.558 48.023 1.00 57.41 861 THR A O 1
ATOM 6535 N N . ILE A 1 862 ? -40.809 -11.100 47.093 1.00 51.62 862 ILE A N 1
ATOM 6536 C CA . ILE A 1 862 ? -40.603 -10.332 48.321 1.00 51.62 862 ILE A CA 1
ATOM 6537 C C . ILE A 1 862 ? -41.833 -9.428 48.507 1.00 51.62 862 ILE A C 1
ATOM 6539 O O . ILE A 1 862 ? -42.183 -8.662 47.609 1.00 51.62 862 ILE A O 1
ATOM 6543 N N . LYS A 1 863 ? -42.503 -9.487 49.668 1.00 40.06 863 LYS A N 1
ATOM 6544 C CA . LYS A 1 863 ? -43.439 -8.426 50.077 1.00 40.06 863 LYS A CA 1
ATOM 6545 C C . LYS A 1 863 ? -42.633 -7.130 50.168 1.00 40.06 863 LYS A C 1
ATOM 6547 O O . LYS A 1 863 ? -41.820 -6.987 51.079 1.00 40.06 863 LYS A O 1
ATOM 6552 N N . LEU A 1 864 ? -42.860 -6.199 49.246 1.00 41.66 864 LEU A N 1
ATOM 6553 C CA . LEU A 1 864 ? -42.392 -4.824 49.386 1.00 41.66 864 LEU A CA 1
ATOM 6554 C C . LEU A 1 864 ? -43.016 -4.251 50.664 1.00 41.66 864 LEU A C 1
ATOM 6556 O O . LEU A 1 864 ? -44.196 -3.913 50.699 1.00 41.66 864 LEU A O 1
ATOM 6560 N N . ILE A 1 865 ? -42.232 -4.178 51.739 1.00 39.91 865 ILE A N 1
ATOM 6561 C CA . ILE A 1 865 ? -42.509 -3.218 52.801 1.00 39.91 865 ILE A CA 1
ATOM 6562 C C . ILE A 1 865 ? -42.248 -1.868 52.145 1.00 39.91 865 ILE A C 1
ATOM 6564 O O . ILE A 1 865 ? -41.103 -1.555 51.816 1.00 39.91 865 ILE A O 1
ATOM 6568 N N . GLU A 1 866 ? -43.321 -1.122 51.886 1.00 34.88 866 GLU A N 1
ATOM 6569 C CA . GLU A 1 866 ? -43.244 0.246 51.396 1.00 34.88 866 GLU A CA 1
ATOM 6570 C C . GLU A 1 866 ? -42.206 1.026 52.198 1.00 34.88 866 GLU A C 1
ATOM 6572 O O . GLU A 1 866 ? -42.123 0.929 53.426 1.00 34.88 866 GLU A O 1
ATOM 6577 N N . SER A 1 867 ? -41.384 1.752 51.445 1.00 36.31 867 SER A N 1
ATOM 6578 C CA . SER A 1 867 ? -40.301 2.607 51.896 1.00 36.31 867 SER A CA 1
ATOM 6579 C C . SER A 1 867 ? -40.592 3.242 53.253 1.00 36.31 867 SER A C 1
ATOM 6581 O O . SER A 1 867 ? -41.324 4.223 53.378 1.00 36.31 867 SER A O 1
ATOM 6583 N N . ARG A 1 868 ? -39.945 2.671 54.267 1.00 32.59 868 ARG A N 1
ATOM 6584 C CA . ARG A 1 868 ? -39.737 3.236 55.593 1.00 32.59 868 ARG A CA 1
ATOM 6585 C C . ARG A 1 868 ? -39.488 4.744 55.464 1.00 32.59 868 ARG A C 1
ATOM 6587 O O . ARG A 1 868 ? -38.586 5.161 54.737 1.00 32.59 868 ARG A O 1
ATOM 6594 N N . ASN A 1 869 ? -40.292 5.528 56.188 1.00 34.50 869 ASN A N 1
ATOM 6595 C CA . ASN A 1 869 ? -40.049 6.941 56.475 1.00 34.50 869 ASN A CA 1
ATOM 6596 C C . ASN A 1 869 ? -38.545 7.204 56.647 1.00 34.50 869 ASN A C 1
ATOM 6598 O O . ASN A 1 869 ? -37.865 6.383 57.275 1.00 34.50 869 ASN A O 1
ATOM 6602 N N . PRO A 1 870 ? -38.024 8.332 56.137 1.00 39.34 870 PRO A N 1
ATOM 6603 C CA . PRO A 1 870 ? -36.611 8.646 56.245 1.00 39.34 870 PRO A CA 1
ATOM 6604 C C . PRO A 1 870 ? -36.177 8.516 57.704 1.00 39.34 870 PRO A C 1
ATOM 6606 O O . PRO A 1 870 ? -36.731 9.163 58.594 1.00 39.34 870 PRO A O 1
ATOM 6609 N N . LEU A 1 871 ? -35.178 7.664 57.945 1.00 36.31 871 LEU A N 1
ATOM 6610 C CA . LEU A 1 871 ? -34.404 7.740 59.175 1.00 36.31 871 LEU A CA 1
ATOM 6611 C C . LEU A 1 871 ? -33.948 9.203 59.323 1.00 36.31 871 LEU A C 1
ATOM 6613 O O . LEU A 1 871 ? -33.475 9.783 58.335 1.00 36.31 871 LEU A O 1
ATOM 6617 N N . PRO A 1 872 ? -34.102 9.835 60.500 1.00 32.78 872 PRO A N 1
ATOM 6618 C CA . PRO A 1 872 ? -33.671 11.209 60.676 1.00 32.78 872 PRO A CA 1
ATOM 6619 C C . PRO A 1 872 ? -32.179 11.293 60.368 1.00 32.78 872 PRO A C 1
ATOM 6621 O O . PRO A 1 872 ? -31.376 10.548 60.929 1.00 32.78 872 PRO A O 1
ATOM 6624 N N . ARG A 1 873 ? -31.824 12.205 59.461 1.00 36.25 873 ARG A N 1
ATOM 6625 C CA . ARG A 1 873 ? -30.445 12.562 59.125 1.00 36.25 873 ARG A CA 1
ATOM 6626 C C . ARG A 1 873 ? -29.627 12.760 60.406 1.00 36.25 873 ARG A C 1
ATOM 6628 O O . ARG A 1 873 ? -29.843 13.722 61.146 1.00 36.25 873 ARG A O 1
ATOM 6635 N N . THR A 1 874 ? -28.633 11.910 60.635 1.00 48.72 874 THR A N 1
ATOM 6636 C CA . THR A 1 874 ? -27.517 12.230 61.525 1.00 48.72 874 THR A CA 1
ATOM 6637 C C . THR A 1 874 ? -26.696 13.331 60.856 1.00 48.72 874 THR A C 1
ATOM 6639 O O . THR A 1 874 ? -25.898 13.101 59.957 1.00 48.72 874 THR A O 1
ATOM 6642 N N . GLY A 1 875 ? -26.976 14.572 61.247 1.00 40.47 875 GLY A N 1
ATOM 6643 C CA . GLY A 1 875 ? -26.276 15.752 60.735 1.00 40.47 875 GLY A CA 1
ATOM 6644 C C . GLY A 1 875 ? -26.838 17.098 61.194 1.00 40.47 875 GLY A C 1
ATOM 6645 O O . GLY A 1 875 ? -26.174 18.110 61.016 1.00 40.47 875 GLY A O 1
ATOM 6646 N N . SER A 1 876 ? -28.021 17.139 61.819 1.00 46.69 876 SER A N 1
ATOM 6647 C CA . SER A 1 876 ? -28.594 18.376 62.382 1.00 46.69 876 SER A CA 1
ATOM 6648 C C . SER A 1 876 ? -28.887 18.312 63.884 1.00 46.69 876 SER A C 1
ATOM 6650 O O . SER A 1 876 ? -29.136 19.351 64.483 1.00 46.69 876 SER A O 1
ATOM 6652 N N . GLY A 1 877 ? -28.814 17.138 64.524 1.00 43.44 877 GLY A N 1
ATOM 6653 C CA . GLY A 1 877 ? -29.152 16.980 65.947 1.00 43.44 877 GLY A CA 1
ATOM 6654 C C . GLY A 1 877 ? -28.224 17.746 66.894 1.00 43.44 877 GLY A C 1
ATOM 6655 O O . GLY A 1 877 ? -28.700 18.418 67.803 1.00 43.44 877 GLY A O 1
ATOM 6656 N N . TRP A 1 878 ? -26.911 17.731 66.640 1.00 43.75 878 TRP A N 1
ATOM 6657 C CA . TRP A 1 878 ? -25.959 18.528 67.423 1.00 43.75 878 TRP A CA 1
ATOM 6658 C C . TRP A 1 878 ? -26.110 20.029 67.163 1.00 43.75 878 TRP A C 1
ATOM 6660 O O . TRP A 1 878 ? -26.060 20.809 68.105 1.00 43.75 878 TRP A O 1
ATOM 6670 N N . ALA A 1 879 ? -26.365 20.446 65.919 1.00 47.78 879 ALA A N 1
ATOM 6671 C CA . ALA A 1 879 ? -26.543 21.859 65.581 1.00 47.78 879 ALA A CA 1
ATOM 6672 C C . ALA A 1 879 ? -27.860 22.433 66.137 1.00 47.78 879 ALA A C 1
ATOM 6674 O O . ALA A 1 879 ? -27.850 23.498 66.744 1.00 47.78 879 ALA A O 1
ATOM 6675 N N . LEU A 1 880 ? -28.981 21.716 66.002 1.00 51.38 880 LEU A N 1
ATOM 6676 C CA . LEU A 1 880 ? -30.281 22.109 66.560 1.00 51.38 880 LEU A CA 1
ATOM 6677 C C . LEU A 1 880 ? -30.314 21.976 68.087 1.00 51.38 880 LEU A C 1
ATOM 6679 O O . LEU A 1 880 ? -30.905 22.822 68.752 1.00 51.38 880 LEU A O 1
ATOM 6683 N N . GLY A 1 881 ? -29.638 20.970 68.650 1.00 54.97 881 GLY A N 1
ATOM 6684 C CA . GLY A 1 881 ? -29.446 20.827 70.094 1.00 54.97 881 GLY A CA 1
ATOM 6685 C C . GLY A 1 881 ? -28.614 21.967 70.684 1.00 54.97 881 GLY A C 1
ATOM 6686 O O . GLY A 1 881 ? -28.987 22.520 71.715 1.00 54.97 881 GLY A O 1
ATOM 6687 N N . LEU A 1 882 ? -27.543 22.390 69.999 1.00 52.81 882 LEU A N 1
ATOM 6688 C CA . LEU A 1 882 ? -26.737 23.550 70.392 1.00 52.81 882 LEU A CA 1
ATOM 6689 C C . LEU A 1 882 ? -27.510 24.861 70.224 1.00 52.81 882 LEU A C 1
ATOM 6691 O O . LEU A 1 882 ? -27.518 25.666 71.148 1.00 52.81 882 LEU A O 1
ATOM 6695 N N . ILE A 1 883 ? -28.210 25.072 69.104 1.00 59.22 883 ILE A N 1
ATOM 6696 C CA . ILE A 1 883 ? -29.050 26.265 68.896 1.00 59.22 883 ILE A CA 1
ATOM 6697 C C . ILE A 1 883 ? -30.158 26.337 69.954 1.00 59.22 883 ILE A C 1
ATOM 6699 O O . ILE A 1 883 ? -30.374 27.400 70.530 1.00 59.22 883 ILE A O 1
ATOM 6703 N N . GLY A 1 884 ? -30.819 25.216 70.260 1.00 64.50 884 GLY A N 1
ATOM 6704 C CA . GLY A 1 884 ? -31.826 25.130 71.317 1.00 64.50 884 GLY A CA 1
ATOM 6705 C C . GLY A 1 884 ? -31.247 25.421 72.703 1.00 64.50 884 GLY A C 1
ATOM 6706 O O . GLY A 1 884 ? -31.828 26.200 73.456 1.00 64.50 884 GLY A O 1
ATOM 6707 N N . PHE A 1 885 ? -30.069 24.874 73.018 1.00 67.06 885 PHE A N 1
ATOM 6708 C CA . PHE A 1 885 ? -29.356 25.147 74.267 1.00 67.06 885 PHE A CA 1
ATOM 6709 C C . PHE A 1 885 ? -28.961 26.625 74.394 1.00 67.06 885 PHE A C 1
ATOM 6711 O O . PHE A 1 885 ? -29.202 27.242 75.430 1.00 67.06 885 PHE A O 1
ATOM 6718 N N . PHE A 1 886 ? -28.416 27.225 73.333 1.00 62.78 886 PHE A N 1
ATOM 6719 C CA . PHE A 1 886 ? -28.030 28.633 73.319 1.00 62.78 886 PHE A CA 1
ATOM 6720 C C . PHE A 1 886 ? -29.237 29.576 73.364 1.00 62.78 886 PHE A C 1
ATOM 6722 O O . PHE A 1 886 ? -29.212 30.539 74.124 1.00 62.78 886 PHE A O 1
ATOM 6729 N N . ALA A 1 887 ? -30.320 29.286 72.637 1.00 64.31 887 ALA A N 1
ATOM 6730 C CA . ALA A 1 887 ? -31.555 30.068 72.697 1.00 64.31 887 ALA A CA 1
ATOM 6731 C C . ALA A 1 887 ? -32.201 30.001 74.090 1.00 64.31 887 ALA A C 1
ATOM 6733 O O . ALA A 1 887 ? -32.624 31.030 74.625 1.00 64.31 887 ALA A O 1
ATOM 6734 N N . ALA A 1 888 ? -32.220 28.819 74.715 1.00 65.00 888 ALA A N 1
ATOM 6735 C CA . ALA A 1 888 ? -32.691 28.643 76.085 1.00 65.00 888 ALA A CA 1
ATOM 6736 C C . ALA A 1 888 ? -31.802 29.389 77.093 1.00 65.00 888 ALA A C 1
ATOM 6738 O O . ALA A 1 888 ? -32.325 30.092 77.958 1.00 65.00 888 ALA A O 1
ATOM 6739 N N . ALA A 1 889 ? -30.474 29.315 76.952 1.00 64.00 889 ALA A N 1
ATOM 6740 C CA . ALA A 1 889 ? -29.527 30.031 77.805 1.00 64.00 889 ALA A CA 1
ATOM 6741 C C . ALA A 1 889 ? -29.643 31.560 77.653 1.00 64.00 889 ALA A C 1
ATOM 6743 O O . ALA A 1 889 ? -29.696 32.273 78.655 1.00 64.00 889 ALA A O 1
ATOM 6744 N N . SER A 1 890 ? -29.754 32.078 76.426 1.00 64.31 890 SER A N 1
ATOM 6745 C CA . SER A 1 890 ? -29.962 33.508 76.156 1.00 64.31 890 SER A CA 1
ATOM 6746 C C . SER A 1 890 ? -31.303 34.006 76.694 1.00 64.31 890 SER A C 1
ATOM 6748 O O . SER A 1 890 ? -31.355 35.062 77.324 1.00 64.31 890 SER A O 1
ATOM 6750 N N . THR A 1 891 ? -32.375 33.230 76.517 1.00 65.62 891 THR A N 1
ATOM 6751 C CA . THR A 1 891 ? -33.706 33.551 77.057 1.00 65.62 891 THR A CA 1
ATOM 6752 C C . THR A 1 891 ? -33.690 33.551 78.586 1.00 65.62 891 THR A C 1
ATOM 6754 O O . THR A 1 891 ? -34.172 34.493 79.216 1.00 65.62 891 THR A O 1
ATOM 6757 N N . PHE A 1 892 ? -33.060 32.547 79.201 1.00 72.69 892 PHE A N 1
ATOM 6758 C CA . PHE A 1 892 ? -32.876 32.465 80.648 1.00 72.69 892 PHE A CA 1
ATOM 6759 C C . PHE A 1 892 ? -32.099 33.670 81.198 1.00 72.69 892 PHE A C 1
ATOM 6761 O O . PHE A 1 892 ? -32.541 34.301 82.159 1.00 72.69 892 PHE A O 1
ATOM 6768 N N . LEU A 1 893 ? -30.983 34.047 80.564 1.00 68.19 893 LEU A N 1
ATOM 6769 C CA . LEU A 1 893 ? -30.179 35.205 80.968 1.00 68.19 893 LEU A CA 1
ATOM 6770 C C . LEU A 1 893 ? -30.922 36.536 80.766 1.00 68.19 893 LEU A C 1
ATOM 6772 O O . LEU A 1 893 ? -30.801 37.432 81.602 1.00 68.19 893 LEU A O 1
ATOM 6776 N N . PHE A 1 894 ? -31.736 36.665 79.714 1.00 69.12 894 PHE A N 1
ATOM 6777 C CA . PHE A 1 894 ? -32.587 37.837 79.486 1.00 69.12 894 PHE A CA 1
ATOM 6778 C C . PHE A 1 894 ? -33.637 38.007 80.594 1.00 69.12 894 PHE A C 1
ATOM 6780 O O . PHE A 1 894 ? -33.735 39.080 81.198 1.00 69.12 894 PHE A O 1
ATOM 6787 N N . PHE A 1 895 ? -34.378 36.945 80.927 1.00 68.12 895 PHE A N 1
ATOM 6788 C CA . PHE A 1 895 ? -35.348 36.990 82.024 1.00 68.12 895 PHE A CA 1
ATOM 6789 C C . PHE A 1 895 ? -34.676 37.186 83.385 1.00 68.12 895 PHE A C 1
ATOM 6791 O O . PHE A 1 895 ? -35.205 37.919 84.224 1.00 68.12 895 PHE A O 1
ATOM 6798 N N . ARG A 1 896 ? -33.483 36.616 83.597 1.00 71.38 896 ARG A N 1
ATOM 6799 C CA . ARG A 1 896 ? -32.705 36.827 84.823 1.00 71.38 896 ARG A CA 1
ATOM 6800 C C . ARG A 1 896 ? -32.265 38.284 84.976 1.00 71.38 896 ARG A C 1
ATOM 6802 O O . ARG A 1 896 ? -32.447 38.848 86.050 1.00 71.38 896 ARG A O 1
ATOM 6809 N N . ASN A 1 897 ? -31.778 38.916 83.906 1.00 62.62 897 ASN A N 1
ATOM 6810 C CA . ASN A 1 897 ? -31.429 40.341 83.901 1.00 62.62 897 ASN A CA 1
ATOM 6811 C C . ASN A 1 897 ? -32.650 41.240 84.144 1.00 62.62 897 ASN A C 1
ATOM 6813 O O . ASN A 1 897 ? -32.545 42.252 84.836 1.00 62.62 897 ASN A O 1
ATOM 6817 N N . ARG A 1 898 ? -33.822 40.868 83.614 1.00 64.75 898 ARG A N 1
ATOM 6818 C CA . ARG A 1 898 ? -35.066 41.615 83.835 1.00 64.75 898 ARG A CA 1
ATOM 6819 C C . ARG A 1 898 ? -35.586 41.486 85.272 1.00 64.75 898 ARG A C 1
ATOM 6821 O O . ARG A 1 898 ? -36.069 42.473 85.818 1.00 64.75 898 ARG A O 1
ATOM 6828 N N . MET A 1 899 ? -35.469 40.304 85.882 1.00 65.44 899 MET A N 1
ATOM 6829 C CA . MET A 1 899 ? -35.752 40.102 87.310 1.00 65.44 899 MET A CA 1
ATOM 6830 C C . MET A 1 899 ? -34.826 40.950 88.182 1.00 65.44 899 MET A C 1
ATOM 6832 O O . MET A 1 899 ? -35.318 41.684 89.027 1.00 65.44 899 MET A O 1
ATOM 6836 N N . LEU A 1 900 ? -33.518 40.938 87.910 1.00 64.38 900 LEU A N 1
ATOM 6837 C CA . LEU A 1 900 ? -32.540 41.739 88.653 1.00 64.38 900 LEU A CA 1
ATOM 6838 C C . LEU A 1 900 ? -32.820 43.244 88.567 1.00 64.38 900 LEU A C 1
ATOM 6840 O O . LEU A 1 900 ? -32.696 43.937 89.567 1.00 64.38 900 LEU A O 1
ATOM 6844 N N . LYS A 1 901 ? -33.254 43.760 87.407 1.00 61.88 901 LYS A N 1
ATOM 6845 C CA . LYS A 1 901 ? -33.642 45.175 87.278 1.00 61.88 901 LYS A CA 1
ATOM 6846 C C . LYS A 1 901 ? -34.846 45.526 88.159 1.00 61.88 901 LYS A C 1
ATOM 6848 O O . LYS A 1 901 ? -34.830 46.562 88.808 1.00 61.88 901 LYS A O 1
ATOM 6853 N N . LYS A 1 902 ? -35.855 44.648 88.223 1.00 65.81 902 LYS A N 1
ATOM 6854 C CA . LYS A 1 902 ? -36.997 44.832 89.131 1.00 65.81 902 LYS A CA 1
ATOM 6855 C C . LYS A 1 902 ? -36.600 44.721 90.602 1.00 65.81 902 LYS A C 1
ATOM 6857 O O . LYS A 1 902 ? -37.147 45.447 91.418 1.00 65.81 902 LYS A O 1
ATOM 6862 N N . GLU A 1 903 ? -35.679 43.818 90.937 1.00 63.81 903 GLU A N 1
ATOM 6863 C CA . GLU A 1 903 ? -35.129 43.694 92.292 1.00 63.81 903 GLU A CA 1
ATOM 6864 C C . GLU A 1 903 ? -34.350 44.963 92.685 1.00 63.81 903 GLU A C 1
ATOM 6866 O O . GLU A 1 903 ? -34.506 45.430 93.808 1.00 63.81 903 GLU A O 1
ATOM 6871 N N . LEU A 1 904 ? -33.596 45.569 91.757 1.00 58.94 904 LEU A N 1
ATOM 6872 C CA . LEU A 1 904 ? -32.879 46.831 91.976 1.00 58.94 904 LEU A CA 1
ATOM 6873 C C . LEU A 1 904 ? -33.832 48.026 92.144 1.00 58.94 904 LEU A C 1
ATOM 6875 O O . LEU A 1 904 ? -33.678 48.779 93.094 1.00 58.94 904 LEU A O 1
ATOM 6879 N N . GLU A 1 905 ? -34.845 48.156 91.278 1.00 64.25 905 GLU A N 1
ATOM 6880 C CA . GLU A 1 905 ? -35.880 49.205 91.376 1.00 64.25 905 GLU A CA 1
ATOM 6881 C C . GLU A 1 905 ? -36.693 49.096 92.681 1.00 64.25 905 GLU A C 1
ATOM 6883 O O . GLU A 1 905 ? -37.124 50.103 93.236 1.00 64.25 905 GLU A O 1
ATOM 6888 N N . LEU A 1 906 ? -36.911 47.877 93.192 1.00 62.47 906 LEU A N 1
ATOM 6889 C CA . LEU A 1 906 ? -37.538 47.648 94.498 1.00 62.47 906 LEU A CA 1
ATOM 6890 C C . LEU A 1 906 ? -36.628 48.068 95.653 1.00 62.47 906 LEU A C 1
ATOM 6892 O O . LEU A 1 906 ? -37.118 48.665 96.603 1.00 62.47 906 LEU A O 1
ATOM 6896 N N . VAL A 1 907 ? -35.328 47.771 95.580 1.00 60.84 907 VAL A N 1
ATOM 6897 C CA . VAL A 1 907 ? -34.358 48.219 96.591 1.00 60.84 907 VAL A CA 1
ATOM 6898 C C . VAL A 1 907 ? -34.242 49.742 96.587 1.00 60.84 907 VAL A C 1
ATOM 6900 O O . VAL A 1 907 ? -34.296 50.327 97.658 1.00 60.84 907 VAL A O 1
ATOM 6903 N N . GLU A 1 908 ? -34.172 50.373 95.412 1.00 58.06 908 GLU A N 1
ATOM 6904 C CA . GLU A 1 908 ? -34.104 51.832 95.245 1.00 58.06 908 GLU A CA 1
ATOM 6905 C C . GLU A 1 908 ? -35.341 52.529 95.837 1.00 58.06 908 GLU A C 1
ATOM 6907 O O . GLU A 1 908 ? -35.202 53.428 96.666 1.00 58.06 908 GLU A O 1
ATOM 6912 N N . LYS A 1 909 ? -36.550 52.029 95.537 1.00 57.19 909 LYS A N 1
ATOM 6913 C CA . LYS A 1 909 ? -37.798 52.532 96.140 1.00 57.19 909 LYS A CA 1
ATOM 6914 C C . LYS A 1 909 ? -37.884 52.318 97.650 1.00 57.19 909 LYS A C 1
ATOM 6916 O O . LYS A 1 909 ? -38.391 53.188 98.348 1.00 57.19 909 LYS A O 1
ATOM 6921 N N . LEU A 1 910 ? -37.396 51.186 98.160 1.00 56.00 910 LEU A N 1
ATOM 6922 C CA . LEU A 1 910 ? -37.370 50.917 99.602 1.00 56.00 910 LEU A CA 1
ATOM 6923 C C . LEU A 1 910 ? -36.348 51.807 100.328 1.00 56.00 910 LEU A C 1
ATOM 6925 O O . LEU A 1 910 ? -36.604 52.216 101.456 1.00 56.00 910 LEU A O 1
ATOM 6929 N N . THR A 1 911 ? -35.231 52.161 99.684 1.00 54.50 911 THR A N 1
ATOM 6930 C CA . THR A 1 911 ? -34.273 53.139 100.227 1.00 54.50 911 THR A CA 1
ATOM 6931 C C . THR A 1 911 ? -34.776 54.584 100.159 1.00 54.50 911 THR A C 1
ATOM 6933 O O . THR A 1 911 ? -34.450 55.369 101.046 1.00 54.50 911 THR A O 1
ATOM 6936 N N . GLU A 1 912 ? -35.597 54.945 99.166 1.00 53.81 912 GLU A N 1
ATOM 6937 C CA . GLU A 1 912 ? -36.238 56.270 99.094 1.00 53.81 912 GLU A CA 1
ATOM 6938 C C . GLU A 1 912 ? -37.390 56.429 100.109 1.00 53.81 912 GLU A C 1
ATOM 6940 O O . GLU A 1 912 ? -37.557 57.512 100.671 1.00 53.81 912 GLU A O 1
ATOM 6945 N N . GLU A 1 913 ? -38.144 55.365 100.418 1.00 54.00 913 GLU A N 1
ATOM 6946 C CA . GLU A 1 913 ? -39.185 55.388 101.465 1.00 54.00 913 GLU A CA 1
ATOM 6947 C C . GLU A 1 913 ? -38.619 55.486 102.897 1.00 54.00 913 GLU A C 1
ATOM 6949 O O . GLU A 1 913 ? -39.268 56.090 103.755 1.00 54.00 913 GLU A O 1
ATOM 6954 N N . GLU A 1 914 ? -37.416 54.963 103.173 1.00 51.03 914 GLU A N 1
ATOM 6955 C CA . GLU A 1 914 ? -36.759 55.130 104.484 1.00 51.03 914 GLU A CA 1
ATOM 6956 C C . GLU A 1 914 ? -36.093 56.505 104.662 1.00 51.03 914 GLU A C 1
ATOM 6958 O O . GLU A 1 914 ? -36.148 57.062 105.757 1.00 51.03 914 GLU A O 1
ATOM 6963 N N . TYR A 1 915 ? -35.545 57.119 103.606 1.00 48.38 915 TYR A N 1
ATOM 6964 C CA . TYR A 1 915 ? -34.981 58.479 103.696 1.00 48.38 915 TYR A CA 1
ATOM 6965 C C . TYR A 1 915 ? -36.039 59.601 103.687 1.00 48.38 915 TYR A C 1
ATOM 6967 O O . TYR A 1 915 ? -35.719 60.749 103.986 1.00 48.38 915 TYR A O 1
ATOM 6975 N N . GLY A 1 916 ? -37.305 59.279 103.402 1.00 47.53 916 GLY A N 1
ATOM 6976 C CA . GLY A 1 916 ? -38.452 60.183 103.560 1.00 47.53 916 GLY A CA 1
ATOM 6977 C C . GLY A 1 916 ? -39.051 60.231 104.976 1.00 47.53 916 GLY A C 1
ATOM 6978 O O . GLY A 1 916 ? -40.016 60.964 105.201 1.00 47.53 916 GLY A O 1
ATOM 6979 N N . LYS A 1 917 ? -38.509 59.463 105.933 1.00 49.84 917 LYS A N 1
ATOM 6980 C CA . LYS A 1 917 ? -38.838 59.531 107.367 1.00 49.84 917 LYS A CA 1
ATOM 6981 C C . LYS A 1 917 ? -37.563 59.600 108.215 1.00 49.84 917 LYS A C 1
ATOM 6983 O O . LYS A 1 917 ? -37.254 58.685 108.975 1.00 49.84 917 LYS A O 1
ATOM 6988 N N . SER A 1 918 ? -36.877 60.735 108.130 1.00 39.72 918 SER A N 1
ATOM 6989 C CA . SER A 1 918 ? -36.125 61.309 109.252 1.00 39.72 918 SER A CA 1
ATOM 6990 C C . SER A 1 918 ? -36.457 62.783 109.372 1.00 39.72 918 SER A C 1
ATOM 6992 O O . SER A 1 918 ? -36.247 63.477 108.350 1.00 39.72 918 SER A O 1
#

pLDDT: mean 75.34, std 15.36, range [32.59, 97.25]

Nearest PDB structures (foldseek):
  8rbz-assembly1_g  TM=5.451E-01  e=7.419E-03  Homo sapiens
  5xxl-assembly1_B  TM=5.728E-01  e=2.051E-01  Bacteroides thetaiotaomicron VPI-5482
  3hbq-assembly1_A-2  TM=1.929E-01  e=9.100E-03  Gallus gallus
  2a9b-assembly1_A  TM=2.033E-01  e=7.771E-02  Gallus gallus
  1sox-assembly1_B  TM=1.867E-01  e=5.165E-02  Gallus gallus